Protein AF-0000000067790887 (afdb_homodimer)

Sequence (1196 aa):
MKIRVADFIVQHLRNIGVDTVFLLNGGGMMHMVDALARCEGMHYVCSHHEQASAIAADAYARLSGKLGVCYATAGPGATNILTGVVGAWQDSSPALFITGQSKSTQTIAMSGIKGLRQFGTFEVNTVPIMESVTKYSHMLTDASTIKYHLEKAIHEATSGRPGPVLLDIPLDIQGALIDPETLQGFIDEEPAALAPTENEIQQIIAAVSGAKRPVILAGVGVRVANASEAFRKLIEEWQIPVVTTQLGKDVMYYEHPLFVGHSGPKGDRAGNFAVQTADVILSLGTSLHGQTTGWENKLFAPTATKIQIDLDDAVLEREQINVNLKVRAGVAEFIESIKPFIMPHASEKWRACCHSWKTRYPVHAEPHQHEEDGANFYDFAEILSQLLPENACVVSDAGSAFYVTGQAIRLKDGQRFISSGSLGAMGYALPAANGCSLLDRNRPIVCVTGDGSLMTNVHELATMRMEQRNVKLFVINNSGYVSMRNTHRDFFQGLIVGADYASGVFIPAMESLAKSYELPYLCCKTDEEIRNTIKEALEIDGPVLVEVITMKNQRIIPTVASKRLPDGRMVSTPIHEMQPALPDDVIEKEMSAAILEDMKIRVADFIVQHLRNIGVDTVFLLNGGGMMHMVDALARCEGMHYVCSHHEQASAIAADAYARLSGKLGVCYATAGPGATNILTGVVGAWQDSSPALFITGQSKSTQTIAMSGIKGLRQFGTFEVNTVPIMESVTKYSHMLTDASTIKYHLEKAIHEATSGRPGPVLLDIPLDIQGALIDPETLQGFIDEEPAALAPTENEIQQIIAAVSGAKRPVILAGVGVRVANASEAFRKLIEEWQIPVVTTQLGKDVMYYEHPLFVGHSGPKGDRAGNFAVQTADVILSLGTSLHGQTTGWENKLFAPTATKIQIDLDDAVLEREQINVNLKVRAGVAEFIESIKPFIMPHASEKWRACCHSWKTRYPVHAEPHQHEEDGANFYDFAEILSQLLPENACVVSDAGSAFYVTGQAIRLKDGQRFISSGSLGAMGYALPAANGCSLLDRNRPIVCVTGDGSLMTNVHELATMRMEQRNVKLFVINNSGYVSMRNTHRDFFQGLIVGADYASGVFIPAMESLAKSYELPYLCCKTDEEIRNTIKEALEIDGPVLVEVITMKNQRIIPTVASKRLPDGRMVSTPIHEMQPALPDDVIEKEMSAAILED

Structure (mmCIF, N/CA/C/O backbone):
data_AF-0000000067790887-model_v1
#
loop_
_entity.id
_entity.type
_entity.pdbx_description
1 polymer 'Thiamine pyrophosphate enzyme'
#
loop_
_atom_site.group_PDB
_atom_site.id
_atom_site.type_symbol
_atom_site.label_atom_id
_atom_site.label_alt_id
_atom_site.label_comp_id
_atom_site.label_asym_id
_atom_site.label_entity_id
_atom_site.label_seq_id
_atom_site.pdbx_PDB_ins_code
_atom_site.Cartn_x
_atom_site.Cartn_y
_atom_site.Cartn_z
_atom_site.occupancy
_atom_site.B_iso_or_equiv
_atom_site.auth_seq_id
_atom_site.auth_comp_id
_atom_site.auth_asym_id
_atom_site.auth_atom_id
_atom_site.pdbx_PDB_model_num
ATOM 1 N N . MET A 1 1 ? -39.969 4.09 0.084 1 87.38 1 MET A N 1
ATOM 2 C CA . MET A 1 1 ? -39.312 4.836 1.164 1 87.38 1 MET A CA 1
ATOM 3 C C . MET A 1 1 ? -37.906 5.207 0.797 1 87.38 1 MET A C 1
ATOM 5 O O . MET A 1 1 ? -37.188 4.41 0.193 1 87.38 1 MET A O 1
ATOM 9 N N . LYS A 1 2 ? -37.562 6.422 1.053 1 94.31 2 LYS A N 1
ATOM 10 C CA . LYS A 1 2 ? -36.219 6.898 0.729 1 94.31 2 LYS A CA 1
ATOM 11 C C . LYS A 1 2 ? -35.188 6.32 1.687 1 94.31 2 LYS A C 1
ATOM 13 O O . LYS A 1 2 ? -35.438 6.184 2.885 1 94.31 2 LYS A O 1
ATOM 18 N N . ILE A 1 3 ? -34.156 5.906 1.174 1 96.31 3 ILE A N 1
ATOM 19 C CA . ILE A 1 3 ? -33.062 5.383 1.961 1 96.31 3 ILE A CA 1
ATOM 20 C C . ILE A 1 3 ? -31.766 6.051 1.526 1 96.31 3 ILE A C 1
ATOM 22 O O . ILE A 1 3 ? -31.688 6.664 0.457 1 96.31 3 ILE A O 1
ATOM 26 N N . ARG A 1 4 ? -30.75 5.938 2.355 1 96.75 4 ARG A N 1
ATOM 27 C CA . ARG A 1 4 ? -29.453 6.48 1.964 1 96.75 4 ARG A CA 1
ATOM 28 C C . ARG A 1 4 ? -28.828 5.648 0.852 1 96.75 4 ARG A C 1
ATOM 30 O O . ARG A 1 4 ? -29.078 4.449 0.746 1 96.75 4 ARG A O 1
ATOM 37 N N . VAL A 1 5 ? -27.938 6.301 0.055 1 98.25 5 VAL A N 1
ATOM 38 C CA . VAL A 1 5 ? -27.156 5.586 -0.952 1 98.25 5 VAL A CA 1
ATOM 39 C C . VAL A 1 5 ? -26.406 4.434 -0.298 1 98.25 5 VAL A C 1
ATOM 41 O O . VAL A 1 5 ? -26.359 3.324 -0.834 1 98.25 5 VAL A O 1
ATOM 44 N N . ALA A 1 6 ? -25.859 4.688 0.867 1 98.44 6 ALA A N 1
ATOM 45 C CA . ALA A 1 6 ? -25.094 3.678 1.602 1 98.44 6 ALA A CA 1
ATOM 46 C C . ALA A 1 6 ? -25.969 2.473 1.939 1 98.44 6 ALA A C 1
ATOM 48 O O . ALA A 1 6 ? -25.516 1.328 1.846 1 98.44 6 ALA A O 1
ATOM 49 N N . ASP A 1 7 ? -27.188 2.717 2.4 1 98.25 7 ASP A N 1
ATOM 50 C CA . ASP A 1 7 ? -28.125 1.644 2.717 1 98.25 7 ASP A CA 1
ATOM 51 C C . ASP A 1 7 ? -28.484 0.852 1.464 1 98.25 7 ASP A C 1
ATOM 53 O O . ASP A 1 7 ? -28.609 -0.375 1.51 1 98.25 7 ASP A O 1
ATOM 57 N N . PHE A 1 8 ? -28.734 1.54 0.363 1 98.56 8 PHE A N 1
ATOM 58 C CA . PHE A 1 8 ? -29.047 0.888 -0.903 1 98.56 8 PHE A CA 1
ATOM 59 C C . PHE A 1 8 ? -27.938 -0.074 -1.308 1 98.56 8 PHE A C 1
ATOM 61 O O . PHE A 1 8 ? -28.203 -1.203 -1.723 1 98.56 8 PHE A O 1
ATOM 68 N N . ILE A 1 9 ? -26.672 0.348 -1.211 1 98.81 9 ILE A N 1
ATOM 69 C CA . ILE A 1 9 ? -25.516 -0.435 -1.619 1 98.81 9 ILE A CA 1
ATOM 70 C C . ILE A 1 9 ? -25.469 -1.745 -0.835 1 98.81 9 ILE A C 1
ATOM 72 O O . ILE A 1 9 ? -25.391 -2.826 -1.424 1 98.81 9 ILE A O 1
ATOM 76 N N . VAL A 1 10 ? -25.531 -1.657 0.49 1 98.62 10 VAL A N 1
ATOM 77 C CA . VAL A 1 10 ? -25.359 -2.848 1.316 1 98.62 10 VAL A CA 1
ATOM 78 C C . VAL A 1 10 ? -26.531 -3.789 1.123 1 98.62 10 VAL A C 1
ATOM 80 O O . VAL A 1 10 ? -26.375 -5.012 1.129 1 98.62 10 VAL A O 1
ATOM 83 N N . GLN A 1 11 ? -27.734 -3.262 0.985 1 98.12 11 GLN A N 1
ATOM 84 C CA . GLN A 1 11 ? -28.891 -4.098 0.735 1 98.12 11 GLN A CA 1
ATOM 85 C C . GLN A 1 11 ? -28.781 -4.824 -0.603 1 98.12 11 GLN A C 1
ATOM 87 O O . GLN A 1 11 ? -29.141 -5.996 -0.711 1 98.12 11 GLN A O 1
ATOM 92 N N . HIS A 1 12 ? -28.312 -4.07 -1.601 1 98.12 12 HIS A N 1
ATOM 93 C CA . HIS A 1 12 ? -28.078 -4.691 -2.9 1 98.12 12 HIS A CA 1
ATOM 94 C C . HIS A 1 12 ? -27.078 -5.84 -2.797 1 98.12 12 HIS A C 1
ATOM 96 O O . HIS A 1 12 ? -27.312 -6.918 -3.354 1 98.12 12 HIS A O 1
ATOM 102 N N . LEU A 1 13 ? -25.984 -5.641 -2.154 1 98.31 13 LEU A N 1
ATOM 103 C CA . LEU A 1 13 ? -24.953 -6.668 -1.975 1 98.31 13 LEU A CA 1
ATOM 104 C C . LEU A 1 13 ? -25.531 -7.887 -1.262 1 98.31 13 LEU A C 1
ATOM 106 O O . LEU A 1 13 ? -25.297 -9.023 -1.678 1 98.31 13 LEU A O 1
ATOM 110 N N . ARG A 1 14 ? -26.281 -7.637 -0.204 1 97.75 14 ARG A N 1
ATOM 111 C CA . ARG A 1 14 ? -26.922 -8.727 0.527 1 97.75 14 ARG A CA 1
ATOM 112 C C . ARG A 1 14 ? -27.859 -9.516 -0.381 1 97.75 14 ARG A C 1
ATOM 114 O O . ARG A 1 14 ? -27.891 -10.75 -0.323 1 97.75 14 ARG A O 1
ATOM 121 N N . ASN A 1 15 ? -28.578 -8.82 -1.187 1 97.12 15 ASN A N 1
ATOM 122 C CA . ASN A 1 15 ? -29.562 -9.438 -2.066 1 97.12 15 ASN A CA 1
ATOM 123 C C . ASN A 1 15 ? -28.906 -10.352 -3.094 1 97.12 15 ASN A C 1
ATOM 125 O O . ASN A 1 15 ? -29.5 -11.336 -3.533 1 97.12 15 ASN A O 1
ATOM 129 N N . ILE A 1 16 ? -27.688 -10.047 -3.453 1 96.56 16 ILE A N 1
ATOM 130 C CA . ILE A 1 16 ? -27.031 -10.867 -4.465 1 96.56 16 ILE A CA 1
ATOM 131 C C . ILE A 1 16 ? -26.172 -11.938 -3.789 1 96.56 16 ILE A C 1
ATOM 133 O O . ILE A 1 16 ? -25.391 -12.625 -4.453 1 96.56 16 ILE A O 1
ATOM 137 N N . GLY A 1 17 ? -26.188 -11.969 -2.492 1 95.5 17 GLY A N 1
ATOM 138 C CA . GLY A 1 17 ? -25.594 -13.094 -1.797 1 95.5 17 GLY A CA 1
ATOM 139 C C . GLY A 1 17 ? -24.297 -12.75 -1.081 1 95.5 17 GLY A C 1
ATOM 140 O O . GLY A 1 17 ? -23.641 -13.625 -0.527 1 95.5 17 GLY A O 1
ATOM 141 N N . VAL A 1 18 ? -23.891 -11.5 -1.086 1 97.06 18 VAL A N 1
ATOM 142 C CA . VAL A 1 18 ? -22.734 -11.07 -0.321 1 97.06 18 VAL A CA 1
ATOM 143 C C . VAL A 1 18 ? -23.078 -11 1.163 1 97.06 18 VAL A C 1
ATOM 145 O O . VAL A 1 18 ? -24.109 -10.43 1.536 1 97.06 18 VAL A O 1
ATOM 148 N N . ASP A 1 19 ? -22.234 -11.57 1.998 1 96.5 19 ASP A N 1
ATOM 149 C CA . ASP A 1 19 ? -22.531 -11.555 3.426 1 96.5 19 ASP A CA 1
ATOM 150 C C . ASP A 1 19 ? -21.328 -11.07 4.234 1 96.5 19 ASP A C 1
ATOM 152 O O . ASP A 1 19 ? -21.422 -10.922 5.453 1 96.5 19 ASP A O 1
ATOM 156 N N . THR A 1 20 ? -20.234 -10.867 3.594 1 97.25 20 THR A N 1
ATOM 157 C CA . THR A 1 20 ? -19.016 -10.469 4.293 1 97.25 20 THR A CA 1
ATOM 158 C C . THR A 1 20 ? -18.328 -9.32 3.566 1 97.25 20 THR A C 1
ATOM 160 O O . THR A 1 20 ? -18.172 -9.352 2.344 1 97.25 20 THR A O 1
ATOM 163 N N . VAL A 1 21 ? -17.938 -8.305 4.273 1 98.62 21 VAL A N 1
ATOM 164 C CA . VAL A 1 21 ? -17.188 -7.168 3.752 1 98.62 21 VAL A CA 1
ATOM 165 C C . VAL A 1 21 ? -15.906 -6.98 4.57 1 98.62 21 VAL A C 1
ATOM 167 O O . VAL A 1 21 ? -15.93 -7.078 5.801 1 98.62 21 VAL A O 1
ATOM 170 N N . PHE A 1 22 ? -14.789 -6.852 3.934 1 98.81 22 PHE A N 1
ATOM 171 C CA . PHE A 1 22 ? -13.508 -6.59 4.582 1 98.81 22 PHE A CA 1
ATOM 172 C C . PHE A 1 22 ? -13.195 -5.098 4.598 1 98.81 22 PHE A C 1
ATOM 174 O O . PHE A 1 22 ? -13.445 -4.398 3.615 1 98.81 22 PHE A O 1
ATOM 181 N N . LEU A 1 23 ? -12.695 -4.559 5.723 1 98.62 23 LEU A N 1
ATOM 182 C CA . LEU A 1 23 ? -12.5 -3.111 5.754 1 98.62 23 LEU A CA 1
ATOM 183 C C . LEU A 1 23 ? -11.516 -2.721 6.852 1 98.62 23 LEU A C 1
ATOM 185 O O . LEU A 1 23 ? -11.156 -3.549 7.691 1 98.62 23 LEU A O 1
ATOM 189 N N . LEU A 1 24 ? -10.977 -1.603 6.805 1 98.06 24 LEU A N 1
ATOM 190 C CA . LEU A 1 24 ? -10.5 -0.745 7.887 1 98.06 24 LEU A CA 1
ATOM 191 C C . LEU A 1 24 ? -11.336 0.531 7.973 1 98.06 24 LEU A C 1
ATOM 193 O O . LEU A 1 24 ? -11.367 1.321 7.027 1 98.06 24 LEU A O 1
ATOM 197 N N . ASN A 1 25 ? -11.969 0.71 9.07 1 96.44 25 ASN A N 1
ATOM 198 C CA . ASN A 1 25 ? -12.906 1.813 9.234 1 96.44 25 ASN A CA 1
ATOM 199 C C . ASN A 1 25 ? -12.219 3.166 9.078 1 96.44 25 ASN A C 1
ATOM 201 O O . ASN A 1 25 ? -11.016 3.281 9.297 1 96.44 25 ASN A O 1
ATOM 205 N N . GLY A 1 26 ? -12.992 4.148 8.641 1 95 26 GLY A N 1
ATOM 206 C CA . GLY A 1 26 ? -12.484 5.5 8.477 1 95 26 GLY A CA 1
ATOM 207 C C . GLY A 1 26 ? -13.578 6.516 8.211 1 95 26 GLY A C 1
ATOM 208 O O . GLY A 1 26 ? -14.68 6.156 7.793 1 95 26 GLY A O 1
ATOM 209 N N . GLY A 1 27 ? -13.219 7.734 8.422 1 93.25 27 GLY A N 1
ATOM 210 C CA . GLY A 1 27 ? -14.188 8.82 8.359 1 93.25 27 GLY A CA 1
ATOM 211 C C . GLY A 1 27 ? -14.75 9.031 6.965 1 93.25 27 GLY A C 1
ATOM 212 O O . GLY A 1 27 ? -15.906 9.43 6.816 1 93.25 27 GLY A O 1
ATOM 213 N N . GLY A 1 28 ? -13.961 8.742 5.938 1 95 28 GLY A N 1
ATOM 214 C CA . GLY A 1 28 ? -14.383 8.992 4.57 1 95 28 GLY A CA 1
ATOM 215 C C . GLY A 1 28 ? -15.477 8.047 4.105 1 95 28 GLY A C 1
ATOM 216 O O . GLY A 1 28 ? -16.094 8.266 3.062 1 95 28 GLY A O 1
ATOM 217 N N . MET A 1 29 ? -15.727 7.039 4.922 1 97.06 29 MET A N 1
ATOM 218 C CA . MET A 1 29 ? -16.75 6.059 4.547 1 97.06 29 MET A CA 1
ATOM 219 C C . MET A 1 29 ? -17.734 5.84 5.684 1 97.06 29 MET A C 1
ATOM 221 O O . MET A 1 29 ? -18.281 4.746 5.836 1 97.06 29 MET A O 1
ATOM 225 N N . MET A 1 30 ? -17.938 6.809 6.543 1 95.81 30 MET A N 1
ATOM 226 C CA . MET A 1 30 ? -18.672 6.66 7.797 1 95.81 30 MET A CA 1
ATOM 227 C C . MET A 1 30 ? -20.109 6.203 7.535 1 95.81 30 MET A C 1
ATOM 229 O O . MET A 1 30 ? -20.641 5.359 8.266 1 95.81 30 MET A O 1
ATOM 233 N N . HIS A 1 31 ? -20.797 6.691 6.453 1 96.19 31 HIS A N 1
ATOM 234 C CA . HIS A 1 31 ? -22.172 6.281 6.16 1 96.19 31 HIS A CA 1
ATOM 235 C C . HIS A 1 31 ? -22.219 4.832 5.688 1 96.19 31 HIS A C 1
ATOM 237 O O . HIS A 1 31 ? -23.156 4.102 6.012 1 96.19 31 HIS A O 1
ATOM 243 N N . MET A 1 32 ? -21.203 4.453 4.934 1 97.69 32 MET A N 1
ATOM 244 C CA . MET A 1 32 ? -21.156 3.102 4.383 1 97.69 32 MET A CA 1
ATOM 245 C C . MET A 1 32 ? -20.969 2.07 5.492 1 97.69 32 MET A C 1
ATOM 247 O O . MET A 1 32 ? -21.625 1.024 5.488 1 97.69 32 MET A O 1
ATOM 251 N N . VAL A 1 33 ? -20.094 2.369 6.41 1 97.25 33 VAL A N 1
ATOM 252 C CA . VAL A 1 33 ? -19.812 1.427 7.492 1 97.25 33 VAL A CA 1
ATOM 253 C C . VAL A 1 33 ? -21.016 1.339 8.422 1 97.25 33 VAL A C 1
ATOM 255 O O . VAL A 1 33 ? -21.328 0.264 8.938 1 97.25 33 VAL A O 1
ATOM 258 N N . ASP A 1 34 ? -21.656 2.49 8.664 1 96.81 34 ASP A N 1
ATOM 259 C CA . ASP A 1 34 ? -22.875 2.49 9.469 1 96.81 34 ASP A CA 1
ATOM 260 C C . ASP A 1 34 ? -23.969 1.623 8.828 1 96.81 34 ASP A C 1
ATOM 262 O O . ASP A 1 34 ? -24.609 0.82 9.508 1 96.81 34 ASP A O 1
ATOM 266 N N . ALA A 1 35 ? -24.141 1.818 7.5 1 97.81 35 ALA A N 1
ATOM 267 C CA . ALA A 1 35 ? -25.125 1.032 6.77 1 97.81 35 ALA A CA 1
ATOM 268 C C . ALA A 1 35 ? -24.812 -0.459 6.852 1 97.81 35 ALA A C 1
ATOM 270 O O . ALA A 1 35 ? -25.719 -1.279 7.031 1 97.81 35 ALA A O 1
ATOM 271 N N . LEU A 1 36 ? -23.547 -0.792 6.707 1 97.69 36 LEU A N 1
ATOM 272 C CA . LEU A 1 36 ? -23.094 -2.178 6.758 1 97.69 36 LEU A CA 1
ATOM 273 C C . LEU A 1 36 ? -23.438 -2.807 8.109 1 97.69 36 LEU A C 1
ATOM 275 O O . LEU A 1 36 ? -23.953 -3.922 8.164 1 97.69 36 LEU A O 1
ATOM 279 N N . ALA A 1 37 ? -23.172 -2.1 9.172 1 96.19 37 ALA A N 1
ATOM 280 C CA . ALA A 1 37 ? -23.359 -2.613 10.523 1 96.19 37 ALA A CA 1
ATOM 281 C C . ALA A 1 37 ? -24.844 -2.791 10.844 1 96.19 37 ALA A C 1
ATOM 283 O O . ALA A 1 37 ? -25.219 -3.658 11.641 1 96.19 37 ALA A O 1
ATOM 284 N N . ARG A 1 38 ? -25.688 -2.043 10.195 1 96.62 38 ARG A N 1
ATOM 285 C CA . ARG A 1 38 ? -27.125 -2.068 10.484 1 96.62 38 ARG A CA 1
ATOM 286 C C . ARG A 1 38 ? -27.828 -3.104 9.625 1 96.62 38 ARG A C 1
ATOM 288 O O . ARG A 1 38 ? -28.984 -3.469 9.906 1 96.62 38 ARG A O 1
ATOM 295 N N . CYS A 1 39 ? -27.141 -3.547 8.664 1 97.38 39 CYS A N 1
ATOM 296 C CA . CYS A 1 39 ? -27.781 -4.48 7.742 1 97.38 39 CYS A CA 1
ATOM 297 C C . CYS A 1 39 ? -27.734 -5.902 8.289 1 97.38 39 CYS A C 1
ATOM 299 O O . CYS A 1 39 ? -26.656 -6.504 8.375 1 97.38 39 CYS A O 1
ATOM 301 N N . GLU A 1 40 ? -28.859 -6.457 8.594 1 96.19 40 GLU A N 1
ATOM 302 C CA . GLU A 1 40 ? -28.938 -7.82 9.109 1 96.19 40 GLU A CA 1
ATOM 303 C C . GLU A 1 40 ? -28.359 -8.82 8.117 1 96.19 40 GLU A C 1
ATOM 305 O O . GLU A 1 40 ? -28.625 -8.734 6.918 1 96.19 40 GLU A O 1
ATOM 310 N N . GLY A 1 41 ? -27.609 -9.656 8.625 1 95.31 41 GLY A N 1
ATOM 311 C CA . GLY A 1 41 ? -27.047 -10.703 7.785 1 95.31 41 GLY A CA 1
ATOM 312 C C . GLY A 1 41 ? -25.703 -10.352 7.195 1 95.31 41 GLY A C 1
ATOM 313 O O . GLY A 1 41 ? -25.047 -11.195 6.57 1 95.31 41 GLY A O 1
ATOM 314 N N . MET A 1 42 ? -25.297 -9.133 7.402 1 96.69 42 MET A N 1
ATOM 315 C CA . MET A 1 42 ? -23.984 -8.719 6.914 1 96.69 42 MET A CA 1
ATOM 316 C C . MET A 1 42 ? -22.953 -8.781 8.031 1 96.69 42 MET A C 1
ATOM 318 O O . MET A 1 42 ? -23.25 -8.453 9.18 1 96.69 42 MET A O 1
ATOM 322 N N . HIS A 1 43 ? -21.75 -9.273 7.664 1 95.69 43 HIS A N 1
ATOM 323 C CA . HIS A 1 43 ? -20.594 -9.336 8.547 1 95.69 43 HIS A CA 1
ATOM 324 C C . HIS A 1 43 ? -19.453 -8.484 8.008 1 95.69 43 HIS A C 1
ATOM 326 O O . HIS A 1 43 ? -19.297 -8.344 6.789 1 95.69 43 HIS A O 1
ATOM 332 N N . TYR A 1 44 ? -18.797 -7.832 8.891 1 97.62 44 TYR A N 1
ATOM 333 C CA . TYR A 1 44 ? -17.594 -7.117 8.469 1 97.62 44 TYR A CA 1
ATOM 334 C C . TYR A 1 44 ? -16.375 -7.602 9.242 1 97.62 44 TYR A C 1
ATOM 336 O O . TYR A 1 44 ? -16.484 -8.016 10.406 1 97.62 44 TYR A O 1
ATOM 344 N N . VAL A 1 45 ? -15.219 -7.664 8.609 1 98.38 45 VAL A N 1
ATOM 345 C CA . VAL A 1 45 ? -13.93 -8.023 9.188 1 98.38 45 VAL A CA 1
ATOM 346 C C . VAL A 1 45 ? -13.008 -6.809 9.195 1 98.38 45 VAL A C 1
ATOM 348 O O . VAL A 1 45 ? -12.789 -6.18 8.156 1 98.38 45 VAL A O 1
ATOM 351 N N . CYS A 1 46 ? -12.5 -6.484 10.352 1 98.38 46 CYS A N 1
ATOM 352 C CA . CYS A 1 46 ? -11.68 -5.289 10.531 1 98.38 46 CYS A CA 1
ATOM 353 C C . CYS A 1 46 ? -10.195 -5.633 10.508 1 98.38 46 CYS A C 1
ATOM 355 O O . CYS A 1 46 ? -9.695 -6.285 11.43 1 98.38 46 CYS A O 1
ATOM 357 N N . SER A 1 47 ? -9.523 -5.195 9.453 1 98.06 47 SER A N 1
ATOM 358 C CA . SER A 1 47 ? -8.07 -5.32 9.375 1 98.06 47 SER A CA 1
ATOM 359 C C . SER A 1 47 ? -7.379 -4.086 9.945 1 98.06 47 SER A C 1
ATOM 361 O O . SER A 1 47 ? -8.039 -3.109 10.305 1 98.06 47 SER A O 1
ATOM 363 N N . HIS A 1 48 ? -6.082 -4.152 10.078 1 98.31 48 HIS A N 1
ATOM 364 C CA . HIS A 1 48 ? -5.32 -3.002 10.555 1 98.31 48 HIS A CA 1
ATOM 365 C C . HIS A 1 48 ? -4.656 -2.266 9.398 1 98.31 48 HIS A C 1
ATOM 367 O O . HIS A 1 48 ? -4.055 -1.208 9.594 1 98.31 48 HIS A O 1
ATOM 373 N N . HIS A 1 49 ? -4.773 -2.746 8.25 1 98.69 49 HIS A N 1
ATOM 374 C CA . HIS A 1 49 ? -4.305 -2.125 7.016 1 98.69 49 HIS A CA 1
ATOM 375 C C . HIS A 1 49 ? -5.219 -2.461 5.844 1 98.69 49 HIS A C 1
ATOM 377 O O . HIS A 1 49 ? -5.598 -3.621 5.656 1 98.69 49 HIS A O 1
ATOM 383 N N . GLU A 1 50 ? -5.574 -1.525 5.031 1 98.75 50 GLU A N 1
ATOM 384 C CA . GLU A 1 50 ? -6.512 -1.743 3.934 1 98.75 50 GLU A CA 1
ATOM 385 C C . GLU A 1 50 ? -5.941 -2.715 2.904 1 98.75 50 GLU A C 1
ATOM 387 O O . GLU A 1 50 ? -6.691 -3.426 2.232 1 98.75 50 GLU A O 1
ATOM 392 N N . GLN A 1 51 ? -4.562 -2.814 2.738 1 98.75 51 GLN A N 1
ATOM 393 C CA . GLN A 1 51 ? -3.953 -3.828 1.883 1 98.75 51 GLN A CA 1
ATOM 394 C C . GLN A 1 51 ? -4.414 -5.23 2.273 1 98.75 51 GLN A C 1
ATOM 396 O O . GLN A 1 51 ? -4.699 -6.059 1.407 1 98.75 51 GLN A O 1
ATOM 401 N N . ALA A 1 52 ? -4.434 -5.5 3.596 1 98.81 52 ALA A N 1
ATOM 402 C CA . ALA A 1 52 ? -4.863 -6.801 4.098 1 98.81 52 ALA A CA 1
ATOM 403 C C . ALA A 1 52 ? -6.336 -7.051 3.789 1 98.81 52 ALA A C 1
ATOM 405 O O . ALA A 1 52 ? -6.723 -8.164 3.439 1 98.81 52 ALA A O 1
ATOM 406 N N . SER A 1 53 ? -7.172 -6 3.873 1 98.88 53 SER A N 1
ATOM 407 C CA . SER A 1 53 ? -8.586 -6.117 3.531 1 98.88 53 SER A CA 1
ATOM 408 C C . SER A 1 53 ? -8.773 -6.469 2.059 1 98.88 53 SER A C 1
ATOM 410 O O . SER A 1 53 ? -9.602 -7.32 1.718 1 98.88 53 SER A O 1
ATOM 412 N N . ALA A 1 54 ? -8.023 -5.801 1.232 1 98.88 54 ALA A N 1
ATOM 413 C CA . ALA A 1 54 ? -8.109 -6.047 -0.205 1 98.88 54 ALA A CA 1
ATOM 414 C C . ALA A 1 54 ? -7.676 -7.469 -0.546 1 98.88 54 ALA A C 1
ATOM 416 O O . ALA A 1 54 ? -8.328 -8.148 -1.341 1 98.88 54 ALA A O 1
ATOM 417 N N . ILE A 1 55 ? -6.566 -7.941 0.055 1 98.81 55 ILE A N 1
ATOM 418 C CA . ILE A 1 55 ? -6.055 -9.289 -0.182 1 98.81 55 ILE A CA 1
ATOM 419 C C . ILE A 1 55 ? -7.059 -10.32 0.317 1 98.81 55 ILE A C 1
ATOM 421 O O . ILE A 1 55 ? -7.305 -11.328 -0.348 1 98.81 55 ILE A O 1
ATOM 425 N N . ALA A 1 56 ? -7.648 -10.031 1.473 1 98.88 56 ALA A N 1
ATOM 426 C CA . ALA A 1 56 ? -8.656 -10.938 2.021 1 98.88 56 ALA A CA 1
ATOM 427 C C . ALA A 1 56 ? -9.852 -11.062 1.084 1 98.88 56 ALA A C 1
ATOM 429 O O . ALA A 1 56 ? -10.352 -12.164 0.851 1 98.88 56 ALA A O 1
ATOM 430 N N . ALA A 1 57 ? -10.297 -9.945 0.526 1 98.81 57 ALA A N 1
ATOM 431 C CA . ALA A 1 57 ? -11.422 -9.961 -0.412 1 98.81 57 ALA A CA 1
ATOM 432 C C . ALA A 1 57 ? -11.078 -10.766 -1.66 1 98.81 57 ALA A C 1
ATOM 434 O O . ALA A 1 57 ? -11.914 -11.523 -2.16 1 98.81 57 ALA A O 1
ATOM 435 N N . ASP A 1 58 ? -9.906 -10.633 -2.172 1 98.12 58 ASP A N 1
ATOM 436 C CA . ASP A 1 58 ? -9.414 -11.383 -3.322 1 98.12 58 ASP A CA 1
ATOM 437 C C . ASP A 1 58 ? -9.461 -12.891 -3.055 1 98.12 58 ASP A C 1
ATOM 439 O O . ASP A 1 58 ? -10.062 -13.641 -3.822 1 98.12 58 ASP A O 1
ATOM 443 N N . ALA A 1 59 ? -8.844 -13.281 -1.909 1 98.19 59 ALA A N 1
ATOM 444 C CA . ALA A 1 59 ? -8.742 -14.703 -1.59 1 98.19 59 ALA A CA 1
ATOM 445 C C . ALA A 1 59 ? -10.117 -15.297 -1.289 1 98.19 59 ALA A C 1
ATOM 447 O O . ALA A 1 59 ? -10.391 -16.438 -1.65 1 98.19 59 ALA A O 1
ATOM 448 N N . TYR A 1 60 ? -10.938 -14.5 -0.625 1 98.06 60 TYR A N 1
ATOM 449 C CA . TYR A 1 60 ? -12.312 -14.898 -0.369 1 98.06 60 TYR A CA 1
ATOM 450 C C . TYR A 1 60 ? -13.047 -15.188 -1.672 1 98.06 60 TYR A C 1
ATOM 452 O O . TYR A 1 60 ? -13.727 -16.219 -1.795 1 98.06 60 TYR A O 1
ATOM 460 N N . ALA A 1 61 ? -12.906 -14.336 -2.641 1 97.69 61 ALA A N 1
ATOM 461 C CA . ALA A 1 61 ? -13.555 -14.484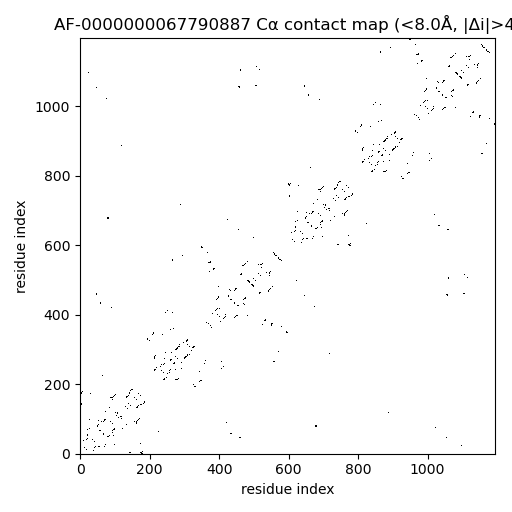 -3.939 1 97.69 61 ALA A CA 1
ATOM 462 C C . ALA A 1 61 ? -13.047 -15.727 -4.668 1 97.69 61 ALA A C 1
ATOM 464 O O . ALA A 1 61 ? -13.828 -16.484 -5.25 1 97.69 61 ALA A O 1
ATOM 465 N N . ARG A 1 62 ? -11.789 -16 -4.621 1 96.56 62 ARG A N 1
ATOM 466 C CA . ARG A 1 62 ? -11.172 -17.109 -5.344 1 96.56 62 ARG A CA 1
ATOM 467 C C . ARG A 1 62 ? -11.609 -18.453 -4.766 1 96.56 62 ARG A C 1
ATOM 469 O O . ARG A 1 62 ? -11.836 -19.406 -5.508 1 96.56 62 ARG A O 1
ATOM 476 N N . LEU A 1 63 ? -11.688 -18.469 -3.414 1 96.75 63 LEU A N 1
ATOM 477 C CA . LEU A 1 63 ? -12.047 -19.75 -2.789 1 96.75 63 LEU A CA 1
ATOM 478 C C . LEU A 1 63 ? -13.547 -20 -2.906 1 96.75 63 LEU A C 1
ATOM 480 O O . LEU A 1 63 ? -13.969 -21.141 -3.139 1 96.75 63 LEU A O 1
ATOM 484 N N . SER A 1 64 ? -14.367 -18.953 -2.838 1 95 64 SER A N 1
ATOM 485 C CA . SER A 1 64 ? -15.82 -19.109 -2.762 1 95 64 SER A CA 1
ATOM 486 C C . SER A 1 64 ? -16.453 -19.109 -4.152 1 95 64 SER A C 1
ATOM 488 O O . SER A 1 64 ? -17.531 -19.672 -4.344 1 95 64 SER A O 1
ATOM 490 N N . GLY A 1 65 ? -15.781 -18.422 -5.059 1 91.94 65 GLY A N 1
ATOM 491 C CA . GLY A 1 65 ? -16.406 -18.188 -6.352 1 91.94 65 GLY A CA 1
ATOM 492 C C . GLY A 1 65 ? -17.391 -17.031 -6.332 1 91.94 65 GLY A C 1
ATOM 493 O O . GLY A 1 65 ? -18.016 -16.719 -7.355 1 91.94 65 GLY A O 1
ATOM 494 N N . LYS A 1 66 ? -17.5 -16.406 -5.18 1 93.69 66 LYS A N 1
ATOM 495 C CA . LYS A 1 66 ? -18.422 -15.281 -5.016 1 93.69 66 LYS A CA 1
ATOM 496 C C . LYS A 1 66 ? -17.672 -13.953 -5.152 1 93.69 66 LYS A C 1
ATOM 498 O O . LYS A 1 66 ? -16.453 -13.93 -5.289 1 93.69 66 LYS A O 1
ATOM 503 N N . LEU A 1 67 ? -18.516 -12.906 -5.168 1 98.12 67 LEU A N 1
ATOM 504 C CA . LEU A 1 67 ? -17.938 -11.562 -5.219 1 98.12 67 LEU A CA 1
ATOM 505 C C . LEU A 1 67 ? -17.25 -11.219 -3.906 1 98.12 67 LEU A C 1
ATOM 507 O O . LEU A 1 67 ? -17.844 -11.344 -2.834 1 98.12 67 LEU A O 1
ATOM 511 N N . GLY A 1 68 ? -15.922 -10.945 -3.984 1 98.69 68 GLY A N 1
ATOM 512 C CA . GLY A 1 68 ? -15.266 -10.352 -2.836 1 98.69 68 GLY A CA 1
ATOM 513 C C . GLY A 1 68 ? -15.531 -8.859 -2.701 1 98.69 68 GLY A C 1
ATOM 514 O O . GLY A 1 68 ? -15.578 -8.141 -3.701 1 98.69 68 GLY A O 1
ATOM 515 N N . VAL A 1 69 ? -15.789 -8.336 -1.508 1 98.94 69 VAL A N 1
ATOM 516 C CA . VAL A 1 69 ? -16.109 -6.922 -1.313 1 98.94 69 VAL A CA 1
ATOM 517 C C . VAL A 1 69 ? -15.18 -6.324 -0.26 1 98.94 69 VAL A C 1
ATOM 519 O O . VAL A 1 69 ? -15.016 -6.887 0.825 1 98.94 69 VAL A O 1
ATOM 522 N N . CYS A 1 70 ? -14.555 -5.234 -0.589 1 98.94 70 CYS A N 1
ATOM 523 C CA . CYS A 1 70 ? -13.664 -4.5 0.301 1 98.94 70 CYS A CA 1
ATOM 524 C C . CYS A 1 70 ? -14.055 -3.029 0.373 1 98.94 70 CYS A C 1
ATOM 526 O O . CYS A 1 70 ? -14.25 -2.385 -0.658 1 98.94 70 CYS A O 1
ATOM 528 N N . TYR A 1 71 ? -14.289 -2.539 1.601 1 98.88 71 TYR A N 1
ATOM 529 C CA . TYR A 1 71 ? -14.461 -1.112 1.851 1 98.88 71 TYR A CA 1
ATOM 530 C C . TYR A 1 71 ? -13.148 -0.47 2.271 1 98.88 71 TYR A C 1
ATOM 532 O O . TYR A 1 71 ? -12.367 -1.065 3.023 1 98.88 71 TYR A O 1
ATOM 540 N N . ALA A 1 72 ? -12.867 0.657 1.774 1 98.69 72 ALA A N 1
ATOM 541 C CA . ALA A 1 72 ? -11.734 1.467 2.219 1 98.69 72 ALA A CA 1
ATOM 542 C C . ALA A 1 72 ? -12.117 2.941 2.307 1 98.69 72 ALA A C 1
ATOM 544 O O . ALA A 1 72 ? -12.883 3.441 1.479 1 98.69 72 ALA A O 1
ATOM 545 N N . THR A 1 73 ? -11.656 3.623 3.336 1 97.81 73 THR A N 1
ATOM 546 C CA . THR A 1 73 ? -11.922 5.047 3.492 1 97.81 73 THR A CA 1
ATOM 547 C C . THR A 1 73 ? -11.188 5.855 2.428 1 97.81 73 THR A C 1
ATOM 549 O O . THR A 1 73 ? -10.531 5.289 1.551 1 97.81 73 THR A O 1
ATOM 552 N N . ALA A 1 74 ? -11.375 7.191 2.434 1 96.94 74 ALA A N 1
ATOM 553 C CA . ALA A 1 74 ? -10.781 8.094 1.452 1 96.94 74 ALA A CA 1
ATOM 554 C C . ALA A 1 74 ? -9.273 8.195 1.647 1 96.94 74 ALA A C 1
ATOM 556 O O . ALA A 1 74 ? -8.734 7.727 2.652 1 96.94 74 ALA A O 1
ATOM 557 N N . GLY A 1 75 ? -8.609 8.766 0.664 1 97.12 75 GLY A N 1
ATOM 558 C CA . GLY A 1 75 ? -7.211 9.133 0.79 1 97.12 75 GLY A CA 1
ATOM 559 C C . GLY A 1 75 ? -6.293 7.941 0.96 1 97.12 75 GLY A C 1
ATOM 560 O O . GLY A 1 75 ? -6.191 7.098 0.067 1 97.12 75 GLY A O 1
ATOM 561 N N . PRO A 1 76 ? -5.684 7.82 2.178 1 97.38 76 PRO A N 1
ATOM 562 C CA . PRO A 1 76 ? -4.746 6.719 2.398 1 97.38 76 PRO A CA 1
ATOM 563 C C . PRO A 1 76 ? -5.418 5.348 2.312 1 97.38 76 PRO A C 1
ATOM 565 O O . PRO A 1 76 ? -4.785 4.375 1.898 1 97.38 76 PRO A O 1
ATOM 568 N N . GLY A 1 77 ? -6.664 5.285 2.76 1 98.06 77 GLY A N 1
ATOM 569 C CA . GLY A 1 77 ? -7.367 4.02 2.609 1 98.06 77 GLY A CA 1
ATOM 570 C C . GLY A 1 77 ? -7.441 3.547 1.17 1 98.06 77 GLY A C 1
ATOM 571 O O . GLY A 1 77 ? -7.191 2.375 0.882 1 98.06 77 GLY A O 1
ATOM 572 N N . ALA A 1 78 ? -7.781 4.477 0.286 1 98.56 78 ALA A N 1
ATOM 573 C CA . ALA A 1 78 ? -7.883 4.16 -1.136 1 98.56 78 ALA A CA 1
ATOM 574 C C . ALA A 1 78 ? -6.52 3.775 -1.711 1 98.56 78 ALA A C 1
ATOM 576 O O . ALA A 1 78 ? -6.422 2.842 -2.512 1 98.56 78 ALA A O 1
ATOM 577 N N . THR A 1 79 ? -5.48 4.469 -1.341 1 98.62 79 THR A N 1
ATOM 578 C CA . THR A 1 79 ? -4.164 4.184 -1.896 1 98.62 79 THR A CA 1
ATOM 579 C C . THR A 1 79 ? -3.613 2.873 -1.336 1 98.62 79 THR A C 1
ATOM 581 O O . THR A 1 79 ? -2.879 2.158 -2.021 1 98.62 79 THR A O 1
ATOM 584 N N . ASN A 1 80 ? -3.99 2.508 -0.137 1 98.75 80 ASN A N 1
ATOM 585 C CA . ASN A 1 80 ? -3.461 1.326 0.537 1 98.75 80 ASN A CA 1
ATOM 586 C C . ASN A 1 80 ? -4.004 0.04 -0.079 1 98.75 80 ASN A C 1
ATOM 588 O O . ASN A 1 80 ? -3.414 -1.03 0.09 1 98.75 80 ASN A O 1
ATOM 592 N N . ILE A 1 81 ? -5.137 0.103 -0.786 1 98.81 81 ILE A N 1
ATOM 593 C CA . ILE A 1 81 ? -5.711 -1.142 -1.287 1 98.81 81 ILE A CA 1
ATOM 594 C C . ILE A 1 81 ? -5.062 -1.507 -2.621 1 98.81 81 ILE A C 1
ATOM 596 O O . ILE A 1 81 ? -5.285 -2.6 -3.146 1 98.81 81 ILE A O 1
ATOM 600 N N . LEU A 1 82 ? -4.145 -0.711 -3.178 1 98.88 82 LEU A N 1
ATOM 601 C CA . LEU A 1 82 ? -3.672 -0.847 -4.551 1 98.88 82 LEU A CA 1
ATOM 602 C C . LEU A 1 82 ? -3.055 -2.223 -4.781 1 98.88 82 LEU A C 1
ATOM 604 O O . LEU A 1 82 ? -3.344 -2.877 -5.785 1 98.88 82 LEU A O 1
ATOM 608 N N . THR A 1 83 ? -2.154 -2.672 -3.902 1 98.81 83 THR A N 1
ATOM 609 C CA . THR A 1 83 ? -1.479 -3.949 -4.102 1 98.81 83 THR A CA 1
ATOM 610 C C . THR A 1 83 ? -2.488 -5.094 -4.152 1 98.81 83 THR A C 1
ATOM 612 O O . THR A 1 83 ? -2.35 -6.016 -4.961 1 98.81 83 THR A O 1
ATOM 615 N N . GLY A 1 84 ? -3.518 -5.043 -3.242 1 98.62 84 GLY A N 1
ATOM 616 C CA . GLY A 1 84 ? -4.582 -6.031 -3.299 1 98.62 84 GLY A CA 1
ATOM 617 C C . GLY A 1 84 ? -5.387 -5.965 -4.582 1 98.62 84 GLY A C 1
ATOM 618 O O . GLY A 1 84 ? -5.762 -7 -5.141 1 98.62 84 GLY A O 1
ATOM 619 N N . VAL A 1 85 ? -5.648 -4.727 -5.094 1 98.88 85 VAL A N 1
ATOM 620 C CA . VAL A 1 85 ? -6.387 -4.527 -6.336 1 98.88 85 VAL A CA 1
ATOM 621 C C . VAL A 1 85 ? -5.605 -5.125 -7.504 1 98.88 85 VAL A C 1
ATOM 623 O O . VAL A 1 85 ? -6.168 -5.84 -8.336 1 98.88 85 VAL A O 1
ATOM 626 N N . VAL A 1 86 ? -4.305 -4.898 -7.562 1 98.69 86 VAL A N 1
ATOM 627 C CA . VAL A 1 86 ? -3.463 -5.402 -8.641 1 98.69 86 VAL A CA 1
ATOM 628 C C . VAL A 1 86 ? -3.395 -6.926 -8.578 1 98.69 86 VAL A C 1
ATOM 630 O O . VAL A 1 86 ? -3.391 -7.598 -9.617 1 98.69 86 VAL A O 1
ATOM 633 N N . GLY A 1 87 ? -3.291 -7.461 -7.355 1 98.12 87 GLY A N 1
ATOM 634 C CA . GLY A 1 87 ? -3.363 -8.906 -7.223 1 98.12 87 GLY A CA 1
ATOM 635 C C . GLY A 1 87 ? -4.637 -9.492 -7.801 1 98.12 87 GLY A C 1
ATOM 636 O O . GLY A 1 87 ? -4.586 -10.461 -8.562 1 98.12 87 GLY A O 1
ATOM 637 N N . ALA A 1 88 ? -5.758 -8.875 -7.457 1 98.38 88 ALA A N 1
ATOM 638 C CA . ALA A 1 88 ? -7.051 -9.336 -7.969 1 98.38 88 ALA A CA 1
ATOM 639 C C . ALA A 1 88 ? -7.117 -9.188 -9.484 1 98.38 88 ALA A C 1
ATOM 641 O O . ALA A 1 88 ? -7.73 -10.008 -10.172 1 98.38 88 ALA A O 1
ATOM 642 N N . TRP A 1 89 ? -6.504 -8.133 -10.031 1 98.31 89 TRP A N 1
ATOM 643 C CA . TRP A 1 89 ? -6.434 -7.863 -11.469 1 98.31 89 TRP A CA 1
ATOM 644 C C . TRP A 1 89 ? -5.68 -8.969 -12.195 1 98.31 89 TRP A C 1
ATOM 646 O O . TRP A 1 89 ? -6.195 -9.547 -13.156 1 98.31 89 TRP A O 1
ATOM 656 N N . GLN A 1 90 ? -4.559 -9.352 -11.664 1 97.31 90 GLN A N 1
ATOM 657 C CA . GLN A 1 90 ? -3.688 -10.312 -12.336 1 97.31 90 GLN A CA 1
ATOM 658 C C . GLN A 1 90 ? -4.188 -11.742 -12.141 1 97.31 90 GLN A C 1
ATOM 660 O O . GLN A 1 90 ? -4.031 -12.586 -13.023 1 97.31 90 GLN A O 1
ATOM 665 N N . ASP A 1 91 ? -4.863 -12.016 -11.039 1 96.56 91 ASP A N 1
ATOM 666 C CA . ASP A 1 91 ? -5.312 -13.367 -10.734 1 96.56 91 ASP A CA 1
ATOM 667 C C . ASP A 1 91 ? -6.773 -13.562 -11.125 1 96.56 91 ASP A C 1
ATOM 669 O O . ASP A 1 91 ? -7.359 -14.617 -10.852 1 96.56 91 ASP A O 1
ATOM 673 N N . SER 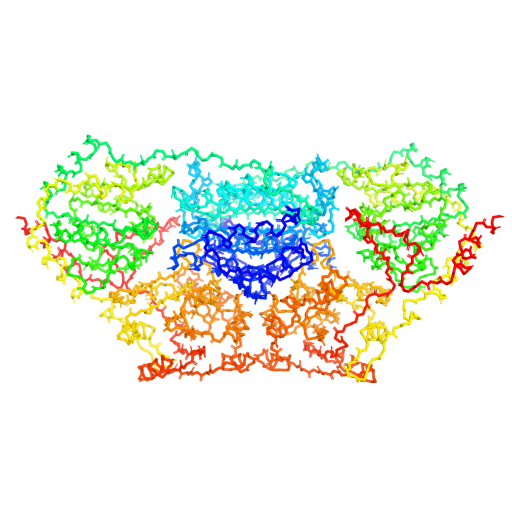A 1 92 ? -7.387 -12.57 -11.711 1 96.81 92 SER A N 1
ATOM 674 C CA . SER A 1 92 ? -8.742 -12.648 -12.258 1 96.81 92 SER A CA 1
ATOM 675 C C . SER A 1 92 ? -9.758 -12.938 -11.156 1 96.81 92 SER A C 1
ATOM 677 O O . SER A 1 92 ? -10.586 -13.844 -11.297 1 96.81 92 SER A O 1
ATOM 679 N N . SER A 1 93 ? -9.641 -12.203 -10.062 1 97.19 93 SER A N 1
ATOM 680 C CA . SER A 1 93 ? -10.594 -12.328 -8.961 1 97.19 93 SER A CA 1
ATOM 681 C C . SER A 1 93 ? -11.734 -11.328 -9.094 1 97.19 93 SER A C 1
ATOM 683 O O . SER A 1 93 ? -11.492 -10.133 -9.25 1 97.19 93 SER A O 1
ATOM 685 N N . PRO A 1 94 ? -12.977 -11.797 -9.086 1 98.31 94 PRO A N 1
ATOM 686 C CA . PRO A 1 94 ? -14.086 -10.852 -9.047 1 98.31 94 PRO A CA 1
ATOM 687 C C . PRO A 1 94 ? -14.211 -10.141 -7.699 1 98.31 94 PRO A C 1
ATOM 689 O O . PRO A 1 94 ? -14.695 -10.727 -6.73 1 98.31 94 PRO A O 1
ATOM 692 N N . ALA A 1 95 ? -13.766 -8.914 -7.641 1 98.81 95 ALA A N 1
ATOM 693 C CA . ALA A 1 95 ? -13.773 -8.164 -6.387 1 98.81 95 ALA A CA 1
ATOM 694 C C . ALA A 1 95 ? -14.281 -6.738 -6.602 1 98.81 95 ALA A C 1
ATOM 696 O O . ALA A 1 95 ? -13.961 -6.102 -7.605 1 98.81 95 ALA A O 1
ATOM 697 N N . LEU A 1 96 ? -15.164 -6.305 -5.723 1 98.94 96 LEU A N 1
ATOM 698 C CA . LEU A 1 96 ? -15.688 -4.941 -5.711 1 98.94 96 LEU A CA 1
ATOM 699 C C . LEU A 1 96 ? -15.047 -4.125 -4.59 1 98.94 96 LEU A C 1
ATOM 701 O O . LEU A 1 96 ? -15.211 -4.449 -3.41 1 98.94 96 LEU A O 1
ATOM 705 N N . PHE A 1 97 ? -14.297 -3.168 -4.984 1 98.94 97 PHE A N 1
ATOM 706 C CA . PHE A 1 97 ? -13.719 -2.219 -4.039 1 98.94 97 PHE A CA 1
ATOM 707 C C . PHE A 1 97 ? -14.547 -0.941 -3.982 1 98.94 97 PHE A C 1
ATOM 709 O O . PHE A 1 97 ? -14.797 -0.306 -5.012 1 98.94 97 PHE A O 1
ATOM 716 N N . ILE A 1 98 ? -14.992 -0.59 -2.797 1 98.94 98 ILE A N 1
ATOM 717 C CA . ILE A 1 98 ? -15.734 0.646 -2.578 1 98.94 98 ILE A CA 1
ATOM 718 C C . ILE A 1 98 ? -14.938 1.57 -1.66 1 98.94 98 ILE A C 1
ATOM 720 O O . ILE A 1 98 ? -14.695 1.241 -0.497 1 98.94 98 ILE A O 1
ATOM 724 N N . THR A 1 99 ? -14.547 2.686 -2.182 1 98.81 99 THR A N 1
ATOM 725 C CA . THR A 1 99 ? -13.781 3.648 -1.396 1 98.81 99 THR A CA 1
ATOM 726 C C . THR A 1 99 ? -14.648 4.852 -1.025 1 98.81 99 THR A C 1
ATOM 728 O O . THR A 1 99 ? -15.57 5.215 -1.762 1 98.81 99 THR A O 1
ATOM 731 N N . GLY A 1 100 ? -14.375 5.398 0.167 1 98.44 100 GLY A N 1
ATOM 732 C CA . GLY A 1 100 ? -14.914 6.711 0.505 1 98.44 100 GLY A CA 1
ATOM 733 C C . GLY A 1 100 ? -14.18 7.848 -0.186 1 98.44 100 GLY A C 1
ATOM 734 O O . GLY A 1 100 ? -13.164 7.629 -0.843 1 98.44 100 GLY A O 1
ATOM 735 N N . GLN A 1 101 ? -14.719 9.008 -0.036 1 98 101 GLN A N 1
ATOM 736 C CA . GLN A 1 101 ? -14.164 10.211 -0.643 1 98 101 GLN A CA 1
ATOM 737 C C . GLN A 1 101 ? -14.617 11.461 0.1 1 98 101 GLN A C 1
ATOM 739 O O . GLN A 1 101 ? -15.578 11.414 0.876 1 98 101 GLN A O 1
ATOM 744 N N . SER A 1 102 ? -13.867 12.531 -0.04 1 95.19 102 SER A N 1
ATOM 745 C CA . SER A 1 102 ? -14.312 13.836 0.451 1 95.19 102 SER A CA 1
ATOM 746 C C . SER A 1 102 ? -15.633 14.242 -0.193 1 95.19 102 SER A C 1
ATOM 748 O O . SER A 1 102 ? -16.078 13.625 -1.164 1 95.19 102 SER A O 1
ATOM 750 N N . LYS A 1 103 ? -16.203 15.25 0.412 1 93.62 103 LYS A N 1
ATOM 751 C CA . LYS A 1 103 ? -17.422 15.797 -0.171 1 93.62 103 LYS A CA 1
ATOM 752 C C . LYS A 1 103 ? -17.25 16.062 -1.662 1 93.62 103 LYS A C 1
ATOM 754 O O . LYS A 1 103 ? -16.203 16.578 -2.088 1 93.62 103 LYS A O 1
ATOM 759 N N . SER A 1 104 ? -18.25 15.68 -2.42 1 94.69 104 SER A N 1
ATOM 760 C CA . SER A 1 104 ? -18.172 15.734 -3.875 1 94.69 104 SER A CA 1
ATOM 761 C C . SER A 1 104 ? -17.75 17.125 -4.355 1 94.69 104 SER A C 1
ATOM 763 O O . SER A 1 104 ? -16.984 17.25 -5.312 1 94.69 104 SER A O 1
ATOM 765 N N . THR A 1 105 ? -18.141 18.203 -3.648 1 90.75 105 THR A N 1
ATOM 766 C CA . THR A 1 105 ? -17.875 19.578 -4.07 1 90.75 105 THR A CA 1
ATOM 767 C C . THR A 1 105 ? -16.453 19.984 -3.711 1 90.75 105 THR A C 1
ATOM 769 O O . THR A 1 105 ? -15.992 21.062 -4.109 1 90.75 105 THR A O 1
ATOM 772 N N . GLN A 1 106 ? -15.758 19.188 -3 1 92.44 106 GLN A N 1
ATOM 773 C CA . GLN A 1 106 ? -14.383 19.453 -2.594 1 92.44 106 GLN A CA 1
ATOM 774 C C . GLN A 1 106 ? -13.445 18.359 -3.088 1 92.44 106 GLN A C 1
ATOM 776 O O . GLN A 1 106 ? -12.609 17.859 -2.326 1 92.44 106 GLN A O 1
ATOM 781 N N . THR A 1 107 ? -13.648 17.906 -4.301 1 96.25 107 THR A N 1
ATOM 782 C CA . THR A 1 107 ? -12.781 16.922 -4.918 1 96.25 107 THR A CA 1
ATOM 783 C C . THR A 1 107 ? -12.094 17.484 -6.156 1 96.25 107 THR A C 1
ATOM 785 O O . THR A 1 107 ? -12.625 18.391 -6.805 1 96.25 107 THR A O 1
ATOM 788 N N . ILE A 1 108 ? -10.922 17 -6.438 1 96.94 108 ILE A N 1
ATOM 789 C CA . ILE A 1 108 ? -10.203 17.359 -7.648 1 96.94 108 ILE A CA 1
ATOM 790 C C . ILE A 1 108 ? -11.047 17.031 -8.875 1 96.94 108 ILE A C 1
ATOM 792 O O . ILE A 1 108 ? -11.188 17.844 -9.781 1 96.94 108 ILE A O 1
ATOM 796 N N . ALA A 1 109 ? -11.641 15.867 -8.859 1 95.56 109 ALA A N 1
ATOM 797 C CA . ALA A 1 109 ? -12.398 15.375 -10.008 1 95.56 109 ALA A CA 1
ATOM 798 C C . ALA A 1 109 ? -13.539 16.312 -10.359 1 95.56 109 ALA A C 1
ATOM 800 O O . ALA A 1 109 ? -13.75 16.641 -11.531 1 95.56 109 ALA A O 1
ATOM 801 N N . MET A 1 110 ? -14.273 16.812 -9.422 1 95.06 110 MET A N 1
ATOM 802 C CA . MET A 1 110 ? -15.438 17.656 -9.672 1 95.06 110 MET A CA 1
ATOM 803 C C . MET A 1 110 ? -15.023 19.109 -9.914 1 95.06 110 MET A C 1
ATOM 805 O O . MET A 1 110 ? -15.742 19.859 -10.57 1 95.06 110 MET A O 1
ATOM 809 N N . SER A 1 111 ? -13.867 19.547 -9.336 1 94.25 111 SER A N 1
ATOM 810 C CA . SER A 1 111 ? -13.398 20.922 -9.484 1 94.25 111 SER A CA 1
ATOM 811 C C . SER A 1 111 ? -12.992 21.219 -10.922 1 94.25 111 SER A C 1
ATOM 813 O O . SER A 1 111 ? -13.094 22.344 -11.391 1 94.25 111 SER A O 1
ATOM 815 N N . GLY A 1 112 ? -12.438 20.203 -11.609 1 92.94 112 GLY A N 1
ATOM 816 C CA . GLY A 1 112 ? -11.938 20.359 -12.961 1 92.94 112 GLY A CA 1
ATOM 817 C C . GLY A 1 112 ? -10.578 21.047 -13.023 1 92.94 112 GLY A C 1
ATOM 818 O O . GLY A 1 112 ? -10.062 21.312 -14.109 1 92.94 112 GLY A O 1
ATOM 819 N N . ILE A 1 113 ? -9.961 21.297 -11.906 1 95.31 113 ILE A N 1
ATOM 820 C CA . ILE A 1 113 ? -8.68 21.984 -11.867 1 95.31 113 ILE A CA 1
ATOM 821 C C . ILE A 1 113 ? -7.555 21 -12.172 1 95.31 113 ILE A C 1
ATOM 823 O O . ILE A 1 113 ? -7.352 20.031 -11.438 1 95.31 113 ILE A O 1
ATOM 827 N N . LYS A 1 114 ? -6.863 21.281 -13.203 1 94.19 114 LYS A N 1
ATOM 828 C CA . LYS A 1 114 ? -5.746 20.422 -13.586 1 94.19 114 LYS A CA 1
ATOM 829 C C . LYS A 1 114 ? -4.52 20.703 -12.719 1 94.19 114 LYS A C 1
ATOM 831 O O . LYS A 1 114 ? -4.211 21.859 -12.43 1 94.19 114 LYS A O 1
ATOM 836 N N . GLY A 1 115 ? -3.92 19.656 -12.266 1 94.5 115 GLY A N 1
ATOM 837 C CA . GLY A 1 115 ? -2.654 19.797 -11.562 1 94.5 115 GLY A CA 1
ATOM 838 C C . GLY A 1 115 ? -2.82 19.969 -10.062 1 94.5 115 GLY A C 1
ATOM 839 O O . GLY A 1 115 ? -1.837 19.969 -9.32 1 94.5 115 GLY A O 1
ATOM 840 N N . LEU A 1 116 ? -4.059 20.141 -9.633 1 96.69 116 LEU A N 1
ATOM 841 C CA . LEU A 1 116 ? -4.289 20.266 -8.195 1 96.69 116 LEU A CA 1
ATOM 842 C C . LEU A 1 116 ? -3.898 19 -7.461 1 96.69 116 LEU A C 1
ATOM 844 O O . LEU A 1 116 ? -4.258 17.891 -7.883 1 96.69 116 LEU A O 1
ATOM 848 N N . ARG A 1 117 ? -3.105 19.172 -6.395 1 96.81 117 ARG A N 1
ATOM 849 C CA . ARG A 1 117 ? -2.584 18 -5.707 1 96.81 117 ARG A CA 1
ATOM 850 C C . ARG A 1 117 ? -3.576 17.484 -4.664 1 96.81 117 ARG A C 1
ATOM 852 O O . ARG A 1 117 ? -3.527 16.328 -4.273 1 96.81 117 ARG A O 1
ATOM 859 N N . GLN A 1 118 ? -4.441 18.375 -4.199 1 96 118 GLN A N 1
ATOM 860 C CA . GLN A 1 118 ? -5.488 18.016 -3.248 1 96 118 GLN A CA 1
ATOM 861 C C . GLN A 1 118 ? -6.527 19.125 -3.141 1 96 118 GLN A C 1
ATOM 863 O O . GLN A 1 118 ? -6.184 20.312 -3.176 1 96 118 GLN A O 1
ATOM 868 N N . PHE A 1 119 ? -7.73 18.766 -3.016 1 95.69 119 PHE A N 1
ATOM 869 C CA . PHE A 1 119 ? -8.789 19.734 -2.77 1 95.69 119 PHE A CA 1
ATOM 870 C C . PHE A 1 119 ? -9.398 19.531 -1.387 1 95.69 119 PHE A C 1
ATOM 872 O O . PHE A 1 119 ? -9.266 20.391 -0.513 1 95.69 119 PHE A O 1
ATOM 879 N N . GLY A 1 120 ? -9.961 18.375 -1.202 1 94 120 GLY A N 1
ATOM 880 C CA . GLY A 1 120 ? -10.633 18.094 0.058 1 94 120 GLY A CA 1
ATOM 881 C C . GLY A 1 120 ? -9.711 17.5 1.104 1 94 120 GLY A C 1
ATOM 882 O O . GLY A 1 120 ? -8.578 17.109 0.799 1 94 120 GLY A O 1
ATOM 883 N N . THR A 1 121 ? -10.242 17.453 2.332 1 92.06 121 THR A N 1
ATOM 884 C CA . THR A 1 121 ? -9.484 16.906 3.453 1 92.06 121 THR A CA 1
ATOM 885 C C . THR A 1 121 ? -9.195 15.422 3.242 1 92.06 121 THR A C 1
ATOM 887 O O . THR A 1 121 ? -10.109 14.641 2.98 1 92.06 121 THR A O 1
ATOM 890 N N . PHE A 1 122 ? -7.945 15.023 3.26 1 91.56 122 PHE A N 1
ATOM 891 C CA . PHE A 1 122 ? -7.453 13.656 3.127 1 91.56 122 PHE A CA 1
ATOM 892 C C . PHE A 1 122 ? -7.832 13.078 1.771 1 91.56 122 PHE A C 1
ATOM 894 O O . PHE A 1 122 ? -7.855 11.852 1.6 1 91.56 122 PHE A O 1
ATOM 901 N N . GLU A 1 123 ? -8.133 13.961 0.807 1 96.5 123 GLU A N 1
ATOM 902 C CA . GLU A 1 123 ? -8.602 13.539 -0.51 1 96.5 123 GLU A CA 1
ATOM 903 C C . GLU A 1 123 ? -7.445 13.008 -1.358 1 96.5 123 GLU A C 1
ATOM 905 O O . GLU A 1 123 ? -6.34 13.555 -1.32 1 96.5 123 GLU A O 1
ATOM 910 N N . VAL A 1 124 ? -7.723 11.961 -2.094 1 97.94 124 VAL A N 1
ATOM 911 C CA . VAL A 1 124 ? -6.898 11.5 -3.205 1 97.94 124 VAL A CA 1
ATOM 912 C C . VAL A 1 124 ? -7.773 11.258 -4.434 1 97.94 124 VAL A C 1
ATOM 914 O O . VAL A 1 124 ? -8.883 10.727 -4.32 1 97.94 124 VAL A O 1
ATOM 917 N N . ASN A 1 125 ? -7.34 11.844 -5.562 1 98.19 125 ASN A N 1
ATOM 918 C CA . ASN A 1 125 ? -8.008 11.508 -6.809 1 98.19 125 ASN A CA 1
ATOM 919 C C . ASN A 1 125 ? -7.77 10.055 -7.203 1 98.19 125 ASN A C 1
ATOM 921 O O . ASN A 1 125 ? -6.875 9.758 -7.996 1 98.19 125 ASN A O 1
ATOM 925 N N . THR A 1 126 ? -8.68 9.211 -6.77 1 98.31 126 THR A N 1
ATOM 926 C CA . THR A 1 126 ? -8.438 7.77 -6.703 1 98.31 126 THR A CA 1
ATOM 927 C C . THR A 1 126 ? -8.539 7.141 -8.094 1 98.31 126 THR A C 1
ATOM 929 O O . THR A 1 126 ? -7.742 6.27 -8.445 1 98.31 126 THR A O 1
ATOM 932 N N . VAL A 1 127 ? -9.414 7.527 -8.961 1 98.44 127 VAL A N 1
ATOM 933 C CA . VAL A 1 127 ? -9.797 6.836 -10.188 1 98.44 127 VAL A CA 1
ATOM 934 C C . VAL A 1 127 ? -8.617 6.809 -11.156 1 98.44 127 VAL A C 1
ATOM 936 O O . VAL A 1 127 ? -8.281 5.758 -11.711 1 98.44 127 VAL A O 1
ATOM 939 N N . PRO A 1 128 ? -7.879 7.941 -11.367 1 98.12 128 PRO A N 1
ATOM 940 C CA . PRO A 1 128 ? -6.746 7.898 -12.297 1 98.12 128 PRO A CA 1
ATOM 941 C C . PRO A 1 128 ? -5.652 6.93 -11.844 1 98.12 128 PRO A C 1
ATOM 943 O O . PRO A 1 128 ? -4.918 6.395 -12.68 1 98.12 128 PRO A O 1
ATOM 946 N N . ILE A 1 129 ? -5.535 6.668 -10.609 1 98.69 129 ILE A N 1
ATOM 947 C CA . ILE A 1 129 ? -4.523 5.777 -10.055 1 98.69 129 ILE A CA 1
ATOM 948 C C . ILE A 1 129 ? -4.914 4.324 -10.312 1 98.69 129 ILE A C 1
ATOM 950 O O . ILE A 1 129 ? -4.062 3.496 -10.641 1 98.69 129 ILE A O 1
ATOM 954 N N . MET A 1 130 ? -6.234 4.043 -10.258 1 98.69 130 MET A N 1
ATOM 955 C CA . MET A 1 130 ? -6.711 2.664 -10.234 1 98.69 130 MET A CA 1
ATOM 956 C C . MET A 1 130 ? -7.168 2.217 -11.617 1 98.69 130 MET A C 1
ATOM 958 O O . MET A 1 130 ? -7.344 1.021 -11.859 1 98.69 130 MET A O 1
ATOM 962 N N . GLU A 1 131 ? -7.328 3.098 -12.516 1 98.31 131 GLU A N 1
ATOM 963 C CA . GLU A 1 131 ? -8.047 2.832 -13.758 1 98.31 131 GLU A CA 1
ATOM 964 C C . GLU A 1 131 ? -7.312 1.808 -14.617 1 98.31 131 GLU A C 1
ATOM 966 O O . GLU A 1 131 ? -7.941 0.975 -15.273 1 98.31 131 GLU A O 1
ATOM 971 N N . SER A 1 132 ? -5.988 1.766 -14.617 1 98.12 132 SER A N 1
ATOM 972 C CA . SER A 1 132 ? -5.219 0.882 -15.492 1 98.12 132 SER A CA 1
ATOM 973 C C . SER A 1 132 ? -5.195 -0.544 -14.945 1 98.12 132 SER A C 1
ATOM 975 O O . SER A 1 132 ? -4.773 -1.471 -15.641 1 98.12 132 SER A O 1
ATOM 977 N N . VAL A 1 133 ? -5.73 -0.757 -13.75 1 98.5 133 VAL A N 1
ATOM 978 C CA . VAL A 1 133 ? -5.629 -2.076 -13.141 1 98.5 133 VAL A CA 1
ATOM 979 C C . VAL A 1 133 ? -7 -2.516 -12.633 1 98.5 133 VAL A C 1
ATOM 981 O O . VAL A 1 133 ? -7.098 -3.281 -11.672 1 98.5 133 VAL A O 1
ATOM 984 N N . THR A 1 134 ? -8.086 -1.944 -13.117 1 98.69 134 THR A N 1
ATOM 985 C CA . THR A 1 134 ? -9.469 -2.336 -12.859 1 98.69 134 THR A CA 1
ATOM 986 C C . THR A 1 134 ? -10.242 -2.467 -14.172 1 98.69 134 THR A C 1
ATOM 988 O O . THR A 1 134 ? -9.859 -1.883 -15.188 1 98.69 134 THR A O 1
ATOM 991 N N . LYS A 1 135 ? -11.289 -3.273 -14.125 1 98.31 135 LYS A N 1
ATOM 992 C CA . LYS A 1 135 ? -12.156 -3.4 -15.289 1 98.31 135 LYS A CA 1
ATOM 993 C C . LYS A 1 135 ? -13.094 -2.203 -15.406 1 98.31 135 LYS A C 1
ATOM 995 O O . LYS A 1 135 ? -13.539 -1.865 -16.5 1 98.31 135 LYS A O 1
ATOM 1000 N N . TYR A 1 136 ? -13.422 -1.637 -14.258 1 98.5 136 TYR A N 1
ATOM 1001 C CA . TYR A 1 136 ? -14.281 -0.465 -14.148 1 98.5 136 TYR A CA 1
ATOM 1002 C C . TYR A 1 136 ? -13.945 0.35 -12.914 1 98.5 136 TYR A C 1
ATOM 1004 O O . TYR A 1 136 ? -13.781 -0.205 -11.82 1 98.5 136 TYR A O 1
ATOM 1012 N N . SER A 1 137 ? -13.641 1.58 -13.016 1 98.69 137 SER A N 1
ATOM 1013 C CA . SER A 1 137 ? -13.398 2.51 -11.914 1 98.69 137 SER A CA 1
ATOM 1014 C C . SER A 1 137 ? -14.141 3.826 -12.125 1 98.69 137 SER A C 1
ATOM 1016 O O . SER A 1 137 ? -14.031 4.441 -13.188 1 98.69 137 SER A O 1
ATOM 1018 N N . HIS A 1 138 ? -14.898 4.223 -11.094 1 98.69 138 HIS A N 1
ATOM 1019 C CA . HIS A 1 138 ? -15.742 5.398 -11.258 1 98.69 138 HIS A CA 1
ATOM 1020 C C . HIS A 1 138 ? -15.992 6.094 -9.922 1 98.69 138 HIS A C 1
ATOM 1022 O O . HIS A 1 138 ? -16.281 5.438 -8.922 1 98.69 138 HIS A O 1
ATOM 1028 N N . MET A 1 139 ? -15.82 7.387 -9.875 1 98.62 139 MET A N 1
ATOM 1029 C CA . MET A 1 139 ? -16.281 8.172 -8.734 1 98.62 139 MET A CA 1
ATOM 1030 C C . MET A 1 139 ? -17.719 8.641 -8.945 1 98.62 139 MET A C 1
ATOM 1032 O O . MET A 1 139 ? -18.031 9.281 -9.945 1 98.62 139 MET A O 1
ATOM 1036 N N . LEU A 1 140 ? -18.594 8.344 -8.031 1 98.25 140 LEU A N 1
ATOM 1037 C CA . LEU A 1 140 ? -19.969 8.789 -8.148 1 98.25 140 LEU A CA 1
ATOM 1038 C C . LEU A 1 140 ? -20.062 10.312 -8.016 1 98.25 140 LEU A C 1
ATOM 1040 O O . LEU A 1 140 ? -19.453 10.891 -7.117 1 98.25 140 LEU A O 1
ATOM 1044 N N . THR A 1 141 ? -20.766 10.922 -8.898 1 96.38 141 THR A N 1
ATOM 1045 C CA . THR A 1 141 ? -20.938 12.367 -8.852 1 96.38 141 THR A CA 1
ATOM 1046 C C . THR A 1 141 ? -22.391 12.742 -8.625 1 96.38 141 THR A C 1
ATOM 1048 O O . THR A 1 141 ? -22.703 13.906 -8.359 1 96.38 141 THR A O 1
ATOM 1051 N N . ASP A 1 142 ? -23.25 11.734 -8.766 1 97.06 142 ASP A N 1
ATOM 1052 C CA . ASP A 1 142 ? -24.703 11.898 -8.609 1 97.06 142 ASP A CA 1
ATOM 1053 C C . ASP A 1 142 ? -25.312 10.688 -7.914 1 97.06 142 ASP A C 1
ATOM 1055 O O . ASP A 1 142 ? -25.203 9.562 -8.398 1 97.06 142 ASP A O 1
ATOM 1059 N N . ALA A 1 143 ? -26.016 10.93 -6.773 1 97.69 143 ALA A N 1
ATOM 1060 C CA . ALA A 1 143 ? -26.609 9.867 -5.957 1 97.69 143 ALA A CA 1
ATOM 1061 C C . ALA A 1 143 ? -27.594 9.031 -6.77 1 97.69 143 ALA A C 1
ATOM 1063 O O . ALA A 1 143 ? -27.703 7.82 -6.562 1 97.69 143 ALA A O 1
ATOM 1064 N N . SER A 1 144 ? -28.234 9.609 -7.699 1 97.56 144 SER A N 1
ATOM 1065 C CA . SER A 1 144 ? -29.297 8.945 -8.445 1 97.56 144 SER A CA 1
ATOM 1066 C C . SER A 1 144 ? -28.734 7.906 -9.406 1 97.56 144 SER A C 1
ATOM 1068 O O . SER A 1 144 ? -29.484 7.078 -9.938 1 97.56 144 SER A O 1
ATOM 1070 N N . THR A 1 145 ? -27.422 7.883 -9.602 1 98.25 145 THR A N 1
ATOM 1071 C CA . THR A 1 145 ? -26.812 6.98 -10.578 1 98.25 145 THR A CA 1
ATOM 1072 C C . THR A 1 145 ? -26.234 5.75 -9.891 1 98.25 145 THR A C 1
ATOM 1074 O O . THR A 1 145 ? -25.625 4.902 -10.531 1 98.25 145 THR A O 1
ATOM 1077 N N . ILE A 1 146 ? -26.438 5.586 -8.617 1 98.69 146 ILE A N 1
ATOM 1078 C CA . ILE A 1 146 ? -25.797 4.543 -7.828 1 98.69 146 ILE A CA 1
ATOM 1079 C C . ILE A 1 146 ? -26.219 3.17 -8.336 1 98.69 146 ILE A C 1
ATOM 1081 O O . ILE A 1 146 ? -25.406 2.248 -8.422 1 98.69 146 ILE A O 1
ATOM 1085 N N . LYS A 1 147 ? -27.516 2.982 -8.602 1 98.44 147 LYS A N 1
ATOM 1086 C CA . LYS A 1 147 ? -27.984 1.68 -9.062 1 98.44 147 LYS A CA 1
ATOM 1087 C C . LYS A 1 147 ? -27.281 1.266 -10.352 1 98.44 147 LYS A C 1
ATOM 1089 O O . LYS A 1 147 ? -26.812 0.133 -10.469 1 98.44 147 LYS A O 1
ATOM 1094 N N . TYR A 1 148 ? -27.141 2.215 -11.305 1 98.38 148 TYR A N 1
ATOM 1095 C CA . TYR A 1 148 ? -26.484 1.959 -12.578 1 98.38 148 TYR A CA 1
ATOM 1096 C C . TYR A 1 148 ? -25.031 1.556 -12.359 1 98.38 148 TYR A C 1
ATOM 1098 O O . TYR A 1 148 ? -24.578 0.519 -12.859 1 98.38 148 TYR A O 1
ATOM 1106 N N . HIS A 1 149 ? -24.297 2.32 -11.625 1 98.69 149 HIS A N 1
ATOM 1107 C CA . HIS A 1 149 ? -22.859 2.109 -11.477 1 98.69 149 HIS A CA 1
ATOM 1108 C C . HIS A 1 149 ? -22.562 0.865 -10.648 1 98.69 149 HIS A C 1
ATOM 1110 O O . HIS A 1 149 ? -21.594 0.155 -10.898 1 98.69 149 HIS A O 1
ATOM 1116 N N . LEU A 1 150 ? -23.391 0.64 -9.641 1 98.75 150 LEU A N 1
ATOM 1117 C CA . LEU A 1 150 ? -23.203 -0.55 -8.82 1 98.75 150 LEU A CA 1
ATOM 1118 C C . LEU A 1 150 ? -23.453 -1.817 -9.633 1 98.75 150 LEU A C 1
ATOM 1120 O O . LEU A 1 150 ? -22.641 -2.748 -9.594 1 98.75 150 LEU A O 1
ATOM 1124 N N . GLU A 1 151 ? -24.578 -1.889 -10.336 1 98.19 151 GLU A N 1
ATOM 1125 C CA . GLU A 1 151 ? -24.891 -3.043 -11.172 1 98.19 151 GLU A CA 1
ATOM 1126 C C . GLU A 1 151 ? -23.844 -3.23 -12.266 1 98.19 151 GLU A C 1
ATOM 1128 O O . GLU A 1 151 ? -23.422 -4.355 -12.547 1 98.19 151 GLU A O 1
ATOM 1133 N N . LYS A 1 152 ? -23.406 -2.127 -12.867 1 98.12 152 LYS A N 1
ATOM 1134 C CA . LYS A 1 152 ? -22.375 -2.207 -13.898 1 98.12 152 LYS A CA 1
ATOM 1135 C C . LYS A 1 152 ? -21.062 -2.742 -13.32 1 98.12 152 LYS A C 1
ATOM 1137 O O . LYS A 1 152 ? -20.422 -3.598 -13.93 1 98.12 152 LYS A O 1
ATOM 1142 N N . ALA A 1 153 ? -20.688 -2.193 -12.172 1 98.56 153 ALA A N 1
ATOM 1143 C CA . ALA A 1 153 ? -19.453 -2.641 -11.523 1 98.56 153 ALA A CA 1
ATOM 1144 C C . ALA A 1 153 ? -19.5 -4.141 -11.242 1 98.56 153 ALA A C 1
ATOM 1146 O O . ALA A 1 153 ? -18.531 -4.859 -11.547 1 98.56 153 ALA A O 1
ATOM 1147 N N . ILE A 1 154 ? -20.594 -4.609 -10.711 1 98.06 154 ILE A N 1
ATOM 1148 C CA . ILE A 1 154 ? -20.734 -6.02 -10.367 1 98.06 154 ILE A CA 1
ATOM 1149 C C . ILE A 1 154 ? -20.719 -6.867 -11.633 1 98.06 154 ILE A C 1
ATOM 1151 O O . ILE A 1 154 ? -20.078 -7.914 -11.688 1 98.06 154 ILE A O 1
ATOM 1155 N N . HIS A 1 155 ? -21.406 -6.387 -12.648 1 96.5 155 HIS A N 1
ATOM 1156 C CA . HIS A 1 155 ? -21.406 -7.074 -13.938 1 96.5 155 HIS A CA 1
ATOM 1157 C C . HIS A 1 155 ? -19.984 -7.184 -14.492 1 96.5 155 HIS A C 1
ATOM 1159 O O . HIS A 1 155 ? -19.562 -8.266 -14.898 1 96.5 155 HIS A O 1
ATOM 1165 N N . GLU A 1 156 ? -19.25 -6.094 -14.516 1 96.69 156 GLU A N 1
ATOM 1166 C CA . GLU A 1 156 ? -17.891 -6.078 -15.039 1 96.69 156 GLU A CA 1
ATOM 1167 C C . GLU A 1 156 ? -16.969 -6.98 -14.219 1 96.69 156 GLU A C 1
ATOM 1169 O O . GLU A 1 156 ? -16.125 -7.676 -14.773 1 96.69 156 GLU A O 1
ATOM 1174 N N . ALA A 1 157 ? -17.141 -6.98 -12.945 1 97.88 157 ALA A N 1
ATOM 1175 C CA . ALA A 1 157 ? -16.297 -7.766 -12.062 1 97.88 157 ALA A CA 1
ATOM 1176 C C . ALA A 1 157 ? -16.453 -9.258 -12.336 1 97.88 157 ALA A C 1
ATOM 1178 O O . ALA A 1 157 ? -15.5 -10.031 -12.18 1 97.88 157 ALA A O 1
ATOM 1179 N N . THR A 1 158 ? -17.625 -9.688 -12.781 1 95.25 158 THR A N 1
ATOM 1180 C CA . THR A 1 158 ? -17.938 -11.117 -12.781 1 95.25 158 THR A CA 1
ATOM 1181 C C . THR A 1 158 ? -18.062 -11.641 -14.211 1 95.25 158 THR A C 1
ATOM 1183 O O . THR A 1 158 ? -18.188 -12.844 -14.422 1 95.25 158 THR A O 1
ATOM 1186 N N . SER A 1 159 ? -18.047 -10.758 -15.227 1 92.69 159 SER A N 1
ATOM 1187 C CA . SER A 1 159 ? -18.234 -11.172 -16.609 1 92.69 159 SER A CA 1
ATOM 1188 C C . SER A 1 159 ? -16.906 -11.328 -17.328 1 92.69 159 SER A C 1
ATOM 1190 O O . SER A 1 159 ? -15.914 -10.695 -16.938 1 92.69 159 SER A O 1
ATOM 1192 N N . GLY A 1 160 ? -16.938 -12.203 -18.375 1 92.38 160 GLY A N 1
ATOM 1193 C CA . GLY A 1 160 ? -15.68 -12.453 -19.078 1 92.38 160 GLY A CA 1
ATOM 1194 C C . GLY A 1 160 ? -14.57 -12.93 -18.156 1 92.38 160 GLY A C 1
ATOM 1195 O O . GLY A 1 160 ? -14.797 -13.812 -17.312 1 92.38 160 GLY A O 1
ATOM 1196 N N . ARG A 1 161 ? -13.367 -12.445 -18.438 1 95 161 ARG A N 1
ATOM 1197 C CA . ARG A 1 161 ? -12.32 -12.664 -17.453 1 95 161 ARG A CA 1
ATOM 1198 C C . ARG A 1 161 ? -12.547 -11.797 -16.219 1 95 161 ARG A C 1
ATOM 1200 O O . ARG A 1 161 ? -12.461 -10.57 -16.281 1 95 161 ARG A O 1
ATOM 1207 N N . PRO A 1 162 ? -12.945 -12.398 -15.164 1 96.88 162 PRO A N 1
ATOM 1208 C CA . PRO A 1 162 ? -13.25 -11.594 -13.977 1 96.88 162 PRO A CA 1
ATOM 1209 C C . PRO A 1 162 ? -12.086 -10.719 -13.539 1 96.88 162 PRO A C 1
ATOM 1211 O O . PRO A 1 162 ? -10.953 -10.922 -13.977 1 96.88 162 PRO A O 1
ATOM 1214 N N . GLY A 1 163 ? -12.367 -9.68 -12.758 1 97.94 163 GLY A N 1
ATOM 1215 C CA . GLY A 1 163 ? -11.352 -8.758 -12.258 1 97.94 163 GLY A CA 1
ATOM 1216 C C . GLY A 1 163 ? -11.914 -7.715 -11.312 1 97.94 163 GLY A C 1
ATOM 1217 O O . GLY A 1 163 ? -13.125 -7.656 -11.086 1 97.94 163 GLY A O 1
ATOM 1218 N N . PRO A 1 164 ? -11.055 -6.969 -10.742 1 98.81 164 PRO A N 1
ATOM 1219 C CA . PRO A 1 164 ? -11.477 -5.965 -9.766 1 98.81 164 PRO A CA 1
ATOM 1220 C C . PRO A 1 164 ? -12.156 -4.758 -10.414 1 98.81 164 PRO A C 1
ATOM 1222 O O . PRO A 1 164 ? -11.844 -4.41 -11.555 1 98.81 164 PRO A O 1
ATOM 1225 N N . VAL A 1 165 ? -13.07 -4.168 -9.68 1 98.94 165 VAL A N 1
ATOM 1226 C CA . VAL A 1 165 ? -13.727 -2.912 -10.031 1 98.94 165 VAL A CA 1
ATOM 1227 C C . VAL A 1 165 ? -13.742 -1.981 -8.828 1 98.94 165 VAL A C 1
ATOM 1229 O O . VAL A 1 165 ? -13.594 -2.432 -7.688 1 98.94 165 VAL A O 1
ATOM 1232 N N . LEU A 1 166 ? -13.836 -0.667 -9.102 1 98.94 166 LEU A N 1
ATOM 1233 C CA . LEU A 1 166 ? -13.773 0.304 -8.016 1 98.94 166 LEU A CA 1
ATOM 1234 C C . LEU A 1 166 ? -14.867 1.354 -8.156 1 98.94 166 LEU A C 1
ATOM 1236 O O . LEU A 1 166 ? -15.047 1.932 -9.227 1 98.94 166 LEU A O 1
ATOM 1240 N N . LEU A 1 167 ? -15.633 1.524 -7.098 1 98.94 167 LEU A N 1
ATOM 1241 C CA . LEU A 1 167 ? -16.547 2.66 -6.961 1 98.94 167 LEU A CA 1
ATOM 1242 C C . LEU A 1 167 ? -16.078 3.592 -5.844 1 98.94 167 LEU A C 1
ATOM 1244 O O . LEU A 1 167 ? -15.922 3.162 -4.699 1 98.94 167 LEU A O 1
ATOM 1248 N N . ASP A 1 168 ? -15.789 4.789 -6.207 1 98.88 168 ASP A N 1
ATOM 1249 C CA . ASP A 1 168 ? -15.406 5.848 -5.273 1 98.88 168 ASP A CA 1
ATOM 1250 C C . ASP A 1 168 ? -16.594 6.754 -4.961 1 98.88 168 ASP A C 1
ATOM 1252 O O . ASP A 1 168 ? -17.156 7.395 -5.855 1 98.88 168 ASP A O 1
ATOM 1256 N N . ILE A 1 169 ? -16.969 6.828 -3.635 1 98.81 169 ILE A N 1
ATOM 1257 C CA . ILE A 1 169 ? -18.25 7.453 -3.326 1 98.81 169 ILE A CA 1
ATOM 1258 C C . ILE A 1 169 ? -18.047 8.594 -2.33 1 98.81 169 ILE A C 1
ATOM 1260 O O . ILE A 1 169 ? -17.797 8.352 -1.144 1 98.81 169 ILE A O 1
ATOM 1264 N N . PRO A 1 170 ? -18.219 9.844 -2.717 1 98.12 170 PRO A N 1
ATOM 1265 C CA . PRO A 1 170 ? -18.078 11 -1.835 1 98.12 170 PRO A CA 1
ATOM 1266 C C . PRO A 1 170 ? -19.016 10.945 -0.631 1 98.12 170 PRO A C 1
ATOM 1268 O O . PRO A 1 170 ? -20.109 10.391 -0.726 1 98.12 170 PRO A O 1
ATOM 1271 N N . LEU A 1 171 ? -18.625 11.594 0.388 1 96.06 171 LEU A N 1
ATOM 1272 C CA . LEU A 1 171 ? -19.297 11.555 1.684 1 96.06 171 LEU A CA 1
ATOM 1273 C C . LEU A 1 171 ? -20.734 12.023 1.563 1 96.06 171 LEU A C 1
ATOM 1275 O O . LEU A 1 171 ? -21.641 11.398 2.115 1 96.06 171 LEU A O 1
ATOM 1279 N N . ASP A 1 172 ? -20.969 13.102 0.864 1 94.31 172 ASP A N 1
ATOM 1280 C CA . ASP A 1 172 ? -22.312 13.672 0.729 1 94.31 172 ASP A CA 1
ATOM 1281 C C . ASP A 1 172 ? -23.219 12.758 -0.098 1 94.31 172 ASP A C 1
ATOM 1283 O O . ASP A 1 172 ? -24.438 12.719 0.111 1 94.31 172 ASP A O 1
ATOM 1287 N N . ILE A 1 173 ? -22.609 12.008 -0.969 1 97.25 173 ILE A N 1
ATOM 1288 C CA . ILE A 1 173 ? -23.375 11.078 -1.799 1 97.25 173 ILE A CA 1
ATOM 1289 C C . ILE A 1 173 ? -23.703 9.82 -1 1 97.25 173 ILE A C 1
ATOM 1291 O O . ILE A 1 173 ? -24.797 9.281 -1.108 1 97.25 173 ILE A O 1
ATOM 1295 N N . GLN A 1 174 ? -22.844 9.32 -0.184 1 97.81 174 GLN A N 1
ATOM 1296 C CA . GLN A 1 174 ? -23.094 8.18 0.685 1 97.81 174 GLN A CA 1
ATOM 1297 C C . GLN A 1 174 ? -24.375 8.375 1.49 1 97.81 174 GLN A C 1
ATOM 1299 O O . GLN A 1 174 ? -25.188 7.449 1.618 1 97.81 174 GLN A O 1
ATOM 1304 N N . GLY A 1 175 ? -24.469 9.641 2.07 1 95.44 175 GLY A N 1
ATOM 1305 C CA . GLY A 1 175 ? -25.562 9.93 2.984 1 95.44 175 GLY A CA 1
ATOM 1306 C C . GLY A 1 175 ? -26.812 10.445 2.285 1 95.44 175 GLY A C 1
ATOM 1307 O O . GLY A 1 175 ? -27.844 10.633 2.916 1 95.44 175 GLY A O 1
ATOM 1308 N N . ALA A 1 176 ? -26.75 10.664 0.979 1 95.88 176 ALA A N 1
ATOM 1309 C CA . ALA A 1 176 ? -27.875 11.211 0.232 1 95.88 176 ALA A CA 1
ATOM 1310 C C . ALA A 1 176 ? -29.047 10.234 0.23 1 95.88 176 ALA A C 1
ATOM 1312 O O . ALA A 1 176 ? -28.859 9.016 0.162 1 95.88 176 ALA A O 1
ATOM 1313 N N . LEU A 1 177 ? -30.266 10.773 0.31 1 95.88 177 LEU A N 1
ATOM 1314 C CA . LEU A 1 177 ? -31.484 9.969 0.256 1 95.88 177 LEU A CA 1
ATOM 1315 C C . LEU A 1 177 ? -31.938 9.773 -1.187 1 95.88 177 LEU A C 1
ATOM 1317 O O . LEU A 1 177 ? -31.953 10.719 -1.976 1 95.88 177 LEU A O 1
ATOM 1321 N N . ILE A 1 178 ? -32.219 8.516 -1.486 1 96.94 178 ILE A N 1
ATOM 1322 C CA . ILE A 1 178 ? -32.688 8.172 -2.822 1 96.94 178 ILE A CA 1
ATOM 1323 C C . ILE A 1 178 ? -33.938 7.289 -2.717 1 96.94 178 ILE A C 1
ATOM 1325 O O . ILE A 1 178 ? -34.188 6.684 -1.671 1 96.94 178 ILE A O 1
ATOM 1329 N N . ASP A 1 179 ? -34.75 7.297 -3.764 1 97.19 179 ASP A N 1
ATOM 1330 C CA . ASP A 1 179 ? -35.844 6.363 -3.916 1 97.19 179 ASP A CA 1
ATOM 1331 C C . ASP A 1 179 ? -35.469 5.211 -4.844 1 97.19 179 ASP A C 1
ATOM 1333 O O . ASP A 1 179 ? -35.469 5.371 -6.066 1 97.19 179 ASP A O 1
ATOM 1337 N N . PRO A 1 180 ? -35.219 4.047 -4.25 1 96.75 180 PRO A N 1
ATOM 1338 C CA . PRO A 1 180 ? -34.719 2.918 -5.047 1 96.75 180 PRO A CA 1
ATOM 1339 C C . PRO A 1 180 ? -35.625 2.598 -6.23 1 96.75 180 PRO A C 1
ATOM 1341 O O . PRO A 1 180 ? -35.156 2.127 -7.27 1 96.75 180 PRO A O 1
ATOM 1344 N N . GLU A 1 181 ? -36.906 2.875 -6.164 1 95.62 181 GLU A N 1
ATOM 1345 C CA . GLU A 1 181 ? -37.875 2.514 -7.184 1 95.62 181 GLU A CA 1
ATOM 1346 C C . GLU A 1 181 ? -37.75 3.402 -8.414 1 95.62 181 GLU A C 1
ATOM 1348 O O . GLU A 1 181 ? -38.25 3.053 -9.492 1 95.62 181 GLU A O 1
ATOM 1353 N N . THR A 1 182 ? -37.094 4.508 -8.281 1 96.19 182 THR A N 1
ATOM 1354 C CA . THR A 1 182 ? -37 5.465 -9.383 1 96.19 182 THR A CA 1
ATOM 1355 C C . THR A 1 182 ? -35.656 5.375 -10.078 1 96.19 182 THR A C 1
ATOM 1357 O O . THR A 1 182 ? -35.438 6.039 -11.094 1 96.19 182 THR A O 1
ATOM 1360 N N . LEU A 1 183 ? -34.75 4.566 -9.578 1 96.94 183 LEU A N 1
ATOM 1361 C CA . LEU A 1 183 ? -33.406 4.527 -10.094 1 96.94 183 LEU A CA 1
ATOM 1362 C C . LEU A 1 183 ? -33.312 3.684 -11.359 1 96.94 183 LEU A C 1
ATOM 1364 O O . LEU A 1 183 ? -33.969 2.648 -11.469 1 96.94 183 LEU A O 1
ATOM 1368 N N . GLN A 1 184 ? -32.531 4.195 -12.281 1 96.06 184 GLN A N 1
ATOM 1369 C CA . GLN A 1 184 ? -32.25 3.43 -13.492 1 96.06 184 GLN A CA 1
ATOM 1370 C C . GLN A 1 184 ? -31.109 2.422 -13.25 1 96.06 184 GLN A C 1
ATOM 1372 O O . GLN A 1 184 ? -30.078 2.762 -12.672 1 96.06 184 GLN A O 1
ATOM 1377 N N . GLY A 1 185 ? -31.344 1.154 -13.633 1 95.81 185 GLY A N 1
ATOM 1378 C CA . GLY A 1 185 ? -30.344 0.109 -13.492 1 95.81 185 GLY A CA 1
ATOM 1379 C C . GLY A 1 185 ? -29.469 -0.05 -14.727 1 95.81 185 GLY A C 1
ATOM 1380 O O . GLY A 1 185 ? -29.656 0.663 -15.711 1 95.81 185 GLY A O 1
ATOM 1381 N N . PHE A 1 186 ? -28.422 -0.828 -14.555 1 95.38 186 PHE A N 1
ATOM 1382 C CA . PHE A 1 186 ? -27.531 -1.169 -15.648 1 95.38 186 PHE A CA 1
ATOM 1383 C C . PHE A 1 186 ? -28.125 -2.262 -16.531 1 95.38 186 PHE A C 1
ATOM 1385 O O . PHE A 1 186 ? -28.625 -3.271 -16.016 1 95.38 186 PHE A O 1
ATOM 1392 N N . ILE A 1 187 ? -28.281 -1.939 -17.766 1 87.94 187 ILE A N 1
ATOM 1393 C CA . ILE A 1 187 ? -28.781 -2.934 -18.703 1 87.94 187 ILE A CA 1
ATOM 1394 C C . ILE A 1 187 ? -27.609 -3.652 -19.375 1 87.94 187 ILE A C 1
ATOM 1396 O O . ILE A 1 187 ? -26.797 -3.025 -20.062 1 87.94 187 ILE A O 1
ATOM 1400 N N . ASP A 1 188 ? -27.5 -4.848 -18.906 1 78.19 188 ASP A N 1
ATOM 1401 C CA . ASP A 1 188 ? -26.391 -5.652 -19.406 1 78.19 188 ASP A CA 1
ATOM 1402 C C . ASP A 1 188 ? -26.688 -6.176 -20.812 1 78.19 188 ASP A C 1
ATOM 1404 O O . ASP A 1 188 ? -27.797 -6.621 -21.094 1 78.19 188 ASP A O 1
ATOM 1408 N N . GLU A 1 189 ? -25.875 -5.758 -21.75 1 69.38 189 GLU A N 1
ATOM 1409 C CA . GLU A 1 189 ? -26 -6.547 -22.969 1 69.38 189 GLU A CA 1
ATOM 1410 C C . GLU A 1 189 ? -25.281 -7.891 -22.828 1 69.38 189 GLU A C 1
ATOM 1412 O O . GLU A 1 189 ? -24.156 -7.953 -22.344 1 69.38 189 GLU A O 1
ATOM 1417 N N . GLU A 1 190 ? -26 -8.945 -22.672 1 64.75 190 GLU A N 1
ATOM 1418 C CA . GLU A 1 190 ? -25.391 -10.273 -22.547 1 64.75 190 GLU A CA 1
ATOM 1419 C C . GLU A 1 190 ? -24.25 -10.461 -23.547 1 64.75 190 GLU A C 1
ATOM 1421 O O . GLU A 1 190 ? -24.453 -10.375 -24.75 1 64.75 190 GLU A O 1
ATOM 1426 N N . PRO A 1 191 ? -23.078 -10.375 -22.906 1 64.81 191 PRO A N 1
ATOM 1427 C CA . PRO A 1 191 ? -22 -10.625 -23.859 1 64.81 191 PRO A CA 1
ATOM 1428 C C . PRO A 1 191 ? -22.156 -11.969 -24.578 1 64.81 191 PRO A C 1
ATOM 1430 O O . PRO A 1 191 ? -22.656 -12.93 -24 1 64.81 191 PRO A O 1
ATOM 1433 N N . ALA A 1 192 ? -22.031 -12.031 -25.844 1 68.38 192 ALA A N 1
ATOM 1434 C CA . ALA A 1 192 ? -22.047 -13.266 -26.609 1 68.38 192 ALA A CA 1
ATOM 1435 C C . ALA A 1 192 ? -21.047 -14.273 -26.047 1 68.38 192 ALA A C 1
ATOM 1437 O O . ALA A 1 192 ? -19.922 -13.906 -25.688 1 68.38 192 ALA A O 1
ATOM 1438 N N . ALA A 1 193 ? -21.562 -15.477 -25.766 1 78.38 193 ALA A N 1
ATOM 1439 C CA . ALA A 1 193 ? -20.656 -16.562 -25.406 1 78.38 193 ALA A CA 1
ATOM 1440 C C . ALA A 1 193 ? -19.516 -16.672 -26.406 1 78.38 193 ALA A C 1
ATOM 1442 O O . ALA A 1 193 ? -19.719 -16.562 -27.609 1 78.38 193 ALA A O 1
ATOM 1443 N N . LEU A 1 194 ? -18.328 -16.688 -25.812 1 90.81 194 LEU A N 1
ATOM 1444 C CA . LEU A 1 194 ? -17.172 -16.875 -26.688 1 90.81 194 LEU A CA 1
ATOM 1445 C C . LEU A 1 194 ? -16.844 -18.344 -26.844 1 90.81 194 LEU A C 1
ATOM 1447 O O . LEU A 1 194 ? -16.141 -18.922 -26 1 90.81 194 LEU A O 1
ATOM 1451 N N . ALA A 1 195 ? -17.375 -18.969 -27.828 1 95.38 195 ALA A N 1
ATOM 1452 C CA . ALA A 1 195 ? -17.172 -20.375 -28.156 1 95.38 195 ALA A CA 1
ATOM 1453 C C . ALA A 1 195 ? -16.328 -20.531 -29.422 1 95.38 195 ALA A C 1
ATOM 1455 O O . ALA A 1 195 ? -16.297 -19.641 -30.266 1 95.38 195 ALA A O 1
ATOM 1456 N N . PRO A 1 196 ? -15.625 -21.688 -29.484 1 97 196 PRO A N 1
ATOM 1457 C CA . PRO A 1 196 ? -14.891 -21.922 -30.719 1 97 196 PRO A CA 1
ATOM 1458 C C . PRO A 1 196 ? -15.812 -22.078 -31.922 1 97 196 PRO A C 1
ATOM 1460 O O . PRO A 1 196 ? -16.938 -22.578 -31.797 1 97 196 PRO A O 1
ATOM 1463 N N . THR A 1 197 ? -15.305 -21.734 -33.062 1 96.19 197 THR A N 1
ATOM 1464 C CA . THR A 1 197 ? -16.031 -21.984 -34.312 1 96.19 197 THR A CA 1
ATOM 1465 C C . THR A 1 197 ? -15.969 -23.469 -34.688 1 96.19 197 THR A C 1
ATOM 1467 O O . THR A 1 197 ? -15.133 -24.203 -34.156 1 96.19 197 THR A O 1
ATOM 1470 N N . GLU A 1 198 ? -16.844 -23.844 -35.594 1 95.5 198 GLU A N 1
ATOM 1471 C CA . GLU A 1 198 ? -16.844 -25.234 -36.062 1 95.5 198 GLU A CA 1
ATOM 1472 C C . GLU A 1 198 ? -15.5 -25.578 -36.719 1 95.5 198 GLU A C 1
ATOM 1474 O O . GLU A 1 198 ? -14.992 -26.688 -36.531 1 95.5 198 GLU A O 1
ATOM 1479 N N . ASN A 1 199 ? -15.047 -24.688 -37.438 1 97 199 ASN A N 1
ATOM 1480 C CA . ASN A 1 199 ? -13.75 -24.891 -38.094 1 97 199 ASN A CA 1
ATOM 1481 C C . ASN A 1 199 ? -12.633 -25.078 -37.062 1 97 199 ASN A C 1
ATOM 1483 O O . ASN A 1 199 ? -11.773 -25.953 -37.25 1 97 199 ASN A O 1
ATOM 1487 N N . GLU A 1 200 ? -12.633 -24.219 -36.062 1 97.38 200 GLU A N 1
ATOM 1488 C CA . GLU A 1 200 ? -11.641 -24.328 -35 1 97.38 200 GLU A CA 1
ATOM 1489 C C . GLU A 1 200 ? -11.75 -25.672 -34.281 1 97.38 200 GLU A C 1
ATOM 1491 O O . GLU A 1 200 ? -10.742 -26.312 -34 1 97.38 200 GLU A O 1
ATOM 1496 N N . ILE A 1 201 ? -12.961 -26.078 -34.062 1 96.56 201 ILE A N 1
ATOM 1497 C CA . ILE A 1 201 ? -13.211 -27.359 -33.406 1 96.56 201 ILE A CA 1
ATOM 1498 C C . ILE A 1 201 ? -12.648 -28.5 -34.25 1 96.56 201 ILE A C 1
ATOM 1500 O O . ILE A 1 201 ? -11.977 -29.391 -33.75 1 96.56 201 ILE A O 1
ATOM 1504 N N . GLN A 1 202 ? -12.898 -28.469 -35.5 1 95.5 202 GLN A N 1
ATOM 1505 C CA . GLN A 1 202 ? -12.422 -29.5 -36.406 1 95.5 202 GLN A CA 1
ATOM 1506 C C . GLN A 1 202 ? -10.891 -29.547 -36.438 1 95.5 202 GLN A C 1
ATOM 1508 O O . GLN A 1 202 ? -10.297 -30.625 -36.469 1 95.5 202 GLN A O 1
ATOM 1513 N N . GLN A 1 203 ? -10.344 -28.406 -36.469 1 96.81 203 GLN A N 1
ATOM 1514 C CA . GLN A 1 203 ? -8.883 -28.328 -36.438 1 96.81 203 GLN A CA 1
ATOM 1515 C C . GLN A 1 203 ? -8.312 -28.938 -35.156 1 96.81 203 GLN A C 1
ATOM 1517 O O . GLN A 1 203 ? -7.309 -29.641 -35.219 1 96.81 203 GLN A O 1
ATOM 1522 N N . ILE A 1 204 ? -8.93 -28.625 -34.094 1 96.88 204 ILE A N 1
ATOM 1523 C CA . ILE A 1 204 ? -8.484 -29.141 -32.781 1 96.88 204 ILE A CA 1
ATOM 1524 C C . ILE A 1 204 ? -8.633 -30.656 -32.75 1 96.88 204 ILE A C 1
ATOM 1526 O O . ILE A 1 204 ? -7.715 -31.375 -32.375 1 96.88 204 ILE A O 1
ATOM 1530 N N . ILE A 1 205 ? -9.781 -31.141 -33.219 1 94.88 205 ILE A N 1
ATOM 1531 C CA . ILE A 1 205 ? -10.047 -32.594 -33.25 1 94.88 205 ILE A CA 1
ATOM 1532 C C . ILE A 1 205 ? -9.031 -33.281 -34.125 1 94.88 205 ILE A C 1
ATOM 1534 O O . ILE A 1 205 ? -8.477 -34.312 -33.75 1 94.88 205 ILE A O 1
ATOM 1538 N N . ALA A 1 206 ? -8.781 -32.75 -35.25 1 95.06 206 ALA A N 1
ATOM 1539 C CA . ALA A 1 206 ? -7.828 -33.312 -36.188 1 95.06 206 ALA A CA 1
ATOM 1540 C C . ALA A 1 206 ? -6.434 -33.406 -35.562 1 95.06 206 ALA A C 1
ATOM 1542 O O . ALA A 1 206 ? -5.754 -34.406 -35.656 1 95.06 206 ALA A O 1
ATOM 1543 N N . ALA A 1 207 ? -6.043 -32.344 -34.938 1 95.75 207 ALA A N 1
ATOM 1544 C CA . ALA A 1 207 ? -4.715 -32.281 -34.344 1 95.75 207 ALA A CA 1
ATOM 1545 C C . ALA A 1 207 ? -4.574 -33.281 -33.188 1 95.75 207 ALA A C 1
ATOM 1547 O O . ALA A 1 207 ? -3.59 -34.031 -33.125 1 95.75 207 ALA A O 1
ATOM 1548 N N . VAL A 1 208 ? -5.539 -33.312 -32.344 1 94.62 208 VAL A N 1
ATOM 1549 C CA . VAL A 1 208 ? -5.473 -34.156 -31.141 1 94.62 208 VAL A CA 1
ATOM 1550 C C . VAL A 1 208 ? -5.652 -35.625 -31.5 1 94.62 208 VAL A C 1
ATOM 1552 O O . VAL A 1 208 ? -4.973 -36.5 -30.953 1 94.62 208 VAL A O 1
ATOM 1555 N N . SER A 1 209 ? -6.559 -35.906 -32.406 1 91.75 209 SER A N 1
ATOM 1556 C CA . SER A 1 209 ? -6.824 -37.281 -32.812 1 91.75 209 SER A CA 1
ATOM 1557 C C . SER A 1 209 ? -5.629 -37.875 -33.531 1 91.75 209 SER A C 1
ATOM 1559 O O . SER A 1 209 ? -5.398 -39.094 -33.469 1 91.75 209 SER A O 1
ATOM 1561 N N . GLY A 1 210 ? -4.934 -37.094 -34.25 1 90.5 210 GLY A N 1
ATOM 1562 C CA . GLY A 1 210 ? -3.773 -37.594 -34.969 1 90.5 210 GLY A CA 1
ATOM 1563 C C . GLY A 1 210 ? -2.504 -37.594 -34.156 1 90.5 210 GLY A C 1
ATOM 1564 O O . GLY A 1 210 ? -1.466 -38.094 -34.625 1 90.5 210 GLY A O 1
ATOM 1565 N N . ALA A 1 211 ? -2.613 -37.281 -32.938 1 94.31 211 ALA A N 1
ATOM 1566 C CA . ALA A 1 211 ? -1.429 -37.125 -32.094 1 94.31 211 ALA A CA 1
ATOM 1567 C C . ALA A 1 211 ? -1.001 -38.469 -31.516 1 94.31 211 ALA A C 1
ATOM 1569 O O . ALA A 1 211 ? -1.845 -39.281 -31.141 1 94.31 211 ALA A O 1
ATOM 1570 N N . LYS A 1 212 ? 0.246 -38.656 -31.375 1 94.44 212 LYS A N 1
ATOM 1571 C CA . LYS A 1 212 ? 0.809 -39.844 -30.703 1 94.44 212 LYS A CA 1
ATOM 1572 C C . LYS A 1 212 ? 1.083 -39.562 -29.234 1 94.44 212 LYS A C 1
ATOM 1574 O O . LYS A 1 212 ? 1.03 -40.469 -28.406 1 94.44 212 LYS A O 1
ATOM 1579 N N . ARG A 1 213 ? 1.393 -38.344 -28.938 1 96.56 213 ARG A N 1
ATOM 1580 C CA . ARG A 1 213 ? 1.748 -37.938 -27.578 1 96.56 213 ARG A CA 1
ATOM 1581 C C . ARG A 1 213 ? 1.05 -36.656 -27.203 1 96.56 213 ARG A C 1
ATOM 1583 O O . ARG A 1 213 ? 1.707 -35.656 -26.875 1 96.56 213 ARG A O 1
ATOM 1590 N N . PRO A 1 214 ? -0.277 -36.625 -27.172 1 96.75 214 PRO A N 1
ATOM 1591 C CA . PRO A 1 214 ? -1.002 -35.406 -26.781 1 96.75 214 PRO A CA 1
ATOM 1592 C C . PRO A 1 214 ? -0.905 -35.125 -25.281 1 96.75 214 PRO A C 1
ATOM 1594 O O . PRO A 1 214 ? -0.895 -36.062 -24.469 1 96.75 214 PRO A O 1
ATOM 1597 N N . VAL A 1 215 ? -0.807 -33.906 -24.938 1 97.94 215 VAL A N 1
ATOM 1598 C CA . VAL A 1 215 ? -0.829 -33.438 -23.562 1 97.94 215 VAL A CA 1
ATOM 1599 C C . VAL A 1 215 ? -1.799 -32.25 -23.438 1 97.94 215 VAL A C 1
ATOM 1601 O O . VAL A 1 215 ? -1.903 -31.438 -24.344 1 97.94 215 VAL A O 1
ATOM 1604 N N . ILE A 1 216 ? -2.551 -32.219 -22.391 1 98.06 216 ILE A N 1
ATOM 1605 C CA . ILE A 1 216 ? -3.328 -31.047 -22.031 1 98.06 216 ILE A CA 1
ATOM 1606 C C . ILE A 1 216 ? -2.578 -30.25 -20.969 1 98.06 216 ILE A C 1
ATOM 1608 O O . ILE A 1 216 ? -2.156 -30.781 -19.953 1 98.06 216 ILE A O 1
ATOM 1612 N N . LEU A 1 217 ? -2.295 -29 -21.25 1 98.25 217 LEU A N 1
ATOM 1613 C CA . LEU A 1 217 ? -1.736 -28.062 -20.297 1 98.25 217 LEU A CA 1
ATOM 1614 C C . LEU A 1 217 ? -2.828 -27.172 -19.703 1 98.25 217 LEU A C 1
ATOM 1616 O O . LEU A 1 217 ? -3.303 -26.25 -20.359 1 98.25 217 LEU A O 1
ATOM 1620 N N . ALA A 1 218 ? -3.201 -27.453 -18.469 1 98.25 218 ALA A N 1
ATOM 1621 C CA . ALA A 1 218 ? -4.336 -26.781 -17.828 1 98.25 218 ALA A CA 1
ATOM 1622 C C . ALA A 1 218 ? -3.867 -25.703 -16.859 1 98.25 218 ALA A C 1
ATOM 1624 O O . ALA A 1 218 ? -2.979 -25.953 -16.031 1 98.25 218 ALA A O 1
ATOM 1625 N N . GLY A 1 219 ? -4.43 -24.5 -17.016 1 97 219 GLY A N 1
ATOM 1626 C CA . GLY A 1 219 ? -4.102 -23.391 -16.125 1 97 219 GLY A CA 1
ATOM 1627 C C . GLY A 1 219 ? -5.219 -23.047 -15.156 1 97 219 GLY A C 1
ATOM 1628 O O . GLY A 1 219 ? -6.23 -23.75 -15.102 1 97 219 GLY A O 1
ATOM 1629 N N . VAL A 1 220 ? -4.984 -21.984 -14.375 1 95.81 220 VAL A N 1
ATOM 1630 C CA . VAL A 1 220 ? -5.898 -21.562 -13.328 1 95.81 220 VAL A CA 1
ATOM 1631 C C . VAL A 1 220 ? -7.215 -21.094 -13.945 1 95.81 220 VAL A C 1
ATOM 1633 O O . VAL A 1 220 ? -8.25 -21.078 -13.281 1 95.81 220 VAL A O 1
ATOM 1636 N N . GLY A 1 221 ? -7.195 -20.812 -15.258 1 96.25 221 GLY A N 1
ATOM 1637 C CA . GLY A 1 221 ? -8.398 -20.391 -15.961 1 96.25 221 GLY A CA 1
ATOM 1638 C C . GLY A 1 221 ? -9.508 -21.422 -15.922 1 96.25 221 GLY A C 1
ATOM 1639 O O . GLY A 1 221 ? -10.688 -21.062 -16.016 1 96.25 221 GLY A O 1
ATOM 1640 N N . VAL A 1 222 ? -9.148 -22.719 -15.797 1 97.56 222 VAL A N 1
ATOM 1641 C CA . VAL A 1 222 ? -10.148 -23.766 -15.68 1 97.56 222 VAL A CA 1
ATOM 1642 C C . VAL A 1 222 ? -10.969 -23.562 -14.406 1 97.56 222 VAL A C 1
ATOM 1644 O O . VAL A 1 222 ? -12.195 -23.703 -14.414 1 97.56 222 VAL A O 1
ATOM 1647 N N . ARG A 1 223 ? -10.234 -23.203 -13.359 1 95.06 223 ARG A N 1
ATOM 1648 C CA . ARG A 1 223 ? -10.875 -22.938 -12.078 1 95.06 223 ARG A CA 1
ATOM 1649 C C . ARG A 1 223 ? -11.672 -21.641 -12.125 1 95.06 223 ARG A C 1
ATOM 1651 O O . ARG A 1 223 ? -12.82 -21.594 -11.664 1 95.06 223 ARG A O 1
ATOM 1658 N N . VAL A 1 224 ? -11.102 -20.625 -12.68 1 95.19 224 VAL A N 1
ATOM 1659 C CA . VAL A 1 224 ? -11.734 -19.312 -12.742 1 95.19 224 VAL A CA 1
ATOM 1660 C C . VAL A 1 224 ? -13.031 -19.406 -13.547 1 95.19 224 VAL A C 1
ATOM 1662 O O . VAL A 1 224 ? -14.008 -18.719 -13.227 1 95.19 224 VAL A O 1
ATOM 1665 N N . ALA A 1 225 ? -13.07 -20.297 -14.484 1 95.5 225 ALA A N 1
ATOM 1666 C CA . ALA A 1 225 ? -14.234 -20.484 -15.352 1 95.5 225 ALA A CA 1
ATOM 1667 C C . ALA A 1 225 ? -15.273 -21.391 -14.68 1 95.5 225 ALA A C 1
ATOM 1669 O O . ALA A 1 225 ? -16.297 -21.719 -15.289 1 95.5 225 ALA A O 1
ATOM 1670 N N . ASN A 1 226 ? -15.008 -21.812 -13.445 1 93.94 226 ASN A N 1
ATOM 1671 C CA . ASN A 1 226 ? -15.859 -22.781 -12.75 1 93.94 226 ASN A CA 1
ATOM 1672 C C . ASN A 1 226 ? -16.094 -24.031 -13.586 1 93.94 226 ASN A C 1
ATOM 1674 O O . ASN A 1 226 ? -17.219 -24.5 -13.695 1 93.94 226 ASN A O 1
ATOM 1678 N N . ALA A 1 227 ? -15.039 -24.5 -14.203 1 96.12 227 ALA A N 1
ATOM 1679 C CA . ALA A 1 227 ? -15.156 -25.609 -15.156 1 96.12 227 ALA A CA 1
ATOM 1680 C C . ALA A 1 227 ? -14.359 -26.828 -14.688 1 96.12 227 ALA A C 1
ATOM 1682 O O . ALA A 1 227 ? -14.125 -27.75 -15.461 1 96.12 227 ALA A O 1
ATOM 1683 N N . SER A 1 228 ? -13.93 -26.875 -13.43 1 95.62 228 SER A N 1
ATOM 1684 C CA . SER A 1 228 ? -13.047 -27.938 -12.945 1 95.62 228 SER A CA 1
ATOM 1685 C C . SER A 1 228 ? -13.695 -29.297 -13.078 1 95.62 228 SER A C 1
ATOM 1687 O O . SER A 1 228 ? -13.055 -30.266 -13.508 1 95.62 228 SER A O 1
ATOM 1689 N N . GLU A 1 229 ? -14.977 -29.438 -12.734 1 95.06 229 GLU A N 1
ATOM 1690 C CA . GLU A 1 229 ? -15.68 -30.719 -12.828 1 95.06 229 GLU A CA 1
ATOM 1691 C C . GLU A 1 229 ? -15.867 -31.141 -14.281 1 95.06 229 GLU A C 1
ATOM 1693 O O . GLU A 1 229 ? -15.617 -32.281 -14.641 1 95.06 229 GLU A O 1
ATOM 1698 N N . ALA A 1 230 ? -16.344 -30.188 -15.07 1 96.12 230 ALA A N 1
ATOM 1699 C CA . ALA A 1 230 ? -16.516 -30.469 -16.5 1 96.12 230 ALA A CA 1
ATOM 1700 C C . ALA A 1 230 ? -15.195 -30.875 -17.141 1 96.12 230 ALA A C 1
ATOM 1702 O O . ALA A 1 230 ? -15.156 -31.75 -18 1 96.12 230 ALA A O 1
ATOM 1703 N N . PHE A 1 231 ? -14.156 -30.266 -16.75 1 96.94 231 PHE A N 1
ATOM 1704 C CA . PHE A 1 231 ? -12.82 -30.562 -17.25 1 96.94 231 PHE A CA 1
ATOM 1705 C C . PHE A 1 231 ? -12.406 -31.984 -16.891 1 96.94 231 PHE A C 1
ATOM 1707 O O . PHE A 1 231 ? -11.891 -32.719 -17.734 1 96.94 231 PHE A O 1
ATOM 1714 N N . ARG A 1 232 ? -12.602 -32.312 -15.617 1 95.06 232 ARG A N 1
ATOM 1715 C CA . ARG A 1 232 ? -12.234 -33.656 -15.156 1 95.06 232 ARG A CA 1
ATOM 1716 C C . ARG A 1 232 ? -12.984 -34.719 -15.938 1 95.06 232 ARG A C 1
ATOM 1718 O O . ARG A 1 232 ? -12.398 -35.75 -16.328 1 95.06 232 ARG A O 1
ATOM 1725 N N . LYS A 1 233 ? -14.234 -34.5 -16.156 1 94.25 233 LYS A N 1
ATOM 1726 C CA . LYS A 1 233 ? -15.023 -35.469 -16.938 1 94.25 233 LYS A CA 1
ATOM 1727 C C . LYS A 1 233 ? -14.5 -35.562 -18.375 1 94.25 233 LYS A C 1
ATOM 1729 O O . LYS A 1 233 ? -14.422 -36.656 -18.922 1 94.25 233 LYS A O 1
ATOM 1734 N N . LEU A 1 234 ? -14.141 -34.438 -18.891 1 94.19 234 LEU A N 1
ATOM 1735 C CA . LEU A 1 234 ? -13.625 -34.406 -20.25 1 94.19 234 LEU A CA 1
ATOM 1736 C C . LEU A 1 234 ? -12.344 -35.219 -20.375 1 94.19 234 LEU A C 1
ATOM 1738 O O . LEU A 1 234 ? -12.195 -36.031 -21.297 1 94.19 234 LEU A O 1
ATOM 1742 N N . ILE A 1 235 ? -11.414 -35.031 -19.531 1 94.19 235 ILE A N 1
ATOM 1743 C CA . ILE A 1 235 ? -10.102 -35.688 -19.656 1 94.19 235 ILE A CA 1
ATOM 1744 C C . ILE A 1 235 ? -10.227 -37.188 -19.391 1 94.19 235 ILE A C 1
ATOM 1746 O O . ILE A 1 235 ? -9.484 -37.969 -19.953 1 94.19 235 ILE A O 1
ATOM 1750 N N . GLU A 1 236 ? -11.109 -37.531 -18.5 1 93.12 236 GLU A N 1
ATOM 1751 C CA . GLU A 1 236 ? -11.344 -38.938 -18.234 1 93.12 236 GLU A CA 1
ATOM 1752 C C . GLU A 1 236 ? -11.898 -39.656 -19.469 1 93.12 236 GLU A C 1
ATOM 1754 O O . GLU A 1 236 ? -11.633 -40.844 -19.688 1 93.12 236 GLU A O 1
ATOM 1759 N N . GLU A 1 237 ? -12.664 -38.938 -20.188 1 92.38 237 GLU A N 1
ATOM 1760 C CA . GLU A 1 237 ? -13.156 -39.469 -21.438 1 92.38 237 GLU A CA 1
ATOM 1761 C C . GLU A 1 237 ? -12.047 -39.531 -22.5 1 92.38 237 GLU A C 1
ATOM 1763 O O . GLU A 1 237 ? -11.922 -40.5 -23.219 1 92.38 237 GLU A O 1
ATOM 1768 N N . TRP A 1 238 ? -11.281 -38.5 -22.547 1 93.38 238 TRP A N 1
ATOM 1769 C CA . TRP A 1 238 ? -10.25 -38.344 -23.562 1 93.38 238 TRP A CA 1
ATOM 1770 C C . TRP A 1 238 ? -9.039 -39.219 -23.25 1 93.38 238 TRP A C 1
ATOM 1772 O O . TRP A 1 238 ? -8.312 -39.656 -24.141 1 93.38 238 TRP A O 1
ATOM 1782 N N . GLN A 1 239 ? -8.836 -39.438 -21.984 1 95.5 239 GLN A N 1
ATOM 1783 C CA . GLN A 1 239 ? -7.699 -40.219 -21.5 1 95.5 239 GLN A CA 1
ATOM 1784 C C . GLN A 1 239 ? -6.383 -39.594 -21.953 1 95.5 239 GLN A C 1
ATOM 1786 O O . GLN A 1 239 ? -5.477 -40.312 -22.391 1 95.5 239 GLN A O 1
ATOM 1791 N N . ILE A 1 240 ? -6.297 -38.344 -22.031 1 96.38 240 ILE A N 1
ATOM 1792 C CA . ILE A 1 240 ? -5.09 -37.594 -22.391 1 96.38 240 ILE A CA 1
ATOM 1793 C C . ILE A 1 240 ? -4.363 -37.125 -21.125 1 96.38 240 ILE A C 1
ATOM 1795 O O . ILE A 1 240 ? -4.98 -36.594 -20.219 1 96.38 240 ILE A O 1
ATOM 1799 N N . PRO A 1 241 ? -3.012 -37.375 -20.969 1 97.81 241 PRO A N 1
ATOM 1800 C CA . PRO A 1 241 ? -2.258 -36.875 -19.812 1 97.81 241 PRO A CA 1
ATOM 1801 C C . PRO A 1 241 ? -2.402 -35.344 -19.625 1 97.81 241 PRO A C 1
ATOM 1803 O O . PRO A 1 241 ? -2.453 -34.594 -20.594 1 97.81 241 PRO A O 1
ATOM 1806 N N . VAL A 1 242 ? -2.445 -34.969 -18.328 1 98.44 242 VAL A N 1
ATOM 1807 C CA . VAL A 1 242 ? -2.662 -33.562 -17.984 1 98.44 242 VAL A CA 1
ATOM 1808 C C . VAL A 1 242 ? -1.473 -33.031 -17.188 1 98.44 242 VAL A C 1
ATOM 1810 O O . VAL A 1 242 ? -1.055 -33.656 -16.203 1 98.44 242 VAL A O 1
ATOM 1813 N N . VAL A 1 243 ? -0.887 -31.953 -17.641 1 98.62 243 VAL A N 1
ATOM 1814 C CA . VAL A 1 243 ? 0.071 -31.125 -16.922 1 98.62 243 VAL A CA 1
ATOM 1815 C C . VAL A 1 243 ? -0.588 -29.812 -16.516 1 98.62 243 VAL A C 1
ATOM 1817 O O . VAL A 1 243 ? -1.361 -29.234 -17.281 1 98.62 243 VAL A O 1
ATOM 1820 N N . THR A 1 244 ? -0.359 -29.375 -15.297 1 98.19 244 THR A N 1
ATOM 1821 C CA . THR A 1 244 ? -0.947 -28.109 -14.859 1 98.19 244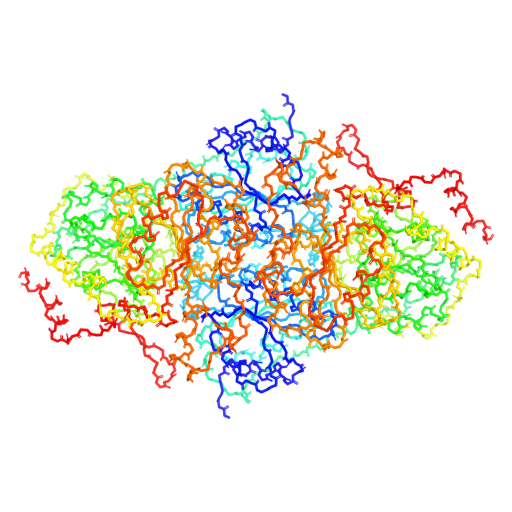 THR A CA 1
ATOM 1822 C C . THR A 1 244 ? 0.131 -27.031 -14.688 1 98.19 244 THR A C 1
ATOM 1824 O O . THR A 1 244 ? 1.309 -27.359 -14.516 1 98.19 244 THR A O 1
ATOM 1827 N N . THR A 1 245 ? -0.295 -25.797 -14.828 1 96.44 245 THR A N 1
ATOM 1828 C CA . THR A 1 245 ? 0.552 -24.703 -14.352 1 96.44 245 THR A CA 1
ATOM 1829 C C . THR A 1 245 ? 0.615 -24.703 -12.828 1 96.44 245 THR A C 1
ATOM 1831 O O . THR A 1 245 ? -0.183 -25.375 -12.164 1 96.44 245 THR A O 1
ATOM 1834 N N . GLN A 1 246 ? 1.521 -23.953 -12.281 1 93.44 246 GLN A N 1
ATOM 1835 C CA . GLN A 1 246 ? 1.654 -23.859 -10.828 1 93.44 246 GLN A CA 1
ATOM 1836 C C . GLN A 1 246 ? 0.422 -23.203 -10.211 1 93.44 246 GLN A C 1
ATOM 1838 O O . GLN A 1 246 ? -0.013 -23.594 -9.125 1 93.44 246 GLN A O 1
ATOM 1843 N N . LEU A 1 247 ? -0.152 -22.266 -10.906 1 93.25 247 LEU A N 1
ATOM 1844 C CA . LEU A 1 247 ? -1.285 -21.531 -10.344 1 93.25 247 LEU A CA 1
ATOM 1845 C C . LEU A 1 247 ? -2.578 -22.328 -10.523 1 93.25 247 LEU A C 1
ATOM 1847 O O . LEU A 1 247 ? -3.576 -22.047 -9.852 1 93.25 247 LEU A O 1
ATOM 1851 N N . GLY A 1 248 ? -2.584 -23.297 -11.422 1 95.38 248 GLY A N 1
ATOM 1852 C CA . GLY A 1 248 ? -3.734 -24.156 -11.633 1 95.38 248 GLY A CA 1
ATOM 1853 C C . GLY A 1 248 ? -3.584 -25.531 -10.992 1 95.38 248 GLY A C 1
ATOM 1854 O O . GLY A 1 248 ? -4.234 -26.484 -11.406 1 95.38 248 GLY A O 1
ATOM 1855 N N . LYS A 1 249 ? -2.754 -25.625 -9.984 1 95.38 249 LYS A N 1
ATOM 1856 C CA . LYS A 1 249 ? -2.365 -26.938 -9.484 1 95.38 249 LYS A CA 1
ATOM 1857 C C . LYS A 1 249 ? -3.547 -27.641 -8.836 1 95.38 249 LYS A C 1
ATOM 1859 O O . LYS A 1 249 ? -3.559 -28.875 -8.734 1 95.38 249 LYS A O 1
ATOM 1864 N N . ASP A 1 250 ? -4.566 -26.875 -8.344 1 95.75 250 ASP A N 1
ATOM 1865 C CA . ASP A 1 250 ? -5.664 -27.547 -7.652 1 95.75 250 ASP A CA 1
ATOM 1866 C C . ASP A 1 250 ? -6.789 -27.906 -8.625 1 95.75 250 ASP A C 1
ATOM 1868 O O . ASP A 1 250 ? -7.879 -28.297 -8.203 1 95.75 250 ASP A O 1
ATOM 1872 N N . VAL A 1 251 ? -6.508 -27.734 -9.969 1 96.56 251 VAL A N 1
ATOM 1873 C CA . VAL A 1 251 ? -7.422 -28.219 -11 1 96.56 251 VAL A CA 1
ATOM 1874 C C . VAL A 1 251 ? -7.414 -29.75 -11.023 1 96.56 251 VAL A C 1
ATOM 1876 O O . VAL A 1 251 ? -8.43 -30.375 -11.352 1 96.56 251 VAL A O 1
ATOM 1879 N N . MET A 1 252 ? -6.254 -30.312 -10.742 1 96 252 MET A N 1
ATOM 1880 C CA . MET A 1 252 ? -6.062 -31.766 -10.656 1 96 252 MET A CA 1
ATOM 1881 C C . MET A 1 252 ? -5.527 -32.156 -9.289 1 96 252 MET A C 1
ATOM 1883 O O . MET A 1 252 ? -4.656 -31.5 -8.734 1 96 252 MET A O 1
ATOM 1887 N N . TYR A 1 253 ? -6.094 -33.219 -8.719 1 96.38 253 TYR A N 1
ATOM 1888 C CA . TYR A 1 253 ? -5.449 -33.781 -7.523 1 96.38 253 TYR A CA 1
ATOM 1889 C C . TYR A 1 253 ? -4.273 -34.656 -7.895 1 96.38 253 TYR A C 1
ATOM 1891 O O . TYR A 1 253 ? -4.242 -35.219 -8.992 1 96.38 253 TYR A O 1
ATOM 1899 N N . TYR A 1 254 ? -3.387 -34.812 -7.031 1 97.12 254 TYR A N 1
ATOM 1900 C CA . TYR A 1 254 ? -2.07 -35.375 -7.332 1 97.12 254 TYR A CA 1
ATOM 1901 C C . TYR A 1 254 ? -2.174 -36.812 -7.777 1 97.12 254 TYR A C 1
ATOM 1903 O O . TYR A 1 254 ? -1.479 -37.25 -8.703 1 97.12 254 TYR A O 1
ATOM 1911 N N . GLU A 1 255 ? -3.068 -37.625 -7.199 1 96.56 255 GLU A N 1
ATOM 1912 C CA . GLU A 1 255 ? -3.113 -39.062 -7.426 1 96.56 255 GLU A CA 1
ATOM 1913 C C . GLU A 1 255 ? -3.939 -39.406 -8.664 1 96.56 255 GLU A C 1
ATOM 1915 O O . GLU A 1 255 ? -4.047 -40.562 -9.047 1 96.56 255 GLU A O 1
ATOM 1920 N N . HIS A 1 256 ? -4.578 -38.438 -9.242 1 97.38 256 HIS A N 1
ATOM 1921 C CA . HIS A 1 256 ? -5.324 -38.719 -10.461 1 97.38 256 HIS A CA 1
ATOM 1922 C C . HIS A 1 256 ? -4.445 -39.438 -11.492 1 97.38 256 HIS A C 1
ATOM 1924 O O . HIS A 1 256 ? -3.318 -39 -11.75 1 97.38 256 HIS A O 1
ATOM 1930 N N . PRO A 1 257 ? -4.914 -40.375 -12.117 1 96.56 257 PRO A N 1
ATOM 1931 C CA . PRO A 1 257 ? -4.07 -41.219 -12.992 1 96.56 257 PRO A CA 1
ATOM 1932 C C . PRO A 1 257 ? -3.58 -40.438 -14.219 1 96.56 257 PRO A C 1
ATOM 1934 O O . PRO A 1 257 ? -2.525 -40.75 -14.773 1 96.56 257 PRO A O 1
ATOM 1937 N N . LEU A 1 258 ? -4.301 -39.469 -14.617 1 97.69 258 LEU A N 1
ATOM 1938 C CA . LEU A 1 258 ? -3.939 -38.719 -15.82 1 97.69 258 LEU A CA 1
ATOM 1939 C C . LEU A 1 258 ? -3.084 -37.5 -15.484 1 97.69 258 LEU A C 1
ATOM 1941 O O . LEU A 1 258 ? -2.535 -36.844 -16.375 1 97.69 258 LEU A O 1
ATOM 1945 N N . PHE A 1 259 ? -2.99 -37.188 -14.219 1 98.19 259 PHE A N 1
ATOM 1946 C CA . PHE A 1 259 ? -2.141 -36.062 -13.812 1 98.19 259 PHE A CA 1
ATOM 1947 C C . PHE A 1 259 ? -0.67 -36.469 -13.875 1 98.19 259 PHE A C 1
ATOM 1949 O O . PHE A 1 259 ? -0.273 -37.5 -13.305 1 98.19 259 PHE A O 1
ATOM 1956 N N . VAL A 1 260 ? 0.156 -35.625 -14.5 1 98.25 260 VAL A N 1
ATOM 1957 C CA . VAL A 1 260 ? 1.561 -35.969 -14.703 1 98.25 260 VAL A CA 1
ATOM 1958 C C . VAL A 1 260 ? 2.434 -35.125 -13.781 1 98.25 260 VAL A C 1
ATOM 1960 O O . VAL A 1 260 ? 3.365 -35.625 -13.156 1 98.25 260 VAL A O 1
ATOM 1963 N N . GLY A 1 261 ? 2.176 -33.781 -13.766 1 98.19 261 GLY A N 1
ATOM 1964 C CA . GLY A 1 261 ? 2.988 -32.875 -12.992 1 98.19 261 GLY A CA 1
ATOM 1965 C C . GLY A 1 261 ? 2.768 -31.406 -13.383 1 98.19 261 GLY A C 1
ATOM 1966 O O . GLY A 1 261 ? 1.676 -31.031 -13.812 1 98.19 261 GLY A O 1
ATOM 1967 N N . HIS A 1 262 ? 3.744 -30.594 -13.086 1 97.81 262 HIS A N 1
ATOM 1968 C CA . HIS A 1 262 ? 3.691 -29.156 -13.359 1 97.81 262 HIS A CA 1
ATOM 1969 C C . HIS A 1 262 ? 4.82 -28.734 -14.289 1 97.81 262 HIS A C 1
ATOM 1971 O O . HIS A 1 262 ? 5.945 -29.219 -14.172 1 97.81 262 HIS A O 1
ATOM 1977 N N . SER A 1 263 ? 4.492 -27.828 -15.156 1 96.94 263 SER A N 1
ATOM 1978 C CA . SER A 1 263 ? 5.469 -27.375 -16.141 1 96.94 263 SER A CA 1
ATOM 1979 C C . SER A 1 263 ? 6.152 -26.094 -15.68 1 96.94 263 SER A C 1
ATOM 1981 O O . SER A 1 263 ? 5.586 -25.328 -14.898 1 96.94 263 SER A O 1
ATOM 1983 N N . GLY A 1 264 ? 7.379 -25.875 -16.141 1 96.06 264 GLY A N 1
ATOM 1984 C CA . GLY A 1 264 ? 8.031 -24.594 -15.977 1 96.06 264 GLY A CA 1
ATOM 1985 C C . GLY A 1 264 ? 9.398 -24.688 -15.328 1 96.06 264 GLY A C 1
ATOM 1986 O O . GLY A 1 264 ? 9.828 -25.781 -14.945 1 96.06 264 GLY A O 1
ATOM 1987 N N . PRO A 1 265 ? 10.07 -23.547 -15.188 1 95.31 265 PRO A N 1
ATOM 1988 C CA . PRO A 1 265 ? 11.406 -23.5 -14.594 1 95.31 265 PRO A CA 1
ATOM 1989 C C . PRO A 1 265 ? 11.414 -23.969 -13.141 1 95.31 265 PRO A C 1
ATOM 1991 O O . PRO A 1 265 ? 12.422 -24.484 -12.656 1 95.31 265 PRO A O 1
ATOM 1994 N N . LYS A 1 266 ? 10.352 -23.75 -12.461 1 94.5 266 LYS A N 1
ATOM 1995 C CA . LYS A 1 266 ? 10.188 -24.203 -11.086 1 94.5 266 LYS A CA 1
ATOM 1996 C C . LYS A 1 266 ? 9.078 -25.25 -10.984 1 94.5 266 LYS A C 1
ATOM 1998 O O . LYS A 1 266 ? 8.375 -25.312 -9.977 1 94.5 266 LYS A O 1
ATOM 2003 N N . GLY A 1 267 ? 8.836 -25.922 -12.086 1 95.75 267 GLY A N 1
ATOM 2004 C CA . GLY A 1 267 ? 7.941 -27.062 -12.078 1 95.75 267 GLY A CA 1
ATOM 2005 C C . GLY A 1 267 ? 8.602 -28.328 -11.562 1 95.75 267 GLY A C 1
ATOM 2006 O O . GLY A 1 267 ? 9.383 -28.281 -10.609 1 95.75 267 GLY A O 1
ATOM 2007 N N . ASP A 1 268 ? 8.148 -29.5 -12.039 1 97.06 268 ASP A N 1
ATOM 2008 C CA . ASP A 1 268 ? 8.789 -30.766 -11.711 1 97.06 268 ASP A CA 1
ATOM 2009 C C . ASP A 1 268 ? 9.242 -31.5 -12.977 1 97.06 268 ASP A C 1
ATOM 2011 O O . ASP A 1 268 ? 8.922 -31.078 -14.094 1 97.06 268 ASP A O 1
ATOM 2015 N N . ARG A 1 269 ? 10.055 -32.5 -12.828 1 97.75 269 ARG A N 1
ATOM 2016 C CA . ARG A 1 269 ? 10.664 -33.188 -13.961 1 97.75 269 ARG A CA 1
ATOM 2017 C C . ARG A 1 269 ? 9.602 -33.906 -14.812 1 97.75 269 ARG A C 1
ATOM 2019 O O . ARG A 1 269 ? 9.648 -33.844 -16.047 1 97.75 269 ARG A O 1
ATOM 2026 N N . ALA A 1 270 ? 8.664 -34.562 -14.18 1 97.94 270 ALA A N 1
ATOM 2027 C CA . ALA A 1 270 ? 7.641 -35.312 -14.891 1 97.94 270 ALA A CA 1
ATOM 2028 C C . ALA A 1 270 ? 6.836 -34.438 -15.82 1 97.94 270 ALA A C 1
ATOM 2030 O O . ALA A 1 270 ? 6.645 -34.75 -17 1 97.94 270 ALA A O 1
ATOM 2031 N N . GLY A 1 271 ? 6.332 -33.312 -15.266 1 98.31 271 GLY A N 1
ATOM 2032 C CA . GLY A 1 271 ? 5.594 -32.375 -16.094 1 98.31 271 GLY A CA 1
ATOM 2033 C C . GLY A 1 271 ? 6.414 -31.828 -17.234 1 98.31 271 GLY A C 1
ATOM 2034 O O . GLY A 1 271 ? 5.918 -31.703 -18.359 1 98.31 271 GLY A O 1
ATOM 2035 N N . ASN A 1 272 ? 7.633 -31.5 -16.969 1 98.12 272 ASN A N 1
ATOM 2036 C CA . ASN A 1 272 ? 8.5 -30.938 -18 1 98.12 272 ASN A CA 1
ATOM 2037 C C . ASN A 1 272 ? 8.852 -31.969 -19.062 1 98.12 272 ASN A C 1
ATOM 2039 O O . ASN A 1 272 ? 8.922 -31.625 -20.25 1 98.12 272 ASN A O 1
ATOM 2043 N N . PHE A 1 273 ? 9.078 -33.219 -18.719 1 97.81 273 PHE A N 1
ATOM 2044 C CA . PHE A 1 273 ? 9.312 -34.281 -19.688 1 97.81 273 PHE A CA 1
ATOM 2045 C C . PHE A 1 273 ? 8.102 -34.438 -20.609 1 97.81 273 PHE A C 1
ATOM 2047 O O . PHE A 1 273 ? 8.25 -34.531 -21.828 1 97.81 273 PHE A O 1
ATOM 2054 N N . ALA A 1 274 ? 6.949 -34.438 -20.031 1 98.12 274 ALA A N 1
ATOM 2055 C CA . ALA A 1 274 ? 5.715 -34.656 -20.781 1 98.12 274 ALA A CA 1
ATOM 2056 C C . ALA A 1 274 ? 5.492 -33.562 -21.797 1 98.12 274 ALA A C 1
ATOM 2058 O O . ALA A 1 274 ? 5.246 -33.812 -22.969 1 98.12 274 ALA A O 1
ATOM 2059 N N . VAL A 1 275 ? 5.633 -32.344 -21.391 1 97.75 275 VAL A N 1
ATOM 2060 C CA . VAL A 1 275 ? 5.371 -31.188 -22.25 1 97.75 275 VAL A CA 1
ATOM 2061 C C . VAL A 1 275 ? 6.418 -31.141 -23.359 1 97.75 275 VAL A C 1
ATOM 2063 O O . VAL A 1 275 ? 6.09 -30.906 -24.531 1 97.75 275 VAL A O 1
ATOM 2066 N N . GLN A 1 276 ? 7.633 -31.391 -23.031 1 97.25 276 GLN A N 1
ATOM 2067 C CA . GLN A 1 276 ? 8.734 -31.234 -23.969 1 97.25 276 GLN A CA 1
ATOM 2068 C C . GLN A 1 276 ? 8.742 -32.344 -25.016 1 97.25 276 GLN A C 1
ATOM 2070 O O . GLN A 1 276 ? 9.328 -32.188 -26.094 1 97.25 276 GLN A O 1
ATOM 2075 N N . THR A 1 277 ? 8.117 -33.469 -24.734 1 96.88 277 THR A N 1
ATOM 2076 C CA . THR A 1 277 ? 8.117 -34.594 -25.656 1 96.88 277 THR A CA 1
ATOM 2077 C C . THR A 1 277 ? 6.77 -34.719 -26.375 1 96.88 277 THR A C 1
ATOM 2079 O O . THR A 1 277 ? 6.621 -35.5 -27.297 1 96.88 277 THR A O 1
ATOM 2082 N N . ALA A 1 278 ? 5.828 -33.938 -26 1 97.19 278 ALA A N 1
ATOM 2083 C CA . ALA A 1 278 ? 4.504 -33.969 -26.625 1 97.19 278 ALA A CA 1
ATOM 2084 C C . ALA A 1 278 ? 4.586 -33.594 -28.094 1 97.19 278 ALA A C 1
ATOM 2086 O O . ALA A 1 278 ? 5.453 -32.812 -28.5 1 97.19 278 ALA A O 1
ATOM 2087 N N . ASP A 1 279 ? 3.691 -34.156 -28.906 1 97 279 ASP A N 1
ATOM 2088 C CA . ASP A 1 279 ? 3.59 -33.75 -30.297 1 97 279 ASP A CA 1
ATOM 2089 C C . ASP A 1 279 ? 2.402 -32.812 -30.516 1 97 279 ASP A C 1
ATOM 2091 O O . ASP A 1 279 ? 2.334 -32.125 -31.516 1 97 279 ASP A O 1
ATOM 2095 N N . VAL A 1 280 ? 1.463 -32.812 -29.578 1 97.31 280 VAL A N 1
ATOM 2096 C CA . VAL A 1 280 ? 0.379 -31.828 -29.547 1 97.31 280 VAL A CA 1
ATOM 2097 C C . VAL A 1 280 ? 0.147 -31.359 -28.094 1 97.31 280 VAL A C 1
ATOM 2099 O O . VAL A 1 280 ? 0.066 -32.188 -27.188 1 97.31 280 VAL A O 1
ATOM 2102 N N . ILE A 1 281 ? 0.088 -30.094 -27.875 1 98.12 281 ILE A N 1
ATOM 2103 C CA . ILE A 1 281 ? -0.237 -29.516 -26.578 1 98.12 281 ILE A CA 1
ATOM 2104 C C . ILE A 1 281 ? -1.506 -28.672 -26.688 1 98.12 281 ILE A C 1
ATOM 2106 O O . ILE A 1 281 ? -1.554 -27.703 -27.453 1 98.12 281 ILE A O 1
ATOM 2110 N N . LEU A 1 282 ? -2.518 -29.047 -26.031 1 97.81 282 LEU A N 1
ATOM 2111 C CA . LEU A 1 282 ? -3.746 -28.266 -25.891 1 97.81 282 LEU A CA 1
ATOM 2112 C C . LEU A 1 282 ? -3.758 -27.5 -24.578 1 97.81 282 LEU A C 1
ATOM 2114 O O . LEU A 1 282 ? -3.957 -28.078 -23.516 1 97.81 282 LEU A O 1
ATOM 2118 N N . SER A 1 283 ? -3.535 -26.219 -24.688 1 97.75 283 SER A N 1
ATOM 2119 C CA . SER A 1 283 ? -3.494 -25.344 -23.516 1 97.75 283 SER A CA 1
ATOM 2120 C C . SER A 1 283 ? -4.871 -24.781 -23.203 1 97.75 283 SER A C 1
ATOM 2122 O O . SER A 1 283 ? -5.484 -24.125 -24.047 1 97.75 283 SER A O 1
ATOM 2124 N N . LEU A 1 284 ? -5.336 -25.016 -21.969 1 97.44 284 LEU A N 1
ATOM 2125 C CA . LEU A 1 284 ? -6.656 -24.562 -21.547 1 97.44 284 LEU A CA 1
ATOM 2126 C C . LEU A 1 284 ? -6.551 -23.641 -20.328 1 97.44 284 LEU A C 1
ATOM 2128 O O . LEU A 1 284 ? -6.109 -24.062 -19.266 1 97.44 284 LEU A O 1
ATOM 2132 N N . GLY A 1 285 ? -6.98 -22.391 -20.516 1 95.75 285 GLY A N 1
ATOM 2133 C CA . GLY A 1 285 ? -7.07 -21.469 -19.391 1 95.75 285 GLY A CA 1
ATOM 2134 C C . GLY A 1 285 ? -5.715 -21.078 -18.828 1 95.75 285 GLY A C 1
ATOM 2135 O O . GLY A 1 285 ? -5.559 -20.922 -17.609 1 95.75 285 GLY A O 1
ATOM 2136 N N . THR A 1 286 ? -4.715 -21 -19.594 1 95.38 286 THR A N 1
ATOM 2137 C CA . THR A 1 286 ? -3.371 -20.609 -19.172 1 95.38 286 THR A CA 1
ATOM 2138 C C . THR A 1 286 ? -2.832 -19.5 -20.094 1 95.38 286 THR A C 1
ATOM 2140 O O . THR A 1 286 ? -3.07 -19.516 -21.297 1 95.38 286 THR A O 1
ATOM 2143 N N . SER A 1 287 ? -2.105 -18.609 -19.484 1 93.19 287 SER A N 1
ATOM 2144 C CA . SER A 1 287 ? -1.531 -17.5 -20.234 1 93.19 287 SER A CA 1
ATOM 2145 C C . SER A 1 287 ? -0.214 -17.891 -20.891 1 93.19 287 SER A C 1
ATOM 2147 O O . SER A 1 287 ? 0.361 -17.125 -21.656 1 93.19 287 SER A O 1
ATOM 2149 N N . LEU A 1 288 ? 0.276 -19.047 -20.609 1 95.12 288 LEU A N 1
ATOM 2150 C CA . LEU A 1 288 ? 1.551 -19.516 -21.125 1 95.12 288 LEU A CA 1
ATOM 2151 C C . LEU A 1 288 ? 2.686 -18.578 -20.734 1 95.12 288 LEU A C 1
ATOM 2153 O O . LEU A 1 288 ? 3.482 -18.188 -21.594 1 95.12 288 LEU A O 1
ATOM 2157 N N . HIS A 1 289 ? 2.66 -18.188 -19.5 1 93.38 289 HIS A N 1
ATOM 2158 C CA . HIS A 1 289 ? 3.664 -17.312 -18.906 1 93.38 289 HIS A CA 1
ATOM 2159 C C . HIS A 1 289 ? 5.031 -17.984 -18.859 1 93.38 289 HIS A C 1
ATOM 2161 O O . HIS A 1 289 ? 5.117 -19.219 -18.828 1 93.38 289 HIS A O 1
ATOM 2167 N N . GLY A 1 290 ? 6.039 -17.172 -18.781 1 92.44 290 GLY A N 1
ATOM 2168 C CA . GLY A 1 290 ? 7.395 -17.703 -18.75 1 92.44 290 GLY A CA 1
ATOM 2169 C C . GLY A 1 290 ? 7.629 -18.672 -17.609 1 92.44 290 GLY A C 1
ATOM 2170 O O . GLY A 1 290 ? 8.445 -19.594 -17.719 1 92.44 290 GLY A O 1
ATOM 2171 N N . GLN A 1 291 ? 6.898 -18.578 -16.578 1 93.44 291 GLN A N 1
ATOM 2172 C CA . GLN A 1 291 ? 6.996 -19.484 -15.445 1 93.44 291 GLN A CA 1
ATOM 2173 C C . GLN A 1 291 ? 6.457 -20.859 -15.789 1 93.44 291 GLN A C 1
ATOM 2175 O O . GLN A 1 291 ? 6.68 -21.828 -15.055 1 93.44 291 GLN A O 1
ATOM 2180 N N . THR A 1 292 ? 5.781 -20.938 -16.875 1 95.25 292 THR A N 1
ATOM 2181 C CA . THR A 1 292 ? 5.246 -22.203 -17.359 1 95.25 292 THR A CA 1
ATOM 2182 C C . THR A 1 292 ? 6.055 -22.703 -18.547 1 95.25 292 THR A C 1
ATOM 2184 O O . THR A 1 292 ? 6.312 -23.906 -18.656 1 95.25 292 THR A O 1
ATOM 2187 N N . THR A 1 293 ? 6.508 -21.781 -19.359 1 95.88 293 THR A N 1
ATOM 2188 C CA . THR A 1 293 ? 7.059 -22.172 -20.656 1 95.88 293 THR A CA 1
ATOM 2189 C C . THR A 1 293 ? 8.586 -22.109 -20.641 1 95.88 293 THR A C 1
ATOM 2191 O O . THR A 1 293 ? 9.242 -22.641 -21.531 1 95.88 293 THR A O 1
ATOM 2194 N N . GLY A 1 294 ? 9.094 -21.484 -19.609 1 93.25 294 GLY A N 1
ATOM 2195 C CA . GLY A 1 294 ? 10.539 -21.328 -19.531 1 93.25 294 GLY A CA 1
ATOM 2196 C C . GLY A 1 294 ? 11.016 -19.953 -19.984 1 93.25 294 GLY A C 1
ATOM 2197 O O . GLY A 1 294 ? 10.219 -19.125 -20.391 1 93.25 294 GLY A O 1
ATOM 2198 N N . TRP A 1 295 ? 12.297 -19.781 -19.859 1 88.75 295 TRP A N 1
ATOM 2199 C CA . TRP A 1 295 ? 12.875 -18.453 -20.109 1 88.75 295 TRP A CA 1
ATOM 2200 C C . TRP A 1 295 ? 13.289 -18.312 -21.578 1 88.75 295 TRP A C 1
ATOM 2202 O O . TRP A 1 295 ? 13.414 -17.188 -22.078 1 88.75 295 TRP A O 1
ATOM 2212 N N . GLU A 1 296 ? 13.492 -19.469 -22.203 1 89.94 296 GLU A N 1
ATOM 2213 C CA . GLU A 1 296 ? 13.812 -19.484 -23.641 1 89.94 296 GLU A CA 1
ATOM 2214 C C . GLU A 1 296 ? 12.609 -19.906 -24.469 1 89.94 296 GLU A C 1
ATOM 2216 O O . GLU A 1 296 ? 12.414 -21.094 -24.719 1 89.94 296 GLU A O 1
ATOM 2221 N N . ASN A 1 297 ? 11.984 -18.953 -25.031 1 87.75 297 ASN A N 1
ATOM 2222 C CA . ASN A 1 297 ? 10.703 -19.172 -25.688 1 87.75 297 ASN A CA 1
ATOM 2223 C C . ASN A 1 297 ? 10.797 -20.219 -26.781 1 87.75 297 ASN A C 1
ATOM 2225 O O . ASN A 1 297 ? 9.93 -21.094 -26.906 1 87.75 297 ASN A O 1
ATOM 2229 N N . LYS A 1 298 ? 11.844 -20.203 -27.516 1 90.12 298 LYS A N 1
ATOM 2230 C CA . LYS A 1 298 ? 11.977 -21.078 -28.688 1 90.12 298 LYS A CA 1
ATOM 2231 C C . LYS A 1 298 ? 12.188 -22.516 -28.266 1 90.12 298 LYS A C 1
ATOM 2233 O O . LYS A 1 298 ? 11.992 -23.438 -29.062 1 90.12 298 LYS A O 1
ATOM 2238 N N . LEU A 1 299 ? 12.477 -22.688 -27.047 1 94.12 299 LEU A N 1
ATOM 2239 C CA . LEU A 1 299 ? 12.844 -24.016 -26.594 1 94.12 299 LEU A CA 1
ATOM 2240 C C . LEU A 1 299 ? 11.656 -24.719 -25.953 1 94.12 299 LEU A C 1
ATOM 2242 O O . LEU A 1 299 ? 11.742 -25.906 -25.609 1 94.12 299 LEU A O 1
ATOM 2246 N N . PHE A 1 300 ? 10.555 -24.031 -25.891 1 96.69 300 PHE A N 1
ATOM 2247 C CA . PHE A 1 300 ? 9.375 -24.656 -25.297 1 96.69 300 PHE A CA 1
ATOM 2248 C C . PHE A 1 300 ? 8.695 -25.578 -26.312 1 96.69 300 PHE A C 1
ATOM 2250 O O . PHE A 1 300 ? 8.133 -25.109 -27.312 1 96.69 300 PHE A O 1
ATOM 2257 N N . ALA A 1 301 ? 8.742 -26.891 -26.016 1 96.38 301 ALA A N 1
ATOM 2258 C CA . ALA A 1 301 ? 8.102 -27.906 -26.844 1 96.38 301 ALA A CA 1
ATOM 2259 C C . ALA A 1 301 ? 8.281 -27.594 -28.328 1 96.38 301 ALA A C 1
ATOM 2261 O O . ALA A 1 301 ? 7.301 -27.453 -29.062 1 96.38 301 ALA A O 1
ATOM 2262 N N . PRO A 1 302 ? 9.461 -27.625 -28.797 1 94.81 302 PRO A N 1
ATOM 2263 C CA . PRO A 1 302 ? 9.758 -27.078 -30.125 1 94.81 302 PRO A CA 1
ATOM 2264 C C . PRO A 1 302 ? 9.141 -27.922 -31.25 1 94.81 302 PRO A C 1
ATOM 2266 O O . PRO A 1 302 ? 8.945 -27.406 -32.344 1 94.81 302 PRO A O 1
ATOM 2269 N N . THR A 1 303 ? 8.766 -29.141 -31.031 1 93.12 303 THR A N 1
ATOM 2270 C CA . THR A 1 303 ? 8.281 -30 -32.094 1 93.12 303 THR A CA 1
ATOM 2271 C C . THR A 1 303 ? 6.77 -30.203 -31.984 1 93.12 303 THR A C 1
ATOM 2273 O O . THR A 1 303 ? 6.168 -30.906 -32.812 1 93.12 303 THR A O 1
ATOM 2276 N N . ALA A 1 304 ? 6.195 -29.578 -31.031 1 97.06 304 ALA A N 1
ATOM 2277 C CA . ALA A 1 304 ? 4.777 -29.812 -30.781 1 97.06 304 ALA A CA 1
ATOM 2278 C C . ALA A 1 304 ? 3.91 -28.844 -31.578 1 97.06 304 ALA A C 1
ATOM 2280 O O . ALA A 1 304 ? 4.297 -27.688 -31.781 1 97.06 304 ALA A O 1
ATOM 2281 N N . THR A 1 305 ? 2.779 -29.359 -32.062 1 97.69 305 THR A N 1
ATOM 2282 C CA . THR A 1 305 ? 1.688 -28.453 -32.406 1 97.69 305 THR A CA 1
ATOM 2283 C C . THR A 1 305 ? 1.025 -27.891 -31.156 1 97.69 305 THR A C 1
ATOM 2285 O O . THR A 1 305 ? 0.508 -28.641 -30.328 1 97.69 305 THR A O 1
ATOM 2288 N N . LYS A 1 306 ? 1.05 -26.562 -31.047 1 97.88 306 LYS A N 1
ATOM 2289 C CA . LYS A 1 306 ? 0.54 -25.891 -29.859 1 97.88 306 LYS A CA 1
ATOM 2290 C C . LYS A 1 306 ? -0.796 -25.203 -30.141 1 97.88 306 LYS A C 1
ATOM 2292 O O . LYS A 1 306 ? -0.909 -24.406 -31.062 1 97.88 306 LYS A O 1
ATOM 2297 N N . ILE A 1 307 ? -1.797 -25.547 -29.312 1 97.94 307 ILE A N 1
ATOM 2298 C CA . ILE A 1 307 ? -3.141 -24.969 -29.391 1 97.94 307 ILE A CA 1
ATOM 2299 C C . ILE A 1 307 ? -3.467 -24.266 -28.078 1 97.94 307 ILE A C 1
ATOM 2301 O O . ILE A 1 307 ? -3.275 -24.812 -27 1 97.94 307 ILE A O 1
ATOM 2305 N N . GLN A 1 308 ? -3.91 -23.016 -28.156 1 97.62 308 GLN A N 1
ATOM 2306 C CA . GLN A 1 308 ? -4.234 -22.234 -26.969 1 97.62 308 GLN A CA 1
ATOM 2307 C C . GLN A 1 308 ? -5.691 -21.797 -27 1 97.62 308 GLN A C 1
ATOM 2309 O O . GLN A 1 308 ? -6.137 -21.156 -27.953 1 97.62 308 GLN A O 1
ATOM 2314 N N . ILE A 1 309 ? -6.438 -22.172 -25.969 1 97.56 309 ILE A N 1
ATOM 2315 C CA . ILE A 1 309 ? -7.801 -21.703 -25.734 1 97.56 309 ILE A CA 1
ATOM 2316 C C . ILE A 1 309 ? -7.809 -20.688 -24.594 1 97.56 309 ILE A C 1
ATOM 2318 O O . ILE A 1 309 ? -7.5 -21.031 -23.453 1 97.56 309 ILE A O 1
ATOM 2322 N N . ASP A 1 310 ? -8.117 -19.5 -24.922 1 96.44 310 ASP A N 1
ATOM 2323 C CA . ASP A 1 310 ? -8.164 -18.469 -23.906 1 96.44 310 ASP A CA 1
ATOM 2324 C C . ASP A 1 310 ? -9.227 -17.422 -24.234 1 96.44 310 ASP A C 1
ATOM 2326 O O . ASP A 1 310 ? -9.461 -17.109 -25.406 1 96.44 310 ASP A O 1
ATOM 2330 N N . LEU A 1 311 ? -9.781 -16.953 -23.172 1 94.25 311 LEU A N 1
ATOM 2331 C CA . LEU A 1 311 ? -10.844 -15.969 -23.312 1 94.25 311 LEU A CA 1
ATOM 2332 C C . LEU A 1 311 ? -10.273 -14.586 -23.578 1 94.25 311 LEU A C 1
ATOM 2334 O O . LEU A 1 311 ? -10.945 -13.734 -24.172 1 94.25 311 LEU A O 1
ATOM 2338 N N . ASP A 1 312 ? -9.109 -14.266 -23.141 1 94.94 312 ASP A N 1
ATOM 2339 C CA . ASP A 1 312 ? -8.492 -12.945 -23.125 1 94.94 312 ASP A CA 1
ATOM 2340 C C . ASP A 1 312 ? -7.707 -12.695 -24.406 1 94.94 312 ASP A C 1
ATOM 2342 O O . ASP A 1 312 ? -6.676 -13.328 -24.641 1 94.94 312 ASP A O 1
ATOM 2346 N N . ASP A 1 313 ? -8.109 -11.695 -25.156 1 94.75 313 ASP A N 1
ATOM 2347 C CA . ASP A 1 313 ? -7.48 -11.375 -26.438 1 94.75 313 ASP A CA 1
ATOM 2348 C C . ASP A 1 313 ? -6.039 -10.906 -26.25 1 94.75 313 ASP A C 1
ATOM 2350 O O . ASP A 1 313 ? -5.18 -11.172 -27.094 1 94.75 313 ASP A O 1
ATOM 2354 N N . ALA A 1 314 ? -5.809 -10.195 -25.188 1 95.62 314 ALA A N 1
ATOM 2355 C CA . ALA A 1 314 ? -4.457 -9.703 -24.922 1 95.62 314 ALA A CA 1
ATOM 2356 C C . ALA A 1 314 ? -3.498 -10.859 -24.656 1 95.62 314 ALA A C 1
ATOM 2358 O O . ALA A 1 314 ? -2.332 -10.812 -25.062 1 95.62 314 ALA A O 1
ATOM 2359 N N . VAL A 1 315 ? -3.957 -11.891 -24.016 1 95.56 315 VAL A N 1
ATOM 2360 C CA . VAL A 1 315 ? -3.156 -13.086 -23.75 1 95.56 315 VAL A CA 1
ATOM 2361 C C . VAL A 1 315 ? -2.85 -13.797 -25.062 1 95.56 315 VAL A C 1
ATOM 2363 O O . VAL A 1 315 ? -1.724 -14.25 -25.297 1 95.56 315 VAL A O 1
ATOM 2366 N N . LEU A 1 316 ? -3.838 -13.906 -25.922 1 96 316 LEU A N 1
ATOM 2367 C CA . LEU A 1 316 ? -3.652 -14.57 -27.203 1 96 316 LEU A CA 1
ATOM 2368 C C . LEU A 1 316 ? -2.686 -13.789 -28.094 1 96 316 LEU A C 1
ATOM 2370 O O . LEU A 1 316 ? -1.969 -14.383 -28.906 1 96 316 LEU A O 1
ATOM 2374 N N . GLU A 1 317 ? -2.66 -12.5 -27.875 1 94.31 317 GLU A N 1
ATOM 2375 C CA . GLU A 1 317 ? -1.77 -11.648 -28.656 1 94.31 317 GLU A CA 1
ATOM 2376 C C . GLU A 1 317 ? -0.321 -11.797 -28.203 1 94.31 317 GLU A C 1
ATOM 2378 O O . GLU A 1 317 ? 0.608 -11.57 -28.984 1 94.31 317 GLU A O 1
ATOM 2383 N N . ARG A 1 318 ? -0.16 -12.133 -27.016 1 88.25 318 ARG A N 1
ATOM 2384 C CA . ARG A 1 318 ? 1.179 -12.266 -26.438 1 88.25 318 ARG A CA 1
ATOM 2385 C C . ARG A 1 318 ? 1.941 -13.406 -27.109 1 88.25 318 ARG A C 1
ATOM 2387 O O . ARG A 1 318 ? 1.444 -14.531 -27.188 1 88.25 318 ARG A O 1
ATOM 2394 N N . GLU A 1 319 ? 2.771 -13.195 -28.078 1 66.62 319 GLU A N 1
ATOM 2395 C CA . GLU A 1 319 ? 3.488 -14.211 -28.844 1 66.62 319 GLU A CA 1
ATOM 2396 C C . GLU A 1 319 ? 4.871 -14.477 -28.25 1 66.62 319 GLU A C 1
ATOM 2398 O O . GLU A 1 319 ? 5.75 -13.617 -28.312 1 66.62 319 GLU A O 1
ATOM 2403 N N . GLN A 1 320 ? 4.98 -15.656 -27.656 1 76.56 320 GLN A N 1
ATOM 2404 C CA . GLN A 1 320 ? 6.34 -15.883 -27.172 1 76.56 320 GLN A CA 1
ATOM 2405 C C . GLN A 1 320 ? 6.789 -17.312 -27.438 1 76.56 320 GLN A C 1
ATOM 2407 O O . GLN A 1 320 ? 7.988 -17.609 -27.422 1 76.56 320 GLN A O 1
ATOM 2412 N N . ILE A 1 321 ? 5.871 -18.328 -27.797 1 87.12 321 ILE A N 1
ATOM 2413 C CA . ILE A 1 321 ? 6.301 -19.719 -27.875 1 87.12 321 ILE A CA 1
ATOM 2414 C C . ILE A 1 321 ? 5.777 -20.344 -29.172 1 87.12 321 ILE A C 1
ATOM 2416 O O . ILE A 1 321 ? 5.707 -21.578 -29.281 1 87.12 321 ILE A O 1
ATOM 2420 N N . ASN A 1 322 ? 5.328 -19.562 -30.172 1 92.19 322 ASN A N 1
ATOM 2421 C CA . ASN A 1 322 ? 4.895 -19.984 -31.5 1 92.19 322 ASN A CA 1
ATOM 2422 C C . ASN A 1 322 ? 3.666 -20.891 -31.422 1 92.19 322 ASN A C 1
ATOM 2424 O O . ASN A 1 322 ? 3.682 -22 -31.953 1 92.19 322 ASN A O 1
ATOM 2428 N N . VAL A 1 323 ? 2.629 -20.406 -30.875 1 96.31 323 VAL A N 1
ATOM 2429 C CA . VAL A 1 323 ? 1.355 -21.109 -30.828 1 96.31 323 VAL A CA 1
ATOM 2430 C C . VAL A 1 323 ? 0.791 -21.25 -32.25 1 96.31 323 VAL A C 1
ATOM 2432 O O . VAL A 1 323 ? 0.686 -20.281 -32.969 1 96.31 323 VAL A O 1
ATOM 2435 N N . ASN A 1 324 ? 0.437 -22.5 -32.594 1 96.75 324 ASN A N 1
ATOM 2436 C CA . ASN A 1 324 ? -0.014 -22.812 -33.938 1 96.75 324 ASN A CA 1
ATOM 2437 C C . ASN A 1 324 ? -1.475 -22.422 -34.156 1 96.75 324 ASN A C 1
ATOM 2439 O O . ASN A 1 324 ? -1.857 -21.984 -35.25 1 96.75 324 ASN A O 1
ATOM 2443 N N . LEU A 1 325 ? -2.266 -22.656 -33.188 1 97.31 325 LEU A N 1
ATOM 2444 C CA . LEU A 1 325 ? -3.689 -22.344 -33.25 1 97.31 325 LEU A CA 1
ATOM 2445 C C . LEU A 1 325 ? -4.148 -21.625 -31.984 1 97.31 325 LEU A C 1
ATOM 2447 O O . LEU A 1 325 ? -4.07 -22.172 -30.891 1 97.31 325 LEU A O 1
ATOM 2451 N N . LYS A 1 326 ? -4.559 -20.375 -32.125 1 96.94 326 LYS A N 1
ATOM 2452 C CA . LYS A 1 326 ? -5.125 -19.578 -31.047 1 96.94 326 LYS A CA 1
ATOM 2453 C C . LYS A 1 326 ? -6.641 -19.469 -31.188 1 96.94 326 LYS A C 1
ATOM 2455 O O . LYS A 1 326 ? -7.145 -19.047 -32.25 1 96.94 326 LYS A O 1
ATOM 2460 N N . VAL A 1 327 ? -7.332 -19.891 -30.188 1 97.44 327 VAL A N 1
ATOM 2461 C CA . VAL A 1 327 ? -8.789 -19.875 -30.203 1 97.44 327 VAL A CA 1
ATOM 2462 C C . VAL A 1 327 ? -9.32 -19.016 -29.062 1 97.44 327 VAL A C 1
ATOM 2464 O O . VAL A 1 327 ? -9.047 -19.297 -27.891 1 97.44 327 VAL A O 1
ATOM 2467 N N . ARG A 1 328 ? -10.008 -17.969 -29.422 1 96.62 328 ARG A N 1
ATOM 2468 C CA . ARG A 1 328 ? -10.625 -17.141 -28.391 1 96.62 328 ARG A CA 1
ATOM 2469 C C . ARG A 1 328 ? -11.938 -17.734 -27.906 1 96.62 328 ARG A C 1
ATOM 2471 O O . ARG A 1 328 ? -12.961 -17.625 -28.578 1 96.62 328 ARG A O 1
ATOM 2478 N N . ALA A 1 329 ? -11.945 -18.359 -26.734 1 97.38 329 ALA A N 1
ATOM 2479 C CA . ALA A 1 329 ? -13.125 -19 -26.141 1 97.38 329 ALA A CA 1
ATOM 2480 C C . ALA A 1 329 ? -12.961 -19.172 -24.641 1 97.38 329 ALA A C 1
ATOM 2482 O O . ALA A 1 329 ? -11.836 -19.25 -24.141 1 97.38 329 ALA A O 1
ATOM 2483 N N . GLY A 1 330 ? -14.078 -19.172 -23.984 1 96.56 330 GLY A N 1
ATOM 2484 C CA . GLY A 1 330 ? -14.039 -19.609 -22.594 1 96.56 330 GLY A CA 1
ATOM 2485 C C . GLY A 1 330 ? -13.805 -21.094 -22.438 1 96.56 330 GLY A C 1
ATOM 2486 O O . GLY A 1 330 ? -14.211 -21.891 -23.297 1 96.56 330 GLY A O 1
ATOM 2487 N N . VAL A 1 331 ? -13.195 -21.469 -21.344 1 97.12 331 VAL A N 1
ATOM 2488 C CA . VAL A 1 331 ? -12.875 -22.859 -21.109 1 97.12 331 VAL A CA 1
ATOM 2489 C C . VAL A 1 331 ? -14.164 -23.688 -21.016 1 97.12 331 VAL A C 1
ATOM 2491 O O . VAL A 1 331 ? -14.266 -24.766 -21.609 1 97.12 331 VAL A O 1
ATOM 2494 N N . ALA A 1 332 ? -15.141 -23.203 -20.266 1 95.88 332 ALA A N 1
ATOM 2495 C CA . ALA A 1 332 ? -16.422 -23.906 -20.141 1 95.88 332 ALA A CA 1
ATOM 2496 C C . ALA A 1 332 ? -17.094 -24.062 -21.484 1 95.88 332 ALA A C 1
ATOM 2498 O O . ALA A 1 332 ? -17.609 -25.141 -21.797 1 95.88 332 ALA A O 1
ATOM 2499 N N . GLU A 1 333 ? -17.125 -22.984 -22.25 1 96.12 333 GLU A N 1
ATOM 2500 C CA . GLU A 1 333 ? -17.734 -23.016 -23.562 1 96.12 333 GLU A CA 1
ATOM 2501 C C . GLU A 1 333 ? -17 -23.969 -24.5 1 96.12 333 GLU A C 1
ATOM 2503 O O . GLU A 1 333 ? -17.625 -24.672 -25.297 1 96.12 333 GLU A O 1
ATOM 2508 N N . PHE A 1 334 ? -15.75 -23.922 -24.438 1 97.31 334 PHE A N 1
ATOM 2509 C CA . PHE A 1 334 ? -14.945 -24.859 -25.234 1 97.31 334 PHE A CA 1
ATOM 2510 C C . PHE A 1 334 ? -15.312 -26.297 -24.906 1 97.31 334 PHE A C 1
ATOM 2512 O O . PHE A 1 334 ? -15.555 -27.094 -25.812 1 97.31 334 PHE A O 1
ATOM 2519 N N . ILE A 1 335 ? -15.32 -26.656 -23.594 1 96.25 335 ILE A N 1
ATOM 2520 C CA . ILE A 1 335 ? -15.602 -28.016 -23.156 1 96.25 335 ILE A CA 1
ATOM 2521 C C . ILE A 1 335 ? -16.969 -28.453 -23.656 1 96.25 335 ILE A C 1
ATOM 2523 O O . ILE A 1 335 ? -17.141 -29.562 -24.172 1 96.25 335 ILE A O 1
ATOM 2527 N N . GLU A 1 336 ? -17.891 -27.562 -23.594 1 95.31 336 GLU A N 1
ATOM 2528 C CA . GLU A 1 336 ? -19.25 -27.859 -24.047 1 95.31 336 GLU A CA 1
ATOM 2529 C C . GLU A 1 336 ? -19.281 -28.094 -25.562 1 95.31 336 GLU A C 1
ATOM 2531 O O . GLU A 1 336 ? -19.984 -28.969 -26.047 1 95.31 336 GLU A O 1
ATOM 2536 N N . SER A 1 337 ? -18.5 -27.312 -26.25 1 95.62 337 SER A N 1
ATOM 2537 C CA . SER A 1 337 ? -18.5 -27.375 -27.703 1 95.62 337 SER A CA 1
ATOM 2538 C C . SER A 1 337 ? -17.828 -28.641 -28.219 1 95.62 337 SER A C 1
ATOM 2540 O O . SER A 1 337 ? -18.203 -29.172 -29.266 1 95.62 337 SER A O 1
ATOM 2542 N N . ILE A 1 338 ? -16.938 -29.125 -27.516 1 94.81 338 ILE A N 1
ATOM 2543 C CA . ILE A 1 338 ? -16.141 -30.219 -28.031 1 94.81 338 ILE A CA 1
ATOM 2544 C C . ILE A 1 338 ? -16.703 -31.547 -27.547 1 94.81 338 ILE A C 1
ATOM 2546 O O . ILE A 1 338 ? -16.391 -32.594 -28.109 1 94.81 338 ILE A O 1
ATOM 2550 N N . LYS A 1 339 ? -17.516 -31.578 -26.594 1 90 339 LYS A N 1
ATOM 2551 C CA . LYS A 1 339 ? -18.047 -32.75 -25.906 1 90 339 LYS A CA 1
ATOM 2552 C C . LYS A 1 339 ? -18.688 -33.719 -26.891 1 90 339 LYS A C 1
ATOM 2554 O O . LYS A 1 339 ? -18.547 -34.938 -26.75 1 90 339 LYS A O 1
ATOM 2559 N N . PRO A 1 340 ? -19.375 -33.188 -27.891 1 88.69 340 PRO A N 1
ATOM 2560 C CA . PRO A 1 340 ? -20.078 -34.125 -28.781 1 88.69 340 PRO A CA 1
ATOM 2561 C C . PRO A 1 340 ? -19.125 -34.906 -29.688 1 88.69 340 PRO A C 1
ATOM 2563 O O . PRO A 1 340 ? -19.547 -35.875 -30.328 1 88.69 340 PRO A O 1
ATOM 2566 N N . PHE A 1 341 ? -18.031 -34.531 -29.625 1 88 341 PHE A N 1
ATOM 2567 C CA . PHE A 1 341 ? -17.094 -35.156 -30.516 1 88 341 PHE A CA 1
ATOM 2568 C C . PHE A 1 341 ? -16.266 -36.219 -29.781 1 88 341 PHE A C 1
ATOM 2570 O O . PHE A 1 341 ? -15.875 -36 -28.625 1 88 341 PHE A O 1
ATOM 2577 N N . ILE A 1 342 ? -16.281 -37.406 -30.297 1 75.5 342 ILE A N 1
ATOM 2578 C CA . ILE A 1 342 ? -15.516 -38.469 -29.688 1 75.5 342 ILE A CA 1
ATOM 2579 C C . ILE A 1 342 ? -14.055 -38.375 -30.125 1 75.5 342 ILE A C 1
ATOM 2581 O O . ILE A 1 342 ? -13.75 -38.438 -31.328 1 75.5 342 ILE A O 1
ATOM 2585 N N . MET A 1 343 ? -13.281 -38.156 -29.172 1 76.31 343 MET A N 1
ATOM 2586 C CA . MET A 1 343 ? -11.852 -38.094 -29.469 1 76.31 343 MET A CA 1
ATOM 2587 C C . MET A 1 343 ? -11.18 -39.438 -29.125 1 76.31 343 MET A C 1
ATOM 2589 O O . MET A 1 343 ? -11.562 -40.094 -28.172 1 76.31 343 MET A O 1
ATOM 2593 N N . PRO A 1 344 ? -10.273 -39.75 -30.047 1 74.31 344 PRO A N 1
ATOM 2594 C CA . PRO A 1 344 ? -9.508 -40.938 -29.672 1 74.31 344 PRO A CA 1
ATOM 2595 C C . PRO A 1 344 ? -8.695 -40.75 -28.391 1 74.31 344 PRO A C 1
ATOM 2597 O O . PRO A 1 344 ? -8.266 -39.625 -28.094 1 74.31 344 PRO A O 1
ATOM 2600 N N . HIS A 1 345 ? -8.531 -41.812 -27.812 1 85 345 HIS A N 1
ATOM 2601 C CA . HIS A 1 345 ? -7.734 -41.875 -26.578 1 85 345 HIS A CA 1
ATOM 2602 C C . HIS A 1 345 ? -6.242 -41.812 -26.891 1 85 345 HIS A C 1
ATOM 2604 O O . HIS A 1 345 ? -5.801 -42.312 -27.922 1 85 345 HIS A O 1
ATOM 2610 N N . ALA A 1 346 ? -5.578 -41.125 -26 1 90.62 346 ALA A N 1
ATOM 2611 C CA . ALA A 1 346 ? -4.129 -41.281 -26.062 1 90.62 346 ALA A CA 1
ATOM 2612 C C . ALA A 1 346 ? -3.734 -42.75 -25.922 1 90.62 346 ALA A C 1
ATOM 2614 O O . ALA A 1 346 ? -4.434 -43.531 -25.266 1 90.62 346 ALA A O 1
ATOM 2615 N N . SER A 1 347 ? -2.65 -43.125 -26.453 1 91.31 347 SER A N 1
ATOM 2616 C CA . SER A 1 347 ? -2.209 -44.531 -26.391 1 91.31 347 SER A CA 1
ATOM 2617 C C . SER A 1 347 ? -1.869 -44.938 -24.969 1 91.31 347 SER A C 1
ATOM 2619 O O . SER A 1 347 ? -1.461 -44.094 -24.156 1 91.31 347 SER A O 1
ATOM 2621 N N . GLU A 1 348 ? -2.074 -46.156 -24.688 1 93 348 GLU A N 1
ATOM 2622 C CA . GLU A 1 348 ? -1.715 -46.719 -23.391 1 93 348 GLU A CA 1
ATOM 2623 C C . GLU A 1 348 ? -0.223 -46.531 -23.109 1 93 348 GLU A C 1
ATOM 2625 O O . GLU A 1 348 ? 0.179 -46.312 -21.969 1 93 348 GLU A O 1
ATOM 2630 N N . LYS A 1 349 ? 0.507 -46.688 -24.125 1 94.06 349 LYS A N 1
ATOM 2631 C CA . LYS A 1 349 ? 1.954 -46.562 -24 1 94.06 349 LYS A CA 1
ATOM 2632 C C . LYS A 1 349 ? 2.336 -45.156 -23.562 1 94.06 349 LYS A C 1
ATOM 2634 O O . LYS A 1 349 ? 3.191 -44.969 -22.688 1 94.06 349 LYS A O 1
ATOM 2639 N N . TRP A 1 350 ? 1.729 -44.219 -24.172 1 95.88 350 TRP A N 1
ATOM 2640 C CA . TRP A 1 350 ? 2.016 -42.844 -23.844 1 95.88 350 TRP A CA 1
ATOM 2641 C C . TRP A 1 350 ? 1.585 -42.531 -22.406 1 95.88 350 TRP A C 1
ATOM 2643 O O . TRP A 1 350 ? 2.338 -41.906 -21.656 1 95.88 350 TRP A O 1
ATOM 2653 N N . ARG A 1 351 ? 0.439 -42.938 -22.016 1 96.44 351 ARG A N 1
ATOM 2654 C CA . ARG A 1 351 ? -0.054 -42.75 -20.656 1 96.44 351 ARG A CA 1
ATOM 2655 C C . ARG A 1 351 ? 0.858 -43.438 -19.625 1 96.44 351 ARG A C 1
ATOM 2657 O O . ARG A 1 351 ? 1.122 -42.875 -18.562 1 96.44 351 ARG A O 1
ATOM 2664 N N . ALA A 1 352 ? 1.258 -44.594 -19.984 1 96 352 ALA A N 1
ATOM 2665 C CA . ALA A 1 352 ? 2.15 -45.344 -19.094 1 96 352 ALA A CA 1
ATOM 2666 C C . ALA A 1 352 ? 3.49 -44.625 -18.938 1 96 352 ALA A C 1
ATOM 2668 O O . ALA A 1 352 ? 4.074 -44.625 -17.859 1 96 352 ALA A O 1
ATOM 2669 N N . CYS A 1 353 ? 3.984 -44.094 -20.031 1 96.56 353 CYS A N 1
ATOM 2670 C CA . CYS A 1 353 ? 5.23 -43.312 -19.984 1 96.56 353 CYS A CA 1
ATOM 2671 C C . CYS A 1 353 ? 5.102 -42.125 -19.047 1 96.56 353 CYS A C 1
ATOM 2673 O O . CYS A 1 353 ? 5.949 -41.906 -18.188 1 96.56 353 CYS A O 1
ATOM 2675 N N . CYS A 1 354 ? 4.043 -41.375 -19.219 1 97.62 354 CYS A N 1
ATOM 2676 C CA . CYS A 1 354 ? 3.789 -40.219 -18.375 1 97.62 354 CYS A CA 1
ATOM 2677 C C . CYS A 1 354 ? 3.658 -40.625 -16.906 1 97.62 354 CYS A C 1
ATOM 2679 O O . CYS A 1 354 ? 4.219 -39.969 -16.031 1 97.62 354 CYS A O 1
ATOM 2681 N N . HIS A 1 355 ? 2.947 -41.625 -16.672 1 97 355 HIS A N 1
ATOM 2682 C CA . HIS A 1 355 ? 2.773 -42.156 -15.32 1 97 355 HIS A CA 1
ATOM 2683 C C . HIS A 1 355 ? 4.109 -42.562 -14.719 1 97 355 HIS A C 1
ATOM 2685 O O . HIS A 1 355 ? 4.359 -42.344 -13.531 1 97 355 HIS A O 1
ATOM 2691 N N . SER A 1 356 ? 4.898 -43.219 -15.516 1 96.88 356 SER A N 1
ATOM 2692 C CA . SER A 1 356 ? 6.211 -43.688 -15.055 1 96.88 356 SER A CA 1
ATOM 2693 C C . SER A 1 356 ? 7.078 -42.5 -14.633 1 96.88 356 SER A C 1
ATOM 2695 O O . SER A 1 356 ? 7.797 -42.562 -13.633 1 96.88 356 SER A O 1
ATOM 2697 N N . TRP A 1 357 ? 7.066 -41.438 -15.406 1 97.81 357 TRP A N 1
ATOM 2698 C CA . TRP A 1 357 ? 7.82 -40.25 -15.039 1 97.81 357 TRP A CA 1
ATOM 2699 C C . TRP A 1 357 ? 7.355 -39.688 -13.695 1 97.81 357 TRP A C 1
ATOM 2701 O O . TRP A 1 357 ? 8.172 -39.344 -12.844 1 97.81 357 TRP A O 1
ATOM 2711 N N . LYS A 1 358 ? 6.066 -39.594 -13.516 1 97.75 358 LYS A N 1
ATOM 2712 C CA . LYS A 1 358 ? 5.504 -39.094 -12.266 1 97.75 358 LYS A CA 1
ATOM 2713 C C . LYS A 1 358 ? 5.984 -39.938 -11.078 1 97.75 358 LYS A C 1
ATOM 2715 O O . LYS A 1 358 ? 6.312 -39.406 -10.023 1 97.75 358 LYS A O 1
ATOM 2720 N N . THR A 1 359 ? 6.043 -41.188 -11.242 1 96.94 359 THR A N 1
ATOM 2721 C CA . THR A 1 359 ? 6.387 -42.125 -10.172 1 96.94 359 THR A CA 1
ATOM 2722 C C . THR A 1 359 ? 7.891 -42.094 -9.906 1 96.94 359 THR A C 1
ATOM 2724 O O . THR A 1 359 ? 8.32 -42.219 -8.758 1 96.94 359 THR A O 1
ATOM 2727 N N . ARG A 1 360 ? 8.641 -41.938 -10.922 1 96.75 360 ARG A N 1
ATOM 2728 C CA . ARG A 1 360 ? 10.086 -42.094 -10.797 1 96.75 360 ARG A CA 1
ATOM 2729 C C . ARG A 1 360 ? 10.758 -40.781 -10.422 1 96.75 360 ARG A C 1
ATOM 2731 O O . ARG A 1 360 ? 11.844 -40.781 -9.844 1 96.75 360 ARG A O 1
ATOM 2738 N N . TYR A 1 361 ? 10.125 -39.688 -10.766 1 97.19 361 TYR A N 1
ATOM 2739 C CA . TYR A 1 361 ? 10.773 -38.406 -10.547 1 97.19 361 TYR A CA 1
ATOM 2740 C C . TYR A 1 361 ? 9.891 -37.469 -9.703 1 97.19 361 TYR A C 1
ATOM 2742 O O . TYR A 1 361 ? 9.664 -36.312 -10.062 1 97.19 361 TYR A O 1
ATOM 2750 N N . PRO A 1 362 ? 9.414 -38 -8.594 1 96.44 362 PRO A N 1
ATOM 2751 C CA . PRO A 1 362 ? 8.68 -37.094 -7.719 1 96.44 362 PRO A CA 1
ATOM 2752 C C . PRO A 1 362 ? 9.586 -36.062 -7.039 1 96.44 362 PRO A C 1
ATOM 2754 O O . PRO A 1 362 ? 10.758 -36.344 -6.777 1 96.44 362 PRO A O 1
ATOM 2757 N N . VAL A 1 363 ? 9.055 -34.906 -6.703 1 96.94 363 VAL A N 1
ATOM 2758 C CA . VAL A 1 363 ? 9.828 -33.812 -6.121 1 96.94 363 VAL A CA 1
ATOM 2759 C C . VAL A 1 363 ? 10.461 -34.281 -4.805 1 96.94 363 VAL A C 1
ATOM 2761 O O . VAL A 1 363 ? 11.594 -33.906 -4.496 1 96.94 363 VAL A O 1
ATOM 2764 N N . HIS A 1 364 ? 9.75 -35.062 -3.98 1 94.75 364 HIS A N 1
ATOM 2765 C CA . HIS A 1 364 ? 10.242 -35.469 -2.67 1 94.75 364 HIS A CA 1
ATOM 2766 C C . HIS A 1 364 ? 11.445 -36.375 -2.797 1 94.75 364 HIS A C 1
ATOM 2768 O O . HIS A 1 364 ? 12.18 -36.594 -1.827 1 94.75 364 HIS A O 1
ATOM 2774 N N . ALA A 1 365 ? 11.672 -36.938 -3.98 1 95.19 365 ALA A N 1
ATOM 2775 C CA . ALA A 1 365 ? 12.773 -37.875 -4.191 1 95.19 365 ALA A CA 1
ATOM 2776 C C . ALA A 1 365 ? 14.023 -37.156 -4.695 1 95.19 365 ALA A C 1
ATOM 2778 O O . ALA A 1 365 ? 15.078 -37.75 -4.848 1 95.19 365 ALA A O 1
ATOM 2779 N N . GLU A 1 366 ? 13.891 -35.844 -4.977 1 96.5 366 GLU A N 1
ATOM 2780 C CA . GLU A 1 366 ? 15.07 -35.094 -5.34 1 96.5 366 GLU A CA 1
ATOM 2781 C C . GLU A 1 366 ? 16.109 -35.125 -4.23 1 96.5 366 GLU A C 1
ATOM 2783 O O . GLU A 1 366 ? 15.797 -35.406 -3.074 1 96.5 366 GLU A O 1
ATOM 2788 N N . PRO A 1 367 ? 17.422 -34.844 -4.543 1 95 367 PRO A N 1
ATOM 2789 C CA . PRO A 1 367 ? 18.469 -34.906 -3.52 1 95 367 PRO A CA 1
ATOM 2790 C C . PRO A 1 367 ? 18.484 -33.656 -2.621 1 95 367 PRO A C 1
ATOM 2792 O O . PRO A 1 367 ? 19.422 -32.875 -2.664 1 95 367 PRO A O 1
ATOM 2795 N N . HIS A 1 368 ? 17.516 -33.594 -1.771 1 94.19 368 HIS A N 1
ATOM 2796 C CA . HIS A 1 368 ? 17.406 -32.5 -0.836 1 94.19 368 HIS A CA 1
ATOM 2797 C C . HIS A 1 368 ? 18.484 -32.562 0.241 1 94.19 368 HIS A C 1
ATOM 2799 O O . HIS A 1 368 ? 18.828 -33.656 0.7 1 94.19 368 HIS A O 1
ATOM 2805 N N . GLN A 1 369 ? 18.984 -31.375 0.555 1 90.81 369 GLN A N 1
ATOM 2806 C CA . GLN A 1 369 ? 20 -31.281 1.603 1 90.81 369 GLN A CA 1
ATOM 2807 C C . GLN A 1 369 ? 19.359 -31.312 2.988 1 90.81 369 GLN A C 1
ATOM 2809 O O . GLN A 1 369 ? 18.281 -30.766 3.188 1 90.81 369 GLN A O 1
ATOM 2814 N N . HIS A 1 370 ? 20.031 -31.938 3.924 1 92.69 370 HIS A N 1
ATOM 2815 C CA . HIS A 1 370 ? 19.609 -31.953 5.32 1 92.69 370 HIS A CA 1
ATOM 2816 C C . HIS A 1 370 ? 20.703 -31.422 6.238 1 92.69 370 HIS A C 1
ATOM 2818 O O . HIS A 1 370 ? 21.891 -31.656 5.996 1 92.69 370 HIS A O 1
ATOM 2824 N N . GLU A 1 371 ? 20.266 -30.594 7.082 1 88.69 371 GLU A N 1
ATOM 2825 C CA . GLU A 1 371 ? 21.156 -30.047 8.086 1 88.69 371 GLU A CA 1
ATOM 2826 C C . GLU A 1 371 ? 20.688 -30.375 9.5 1 88.69 371 GLU A C 1
ATOM 2828 O O . GLU A 1 371 ? 19.547 -30.781 9.688 1 88.69 371 GLU A O 1
ATOM 2833 N N . GLU A 1 372 ? 21.75 -30.266 10.438 1 83.44 372 GLU A N 1
ATOM 2834 C CA . GLU A 1 372 ? 21.422 -30.578 11.828 1 83.44 372 GLU A CA 1
ATOM 2835 C C . GLU A 1 372 ? 20.594 -29.469 12.469 1 83.44 372 GLU A C 1
ATOM 2837 O O . GLU A 1 372 ? 19.719 -29.734 13.297 1 83.44 372 GLU A O 1
ATOM 2842 N N . ASP A 1 373 ? 20.953 -28.25 12.031 1 84.19 373 ASP A N 1
ATOM 2843 C CA . ASP A 1 373 ? 20.328 -27.109 12.68 1 84.19 373 ASP A CA 1
ATOM 2844 C C . ASP A 1 373 ? 19.172 -26.562 11.836 1 84.19 373 ASP A C 1
ATOM 2846 O O . ASP A 1 373 ? 19.266 -25.453 11.289 1 84.19 373 ASP A O 1
ATOM 2850 N N . GLY A 1 374 ? 18.094 -27.375 11.617 1 91.75 374 GLY A N 1
ATOM 2851 C CA . GLY A 1 374 ? 16.938 -26.875 10.891 1 91.75 374 GLY A CA 1
ATOM 2852 C C . GLY A 1 374 ? 16.234 -27.938 10.07 1 91.75 374 GLY A C 1
ATOM 2853 O O . GLY A 1 374 ? 16.891 -28.781 9.453 1 91.75 374 GLY A O 1
ATOM 2854 N N . ALA A 1 375 ? 14.977 -27.922 10.031 1 95.19 375 ALA A N 1
ATOM 2855 C CA . ALA A 1 375 ? 14.172 -28.875 9.258 1 95.19 375 ALA A CA 1
ATOM 2856 C C . ALA A 1 375 ? 14.281 -28.578 7.766 1 95.19 375 ALA A C 1
ATOM 2858 O O . ALA A 1 375 ? 14.539 -27.438 7.363 1 95.19 375 ALA A O 1
ATOM 2859 N N . ASN A 1 376 ? 14.25 -29.656 6.965 1 96.38 376 ASN A N 1
ATOM 2860 C CA . ASN A 1 376 ? 14.156 -29.484 5.516 1 96.38 376 ASN A CA 1
ATOM 2861 C C . ASN A 1 376 ? 12.75 -29.062 5.09 1 96.38 376 ASN A C 1
ATOM 2863 O O . ASN A 1 376 ? 11.773 -29.734 5.43 1 96.38 376 ASN A O 1
ATOM 2867 N N . PHE A 1 377 ? 12.672 -27.984 4.422 1 96.44 377 PHE A N 1
ATOM 2868 C CA . PHE A 1 377 ? 11.383 -27.406 4.055 1 96.44 377 PHE A CA 1
ATOM 2869 C C . PHE A 1 377 ? 10.617 -28.359 3.137 1 96.44 377 PHE A C 1
ATOM 2871 O O . PHE A 1 377 ? 9.391 -28.438 3.205 1 96.44 377 PHE A O 1
ATOM 2878 N N . TYR A 1 378 ? 11.297 -29.109 2.219 1 97.06 378 TYR A N 1
ATOM 2879 C CA . TYR A 1 378 ? 10.641 -30.078 1.351 1 97.06 378 TYR A CA 1
ATOM 2880 C C . TYR A 1 378 ? 10.07 -31.234 2.16 1 97.06 378 TYR A C 1
ATOM 2882 O O . TYR A 1 378 ? 8.984 -31.75 1.85 1 97.06 378 TYR A O 1
ATOM 2890 N N . ASP A 1 379 ? 10.797 -31.656 3.209 1 96.5 379 ASP A N 1
ATOM 2891 C CA . ASP A 1 379 ? 10.266 -32.688 4.094 1 96.5 379 ASP A CA 1
ATOM 2892 C C . ASP A 1 379 ? 8.984 -32.219 4.789 1 96.5 379 ASP A C 1
ATOM 2894 O O . ASP A 1 379 ? 8.023 -32.969 4.922 1 96.5 379 ASP A O 1
ATOM 2898 N N . PHE A 1 380 ? 9.039 -31.031 5.273 1 97.19 380 PHE A N 1
ATOM 2899 C CA . PHE A 1 380 ? 7.848 -30.438 5.863 1 97.19 380 PHE A CA 1
ATOM 2900 C C . PHE A 1 380 ? 6.672 -30.484 4.895 1 97.19 380 PHE A C 1
ATOM 2902 O O . PHE A 1 380 ? 5.574 -30.906 5.266 1 97.19 380 PHE A O 1
ATOM 2909 N N . ALA A 1 381 ? 6.863 -30.016 3.598 1 97.62 381 ALA A N 1
ATOM 2910 C CA . ALA A 1 381 ? 5.805 -29.984 2.592 1 97.62 381 ALA A CA 1
ATOM 2911 C C . ALA A 1 381 ? 5.262 -31.375 2.312 1 97.62 381 ALA A C 1
ATOM 2913 O O . ALA A 1 381 ? 4.055 -31.547 2.119 1 97.62 381 ALA A O 1
ATOM 2914 N N . GLU A 1 382 ? 6.133 -32.344 2.244 1 96.56 382 GLU A N 1
ATOM 2915 C CA . GLU A 1 382 ? 5.734 -33.719 1.998 1 96.56 382 GLU A CA 1
ATOM 2916 C C . GLU A 1 382 ? 4.852 -34.25 3.125 1 96.56 382 GLU A C 1
ATOM 2918 O O . GLU A 1 382 ? 3.795 -34.844 2.869 1 96.56 382 GLU A O 1
ATOM 2923 N N . ILE A 1 383 ? 5.312 -34.031 4.332 1 97.69 383 ILE A N 1
ATOM 2924 C CA . ILE A 1 383 ? 4.57 -34.531 5.492 1 97.69 383 ILE A CA 1
ATOM 2925 C C . ILE A 1 383 ? 3.246 -33.781 5.605 1 97.69 383 ILE A C 1
ATOM 2927 O O . ILE A 1 383 ? 2.213 -34.375 5.918 1 97.69 383 ILE A O 1
ATOM 2931 N N . LEU A 1 384 ? 3.281 -32.469 5.371 1 98.19 384 LEU A N 1
ATOM 2932 C CA . LEU A 1 384 ? 2.053 -31.688 5.352 1 98.19 384 LEU A CA 1
ATOM 2933 C C . LEU A 1 384 ? 1.053 -32.25 4.359 1 98.19 384 LEU A C 1
ATOM 2935 O O . LEU A 1 384 ? -0.13 -32.406 4.672 1 98.19 384 LEU A O 1
ATOM 2939 N N . SER A 1 385 ? 1.497 -32.625 3.139 1 97.56 385 SER A N 1
ATOM 2940 C CA . SER A 1 385 ? 0.65 -33.188 2.102 1 97.56 385 SER A CA 1
ATOM 2941 C C . SER A 1 385 ? -0.05 -34.438 2.6 1 97.56 385 SER A C 1
ATOM 2943 O O . SER A 1 385 ? -1.229 -34.656 2.314 1 97.56 385 SER A O 1
ATOM 2945 N N . GLN A 1 386 ? 0.683 -35.219 3.299 1 97.19 386 GLN A N 1
ATOM 2946 C CA . GLN A 1 386 ? 0.167 -36.5 3.791 1 97.19 386 GLN A CA 1
ATOM 2947 C C . GLN A 1 386 ? -0.913 -36.281 4.848 1 97.19 386 GLN A C 1
ATOM 2949 O O . GLN A 1 386 ? -1.9 -37 4.891 1 97.19 386 GLN A O 1
ATOM 2954 N N . LEU A 1 387 ? -0.757 -35.25 5.602 1 98 387 LEU A N 1
ATOM 2955 C CA . LEU A 1 387 ? -1.566 -35.125 6.805 1 98 387 LEU A CA 1
ATOM 2956 C C . LEU A 1 387 ? -2.76 -34.219 6.562 1 98 387 LEU A C 1
ATOM 2958 O O . LEU A 1 387 ? -3.695 -34.188 7.363 1 98 387 LEU A O 1
ATOM 2962 N N . LEU A 1 388 ? -2.783 -33.469 5.492 1 97.19 388 LEU A N 1
ATOM 2963 C CA . LEU A 1 388 ? -3.838 -32.5 5.219 1 97.19 388 LEU A CA 1
ATOM 2964 C C . LEU A 1 388 ? -5.195 -33.188 5.129 1 97.19 388 LEU A C 1
ATOM 2966 O O . LEU A 1 388 ? -5.344 -34.188 4.426 1 97.19 388 LEU A O 1
ATOM 2970 N N . PRO A 1 389 ? -6.168 -32.625 5.773 1 94.56 389 PRO A N 1
ATOM 2971 C CA . PRO A 1 389 ? -7.527 -33.156 5.617 1 94.56 389 PRO A CA 1
ATOM 2972 C C . PRO A 1 389 ? -8.086 -32.906 4.219 1 94.56 389 PRO A C 1
ATOM 2974 O O . PRO A 1 389 ? -7.602 -32.062 3.486 1 94.56 389 PRO A O 1
ATOM 2977 N N . GLU A 1 390 ? -9.172 -33.625 3.867 1 91.81 390 GLU A N 1
ATOM 2978 C CA . GLU A 1 390 ? -9.727 -33.656 2.52 1 91.81 390 GLU A CA 1
ATOM 2979 C C . GLU A 1 390 ? -10.281 -32.281 2.115 1 91.81 390 GLU A C 1
ATOM 2981 O O . GLU A 1 390 ? -10.25 -31.938 0.937 1 91.81 390 GLU A O 1
ATOM 2986 N N . ASN A 1 391 ? -10.688 -31.484 2.965 1 93 391 ASN A N 1
ATOM 2987 C CA . ASN A 1 391 ? -11.312 -30.219 2.58 1 93 391 ASN A CA 1
ATOM 2988 C C . ASN A 1 391 ? -10.391 -29.047 2.861 1 93 391 ASN A C 1
ATOM 2990 O O . ASN A 1 391 ? -10.828 -27.891 2.83 1 93 391 ASN A O 1
ATOM 2994 N N . ALA A 1 392 ? -9.141 -29.281 3.059 1 97.56 392 ALA A N 1
ATOM 2995 C CA . ALA A 1 392 ? -8.203 -28.234 3.453 1 97.56 392 ALA A CA 1
ATOM 2996 C C . ALA A 1 392 ? -7.918 -27.297 2.289 1 97.56 392 ALA A C 1
ATOM 2998 O O . ALA A 1 392 ? -8.016 -27.688 1.124 1 97.56 392 ALA A O 1
ATOM 2999 N N . CYS A 1 393 ? -7.676 -26.062 2.576 1 98.12 393 CYS A N 1
ATOM 3000 C CA . CYS A 1 393 ? -7.168 -25.078 1.632 1 98.12 393 CYS A CA 1
ATOM 3001 C C . CYS A 1 393 ? -5.781 -24.594 2.039 1 98.12 393 CYS A C 1
ATOM 3003 O O . CYS A 1 393 ? -5.586 -24.125 3.16 1 98.12 393 CYS A O 1
ATOM 3005 N N . VAL A 1 394 ? -4.832 -24.766 1.186 1 98.44 394 VAL A N 1
ATOM 3006 C CA . VAL A 1 394 ? -3.475 -24.297 1.425 1 98.44 394 VAL A CA 1
ATOM 3007 C C . VAL A 1 394 ? -3.287 -22.922 0.796 1 98.44 394 VAL A C 1
ATOM 3009 O O . VAL A 1 394 ? -3.592 -22.719 -0.382 1 98.44 394 VAL A O 1
ATOM 3012 N N . VAL A 1 395 ? -2.885 -21.953 1.606 1 98.25 395 VAL A N 1
ATOM 3013 C CA . VAL A 1 395 ? -2.553 -20.609 1.156 1 98.25 395 VAL A CA 1
ATOM 3014 C C . VAL A 1 395 ? -1.051 -20.375 1.294 1 98.25 395 VAL A C 1
ATOM 3016 O O . VAL A 1 395 ? -0.491 -20.516 2.383 1 98.25 395 VAL A O 1
ATOM 3019 N N . SER A 1 396 ? -0.412 -20.062 0.254 1 97.12 396 SER A N 1
ATOM 3020 C CA . SER A 1 396 ? 1.039 -19.922 0.288 1 97.12 396 SER A CA 1
ATOM 3021 C C . SER A 1 396 ? 1.46 -18.484 -0.029 1 97.12 396 SER A C 1
ATOM 3023 O O . SER A 1 396 ? 0.709 -17.734 -0.66 1 97.12 396 SER A O 1
ATOM 3025 N N . ASP A 1 397 ? 2.691 -18.109 0.35 1 95.94 397 ASP A N 1
ATOM 3026 C CA . ASP A 1 397 ? 3.213 -16.75 0.281 1 95.94 397 ASP A CA 1
ATOM 3027 C C . ASP A 1 397 ? 4.324 -16.641 -0.757 1 95.94 397 ASP A C 1
ATOM 3029 O O . ASP A 1 397 ? 4.402 -17.453 -1.681 1 95.94 397 ASP A O 1
ATOM 3033 N N . ALA A 1 398 ? 5.102 -15.562 -0.756 1 93.56 398 ALA A N 1
ATOM 3034 C CA . ALA A 1 398 ? 6.199 -15.281 -1.675 1 93.56 398 ALA A CA 1
ATOM 3035 C C . ALA A 1 398 ? 7.484 -15.969 -1.224 1 93.56 398 ALA A C 1
ATOM 3037 O O . ALA A 1 398 ? 7.523 -16.578 -0.155 1 93.56 398 ALA A O 1
ATOM 3038 N N . GLY A 1 399 ? 8.461 -15.945 -2.061 1 91.69 399 GLY A N 1
ATOM 3039 C CA . GLY A 1 399 ? 9.766 -16.5 -1.734 1 91.69 399 GLY A CA 1
ATOM 3040 C C . GLY A 1 399 ? 9.789 -18.016 -1.741 1 91.69 399 GLY A C 1
ATOM 3041 O O . GLY A 1 399 ? 9.203 -18.641 -2.621 1 91.69 399 GLY A O 1
ATOM 3042 N N . SER A 1 400 ? 10.516 -18.547 -0.761 1 92.56 400 SER A N 1
ATOM 3043 C CA . SER A 1 400 ? 10.633 -20 -0.683 1 92.56 400 SER A CA 1
ATOM 3044 C C . SER A 1 400 ? 9.289 -20.656 -0.394 1 92.56 400 SER A C 1
ATOM 3046 O O . SER A 1 400 ? 9.016 -21.766 -0.854 1 92.56 400 SER A O 1
ATOM 3048 N N . ALA A 1 401 ? 8.453 -19.953 0.36 1 94.88 401 ALA A N 1
ATOM 3049 C CA . ALA A 1 401 ? 7.117 -20.484 0.624 1 94.88 401 ALA A CA 1
ATOM 3050 C C . ALA A 1 401 ? 6.34 -20.672 -0.674 1 94.88 401 ALA A C 1
ATOM 3052 O O . ALA A 1 401 ? 5.586 -21.641 -0.816 1 94.88 401 ALA A O 1
ATOM 3053 N N . PHE A 1 402 ? 6.543 -19.781 -1.563 1 93.94 402 PHE A N 1
ATOM 3054 C CA . PHE A 1 402 ? 5.883 -19.844 -2.863 1 93.94 402 PHE A CA 1
ATOM 3055 C C . PHE A 1 402 ? 6.414 -21.031 -3.674 1 93.94 402 PHE A C 1
ATOM 3057 O O . PHE A 1 402 ? 5.641 -21.875 -4.121 1 93.94 402 PHE A O 1
ATOM 3064 N N . TYR A 1 403 ? 7.695 -21.156 -3.807 1 93.81 403 TYR A N 1
ATOM 3065 C CA . TYR A 1 403 ? 8.297 -22.094 -4.75 1 93.81 403 TYR A CA 1
ATOM 3066 C C . TYR A 1 403 ? 8.312 -23.516 -4.176 1 93.81 403 TYR A C 1
ATOM 3068 O O . TYR A 1 403 ? 7.949 -24.469 -4.863 1 93.81 403 TYR A O 1
ATOM 3076 N N . VAL A 1 404 ? 8.703 -23.672 -2.916 1 95.56 404 VAL A N 1
ATOM 3077 C CA . VAL A 1 404 ? 8.828 -25 -2.326 1 95.56 404 VAL A CA 1
ATOM 3078 C C . VAL A 1 404 ? 7.445 -25.609 -2.117 1 95.56 404 VAL A C 1
ATOM 3080 O O . VAL A 1 404 ? 7.211 -26.766 -2.479 1 95.56 404 VAL A O 1
ATOM 3083 N N . THR A 1 405 ? 6.539 -24.781 -1.514 1 96 405 THR A N 1
ATOM 3084 C CA . THR A 1 405 ? 5.184 -25.297 -1.354 1 96 405 THR A CA 1
ATOM 3085 C C . THR A 1 405 ? 4.543 -25.562 -2.713 1 96 405 THR A C 1
ATOM 3087 O O . THR A 1 405 ? 3.871 -26.578 -2.9 1 96 405 THR A O 1
ATOM 3090 N N . GLY A 1 406 ? 4.762 -24.688 -3.672 1 94.19 406 GLY A N 1
ATOM 3091 C CA . GLY A 1 406 ? 4.23 -24.859 -5.016 1 94.19 406 GLY A CA 1
ATOM 3092 C C . GLY A 1 406 ? 4.715 -26.125 -5.691 1 94.19 406 GLY A C 1
ATOM 3093 O O . GLY A 1 406 ? 3.943 -26.812 -6.371 1 94.19 406 GLY A O 1
ATOM 3094 N N . GLN A 1 407 ? 5.91 -26.5 -5.461 1 95.38 407 GLN A N 1
ATOM 3095 C CA . GLN A 1 407 ? 6.492 -27.656 -6.109 1 95.38 407 GLN A CA 1
ATOM 3096 C C . GLN A 1 407 ? 6.113 -28.938 -5.371 1 95.38 407 GLN A C 1
ATOM 3098 O O . GLN A 1 407 ? 5.855 -29.969 -6 1 95.38 407 GLN A O 1
ATOM 3103 N N . ALA A 1 408 ? 6.086 -28.812 -4.102 1 96.5 408 ALA A N 1
ATOM 3104 C CA . ALA A 1 408 ? 6.195 -30.047 -3.314 1 96.5 408 ALA A CA 1
ATOM 3105 C C . ALA A 1 408 ? 4.824 -30.484 -2.809 1 96.5 408 ALA A C 1
ATOM 3107 O O . ALA A 1 408 ? 4.629 -31.672 -2.484 1 96.5 408 ALA A O 1
ATOM 3108 N N . ILE A 1 409 ? 3.92 -29.562 -2.664 1 97.25 409 ILE A N 1
ATOM 3109 C CA . ILE A 1 409 ? 2.641 -29.922 -2.064 1 97.25 409 ILE A CA 1
ATOM 3110 C C . ILE A 1 409 ? 1.883 -30.859 -2.996 1 97.25 409 ILE A C 1
ATOM 3112 O O . ILE A 1 409 ? 1.885 -30.672 -4.215 1 97.25 409 ILE A O 1
ATOM 3116 N N . ARG A 1 410 ? 1.341 -31.938 -2.506 1 97.12 410 ARG A N 1
ATOM 3117 C CA . ARG A 1 410 ? 0.49 -32.875 -3.221 1 97.12 410 ARG A CA 1
ATOM 3118 C C . ARG A 1 410 ? -0.95 -32.812 -2.727 1 97.12 410 ARG A C 1
ATOM 3120 O O . ARG A 1 410 ? -1.27 -33.312 -1.647 1 97.12 410 ARG A O 1
ATOM 3127 N N . LEU A 1 411 ? -1.741 -32.25 -3.561 1 97.56 411 LEU A N 1
ATOM 3128 C CA . LEU A 1 411 ? -3.121 -32 -3.158 1 97.56 411 LEU A CA 1
ATOM 3129 C C . LEU A 1 411 ? -3.984 -33.219 -3.375 1 97.56 411 LEU A C 1
ATOM 3131 O O . LEU A 1 411 ? -3.801 -33.969 -4.355 1 97.56 411 LEU A O 1
ATOM 3135 N N . LYS A 1 412 ? -4.879 -33.438 -2.5 1 97.25 412 LYS A N 1
ATOM 3136 C CA . LYS A 1 412 ? -5.914 -34.469 -2.635 1 97.25 412 LYS A CA 1
ATOM 3137 C C . LYS A 1 412 ? -7.176 -33.906 -3.273 1 97.25 412 LYS A C 1
ATOM 3139 O O . LYS A 1 412 ? -7.281 -32.688 -3.473 1 97.25 412 LYS A O 1
ATOM 3144 N N . ASP A 1 413 ? -8.016 -34.844 -3.676 1 95.19 413 ASP A N 1
ATOM 3145 C CA . ASP A 1 413 ? -9.289 -34.406 -4.27 1 95.19 413 ASP A CA 1
ATOM 3146 C C . ASP A 1 413 ? -10.078 -33.531 -3.309 1 95.19 413 ASP A C 1
ATOM 3148 O O . ASP A 1 413 ? -10.203 -33.844 -2.125 1 95.19 413 ASP A O 1
ATOM 3152 N N . GLY A 1 414 ? -10.5 -32.438 -3.795 1 93.38 414 GLY A N 1
ATOM 3153 C CA . GLY A 1 414 ? -11.312 -31.531 -2.988 1 93.38 414 GLY A CA 1
ATOM 3154 C C . GLY A 1 414 ? -10.508 -30.453 -2.311 1 93.38 414 GLY A C 1
ATOM 3155 O O . GLY A 1 414 ? -11.07 -29.438 -1.874 1 93.38 414 GLY A O 1
ATOM 3156 N N . GLN A 1 415 ? -9.203 -30.625 -2.131 1 97.12 415 GLN A N 1
ATOM 3157 C CA . GLN A 1 415 ? -8.344 -29.609 -1.527 1 97.12 415 GLN A CA 1
ATOM 3158 C C . GLN A 1 415 ? -8.102 -28.453 -2.494 1 97.12 415 GLN A C 1
ATOM 3160 O O . GLN A 1 415 ? -8.258 -28.609 -3.707 1 97.12 415 GLN A O 1
ATOM 3165 N N . ARG A 1 416 ? -7.855 -27.266 -1.936 1 97.19 416 ARG A N 1
ATOM 3166 C CA . ARG A 1 416 ? -7.641 -26.047 -2.713 1 97.19 416 ARG A CA 1
ATOM 3167 C C . ARG A 1 416 ? -6.254 -25.469 -2.447 1 97.19 416 ARG A C 1
ATOM 3169 O O . ARG A 1 416 ? -5.645 -25.766 -1.414 1 97.19 416 ARG A O 1
ATOM 3176 N N . PHE A 1 417 ? -5.742 -24.734 -3.387 1 97.19 417 PHE A N 1
ATOM 3177 C CA . PHE A 1 417 ? -4.457 -24.062 -3.289 1 97.19 417 PHE A CA 1
ATOM 3178 C C . PHE A 1 417 ? -4.574 -22.609 -3.775 1 97.19 417 PHE A C 1
ATOM 3180 O O . PHE A 1 417 ? -4.984 -22.375 -4.914 1 97.19 417 PHE A O 1
ATOM 3187 N N . ILE A 1 418 ? -4.27 -21.656 -2.898 1 97 418 ILE A N 1
ATOM 3188 C CA . ILE A 1 418 ? -4.34 -20.234 -3.215 1 97 418 ILE A CA 1
ATOM 3189 C C . ILE A 1 418 ? -2.998 -19.578 -2.916 1 97 418 ILE A C 1
ATOM 3191 O O . ILE A 1 418 ? -2.43 -19.766 -1.838 1 97 418 ILE A O 1
ATOM 3195 N N . SER A 1 419 ? -2.457 -18.875 -3.818 1 95.12 419 SER A N 1
ATOM 3196 C CA . SER A 1 419 ? -1.225 -18.109 -3.652 1 95.12 419 SER A CA 1
ATOM 3197 C C . SER A 1 419 ? -1.296 -16.766 -4.395 1 95.12 419 SER A C 1
ATOM 3199 O O . SER A 1 419 ? -2.217 -16.547 -5.18 1 95.12 419 SER A O 1
ATOM 3201 N N . SER A 1 420 ? -0.37 -15.781 -3.941 1 88.5 420 SER A N 1
ATOM 3202 C CA . SER A 1 420 ? -0.211 -14.594 -4.77 1 88.5 420 SER A CA 1
ATOM 3203 C C . SER A 1 420 ? 0.528 -14.914 -6.062 1 88.5 420 SER A C 1
ATOM 3205 O O . SER A 1 420 ? 1.732 -14.672 -6.172 1 88.5 420 SER A O 1
ATOM 3207 N N . GLY A 1 421 ? -0.051 -15.586 -6.875 1 76.38 421 GLY A N 1
ATOM 3208 C CA . GLY A 1 421 ? 0.591 -16.281 -7.973 1 76.38 421 GLY A CA 1
ATOM 3209 C C . GLY A 1 421 ? 1.259 -15.359 -8.969 1 76.38 421 GLY A C 1
ATOM 3210 O O . GLY A 1 421 ? 2.484 -15.359 -9.102 1 76.38 421 GLY A O 1
ATOM 3211 N N . SER A 1 422 ? 0.462 -14.406 -9.523 1 88.19 422 SER A N 1
ATOM 3212 C CA . SER A 1 422 ? 1.019 -13.578 -10.586 1 88.19 422 SER A CA 1
ATOM 3213 C C . SER A 1 422 ? 1.843 -12.43 -10.023 1 88.19 422 SER A C 1
ATOM 3215 O O . SER A 1 422 ? 2.965 -12.18 -10.469 1 88.19 422 SER A O 1
ATOM 3217 N N . LEU A 1 423 ? 1.381 -11.883 -8.938 1 95 423 LEU A N 1
ATOM 3218 C CA . LEU A 1 423 ? 2.02 -10.688 -8.398 1 95 423 LEU A CA 1
ATOM 3219 C C . LEU A 1 423 ? 3.182 -11.062 -7.484 1 95 423 LEU A C 1
ATOM 3221 O O . LEU A 1 423 ? 4.168 -10.328 -7.391 1 95 423 LEU A O 1
ATOM 3225 N N . GLY A 1 424 ? 3.049 -12.234 -6.766 1 94.94 424 GLY A N 1
ATOM 3226 C CA . GLY A 1 424 ? 4.102 -12.656 -5.855 1 94.94 424 GLY A CA 1
ATOM 3227 C C . GLY A 1 424 ? 4.316 -11.695 -4.703 1 94.94 424 GLY A C 1
ATOM 3228 O O . GLY A 1 424 ? 5.457 -11.414 -4.328 1 94.94 424 GLY A O 1
ATOM 3229 N N . ALA A 1 425 ? 3.309 -11.188 -4.125 1 96.19 425 ALA A N 1
ATOM 3230 C CA . ALA A 1 425 ? 3.404 -10.172 -3.076 1 96.19 425 ALA A CA 1
ATOM 3231 C C . ALA A 1 425 ? 3.793 -10.797 -1.74 1 96.19 425 ALA A C 1
ATOM 3233 O O . ALA A 1 425 ? 3.168 -11.766 -1.295 1 96.19 425 ALA A O 1
ATOM 3234 N N . MET A 1 426 ? 4.84 -10.289 -1.113 1 96.56 426 MET A N 1
ATOM 3235 C CA . MET A 1 426 ? 5.109 -10.648 0.276 1 96.56 426 MET A CA 1
ATOM 3236 C C . MET A 1 426 ? 3.973 -10.195 1.186 1 96.56 426 MET A C 1
ATOM 3238 O O . MET A 1 426 ? 3.383 -9.133 0.972 1 96.56 426 MET A O 1
ATOM 3242 N N . GLY A 1 427 ? 3.723 -10.961 2.178 1 97.69 427 GLY A N 1
ATOM 3243 C CA . GLY A 1 427 ? 2.699 -10.594 3.141 1 97.69 427 GLY A CA 1
ATOM 3244 C C . GLY A 1 427 ? 1.294 -10.93 2.676 1 97.69 427 GLY A C 1
ATOM 3245 O O . GLY A 1 427 ? 0.313 -10.5 3.289 1 97.69 427 GLY A O 1
ATOM 3246 N N . TYR A 1 428 ? 1.155 -11.625 1.589 1 98.38 428 TYR A N 1
ATOM 3247 C CA . TYR A 1 428 ? -0.131 -12 1.008 1 98.38 428 TYR A CA 1
ATOM 3248 C C . TYR A 1 428 ? -0.827 -13.055 1.854 1 98.38 428 TYR A C 1
ATOM 3250 O O . TYR A 1 428 ? -2.033 -12.977 2.096 1 98.38 428 TYR A O 1
ATOM 3258 N N . ALA A 1 429 ? -0.157 -14.047 2.336 1 98.56 429 ALA A N 1
ATOM 3259 C CA . ALA A 1 429 ? -0.718 -15.328 2.77 1 98.56 429 ALA A CA 1
ATOM 3260 C C . ALA A 1 429 ? -1.609 -15.148 3.994 1 98.56 429 ALA A C 1
ATOM 3262 O O . ALA A 1 429 ? -2.715 -15.695 4.051 1 98.56 429 ALA A O 1
ATOM 3263 N N . LEU A 1 430 ? -1.169 -14.383 4.941 1 98.81 430 LEU A N 1
ATOM 3264 C CA . LEU A 1 430 ? -1.929 -14.305 6.184 1 98.81 430 LEU A CA 1
ATOM 3265 C C . LEU A 1 430 ? -3.26 -13.594 5.965 1 98.81 430 LEU A C 1
ATOM 3267 O O . LEU A 1 430 ? -4.312 -14.109 6.344 1 98.81 430 LEU A O 1
ATOM 3271 N N . PRO A 1 431 ? -3.295 -12.383 5.316 1 98.81 431 PRO A N 1
ATOM 3272 C CA . PRO A 1 431 ? -4.594 -11.773 5.027 1 98.81 431 PRO A CA 1
ATOM 3273 C C . PRO A 1 431 ? -5.484 -12.664 4.16 1 98.81 431 PRO A C 1
ATOM 3275 O O . PRO A 1 431 ? -6.695 -12.727 4.383 1 98.81 431 PRO A O 1
ATOM 3278 N N . ALA A 1 432 ? -4.875 -13.32 3.199 1 98.75 432 ALA A N 1
ATOM 3279 C CA . ALA A 1 432 ? -5.621 -14.234 2.338 1 98.75 432 ALA A CA 1
ATOM 3280 C C . ALA A 1 432 ? -6.238 -15.375 3.146 1 98.75 432 ALA A C 1
ATOM 3282 O O . ALA A 1 432 ? -7.406 -15.711 2.961 1 98.75 432 ALA A O 1
ATOM 3283 N N . ALA A 1 433 ? -5.426 -15.961 4.035 1 98.81 433 ALA A N 1
ATOM 3284 C CA . ALA A 1 433 ? -5.902 -17.047 4.887 1 98.81 433 ALA A CA 1
ATOM 3285 C C . ALA A 1 433 ? -7.055 -16.578 5.773 1 98.81 433 ALA A C 1
ATOM 3287 O O . ALA A 1 433 ? -8.047 -17.297 5.938 1 98.81 433 ALA A O 1
ATOM 3288 N N . ASN A 1 434 ? -6.922 -15.383 6.34 1 98.69 434 ASN A N 1
ATOM 3289 C CA . ASN A 1 434 ? -8.008 -14.812 7.137 1 98.69 434 ASN A CA 1
ATOM 3290 C C . ASN A 1 434 ? -9.289 -14.688 6.324 1 98.69 434 ASN A C 1
ATOM 3292 O O . ASN A 1 434 ? -10.375 -15.031 6.812 1 98.69 434 ASN A O 1
ATOM 3296 N N . GLY A 1 435 ? -9.164 -14.195 5.078 1 98.5 435 GLY A N 1
ATOM 3297 C CA . GLY A 1 435 ? -10.32 -14.07 4.215 1 98.5 435 GLY A CA 1
ATOM 3298 C C . GLY A 1 435 ? -10.969 -15.398 3.885 1 98.5 435 GLY A C 1
ATOM 3299 O O . GLY A 1 435 ? -12.188 -15.539 3.98 1 98.5 435 GLY A O 1
ATOM 3300 N N . CYS A 1 436 ? -10.133 -16.406 3.568 1 98.12 436 CYS A N 1
ATOM 3301 C CA . CYS A 1 436 ? -10.609 -17.734 3.193 1 98.12 436 CYS A CA 1
ATOM 3302 C C . CYS A 1 436 ? -11.312 -18.406 4.363 1 98.12 436 CYS A C 1
ATOM 3304 O O . CYS A 1 436 ? -12.289 -19.141 4.172 1 98.12 436 CYS A O 1
ATOM 3306 N N . SER A 1 437 ? -10.844 -18.156 5.547 1 97.81 437 SER A N 1
ATOM 3307 C CA . SER A 1 437 ? -11.312 -18.875 6.727 1 97.81 437 SER A CA 1
ATOM 3308 C C . SER A 1 437 ? -12.758 -18.5 7.062 1 97.81 437 SER A C 1
ATOM 3310 O O . SER A 1 437 ? -13.43 -19.219 7.801 1 97.81 437 SER A O 1
ATOM 3312 N N . LEU A 1 438 ? -13.266 -17.391 6.539 1 96.25 438 LEU A N 1
ATOM 3313 C CA . LEU A 1 438 ? -14.586 -16.875 6.887 1 96.25 438 LEU A CA 1
ATOM 3314 C C . LEU A 1 438 ? -15.68 -17.703 6.223 1 96.25 438 LEU A C 1
ATOM 3316 O O . LEU A 1 438 ? -16.844 -17.625 6.621 1 96.25 438 LEU A O 1
ATOM 3320 N N . LEU A 1 439 ? -15.352 -18.5 5.188 1 95.25 439 LEU A N 1
ATOM 3321 C CA . LEU A 1 439 ? -16.312 -19.234 4.379 1 95.25 439 LEU A CA 1
ATOM 3322 C C . LEU A 1 439 ? -16.875 -20.422 5.145 1 95.25 439 LEU A C 1
ATOM 3324 O O . LEU A 1 439 ? -18.047 -20.781 4.984 1 95.25 439 LEU A O 1
ATOM 3328 N N . ASP A 1 440 ? -15.984 -21.109 5.887 1 92.69 440 ASP A N 1
ATOM 3329 C CA . ASP A 1 440 ? -16.344 -22.297 6.637 1 92.69 440 ASP A CA 1
ATOM 3330 C C . ASP A 1 440 ? -15.484 -22.453 7.887 1 92.69 440 ASP A C 1
ATOM 3332 O O . ASP A 1 440 ? -14.266 -22.641 7.785 1 92.69 440 ASP A O 1
ATOM 3336 N N . ARG A 1 441 ? -16.094 -22.484 9.016 1 91.12 441 ARG A N 1
ATOM 3337 C CA . ARG A 1 441 ? -15.383 -22.516 10.289 1 91.12 441 ARG A CA 1
ATOM 3338 C C . ARG A 1 441 ? -14.664 -23.859 10.477 1 91.12 441 ARG A C 1
ATOM 3340 O O . ARG A 1 441 ? -13.68 -23.938 11.211 1 91.12 441 ARG A O 1
ATOM 3347 N N . ASN A 1 442 ? -15.18 -24.828 9.773 1 91.69 442 ASN A N 1
ATOM 3348 C CA . ASN A 1 442 ? -14.648 -26.172 9.992 1 91.69 442 ASN A CA 1
ATOM 3349 C C . ASN A 1 442 ? -13.586 -26.531 8.953 1 91.69 442 ASN A C 1
ATOM 3351 O O . ASN A 1 442 ? -12.914 -27.547 9.078 1 91.69 442 ASN A O 1
ATOM 3355 N N . ARG A 1 443 ? -13.453 -25.766 7.914 1 94.75 443 ARG A N 1
ATOM 3356 C CA . ARG A 1 443 ? -12.422 -26 6.91 1 94.75 443 ARG A CA 1
ATOM 3357 C C . ARG A 1 443 ? -11.07 -25.5 7.391 1 94.75 443 ARG A C 1
ATOM 3359 O O . ARG A 1 443 ? -10.898 -24.297 7.648 1 94.75 443 ARG A O 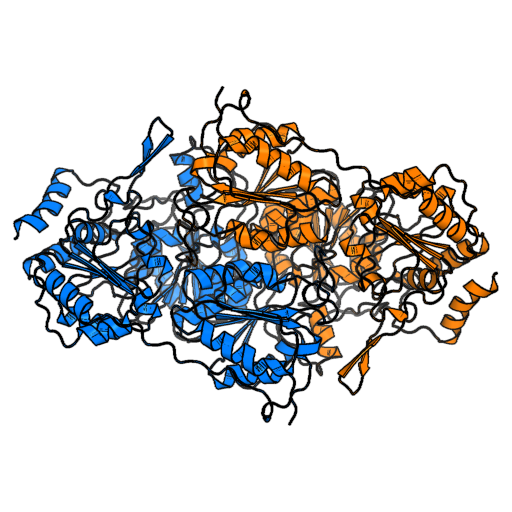1
ATOM 3366 N N . PRO A 1 444 ? -10.094 -26.375 7.52 1 96.75 444 PRO A N 1
ATOM 3367 C CA . PRO A 1 444 ? -8.766 -25.875 7.879 1 96.75 444 PRO A CA 1
ATOM 3368 C C . PRO A 1 444 ? -8.117 -25.047 6.766 1 96.75 444 PRO A C 1
ATOM 3370 O O . PRO A 1 444 ? -8.039 -25.516 5.621 1 96.75 444 PRO A O 1
ATOM 3373 N N . ILE A 1 445 ? -7.824 -23.859 7.059 1 98.56 445 ILE A N 1
ATOM 3374 C CA . ILE A 1 445 ? -7.008 -23.031 6.184 1 98.56 445 ILE A CA 1
ATOM 3375 C C . ILE A 1 445 ? -5.551 -23.078 6.629 1 98.56 445 ILE A C 1
ATOM 3377 O O . ILE A 1 445 ? -5.203 -22.594 7.707 1 98.56 445 ILE A O 1
ATOM 3381 N N . VAL A 1 446 ? -4.723 -23.703 5.863 1 98.62 446 VAL A N 1
ATOM 3382 C CA . VAL A 1 446 ? -3.301 -23.859 6.16 1 98.62 446 VAL A CA 1
ATOM 3383 C C . VAL A 1 446 ? -2.498 -22.781 5.445 1 98.62 446 VAL A C 1
ATOM 3385 O O . VAL A 1 446 ? -2.365 -22.797 4.219 1 98.62 446 VAL A O 1
ATOM 3388 N N . CYS A 1 447 ? -2.043 -21.891 6.223 1 98.75 447 CYS A N 1
ATOM 3389 C CA . CYS A 1 447 ? -1.261 -20.766 5.719 1 98.75 447 CYS A CA 1
ATOM 3390 C C . CYS A 1 447 ? 0.233 -21.031 5.855 1 98.75 447 CYS A C 1
ATOM 3392 O O . CYS A 1 447 ? 0.73 -21.234 6.965 1 98.75 447 CYS A O 1
ATOM 3394 N N . VAL A 1 448 ? 0.969 -21.078 4.75 1 98.62 448 VAL A N 1
ATOM 3395 C CA . VAL A 1 448 ? 2.412 -21.281 4.75 1 98.62 448 VAL A CA 1
ATOM 3396 C C . VAL A 1 448 ? 3.121 -20.016 4.289 1 98.62 448 VAL A C 1
ATOM 3398 O O . VAL A 1 448 ? 3.01 -19.609 3.129 1 98.62 448 VAL A O 1
ATOM 3401 N N . THR A 1 449 ? 3.838 -19.391 5.18 1 98.25 449 THR A N 1
ATOM 3402 C CA . THR A 1 449 ? 4.531 -18.141 4.879 1 98.25 449 THR A CA 1
ATOM 3403 C C . THR A 1 449 ? 5.949 -18.156 5.441 1 98.25 449 THR A C 1
ATOM 3405 O O . THR A 1 449 ? 6.312 -19.062 6.188 1 98.25 449 THR A O 1
ATOM 3408 N N . GLY A 1 450 ? 6.824 -17.266 4.965 1 97.62 450 GLY A N 1
ATOM 3409 C CA . GLY A 1 450 ? 8.148 -17.078 5.527 1 97.62 450 GLY A CA 1
ATOM 3410 C C . GLY A 1 450 ? 8.188 -16.094 6.684 1 97.62 450 GLY A C 1
ATOM 3411 O O . GLY A 1 450 ? 7.32 -15.227 6.789 1 97.62 450 GLY A O 1
ATOM 3412 N N . ASP A 1 451 ? 9.273 -16.203 7.504 1 97.69 451 ASP A N 1
ATOM 3413 C CA . ASP A 1 451 ? 9.43 -15.289 8.617 1 97.69 451 ASP A CA 1
ATOM 3414 C C . ASP A 1 451 ? 9.531 -13.844 8.133 1 97.69 451 ASP A C 1
ATOM 3416 O O . ASP A 1 451 ? 8.898 -12.945 8.688 1 97.69 451 ASP A O 1
ATOM 3420 N N . GLY A 1 452 ? 10.281 -13.617 7.047 1 97.06 452 GLY A N 1
ATOM 3421 C CA . GLY A 1 452 ? 10.391 -12.289 6.477 1 97.06 452 GLY A CA 1
ATOM 3422 C C . GLY A 1 452 ? 9.109 -11.805 5.836 1 97.06 452 GLY A C 1
ATOM 3423 O O . GLY A 1 452 ? 8.711 -10.648 6.016 1 97.06 452 GLY A O 1
ATOM 3424 N N . SER A 1 453 ? 8.445 -12.672 5.078 1 97.56 453 SER A N 1
ATOM 3425 C CA . SER A 1 453 ? 7.219 -12.305 4.379 1 97.56 453 SER A CA 1
ATOM 3426 C C . SER A 1 453 ? 6.105 -11.961 5.363 1 97.56 453 SER A C 1
ATOM 3428 O O . SER A 1 453 ? 5.316 -11.047 5.121 1 97.56 453 SER A O 1
ATOM 3430 N N . LEU A 1 454 ? 6.035 -12.664 6.438 1 98.44 454 LEU A N 1
ATOM 3431 C CA . LEU A 1 454 ? 5.004 -12.422 7.441 1 98.44 454 LEU A CA 1
ATOM 3432 C C . LEU A 1 454 ? 5.074 -10.992 7.957 1 98.44 454 LEU A C 1
ATOM 3434 O O . LEU A 1 454 ? 4.047 -10.383 8.266 1 98.44 454 LEU A O 1
ATOM 3438 N N . MET A 1 455 ? 6.27 -10.438 8.016 1 98.25 455 MET A N 1
ATOM 3439 C CA . MET A 1 455 ? 6.477 -9.125 8.617 1 98.25 455 MET A CA 1
ATOM 3440 C C . MET A 1 455 ? 5.766 -8.039 7.809 1 98.25 455 MET A C 1
ATOM 3442 O O . MET A 1 455 ? 5.375 -7.012 8.352 1 98.25 455 MET A O 1
ATOM 3446 N N . THR A 1 456 ? 5.539 -8.25 6.551 1 98.06 456 THR A N 1
ATOM 3447 C CA . THR A 1 456 ? 4.879 -7.258 5.707 1 98.06 456 THR A CA 1
ATOM 3448 C C . THR A 1 456 ? 3.455 -6.996 6.188 1 98.06 456 THR A C 1
ATOM 3450 O O . THR A 1 456 ? 2.951 -5.879 6.078 1 98.06 456 THR A O 1
ATOM 3453 N N . ASN A 1 457 ? 2.783 -7.98 6.66 1 98.56 457 ASN A N 1
ATOM 3454 C CA . ASN A 1 457 ? 1.431 -7.852 7.191 1 98.56 457 ASN A CA 1
ATOM 3455 C C . ASN A 1 457 ? 1.292 -8.547 8.547 1 98.56 457 ASN A C 1
ATOM 3457 O O . ASN A 1 457 ? 0.258 -9.148 8.836 1 98.56 457 ASN A O 1
ATOM 3461 N N . VAL A 1 458 ? 2.297 -8.414 9.383 1 98.69 458 VAL A N 1
ATOM 3462 C CA . VAL A 1 458 ? 2.334 -9.094 10.68 1 98.69 458 VAL A CA 1
ATOM 3463 C C . VAL A 1 458 ? 1.183 -8.594 11.555 1 98.69 458 VAL A C 1
ATOM 3465 O O . VAL A 1 458 ? 0.664 -9.344 12.391 1 98.69 458 VAL A O 1
ATOM 3468 N N . HIS A 1 459 ? 0.718 -7.375 11.336 1 98.19 459 HIS A N 1
ATOM 3469 C CA . HIS A 1 459 ? -0.368 -6.789 12.109 1 98.19 459 HIS A CA 1
ATOM 3470 C C . HIS A 1 459 ? -1.651 -7.602 11.961 1 98.19 459 HIS A C 1
ATOM 3472 O O . HIS A 1 459 ? -2.535 -7.535 12.82 1 98.19 459 HIS A O 1
ATOM 3478 N N . GLU A 1 460 ? -1.771 -8.453 10.953 1 98.56 460 GLU A N 1
ATOM 3479 C CA . GLU A 1 460 ? -2.996 -9.203 10.711 1 98.56 460 GLU A CA 1
ATOM 3480 C C . GLU A 1 460 ? -3.064 -10.453 11.594 1 98.56 460 GLU A C 1
ATOM 3482 O O . GLU A 1 460 ? -4.078 -11.148 11.609 1 98.56 460 GLU A O 1
ATOM 3487 N N . LEU A 1 461 ? -1.97 -10.742 12.336 1 98.81 461 LEU A N 1
ATOM 3488 C CA . LEU A 1 461 ? -2.125 -11.68 13.445 1 98.81 461 LEU A CA 1
ATOM 3489 C C . LEU A 1 461 ? -3.258 -11.234 14.367 1 98.81 461 LEU A C 1
ATOM 3491 O O . LEU A 1 461 ? -3.949 -12.078 14.953 1 98.81 461 LEU A O 1
ATOM 3495 N N . ALA A 1 462 ? -3.465 -9.898 14.422 1 98.75 462 ALA A N 1
ATOM 3496 C CA . ALA A 1 462 ? -4.551 -9.344 15.227 1 98.75 462 ALA A CA 1
ATOM 3497 C C . ALA A 1 462 ? -5.91 -9.781 14.68 1 98.75 462 ALA A C 1
ATOM 3499 O O . ALA A 1 462 ? -6.812 -10.117 15.453 1 98.75 462 ALA A O 1
ATOM 3500 N N . THR A 1 463 ? -6.074 -9.734 13.336 1 98.5 463 THR A N 1
ATOM 3501 C CA . THR A 1 463 ? -7.32 -10.172 12.711 1 98.5 463 THR A CA 1
ATOM 3502 C C . THR A 1 463 ? -7.535 -11.664 12.93 1 98.5 463 THR A C 1
ATOM 3504 O O . THR A 1 463 ? -8.648 -12.102 13.219 1 98.5 463 THR A O 1
ATOM 3507 N N . MET A 1 464 ? -6.434 -12.43 12.766 1 98.62 464 MET A N 1
ATOM 3508 C CA . MET A 1 464 ? -6.473 -13.867 13.023 1 98.62 464 MET A CA 1
ATOM 3509 C C . MET A 1 464 ? -6.969 -14.156 14.438 1 98.62 464 MET A C 1
ATOM 3511 O O . MET A 1 464 ? -7.852 -14.992 14.625 1 98.62 464 MET A O 1
ATOM 3515 N N . ARG A 1 465 ? -6.395 -13.438 15.383 1 98.56 465 ARG A N 1
ATOM 3516 C CA . ARG A 1 465 ? -6.758 -13.578 16.797 1 98.56 465 ARG A CA 1
ATOM 3517 C C . ARG A 1 465 ? -8.203 -13.156 17.031 1 98.56 465 ARG A C 1
ATOM 3519 O O . ARG A 1 465 ? -8.906 -13.758 17.844 1 98.56 465 ARG A O 1
ATOM 3526 N N . MET A 1 466 ? -8.633 -12.055 16.453 1 98.06 466 MET A N 1
ATOM 3527 C CA . MET A 1 466 ? -9.961 -11.484 16.656 1 98.06 466 MET A CA 1
ATOM 3528 C C . MET A 1 466 ? -11.047 -12.422 16.156 1 98.06 466 MET A C 1
ATOM 3530 O O . MET A 1 466 ? -12.062 -12.625 16.812 1 98.06 466 MET A O 1
ATOM 3534 N N . GLU A 1 467 ? -10.859 -13.008 14.977 1 96.75 467 GLU A N 1
ATOM 3535 C CA . GLU A 1 467 ? -11.891 -13.797 14.305 1 96.75 467 GLU A CA 1
ATOM 3536 C C . GLU A 1 467 ? -11.961 -15.211 14.867 1 96.75 467 GLU A C 1
ATOM 3538 O O . GLU A 1 467 ? -13.008 -15.859 14.828 1 96.75 467 GLU A O 1
ATOM 3543 N N . GLN A 1 468 ? -10.836 -15.781 15.359 1 96.94 468 GLN A N 1
ATOM 3544 C CA . GLN A 1 468 ? -10.75 -17.094 15.984 1 96.94 468 GLN A CA 1
ATOM 3545 C C . GLN A 1 468 ? -11.227 -18.188 15.039 1 96.94 468 GLN A C 1
ATOM 3547 O O . GLN A 1 468 ? -12.016 -19.062 15.43 1 96.94 468 GLN A O 1
ATOM 3552 N N . ARG A 1 469 ? -10.836 -18.016 13.781 1 96.88 469 ARG A N 1
ATOM 3553 C CA . ARG A 1 469 ? -11.188 -19 12.766 1 96.88 469 ARG A CA 1
ATOM 3554 C C . ARG A 1 469 ? -10.109 -20.078 12.648 1 96.88 469 ARG A C 1
ATOM 3556 O O . ARG A 1 469 ? -9.062 -19.984 13.281 1 96.88 469 ARG A O 1
ATOM 3563 N N . ASN A 1 470 ? -10.383 -21.141 11.891 1 97.81 470 ASN A N 1
ATOM 3564 C CA . ASN A 1 470 ? -9.523 -22.312 11.781 1 97.81 470 ASN A CA 1
ATOM 3565 C C . ASN A 1 470 ? -8.352 -22.078 10.836 1 97.81 470 ASN A C 1
ATOM 3567 O O . ASN A 1 470 ? -8.211 -22.766 9.828 1 97.81 470 ASN A O 1
ATOM 3571 N N . VAL A 1 471 ? -7.484 -21.156 11.156 1 98.69 471 VAL A N 1
ATOM 3572 C CA . VAL A 1 471 ? -6.281 -20.828 10.391 1 98.69 471 VAL A CA 1
ATOM 3573 C C . VAL A 1 471 ? -5.059 -21.438 11.078 1 98.69 471 VAL A C 1
ATOM 3575 O O . VAL A 1 471 ? -4.785 -21.141 12.242 1 98.69 471 VAL A O 1
ATOM 3578 N N . LYS A 1 472 ? -4.41 -22.344 10.406 1 98.81 472 LYS A N 1
ATOM 3579 C CA . LYS A 1 472 ? -3.125 -22.875 10.844 1 98.81 472 LYS A CA 1
ATOM 3580 C C . LYS A 1 472 ? -1.969 -22.172 10.141 1 98.81 472 LYS A C 1
ATOM 3582 O O . LYS A 1 472 ? -1.665 -22.469 8.984 1 98.81 472 LYS A O 1
ATOM 3587 N N . LEU A 1 473 ? -1.358 -21.234 10.859 1 98.88 473 LEU A N 1
ATOM 3588 C CA . LEU A 1 473 ? -0.301 -20.422 10.281 1 98.88 473 LEU A CA 1
ATOM 3589 C C . LEU A 1 473 ? 1.064 -21.062 10.484 1 98.88 473 LEU A C 1
ATOM 3591 O O . LEU A 1 473 ? 1.609 -21.031 11.594 1 98.88 473 LEU A O 1
ATOM 3595 N N . PHE A 1 474 ? 1.616 -21.641 9.477 1 98.81 474 PHE A N 1
ATOM 3596 C CA . PHE A 1 474 ? 2.973 -22.172 9.484 1 98.81 474 PHE A CA 1
ATOM 3597 C C . PHE A 1 474 ? 3.969 -21.141 8.992 1 98.81 474 PHE A C 1
ATOM 3599 O O . PHE A 1 474 ? 3.926 -20.734 7.824 1 98.81 474 PHE A O 1
ATOM 3606 N N . VAL A 1 475 ? 4.875 -20.734 9.859 1 98.75 475 VAL A N 1
ATOM 3607 C CA . VAL A 1 475 ? 5.91 -19.766 9.516 1 98.75 475 VAL A CA 1
ATOM 3608 C C . VAL A 1 475 ? 7.238 -20.484 9.305 1 98.75 475 VAL A C 1
ATOM 3610 O O . VAL A 1 475 ? 7.867 -20.938 10.266 1 98.75 475 VAL A O 1
ATOM 3613 N N . ILE A 1 476 ? 7.625 -20.562 8.055 1 98.06 476 ILE A N 1
ATOM 3614 C CA . ILE A 1 476 ? 8.93 -21.094 7.699 1 98.06 476 ILE A CA 1
ATOM 3615 C C . ILE A 1 476 ? 10.023 -20.109 8.078 1 98.06 476 ILE A C 1
ATOM 3617 O O . ILE A 1 476 ? 10.234 -19.109 7.391 1 98.06 476 ILE A O 1
ATOM 3621 N N . ASN A 1 477 ? 10.75 -20.391 9.148 1 97.81 477 ASN A N 1
ATOM 3622 C CA . ASN A 1 477 ? 11.734 -19.469 9.688 1 97.81 477 ASN A CA 1
ATOM 3623 C C . ASN A 1 477 ? 13.148 -19.859 9.281 1 97.81 477 ASN A C 1
ATOM 3625 O O . ASN A 1 477 ? 13.742 -20.766 9.859 1 97.81 477 ASN A O 1
ATOM 3629 N N . ASN A 1 478 ? 13.664 -19.188 8.312 1 95.56 478 ASN A N 1
ATOM 3630 C CA . ASN A 1 478 ? 15.055 -19.359 7.898 1 95.56 478 ASN A CA 1
ATOM 3631 C C . ASN A 1 478 ? 15.906 -18.156 8.297 1 95.56 478 ASN A C 1
ATOM 3633 O O . ASN A 1 478 ? 16.969 -17.922 7.723 1 95.56 478 ASN A O 1
ATOM 3637 N N . SER A 1 479 ? 15.406 -17.312 9.125 1 94.69 479 SER A N 1
ATOM 3638 C CA . SER A 1 479 ? 16.078 -16.172 9.711 1 94.69 479 SER A CA 1
ATOM 3639 C C . SER A 1 479 ? 16.359 -15.086 8.672 1 94.69 479 SER A C 1
ATOM 3641 O O . SER A 1 479 ? 17.484 -14.609 8.547 1 94.69 479 SER A O 1
ATOM 3643 N N . GLY A 1 480 ? 15.43 -14.75 7.961 1 95.06 480 GLY A N 1
ATOM 3644 C CA . GLY A 1 480 ? 15.555 -13.68 6.992 1 95.06 480 GLY A CA 1
ATOM 3645 C C . GLY A 1 480 ? 14.945 -14.016 5.645 1 95.06 480 GLY A C 1
ATOM 3646 O O . GLY A 1 480 ? 13.898 -14.664 5.574 1 95.06 480 GLY A O 1
ATOM 3647 N N . TYR A 1 481 ? 15.5 -13.406 4.574 1 94.62 481 TYR A N 1
ATOM 3648 C CA . TYR A 1 481 ? 15.047 -13.594 3.199 1 94.62 481 TYR A CA 1
ATOM 3649 C C . TYR A 1 481 ? 15.969 -14.539 2.443 1 94.62 481 TYR A C 1
ATOM 3651 O O . TYR A 1 481 ? 16.906 -14.102 1.783 1 94.62 481 TYR A O 1
ATOM 3659 N N . VAL A 1 482 ? 15.594 -15.812 2.402 1 92.69 482 VAL A N 1
ATOM 3660 C CA . VAL A 1 482 ? 16.484 -16.844 1.862 1 92.69 482 VAL A CA 1
ATOM 3661 C C . VAL A 1 482 ? 16.625 -16.656 0.352 1 92.69 482 VAL A C 1
ATOM 3663 O O . VAL A 1 482 ? 17.703 -16.859 -0.207 1 92.69 482 VAL A O 1
ATOM 3666 N N . SER A 1 483 ? 15.562 -16.297 -0.263 1 89.75 483 SER A N 1
ATOM 3667 C CA . SER A 1 483 ? 15.625 -16.094 -1.708 1 89.75 483 SER A CA 1
ATOM 3668 C C . SER A 1 483 ? 16.609 -15 -2.078 1 89.75 483 SER A C 1
ATOM 3670 O O . SER A 1 483 ? 17.359 -15.133 -3.059 1 89.75 483 SER A O 1
ATOM 3672 N N . MET A 1 484 ? 16.641 -13.953 -1.302 1 91.12 484 MET A N 1
ATOM 3673 C CA . MET A 1 484 ? 17.562 -12.859 -1.561 1 91.12 484 MET A CA 1
ATOM 3674 C C . MET A 1 484 ? 19 -13.258 -1.204 1 91.12 484 MET A C 1
ATOM 3676 O O . MET A 1 484 ? 19.938 -12.883 -1.896 1 91.12 484 MET A O 1
ATOM 3680 N N . ARG A 1 485 ? 19.172 -14 -0.147 1 92.25 485 ARG A N 1
ATOM 3681 C CA . ARG A 1 485 ? 20.5 -14.5 0.204 1 92.25 485 ARG A CA 1
ATOM 3682 C C . ARG A 1 485 ? 21.062 -15.359 -0.913 1 92.25 485 ARG A C 1
ATOM 3684 O O . ARG A 1 485 ? 22.234 -15.219 -1.282 1 92.25 485 ARG A O 1
ATOM 3691 N N . ASN A 1 486 ? 20.188 -16.25 -1.396 1 88.06 486 ASN A N 1
ATOM 3692 C CA . ASN A 1 486 ? 20.625 -17.094 -2.496 1 88.06 486 ASN A CA 1
ATOM 3693 C C . ASN A 1 486 ? 21 -16.281 -3.727 1 88.06 486 ASN A C 1
ATOM 3695 O O . ASN A 1 486 ? 22.016 -16.562 -4.379 1 88.06 486 ASN A O 1
ATOM 3699 N N . THR A 1 487 ? 20.234 -15.305 -4.047 1 87.25 487 THR A N 1
ATOM 3700 C CA . THR A 1 487 ? 20.5 -14.438 -5.191 1 87.25 487 THR A CA 1
ATOM 3701 C C . THR A 1 487 ? 21.844 -13.727 -5.031 1 87.25 487 THR A C 1
ATOM 3703 O O . THR A 1 487 ? 22.641 -13.68 -5.969 1 87.25 487 THR A O 1
ATOM 3706 N N . HIS A 1 488 ? 22.125 -13.195 -3.873 1 90.31 488 HIS A N 1
ATOM 3707 C CA . HIS A 1 488 ? 23.359 -12.477 -3.604 1 90.31 488 HIS A CA 1
ATOM 3708 C C . HIS A 1 488 ? 24.562 -13.422 -3.678 1 90.31 488 HIS A C 1
ATOM 3710 O O . HIS A 1 488 ? 25.609 -13.047 -4.203 1 90.31 488 HIS A O 1
ATOM 3716 N N . ARG A 1 489 ? 24.391 -14.547 -3.176 1 87.25 489 ARG A N 1
ATOM 3717 C CA . ARG A 1 489 ? 25.469 -15.531 -3.211 1 87.25 489 ARG A CA 1
ATOM 3718 C C . ARG A 1 489 ? 25.766 -15.961 -4.641 1 87.25 489 ARG A C 1
ATOM 3720 O O . ARG A 1 489 ? 26.938 -16.062 -5.027 1 87.25 489 ARG A O 1
ATOM 3727 N N . ASP A 1 490 ? 24.703 -16.125 -5.379 1 84.19 490 ASP A N 1
ATOM 3728 C CA . ASP A 1 490 ? 24.844 -16.719 -6.711 1 84.19 490 ASP A CA 1
ATOM 3729 C C . ASP A 1 490 ? 25.328 -15.672 -7.719 1 84.19 490 ASP A C 1
ATOM 3731 O O . ASP A 1 490 ? 26.031 -16 -8.664 1 84.19 490 ASP A O 1
ATOM 3735 N N . PHE A 1 491 ? 24.938 -14.391 -7.473 1 84.75 491 PHE A N 1
ATOM 3736 C CA . PHE A 1 491 ? 25.125 -13.461 -8.578 1 84.75 491 PHE A CA 1
ATOM 3737 C C . PHE A 1 491 ? 26 -12.289 -8.156 1 84.75 491 PHE A C 1
ATOM 3739 O O . PHE A 1 491 ? 26.484 -11.531 -9 1 84.75 491 PHE A O 1
ATOM 3746 N N . PHE A 1 492 ? 26.312 -12.07 -6.871 1 89.81 492 PHE A N 1
ATOM 3747 C CA . PHE A 1 492 ? 26.984 -10.852 -6.453 1 89.81 492 PHE A CA 1
ATOM 3748 C C . PHE A 1 492 ? 28.109 -11.164 -5.48 1 89.81 492 PHE A C 1
ATOM 3750 O O . PHE A 1 492 ? 28.312 -10.445 -4.5 1 89.81 492 PHE A O 1
ATOM 3757 N N . GLN A 1 493 ? 28.797 -12.188 -5.68 1 85.88 493 GLN A N 1
ATOM 3758 C CA . GLN A 1 493 ? 30.016 -12.586 -4.965 1 85.88 493 GLN A CA 1
ATOM 3759 C C . GLN A 1 493 ? 29.766 -12.688 -3.463 1 85.88 493 GLN A C 1
ATOM 3761 O O . GLN A 1 493 ? 30.609 -12.32 -2.656 1 85.88 493 GLN A O 1
ATOM 3766 N N . GLY A 1 494 ? 28.531 -12.859 -3.035 1 85.25 494 GLY A N 1
ATOM 3767 C CA . GLY A 1 494 ? 28.203 -13.211 -1.663 1 85.25 494 GLY A CA 1
ATOM 3768 C C . GLY A 1 494 ? 27.969 -12 -0.775 1 85.25 494 GLY A C 1
ATOM 3769 O O . GLY A 1 494 ? 27.75 -12.148 0.428 1 85.25 494 GLY A O 1
ATOM 3770 N N . LEU A 1 495 ? 28.062 -10.828 -1.28 1 91.56 495 LEU A N 1
ATOM 3771 C CA . LEU A 1 495 ? 27.703 -9.664 -0.477 1 91.56 495 LEU A CA 1
ATOM 3772 C C . LEU A 1 495 ? 26.203 -9.641 -0.194 1 91.56 495 LEU A C 1
ATOM 3774 O O . LEU A 1 495 ? 25.406 -9.328 -1.08 1 91.56 495 LEU A O 1
ATOM 3778 N N . ILE A 1 496 ? 25.812 -9.969 1.062 1 93.75 496 ILE A N 1
ATOM 3779 C CA . ILE A 1 496 ? 24.422 -10.039 1.454 1 93.75 496 ILE A CA 1
ATOM 3780 C C . ILE A 1 496 ? 23.906 -8.648 1.836 1 93.75 496 ILE A C 1
ATOM 3782 O O . ILE A 1 496 ? 24.516 -7.973 2.674 1 93.75 496 ILE A O 1
ATOM 3786 N N . VAL A 1 497 ? 22.844 -8.242 1.231 1 95.44 497 VAL A N 1
ATOM 3787 C CA . VAL A 1 497 ? 22.297 -6.91 1.452 1 95.44 497 VAL A CA 1
ATOM 3788 C C . VAL A 1 497 ? 20.844 -7.02 1.884 1 95.44 497 VAL A C 1
ATOM 3790 O O . VAL A 1 497 ? 20.016 -7.609 1.178 1 95.44 497 VAL A O 1
ATOM 3793 N N . GLY A 1 498 ? 20.484 -6.469 3.033 1 96.88 498 GLY A N 1
ATOM 3794 C CA . GLY A 1 498 ? 19.109 -6.367 3.482 1 96.88 498 GLY A CA 1
ATOM 3795 C C . GLY A 1 498 ? 18.375 -7.699 3.492 1 96.88 498 GLY A C 1
ATOM 3796 O O . GLY A 1 498 ? 17.219 -7.785 3.074 1 96.88 498 GLY A O 1
ATOM 3797 N N . ALA A 1 499 ? 19.016 -8.828 3.939 1 96.31 499 ALA A N 1
ATOM 3798 C CA . ALA A 1 499 ? 18.391 -10.148 3.818 1 96.31 499 ALA A CA 1
ATOM 3799 C C . ALA A 1 499 ? 18.406 -10.883 5.152 1 96.31 499 ALA A C 1
ATOM 3801 O O . ALA A 1 499 ? 17.719 -11.898 5.316 1 96.31 499 ALA A O 1
ATOM 3802 N N . ASP A 1 500 ? 19.141 -10.414 6.113 1 96.25 500 ASP A N 1
ATOM 3803 C CA . ASP A 1 500 ? 19.234 -11 7.445 1 96.25 500 ASP A CA 1
ATOM 3804 C C . ASP A 1 500 ? 19.719 -9.977 8.469 1 96.25 500 ASP A C 1
ATOM 3806 O O . ASP A 1 500 ? 19.875 -8.797 8.148 1 96.25 500 ASP A O 1
ATOM 3810 N N . TYR A 1 501 ? 19.906 -10.422 9.711 1 96.75 501 TYR A N 1
ATOM 3811 C CA . TYR A 1 501 ? 20.266 -9.5 10.781 1 96.75 501 TYR A CA 1
ATOM 3812 C C . TYR A 1 501 ? 21.578 -8.789 10.469 1 96.75 501 TYR A C 1
ATOM 3814 O O . TYR A 1 501 ? 21.688 -7.574 10.633 1 96.75 501 TYR A O 1
ATOM 3822 N N . ALA A 1 502 ? 22.547 -9.5 9.945 1 96.19 502 ALA A N 1
ATOM 3823 C CA . ALA A 1 502 ? 23.859 -8.945 9.664 1 96.19 502 ALA A CA 1
ATOM 3824 C C . ALA A 1 502 ? 23.797 -7.895 8.562 1 96.19 502 ALA A C 1
ATOM 3826 O O . ALA A 1 502 ? 24.656 -7.008 8.484 1 96.19 502 ALA A O 1
ATOM 3827 N N . SER A 1 503 ? 22.812 -8 7.738 1 96.94 503 SER A N 1
ATOM 3828 C CA . SER A 1 503 ? 22.672 -7.078 6.617 1 96.94 503 SER A CA 1
ATOM 3829 C C . SER A 1 503 ? 21.547 -6.074 6.855 1 96.94 503 SER A C 1
ATOM 3831 O O . SER A 1 503 ? 21.047 -5.461 5.91 1 96.94 503 SER A O 1
ATOM 3833 N N . GLY A 1 504 ? 21.047 -5.965 8.094 1 97.06 504 GLY A N 1
ATOM 3834 C CA . GLY A 1 504 ? 20.219 -4.82 8.453 1 97.06 504 GLY A CA 1
ATOM 3835 C C . GLY A 1 504 ? 18.75 -5.184 8.648 1 97.06 504 GLY A C 1
ATOM 3836 O O . GLY A 1 504 ? 17.906 -4.301 8.789 1 97.06 504 GLY A O 1
ATOM 3837 N N . VAL A 1 505 ? 18.406 -6.473 8.766 1 97.81 505 VAL A N 1
ATOM 3838 C CA . VAL A 1 505 ? 17.016 -6.887 8.891 1 97.81 505 VAL A CA 1
ATOM 3839 C C . VAL A 1 505 ? 16.781 -7.555 10.242 1 97.81 505 VAL A C 1
ATOM 3841 O O . VAL A 1 505 ? 17.391 -8.586 10.547 1 97.81 505 VAL A O 1
ATOM 3844 N N . PHE A 1 506 ? 15.906 -6.945 11.07 1 98.25 506 PHE A N 1
ATOM 3845 C CA . PHE A 1 506 ? 15.539 -7.539 12.344 1 98.25 506 PHE A CA 1
ATOM 3846 C C . PHE A 1 506 ? 14.148 -8.172 12.266 1 98.25 506 PHE A C 1
ATOM 3848 O O . PHE A 1 506 ? 13.203 -7.535 11.797 1 98.25 506 PHE A O 1
ATOM 3855 N N . ILE A 1 507 ? 14.008 -9.383 12.609 1 98.19 507 ILE A N 1
ATOM 3856 C CA . ILE A 1 507 ? 12.734 -10.094 12.719 1 98.19 507 ILE A CA 1
ATOM 3857 C C . ILE A 1 507 ? 12.539 -10.586 14.148 1 98.19 507 ILE A C 1
ATOM 3859 O O . ILE A 1 507 ? 13.383 -11.312 14.688 1 98.19 507 ILE A O 1
ATOM 3863 N N . PRO A 1 508 ? 11.445 -10.195 14.766 1 98.06 508 PRO A N 1
ATOM 3864 C CA . PRO A 1 508 ? 11.195 -10.625 16.141 1 98.06 508 PRO A CA 1
ATOM 3865 C C . PRO A 1 508 ? 11.023 -12.141 16.266 1 98.06 508 PRO A C 1
ATOM 3867 O O . PRO A 1 508 ? 10.641 -12.797 15.297 1 98.06 508 PRO A O 1
ATOM 3870 N N . ALA A 1 509 ? 11.312 -12.617 17.5 1 98.19 509 ALA A N 1
ATOM 3871 C CA . ALA A 1 509 ? 11.062 -14.031 17.766 1 98.19 509 ALA A CA 1
ATOM 3872 C C . ALA A 1 509 ? 9.578 -14.367 17.609 1 98.19 509 ALA A C 1
ATOM 3874 O O . ALA A 1 509 ? 8.719 -13.672 18.156 1 98.19 509 ALA A O 1
ATOM 3875 N N . MET A 1 510 ? 9.336 -15.445 16.875 1 98.25 510 MET A N 1
ATOM 3876 C CA . MET A 1 510 ? 7.957 -15.812 16.547 1 98.25 510 MET A CA 1
ATOM 3877 C C . MET A 1 510 ? 7.172 -16.141 17.812 1 98.25 510 MET A C 1
ATOM 3879 O O . MET A 1 510 ? 5.98 -15.836 17.906 1 98.25 510 MET A O 1
ATOM 3883 N N . GLU A 1 511 ? 7.812 -16.766 18.75 1 98.44 511 GLU A N 1
ATOM 3884 C CA . GLU A 1 511 ? 7.152 -17.109 20 1 98.44 511 GLU A CA 1
ATOM 3885 C C . GLU A 1 511 ? 6.648 -15.859 20.719 1 98.44 511 GLU A C 1
ATOM 3887 O O . GLU A 1 511 ? 5.516 -15.828 21.203 1 98.44 511 GLU A O 1
ATOM 3892 N N . SER A 1 512 ? 7.543 -14.867 20.828 1 98.25 512 SER A N 1
ATOM 3893 C CA . SER A 1 512 ? 7.188 -13.617 21.484 1 98.25 512 SER A CA 1
ATOM 3894 C C . SER A 1 512 ? 6.07 -12.898 20.734 1 98.25 512 SER A C 1
ATOM 3896 O O . SER A 1 512 ? 5.191 -12.289 21.359 1 98.25 512 SER A O 1
ATOM 3898 N N . LEU A 1 513 ? 6.105 -12.938 19.422 1 98.06 513 LEU A N 1
ATOM 3899 C CA . LEU A 1 513 ? 5.043 -12.352 18.625 1 98.06 513 LEU A CA 1
ATOM 3900 C C . LEU A 1 513 ? 3.713 -13.055 18.875 1 98.06 513 LEU A C 1
ATOM 3902 O O . LEU A 1 513 ? 2.688 -12.398 19.078 1 98.06 513 LEU A O 1
ATOM 3906 N N . ALA A 1 514 ? 3.756 -14.398 18.781 1 98.62 514 ALA A N 1
ATOM 3907 C CA . ALA A 1 514 ? 2.537 -15.156 19.031 1 98.62 514 ALA A CA 1
ATOM 3908 C C . ALA A 1 514 ? 1.93 -14.789 20.391 1 98.62 514 ALA A C 1
ATOM 3910 O O . ALA A 1 514 ? 0.715 -14.609 20.5 1 98.62 514 ALA A O 1
ATOM 3911 N N . LYS A 1 515 ? 2.777 -14.664 21.375 1 98.38 515 LYS A N 1
ATOM 3912 C CA . LYS A 1 515 ? 2.326 -14.297 22.719 1 98.38 515 LYS A CA 1
ATOM 3913 C C . LYS A 1 515 ? 1.688 -12.914 22.719 1 98.38 515 LYS A C 1
ATOM 3915 O O . LYS A 1 515 ? 0.637 -12.711 23.328 1 98.38 515 LYS A O 1
ATOM 3920 N N . SER A 1 516 ? 2.32 -11.969 22.047 1 98.19 516 SER A N 1
ATOM 3921 C CA . SER A 1 516 ? 1.812 -10.602 22.016 1 98.19 516 SER A CA 1
ATOM 3922 C C . SER A 1 516 ? 0.43 -10.539 21.375 1 98.19 516 SER A C 1
ATOM 3924 O O . SER A 1 516 ? -0.401 -9.719 21.75 1 98.19 516 SER A O 1
ATOM 3926 N N . TYR A 1 517 ? 0.174 -11.406 20.484 1 98.62 517 TYR A N 1
ATOM 3927 C CA . TYR A 1 517 ? -1.111 -11.414 19.797 1 98.62 517 TYR A CA 1
ATOM 3928 C C . TYR A 1 517 ? -2.055 -12.438 20.406 1 98.62 517 TYR A C 1
ATOM 3930 O O . TYR A 1 517 ? -3.131 -12.703 19.875 1 98.62 517 TYR A O 1
ATOM 3938 N N . GLU A 1 518 ? -1.63 -13.094 21.5 1 98.5 518 GLU A N 1
ATOM 3939 C CA . GLU A 1 518 ? -2.453 -14.039 22.25 1 98.5 518 GLU A CA 1
ATOM 3940 C C . GLU A 1 518 ? -2.859 -15.227 21.375 1 98.5 518 GLU A C 1
ATOM 3942 O O . GLU A 1 518 ? -4.027 -15.625 21.359 1 98.5 518 GLU A O 1
ATOM 3947 N N . LEU A 1 519 ? -1.952 -15.734 20.641 1 98.75 519 LEU A N 1
ATOM 3948 C CA . LEU A 1 519 ? -2.172 -16.906 19.781 1 98.75 519 LEU A CA 1
ATOM 3949 C C . LEU A 1 519 ? -1.431 -18.109 20.328 1 98.75 519 LEU A C 1
ATOM 3951 O O . LEU A 1 519 ? -0.307 -18 20.828 1 98.75 519 LEU A O 1
ATOM 3955 N N . PRO A 1 520 ? -2.084 -19.328 20.25 1 98.69 520 PRO A N 1
ATOM 3956 C CA . PRO A 1 520 ? -1.295 -20.531 20.531 1 98.69 520 PRO A CA 1
ATOM 3957 C C . PRO A 1 520 ? -0.059 -20.641 19.641 1 98.69 520 PRO A C 1
ATOM 3959 O O . PRO A 1 520 ? -0.075 -20.188 18.5 1 98.69 520 PRO A O 1
ATOM 3962 N N . TYR A 1 521 ? 0.992 -21.266 20.25 1 98.69 521 TYR A N 1
ATOM 3963 C CA . TYR A 1 521 ? 2.281 -21.328 19.562 1 98.69 521 TYR A CA 1
ATOM 3964 C C . TYR A 1 521 ? 2.855 -22.734 19.625 1 98.69 521 TYR A C 1
ATOM 3966 O O . TYR A 1 521 ? 2.811 -23.391 20.672 1 98.69 521 TYR A O 1
ATOM 3974 N N . LEU A 1 522 ? 3.238 -23.281 18.516 1 98.75 522 LEU A N 1
ATOM 3975 C CA . LEU A 1 522 ? 3.992 -24.531 18.391 1 98.75 522 LEU A CA 1
ATOM 3976 C C . LEU A 1 522 ? 5.297 -24.297 17.641 1 98.75 522 LEU A C 1
ATOM 3978 O O . LEU A 1 522 ? 5.422 -23.328 16.875 1 98.75 522 LEU A O 1
ATOM 3982 N N . CYS A 1 523 ? 6.273 -25.156 17.828 1 98.19 523 CYS A N 1
ATOM 3983 C CA . CYS A 1 523 ? 7.562 -25 17.156 1 98.19 523 CYS A CA 1
ATOM 3984 C C . CYS A 1 523 ? 8.172 -26.359 16.828 1 98.19 523 CYS A C 1
ATOM 3986 O O . CYS A 1 523 ? 8.086 -27.281 17.625 1 98.19 523 CYS A O 1
ATOM 3988 N N . CYS A 1 524 ? 8.641 -26.453 15.672 1 96.12 524 CYS A N 1
ATOM 3989 C CA . CYS A 1 524 ? 9.445 -27.594 15.25 1 96.12 524 CYS A CA 1
ATOM 3990 C C . CYS A 1 524 ? 10.805 -27.141 14.734 1 96.12 524 CYS A C 1
ATOM 3992 O O . CYS A 1 524 ? 10.891 -26.172 13.961 1 96.12 524 CYS A O 1
ATOM 3994 N N . LYS A 1 525 ? 11.875 -27.875 15.078 1 93.81 525 LYS A N 1
ATOM 3995 C CA . LYS A 1 525 ? 13.234 -27.438 14.766 1 93.81 525 LYS A CA 1
ATOM 3996 C C . LYS A 1 525 ? 13.984 -28.484 13.953 1 93.81 525 LYS A C 1
ATOM 3998 O O . LYS A 1 525 ? 15.023 -28.188 13.359 1 93.81 525 LYS A O 1
ATOM 4003 N N . THR A 1 526 ? 13.477 -29.75 14.016 1 93.69 526 THR A N 1
ATOM 4004 C CA . THR A 1 526 ? 14.156 -30.828 13.305 1 93.69 526 THR A CA 1
ATOM 4005 C C . THR A 1 526 ? 13.172 -31.594 12.43 1 93.69 526 THR A C 1
ATOM 4007 O O . THR A 1 526 ? 11.961 -31.5 12.609 1 93.69 526 THR A O 1
ATOM 4010 N N . ASP A 1 527 ? 13.734 -32.344 11.57 1 93.62 527 ASP A N 1
ATOM 4011 C CA . ASP A 1 527 ? 12.922 -33.156 10.68 1 93.62 527 ASP A CA 1
ATOM 4012 C C . ASP A 1 527 ? 12.047 -34.125 11.469 1 93.62 527 ASP A C 1
ATOM 4014 O O . ASP A 1 527 ? 10.898 -34.375 11.102 1 93.62 527 ASP A O 1
ATOM 4018 N N . GLU A 1 528 ? 12.539 -34.625 12.516 1 93.69 528 GLU A N 1
ATOM 4019 C CA . GLU A 1 528 ? 11.852 -35.625 13.32 1 93.69 528 GLU A CA 1
ATOM 4020 C C . GLU A 1 528 ? 10.609 -35.031 13.992 1 93.69 528 GLU A C 1
ATOM 4022 O O . GLU A 1 528 ? 9.648 -35.75 14.258 1 93.69 528 GLU A O 1
ATOM 4027 N N . GLU A 1 529 ? 10.625 -33.781 14.18 1 96.25 529 GLU A N 1
ATOM 4028 C CA . GLU A 1 529 ? 9.555 -33.094 14.922 1 96.25 529 GLU A CA 1
ATOM 4029 C C . GLU A 1 529 ? 8.422 -32.688 13.992 1 96.25 529 GLU A C 1
ATOM 4031 O O . GLU A 1 529 ? 7.316 -32.375 14.445 1 96.25 529 GLU A O 1
ATOM 4036 N N . ILE A 1 530 ? 8.633 -32.688 12.727 1 97.5 530 ILE A N 1
ATOM 4037 C CA . ILE A 1 530 ? 7.719 -32.094 11.742 1 97.5 530 ILE A CA 1
ATOM 4038 C C . ILE A 1 530 ? 6.352 -32.781 11.852 1 97.5 530 ILE A C 1
ATOM 4040 O O . ILE A 1 530 ? 5.332 -32.094 12.008 1 97.5 530 ILE A O 1
ATOM 4044 N N . ARG A 1 531 ? 6.332 -34.094 11.734 1 97.81 531 ARG A N 1
ATOM 4045 C CA . ARG A 1 531 ? 5.078 -34.844 11.648 1 97.81 531 ARG A CA 1
ATOM 4046 C C . ARG A 1 531 ? 4.203 -34.594 12.875 1 97.81 531 ARG A C 1
ATOM 4048 O O . ARG A 1 531 ? 3.023 -34.25 12.734 1 97.81 531 ARG A O 1
ATOM 4055 N N . ASN A 1 532 ? 4.785 -34.719 14.047 1 98.19 532 ASN A N 1
ATOM 4056 C CA . ASN A 1 532 ? 4.023 -34.531 15.281 1 98.19 532 ASN A CA 1
ATOM 4057 C C . ASN A 1 532 ? 3.521 -33.094 15.414 1 98.19 532 ASN A C 1
ATOM 4059 O O . ASN A 1 532 ? 2.402 -32.844 15.875 1 98.19 532 ASN A O 1
ATOM 4063 N N . THR A 1 533 ? 4.328 -32.156 15.094 1 98.44 533 THR A N 1
ATOM 4064 C CA . THR A 1 533 ? 3.959 -30.734 15.203 1 98.44 533 THR A CA 1
ATOM 4065 C C . THR A 1 533 ? 2.795 -30.406 14.273 1 98.44 533 THR A C 1
ATOM 4067 O O . THR A 1 533 ? 1.865 -29.703 14.656 1 98.44 533 THR A O 1
ATOM 4070 N N . ILE A 1 534 ? 2.85 -30.906 13.055 1 98.62 534 ILE A N 1
ATOM 4071 C CA . ILE A 1 534 ? 1.77 -30.672 12.109 1 98.62 534 ILE A CA 1
ATOM 4072 C C . ILE A 1 534 ? 0.48 -31.297 12.617 1 98.62 534 ILE A C 1
ATOM 4074 O O . ILE A 1 534 ? -0.584 -30.688 12.578 1 98.62 534 ILE A O 1
ATOM 4078 N N . LYS A 1 535 ? 0.562 -32.531 13.062 1 98.38 535 LYS A N 1
ATOM 4079 C CA . LYS A 1 535 ? -0.612 -33.219 13.602 1 98.38 535 LYS A CA 1
ATOM 4080 C C . LYS A 1 535 ? -1.237 -32.438 14.742 1 98.38 535 LYS A C 1
ATOM 4082 O O . LYS A 1 535 ? -2.455 -32.25 14.781 1 98.38 535 LYS A O 1
ATOM 4087 N N . GLU A 1 536 ? -0.369 -32.031 15.625 1 98.5 536 GLU A N 1
ATOM 4088 C CA . GLU A 1 536 ? -0.842 -31.25 16.766 1 98.5 536 GLU A CA 1
ATOM 4089 C C . GLU A 1 536 ? -1.521 -29.953 16.312 1 98.5 536 GLU A C 1
ATOM 4091 O O . GLU A 1 536 ? -2.576 -29.594 16.828 1 98.5 536 GLU A O 1
ATOM 4096 N N . ALA A 1 537 ? -0.935 -29.25 15.375 1 98.56 537 ALA A N 1
ATOM 4097 C CA . ALA A 1 537 ? -1.487 -28 14.867 1 98.56 537 ALA A CA 1
ATOM 4098 C C . ALA A 1 537 ? -2.873 -28.219 14.266 1 98.56 537 ALA A C 1
ATOM 4100 O O . ALA A 1 537 ? -3.789 -27.438 14.492 1 98.56 537 ALA A O 1
ATOM 4101 N N . LEU A 1 538 ? -3.018 -29.266 13.492 1 97.81 538 LEU A N 1
ATOM 4102 C CA . LEU A 1 538 ? -4.266 -29.547 12.789 1 97.81 538 LEU A CA 1
ATOM 4103 C C . LEU A 1 538 ? -5.367 -29.938 13.766 1 97.81 538 LEU A C 1
ATOM 4105 O O . LEU A 1 538 ? -6.551 -29.812 13.453 1 97.81 538 LEU A O 1
ATOM 4109 N N . GLU A 1 539 ? -4.984 -30.375 14.945 1 96.94 539 GLU A N 1
ATOM 4110 C CA . GLU A 1 539 ? -5.949 -30.828 15.953 1 96.94 539 GLU A CA 1
ATOM 4111 C C . GLU A 1 539 ? -6.434 -29.656 16.812 1 96.94 539 GLU A C 1
ATOM 4113 O O . GLU A 1 539 ? -7.453 -29.766 17.484 1 96.94 539 GLU A O 1
ATOM 4118 N N . ILE A 1 540 ? -5.75 -28.562 16.75 1 97 540 ILE A N 1
ATOM 4119 C CA . ILE A 1 540 ? -6.125 -27.391 17.547 1 97 540 ILE A CA 1
ATOM 4120 C C . ILE A 1 540 ? -7.363 -26.734 16.938 1 97 540 ILE A C 1
ATOM 4122 O O . ILE A 1 540 ? -7.402 -26.469 15.734 1 97 540 ILE A O 1
ATOM 4126 N N . ASP A 1 541 ? -8.359 -26.516 17.781 1 94.69 541 ASP A N 1
ATOM 4127 C CA . ASP A 1 541 ? -9.516 -25.75 17.328 1 94.69 541 ASP A CA 1
ATOM 4128 C C . ASP A 1 541 ? -9.188 -24.266 17.25 1 94.69 541 ASP A C 1
ATOM 4130 O O . ASP A 1 541 ? -8.672 -23.688 18.219 1 94.69 541 ASP A O 1
ATOM 4134 N N . GLY A 1 542 ? -9.422 -23.672 16.109 1 96.56 542 GLY A N 1
ATOM 4135 C CA . GLY A 1 542 ? -9.141 -22.266 15.969 1 96.56 542 GLY A CA 1
ATOM 4136 C C . GLY A 1 542 ? -7.75 -21.969 15.438 1 96.56 542 GLY A C 1
ATOM 4137 O O . GLY A 1 542 ? -7.105 -22.859 14.875 1 96.56 542 GLY A O 1
ATOM 4138 N N . PRO A 1 543 ? -7.309 -20.719 15.617 1 98.31 543 PRO A N 1
ATOM 4139 C CA . PRO A 1 543 ? -6.031 -20.312 15.023 1 98.31 543 PRO A CA 1
ATOM 4140 C C . PRO A 1 543 ? -4.828 -20.797 15.836 1 98.31 543 PRO A C 1
ATOM 4142 O O . PRO A 1 543 ? -4.91 -20.922 17.062 1 98.31 543 PRO A O 1
ATOM 4145 N N . VAL A 1 544 ? -3.703 -20.984 15.188 1 98.75 544 VAL A N 1
ATOM 4146 C CA . VAL A 1 544 ? -2.438 -21.344 15.82 1 98.75 544 VAL A CA 1
ATOM 4147 C C . VAL A 1 544 ? -1.273 -20.875 14.953 1 98.75 544 VAL A C 1
ATOM 4149 O O . VAL A 1 544 ? -1.356 -20.906 13.719 1 98.75 544 VAL A O 1
ATOM 4152 N N . LEU A 1 545 ? -0.27 -20.328 15.586 1 98.88 545 LEU A N 1
ATOM 4153 C CA . LEU A 1 545 ? 0.99 -20.016 14.914 1 98.88 545 LEU A CA 1
ATOM 4154 C C . LEU A 1 545 ? 2.006 -21.125 15.125 1 98.88 545 LEU A C 1
ATOM 4156 O O . LEU A 1 545 ? 2.312 -21.5 16.266 1 98.88 545 LEU A O 1
ATOM 4160 N N . VAL A 1 546 ? 2.467 -21.719 14.07 1 98.88 546 VAL A N 1
ATOM 4161 C CA . VAL A 1 546 ? 3.445 -22.797 14.102 1 98.88 546 VAL A CA 1
ATOM 4162 C C . VAL A 1 546 ? 4.754 -22.344 13.469 1 98.88 546 VAL A C 1
ATOM 4164 O O . VAL A 1 546 ? 4.801 -22.062 12.266 1 98.88 546 VAL A O 1
ATOM 4167 N N . GLU A 1 547 ? 5.77 -22.25 14.273 1 98.75 547 GLU A N 1
ATOM 4168 C CA . GLU A 1 547 ? 7.094 -21.906 13.766 1 98.75 547 GLU A CA 1
ATOM 4169 C C . GLU A 1 547 ? 7.859 -23.141 13.328 1 98.75 547 GLU A C 1
ATOM 4171 O O . GLU A 1 547 ? 8.062 -24.078 14.125 1 98.75 547 GLU A O 1
ATOM 4176 N N . VAL A 1 548 ? 8.219 -23.172 12.086 1 98.31 548 VAL A N 1
ATOM 4177 C CA . VAL A 1 548 ? 9.062 -24.234 11.555 1 98.31 548 VAL A CA 1
ATOM 4178 C C . VAL A 1 548 ? 10.461 -23.703 11.273 1 98.31 548 VAL A C 1
ATOM 4180 O O . VAL A 1 548 ? 10.688 -23.047 10.242 1 98.31 548 VAL A O 1
ATOM 4183 N N . ILE A 1 549 ? 11.383 -23.969 12.172 1 97.56 549 ILE A N 1
ATOM 4184 C CA . ILE A 1 549 ? 12.766 -23.531 11.961 1 97.56 549 ILE A CA 1
ATOM 4185 C C . ILE A 1 549 ? 13.406 -24.391 10.867 1 97.56 549 ILE A C 1
ATOM 4187 O O . ILE A 1 549 ? 13.5 -25.609 11 1 97.56 549 ILE A O 1
ATOM 4191 N N . THR A 1 550 ? 13.781 -23.734 9.789 1 96.06 550 THR A N 1
ATOM 4192 C CA . THR A 1 550 ? 14.336 -24.469 8.648 1 96.06 550 THR A CA 1
ATOM 4193 C C . THR A 1 550 ? 15.789 -24.062 8.414 1 96.06 550 THR A C 1
ATOM 4195 O O . THR A 1 550 ? 16.312 -23.172 9.078 1 96.06 550 THR A O 1
ATOM 4198 N N . MET A 1 551 ? 16.391 -24.812 7.441 1 92.56 551 MET A N 1
ATOM 4199 C CA . MET A 1 551 ? 17.734 -24.453 7.008 1 92.56 551 MET A CA 1
ATOM 4200 C C . MET A 1 551 ? 17.781 -23.031 6.473 1 92.56 551 MET A C 1
ATOM 4202 O O . MET A 1 551 ? 16.844 -22.578 5.805 1 92.56 551 MET A O 1
ATOM 4206 N N . LYS A 1 552 ? 18.922 -22.391 6.672 1 89.5 552 LYS A N 1
ATOM 4207 C CA . LYS A 1 552 ? 19.062 -20.984 6.328 1 89.5 552 LYS A CA 1
ATOM 4208 C C . LYS A 1 552 ? 19.156 -20.797 4.816 1 89.5 552 LYS A C 1
ATOM 4210 O O . LYS A 1 552 ? 18.844 -19.734 4.297 1 89.5 552 LYS A O 1
ATOM 4215 N N . ASN A 1 553 ? 19.562 -21.828 4.148 1 88.62 553 ASN A N 1
ATOM 4216 C CA . ASN A 1 553 ? 19.828 -21.672 2.721 1 88.62 553 ASN A CA 1
ATOM 4217 C C . ASN A 1 553 ? 19.188 -22.812 1.917 1 88.62 553 ASN A C 1
ATOM 4219 O O . ASN A 1 553 ? 19.859 -23.469 1.115 1 88.62 553 ASN A O 1
ATOM 4223 N N . GLN A 1 554 ? 17.891 -23.016 2.184 1 89.75 554 GLN A N 1
ATOM 4224 C CA . GLN A 1 554 ? 17.172 -24.031 1.408 1 89.75 554 GLN A CA 1
ATOM 4225 C C . GLN A 1 554 ? 17.234 -23.703 -0.084 1 89.75 554 GLN A C 1
ATOM 4227 O O . GLN A 1 554 ? 16.828 -22.625 -0.509 1 89.75 554 GLN A O 1
ATOM 4232 N N . ARG A 1 555 ? 17.734 -24.609 -0.89 1 89.56 555 ARG A N 1
ATOM 4233 C CA . ARG A 1 555 ? 17.734 -24.438 -2.34 1 89.56 555 ARG A CA 1
ATOM 4234 C C . ARG A 1 555 ? 16.391 -24.859 -2.932 1 89.56 555 ARG A C 1
ATOM 4236 O O . ARG A 1 555 ? 15.75 -25.797 -2.432 1 89.56 555 ARG A O 1
ATOM 4243 N N . ILE A 1 556 ? 16.031 -24.203 -3.961 1 92.94 556 ILE A N 1
ATOM 4244 C CA . ILE A 1 556 ? 14.836 -24.594 -4.699 1 92.94 556 ILE A CA 1
ATOM 4245 C C . ILE A 1 556 ? 15.203 -25.562 -5.816 1 92.94 556 ILE A C 1
ATOM 4247 O O . ILE A 1 556 ? 15.875 -25.188 -6.781 1 92.94 556 ILE A O 1
ATOM 4251 N N . ILE A 1 557 ? 14.828 -26.75 -5.688 1 94.75 557 ILE A N 1
ATOM 4252 C CA . ILE A 1 557 ? 15.125 -27.766 -6.691 1 94.75 557 ILE A CA 1
ATOM 4253 C C . ILE A 1 557 ? 13.906 -28.656 -6.895 1 94.75 557 ILE A C 1
ATOM 4255 O O . ILE A 1 557 ? 13.125 -28.891 -5.965 1 94.75 557 ILE A O 1
ATOM 4259 N N . PRO A 1 558 ? 13.648 -29.266 -8.039 1 96.31 558 PRO A N 1
ATOM 4260 C CA . PRO A 1 558 ? 14.461 -29.016 -9.234 1 96.31 558 PRO A CA 1
ATOM 4261 C C . PRO A 1 558 ? 14.195 -27.641 -9.859 1 96.31 558 PRO A C 1
ATOM 4263 O O . PRO A 1 558 ? 13.164 -27.031 -9.57 1 96.31 558 PRO A O 1
ATOM 4266 N N . THR A 1 559 ? 15.094 -27.125 -10.523 1 95.38 559 THR A N 1
ATOM 4267 C CA . THR A 1 559 ? 14.938 -25.812 -11.133 1 95.38 559 THR A CA 1
ATOM 4268 C C . THR A 1 559 ? 15.75 -25.703 -12.422 1 95.38 559 THR A C 1
ATOM 4270 O O . THR A 1 559 ? 16.75 -26.406 -12.586 1 95.38 559 THR A O 1
ATOM 4273 N N . VAL A 1 560 ? 15.188 -24.969 -13.367 1 93.56 560 VAL A N 1
ATOM 4274 C CA . VAL A 1 560 ? 15.953 -24.656 -14.57 1 93.56 560 VAL A CA 1
ATOM 4275 C C . VAL A 1 560 ? 17.047 -23.625 -14.234 1 93.56 560 VAL A C 1
ATOM 4277 O O . VAL A 1 560 ? 16.781 -22.625 -13.562 1 93.56 560 VAL A O 1
ATOM 4280 N N . ALA A 1 561 ? 18.188 -23.953 -14.555 1 83 561 ALA A N 1
ATOM 4281 C CA . ALA A 1 561 ? 19.297 -23.047 -14.266 1 83 561 ALA A CA 1
ATOM 4282 C C . ALA A 1 561 ? 19.562 -22.094 -15.43 1 83 561 ALA A C 1
ATOM 4284 O O . ALA A 1 561 ? 19.266 -22.422 -16.578 1 83 561 ALA A O 1
ATOM 4285 N N . SER A 1 562 ? 19.922 -20.969 -15.055 1 82.5 562 SER A N 1
ATOM 4286 C CA . SER A 1 562 ? 20.359 -19.984 -16.031 1 82.5 562 SER A CA 1
ATOM 4287 C C . SER A 1 562 ? 21.828 -19.641 -15.875 1 82.5 562 SER A C 1
ATOM 4289 O O . SER A 1 562 ? 22.391 -19.766 -14.781 1 82.5 562 SER A O 1
ATOM 4291 N N . LYS A 1 563 ? 22.453 -19.453 -16.922 1 79.25 563 LYS A N 1
ATOM 4292 C CA . LYS A 1 563 ? 23.859 -19.062 -16.906 1 79.25 563 LYS A CA 1
ATOM 4293 C C . LYS A 1 563 ? 24.062 -17.688 -17.531 1 79.25 563 LYS A C 1
ATOM 4295 O O . LYS A 1 563 ? 23.406 -17.359 -18.531 1 79.25 563 LYS A O 1
ATOM 4300 N N . ARG A 1 564 ? 24.875 -16.938 -16.859 1 75.5 564 ARG A N 1
ATOM 4301 C CA . ARG A 1 564 ? 25.25 -15.648 -17.422 1 75.5 564 ARG A CA 1
ATOM 4302 C C . ARG A 1 564 ? 26.375 -15.789 -18.422 1 75.5 564 ARG A C 1
ATOM 4304 O O . ARG A 1 564 ? 27.422 -16.375 -18.125 1 75.5 564 ARG A O 1
ATOM 4311 N N . LEU A 1 565 ? 26.125 -15.281 -19.578 1 76.62 565 LEU A N 1
ATOM 4312 C CA . LEU A 1 565 ? 27.172 -15.266 -20.594 1 76.62 565 LEU A CA 1
ATOM 4313 C C . LEU A 1 565 ? 28.141 -14.117 -20.359 1 76.62 565 LEU A C 1
ATOM 4315 O O . LEU A 1 565 ? 27.859 -13.195 -19.609 1 76.62 565 LEU A O 1
ATOM 4319 N N . PRO A 1 566 ? 29.312 -14.219 -21 1 70.5 566 PRO A N 1
ATOM 4320 C CA . PRO A 1 566 ? 30.312 -13.172 -20.797 1 70.5 566 PRO A CA 1
ATOM 4321 C C . PRO A 1 566 ? 29.797 -11.789 -21.188 1 70.5 566 PRO A C 1
ATOM 4323 O O . PRO A 1 566 ? 30.25 -10.781 -20.641 1 70.5 566 PRO A O 1
ATOM 4326 N N . ASP A 1 567 ? 28.906 -11.82 -22.109 1 67.94 567 ASP A N 1
ATOM 4327 C CA . ASP A 1 567 ? 28.406 -10.539 -22.578 1 67.94 567 ASP A CA 1
ATOM 4328 C C . ASP A 1 567 ? 27.281 -10.023 -21.688 1 67.94 567 ASP A C 1
ATOM 4330 O O . ASP A 1 567 ? 26.688 -8.977 -21.969 1 67.94 567 ASP A O 1
ATOM 4334 N N . GLY A 1 568 ? 27.016 -10.672 -20.672 1 66.44 568 GLY A N 1
ATOM 4335 C CA . GLY A 1 568 ? 26.031 -10.211 -19.688 1 66.44 568 GLY A CA 1
ATOM 4336 C C . GLY A 1 568 ? 24.656 -10.805 -19.906 1 66.44 568 GLY A C 1
ATOM 4337 O O . GLY A 1 568 ? 23.797 -10.719 -19.016 1 66.44 568 GLY A O 1
ATOM 4338 N N . ARG A 1 569 ? 24.578 -11.289 -21.141 1 72.31 569 ARG A N 1
ATOM 4339 C CA . ARG A 1 569 ? 23.281 -11.891 -21.422 1 72.31 569 ARG A CA 1
ATOM 4340 C C . ARG A 1 569 ? 23.094 -13.18 -20.625 1 72.31 569 ARG A C 1
ATOM 4342 O O . ARG A 1 569 ? 24.062 -13.875 -20.328 1 72.31 569 ARG A O 1
ATOM 4349 N N . MET A 1 570 ? 21.719 -13.5 -20.125 1 77.94 570 MET A N 1
ATOM 4350 C CA . MET A 1 570 ? 21.375 -14.734 -19.422 1 77.94 570 MET A CA 1
ATOM 4351 C C . MET A 1 570 ? 20.781 -15.758 -20.391 1 77.94 570 MET A C 1
ATOM 4353 O O . MET A 1 570 ? 19.969 -15.414 -21.234 1 77.94 570 MET A O 1
ATOM 4357 N N . VAL A 1 571 ? 21.344 -17 -20.359 1 84.88 571 VAL A N 1
ATOM 4358 C CA . VAL A 1 571 ? 20.797 -18.094 -21.156 1 84.88 571 VAL A CA 1
ATOM 4359 C C . VAL A 1 571 ? 20.359 -19.234 -20.234 1 84.88 571 VAL A C 1
ATOM 4361 O O . VAL A 1 571 ? 21.062 -19.547 -19.266 1 84.88 571 VAL A O 1
ATOM 4364 N N . SER A 1 572 ? 19.188 -19.766 -20.594 1 90.81 572 SER A N 1
ATOM 4365 C CA . SER A 1 572 ? 18.672 -20.875 -19.797 1 90.81 572 SER A CA 1
ATOM 4366 C C . SER A 1 572 ? 18.531 -22.141 -20.625 1 90.81 572 SER A C 1
ATOM 4368 O O . SER A 1 572 ? 18.5 -22.094 -21.844 1 90.81 572 SER A O 1
ATOM 4370 N N . THR A 1 573 ? 18.547 -23.219 -19.969 1 91.44 573 THR A N 1
ATOM 4371 C CA . THR A 1 573 ? 18.312 -24.516 -20.594 1 91.44 573 THR A CA 1
ATOM 4372 C C . THR A 1 573 ? 16.812 -24.75 -20.812 1 91.44 573 THR A C 1
ATOM 4374 O O . THR A 1 573 ? 15.984 -24.047 -20.234 1 91.44 573 THR A O 1
ATOM 4377 N N . PRO A 1 574 ? 16.5 -25.656 -21.797 1 94.25 574 PRO A N 1
ATOM 4378 C CA . PRO A 1 574 ? 15.086 -26.016 -21.875 1 94.25 574 PRO A CA 1
ATOM 4379 C C . PRO A 1 574 ? 14.523 -26.531 -20.562 1 94.25 574 PRO A C 1
ATOM 4381 O O . PRO A 1 574 ? 15.281 -26.969 -19.688 1 94.25 574 PRO A O 1
ATOM 4384 N N . ILE A 1 575 ? 13.234 -26.594 -20.422 1 96.62 575 ILE A N 1
ATOM 4385 C CA . ILE A 1 575 ? 12.617 -26.781 -19.125 1 96.62 575 ILE A CA 1
ATOM 4386 C C . ILE A 1 575 ? 12.812 -28.219 -18.656 1 96.62 575 ILE A C 1
ATOM 4388 O O . ILE A 1 575 ? 12.711 -28.516 -17.469 1 96.62 575 ILE A O 1
ATOM 4392 N N . HIS A 1 576 ? 13.109 -29.203 -19.594 1 95.69 576 HIS A N 1
ATOM 4393 C CA . HIS A 1 576 ? 13.297 -30.578 -19.172 1 95.69 576 HIS A CA 1
ATOM 4394 C C . HIS A 1 576 ? 14.695 -30.797 -18.609 1 95.69 576 HIS A C 1
ATOM 4396 O O . HIS A 1 576 ? 14.969 -31.828 -18 1 95.69 576 HIS A O 1
ATOM 4402 N N . GLU A 1 577 ? 15.594 -29.859 -18.797 1 95.94 577 GLU A N 1
ATOM 4403 C CA . GLU A 1 577 ? 16.922 -29.891 -18.219 1 95.94 577 GLU A CA 1
ATOM 4404 C C . GLU A 1 577 ? 16.984 -29.078 -16.922 1 95.94 577 GLU A C 1
ATOM 4406 O O . GLU A 1 577 ? 17.359 -27.906 -16.938 1 95.94 577 GLU A O 1
ATOM 4411 N N . MET A 1 578 ? 16.766 -29.734 -15.852 1 96.25 578 MET A N 1
ATOM 4412 C CA . MET A 1 578 ? 16.688 -29.062 -14.555 1 96.25 578 MET A CA 1
ATOM 4413 C C . MET A 1 578 ? 17.875 -29.422 -13.68 1 96.25 578 MET A C 1
ATOM 4415 O O . MET A 1 578 ? 18.531 -30.438 -13.906 1 96.25 578 MET A O 1
ATOM 4419 N N . GLN A 1 579 ? 18.141 -28.516 -12.789 1 94.31 579 GLN A N 1
ATOM 4420 C CA . GLN A 1 579 ? 19.109 -28.797 -11.734 1 94.31 579 GLN A CA 1
ATOM 4421 C C . GLN A 1 579 ? 18.438 -29.344 -10.492 1 94.31 579 GLN A C 1
ATOM 4423 O O . GLN A 1 579 ? 17.344 -28.922 -10.133 1 94.31 579 GLN A O 1
ATOM 4428 N N . PRO A 1 580 ? 19.094 -30.234 -9.711 1 95 580 PRO A N 1
ATOM 4429 C CA . PRO A 1 580 ? 20.359 -30.891 -10.078 1 95 580 PRO A CA 1
ATOM 4430 C C . PRO A 1 580 ? 20.234 -31.719 -11.359 1 95 580 PRO A C 1
ATOM 4432 O O . PRO A 1 580 ? 19.219 -32.375 -11.578 1 95 580 PRO A O 1
ATOM 4435 N N . ALA A 1 581 ? 21.281 -31.75 -12.109 1 94.88 581 ALA A N 1
ATOM 4436 C CA . ALA A 1 581 ? 21.219 -32.375 -13.43 1 94.88 581 ALA A CA 1
ATOM 4437 C C . ALA A 1 581 ? 21.141 -33.875 -13.328 1 94.88 581 ALA A C 1
ATOM 4439 O O . ALA A 1 581 ? 21.859 -34.5 -12.523 1 94.88 581 ALA A O 1
ATOM 4440 N N . LEU A 1 582 ? 20.234 -34.469 -14.102 1 94.94 582 LEU A N 1
ATOM 4441 C CA . LEU A 1 582 ? 20.297 -35.906 -14.359 1 94.94 582 LEU A CA 1
ATOM 4442 C C . LEU A 1 582 ? 21.406 -36.219 -15.359 1 94.94 582 LEU A C 1
ATOM 4444 O O . LEU A 1 582 ? 21.781 -35.375 -16.172 1 94.94 582 LEU A O 1
ATOM 4448 N N . PRO A 1 583 ? 21.906 -37.469 -15.273 1 94.75 583 PRO A N 1
ATOM 4449 C CA . PRO A 1 583 ? 22.859 -37.844 -16.297 1 94.75 583 PRO A CA 1
ATOM 4450 C C . PRO A 1 583 ? 22.312 -37.719 -17.719 1 94.75 583 PRO A C 1
ATOM 4452 O O . PRO A 1 583 ? 21.141 -38 -17.953 1 94.75 583 PRO A O 1
ATOM 4455 N N . ASP A 1 584 ? 23.141 -37.312 -18.594 1 93.94 584 ASP A N 1
ATOM 4456 C CA . ASP A 1 584 ? 22.719 -37.062 -19.969 1 93.94 584 ASP A CA 1
ATOM 4457 C C . ASP A 1 584 ? 22.078 -38.312 -20.578 1 93.94 584 ASP A C 1
ATOM 4459 O O . ASP A 1 584 ? 21.109 -38.188 -21.328 1 93.94 584 ASP A O 1
ATOM 4463 N N . ASP A 1 585 ? 22.703 -39.344 -20.312 1 94.75 585 ASP A N 1
ATOM 4464 C CA . ASP A 1 585 ? 22.172 -40.594 -20.875 1 94.75 585 ASP A CA 1
ATOM 4465 C C . ASP A 1 585 ? 20.766 -40.875 -20.344 1 94.75 585 ASP A C 1
ATOM 4467 O O . ASP A 1 585 ? 19.938 -41.438 -21.062 1 94.75 585 ASP A O 1
ATOM 4471 N N . VAL A 1 586 ? 20.5 -40.531 -19.141 1 94.88 586 VAL A N 1
ATOM 4472 C CA . VAL A 1 586 ? 19.188 -40.688 -18.547 1 94.88 586 VAL A CA 1
ATOM 4473 C C . VAL A 1 586 ? 18.188 -39.75 -19.219 1 94.88 586 VAL A C 1
ATOM 4475 O O . VAL A 1 586 ? 17.078 -40.156 -19.578 1 94.88 586 VAL A O 1
ATOM 4478 N N . ILE A 1 587 ? 18.547 -38.562 -19.406 1 94.56 587 ILE A N 1
ATOM 4479 C CA . ILE A 1 587 ? 17.672 -37.562 -20.062 1 94.56 587 ILE A CA 1
ATOM 4480 C C . ILE A 1 587 ? 17.344 -38.031 -21.469 1 94.56 587 ILE A C 1
ATOM 4482 O O . ILE A 1 587 ? 16.188 -38 -21.891 1 94.56 587 ILE A O 1
ATOM 4486 N N . GLU A 1 588 ? 18.375 -38.438 -22.141 1 93.38 588 GLU A N 1
ATOM 4487 C CA . GLU A 1 588 ? 18.188 -38.906 -23.516 1 93.38 588 GLU A CA 1
ATOM 4488 C C . GLU A 1 588 ? 17.266 -40.125 -23.547 1 93.38 588 GLU A C 1
ATOM 4490 O O . GLU A 1 588 ? 16.406 -40.219 -24.438 1 93.38 588 GLU A O 1
ATOM 4495 N N . LYS A 1 589 ? 17.531 -40.938 -22.656 1 93.44 589 LYS A N 1
ATOM 4496 C CA . LYS A 1 589 ? 16.688 -42.125 -22.562 1 93.44 589 LYS A CA 1
ATOM 4497 C C . LYS A 1 589 ? 15.234 -41.75 -22.312 1 93.44 589 LYS A C 1
ATOM 4499 O O . LYS A 1 589 ? 14.336 -42.312 -22.969 1 93.44 589 LYS A O 1
ATOM 4504 N N . GLU A 1 590 ? 14.992 -40.938 -21.406 1 92.31 590 GLU A N 1
ATOM 4505 C CA . GLU A 1 590 ? 13.633 -40.531 -21.062 1 92.31 590 GLU A CA 1
ATOM 4506 C C . GLU A 1 590 ? 12.961 -39.812 -22.234 1 92.31 590 GLU A C 1
ATOM 4508 O O . GLU A 1 590 ? 11.789 -40.062 -22.531 1 92.31 590 GLU A O 1
ATOM 4513 N N . MET A 1 591 ? 13.68 -38.969 -22.859 1 91.62 591 MET A N 1
ATOM 4514 C CA . MET A 1 591 ? 13.148 -38.219 -24 1 91.62 591 MET A CA 1
ATOM 4515 C C . MET A 1 591 ? 12.883 -39.156 -25.188 1 91.62 591 MET A C 1
ATOM 4517 O O . MET A 1 591 ? 11.891 -39 -25.891 1 91.62 591 MET A O 1
ATOM 4521 N N . SER A 1 592 ? 13.734 -40.125 -25.359 1 90.56 592 SER A N 1
ATOM 4522 C CA . SER A 1 592 ? 13.609 -41.062 -26.469 1 90.56 592 SER A CA 1
ATOM 4523 C C . SER A 1 592 ? 12.5 -42.094 -26.203 1 90.56 592 SER A C 1
ATOM 4525 O O . SER A 1 592 ? 11.82 -42.531 -27.125 1 90.56 592 SER A O 1
ATOM 4527 N N . ALA A 1 593 ? 12.445 -42.469 -25 1 84.5 593 ALA A N 1
ATOM 4528 C CA . ALA A 1 593 ? 11.43 -43.438 -24.625 1 84.5 593 ALA A CA 1
ATOM 4529 C C . ALA A 1 593 ? 10.031 -42.969 -25.031 1 84.5 593 ALA A C 1
ATOM 4531 O O . ALA A 1 593 ? 9.188 -43.781 -25.422 1 84.5 593 ALA A O 1
ATOM 4532 N N . ALA A 1 594 ? 9.836 -41.812 -25 1 82.06 594 ALA A N 1
ATOM 4533 C CA . ALA A 1 594 ? 8.539 -41.25 -25.359 1 82.06 594 ALA A CA 1
ATOM 4534 C C . ALA A 1 594 ? 8.328 -41.281 -26.875 1 82.06 594 ALA A C 1
ATOM 4536 O O . ALA A 1 594 ? 7.211 -41.5 -27.344 1 82.06 594 ALA A O 1
ATOM 4537 N N . ILE A 1 595 ? 9.391 -41.094 -27.562 1 75.94 595 ILE A N 1
ATOM 4538 C CA . ILE A 1 595 ? 9.312 -40.938 -29.016 1 75.94 595 ILE A CA 1
ATOM 4539 C C . ILE A 1 595 ? 9.297 -42.312 -29.672 1 75.94 595 ILE A C 1
ATOM 4541 O O . ILE A 1 595 ? 8.57 -42.531 -30.656 1 75.94 595 ILE A O 1
ATOM 4545 N N . LEU A 1 596 ? 10.164 -43.25 -29.281 1 63.75 596 LEU A N 1
ATOM 4546 C CA . LEU A 1 596 ? 10.328 -44.594 -29.891 1 63.75 596 LEU A CA 1
ATOM 4547 C C . LEU A 1 596 ? 9.078 -45.438 -29.672 1 63.75 596 LEU A C 1
ATOM 4549 O O . LEU A 1 596 ? 8.836 -46.375 -30.438 1 63.75 596 LEU A O 1
ATOM 4553 N N . GLU A 1 597 ? 8.453 -45.25 -28.562 1 53.69 597 GLU A N 1
ATOM 4554 C CA . GLU A 1 597 ? 7.297 -46.125 -28.375 1 53.69 597 GLU A CA 1
ATOM 4555 C C . GLU A 1 597 ? 6.191 -45.781 -29.375 1 53.69 597 GLU A C 1
ATOM 4557 O O . GLU A 1 597 ? 5.09 -46.344 -29.297 1 53.69 597 GLU A O 1
ATOM 4562 N N . ASP A 1 598 ? 6.488 -44.969 -30.359 1 47.16 598 ASP A N 1
ATOM 4563 C CA . ASP A 1 598 ? 5.602 -44.906 -31.516 1 47.16 598 ASP A CA 1
ATOM 4564 C C . ASP A 1 598 ? 5.766 -46.125 -32.406 1 47.16 598 ASP A C 1
ATOM 4566 O O . ASP A 1 598 ? 6.891 -46.562 -32.656 1 47.16 598 ASP A O 1
ATOM 4570 N N . MET B 1 1 ? 35.906 4.004 -18.141 1 87.56 1 MET B N 1
ATOM 4571 C CA . MET B 1 1 ? 35.625 2.617 -17.781 1 87.56 1 MET B CA 1
ATOM 4572 C C . MET B 1 1 ? 34.094 2.385 -17.734 1 87.56 1 MET B C 1
ATOM 4574 O O . MET B 1 1 ? 33.344 3.24 -17.25 1 87.56 1 MET B O 1
ATOM 4578 N N . LYS B 1 2 ? 33.719 1.317 -18.297 1 94.38 2 LYS B N 1
ATOM 4579 C CA . LYS B 1 2 ? 32.281 0.998 -18.328 1 94.38 2 LYS B CA 1
ATOM 4580 C C . LYS B 1 2 ? 31.797 0.532 -16.953 1 94.38 2 LYS B C 1
ATOM 4582 O O . LYS B 1 2 ? 32.531 -0.187 -16.25 1 94.38 2 LYS B O 1
ATOM 4587 N N . ILE B 1 3 ? 30.75 0.999 -16.562 1 96.31 3 ILE B N 1
ATOM 4588 C CA . ILE B 1 3 ? 30.125 0.603 -15.312 1 96.31 3 ILE B CA 1
ATOM 4589 C C . ILE B 1 3 ? 28.656 0.237 -15.555 1 96.31 3 ILE B C 1
ATOM 4591 O O . ILE B 1 3 ? 28.094 0.577 -16.594 1 96.31 3 ILE B O 1
ATOM 4595 N N . ARG B 1 4 ? 28.078 -0.446 -14.602 1 96.81 4 ARG B N 1
ATOM 4596 C CA . ARG B 1 4 ? 26.656 -0.758 -14.734 1 96.81 4 ARG B CA 1
ATOM 4597 C C . ARG B 1 4 ? 25.797 0.492 -14.555 1 96.81 4 ARG B C 1
ATOM 4599 O O . ARG B 1 4 ? 26.203 1.427 -13.852 1 96.81 4 ARG B O 1
ATOM 4606 N N . VAL B 1 5 ? 24.578 0.464 -15.148 1 98.31 5 VAL B N 1
ATOM 4607 C CA . VAL B 1 5 ? 23.609 1.533 -14.938 1 98.31 5 VAL B CA 1
ATOM 4608 C C . VAL B 1 5 ? 23.375 1.721 -13.445 1 98.31 5 VAL B C 1
ATOM 4610 O O . VAL B 1 5 ? 23.328 2.852 -12.953 1 98.31 5 VAL B O 1
ATOM 4613 N N . ALA B 1 6 ? 23.281 0.621 -12.719 1 98.44 6 ALA B N 1
ATOM 4614 C CA . ALA B 1 6 ? 23.031 0.655 -11.281 1 98.44 6 ALA B CA 1
ATOM 4615 C C . ALA B 1 6 ? 24.172 1.38 -10.555 1 98.44 6 ALA B C 1
ATOM 4617 O O . ALA B 1 6 ? 23.922 2.148 -9.617 1 98.44 6 ALA B O 1
ATOM 4618 N N . ASP B 1 7 ? 25.406 1.095 -10.922 1 98.25 7 ASP B N 1
ATOM 4619 C CA . ASP B 1 7 ? 26.562 1.759 -10.328 1 98.25 7 ASP B CA 1
ATOM 4620 C C . ASP B 1 7 ? 26.562 3.254 -10.641 1 98.25 7 ASP B C 1
ATOM 4622 O O . ASP B 1 7 ? 26.891 4.074 -9.781 1 98.25 7 ASP B O 1
ATOM 4626 N N . PHE B 1 8 ? 26.234 3.615 -11.875 1 98.56 8 PHE B N 1
ATOM 4627 C CA . PHE B 1 8 ? 26.156 5.016 -12.273 1 98.56 8 PHE B CA 1
ATOM 4628 C C . PHE B 1 8 ? 25.156 5.766 -11.398 1 98.56 8 PHE B C 1
ATOM 4630 O O . PHE B 1 8 ? 25.438 6.875 -10.938 1 98.56 8 PHE B O 1
ATOM 4637 N N . ILE B 1 9 ? 23.969 5.195 -11.164 1 98.81 9 ILE B N 1
ATOM 4638 C CA . ILE B 1 9 ? 22.891 5.82 -10.406 1 98.81 9 ILE B CA 1
ATOM 4639 C C . ILE B 1 9 ? 23.375 6.141 -8.992 1 98.81 9 ILE B C 1
ATOM 4641 O O . ILE B 1 9 ? 23.266 7.281 -8.539 1 98.81 9 ILE B O 1
ATOM 4645 N N . VAL B 1 10 ? 23.922 5.148 -8.305 1 98.56 10 VAL B N 1
ATOM 4646 C CA . VAL B 1 10 ? 24.281 5.336 -6.898 1 98.56 10 VAL B CA 1
ATOM 4647 C C . VAL B 1 10 ? 25.453 6.316 -6.789 1 98.56 10 VAL B C 1
ATOM 4649 O O . VAL B 1 10 ? 25.516 7.113 -5.852 1 98.56 10 VAL B O 1
ATOM 4652 N N . GLN B 1 11 ? 26.391 6.266 -7.695 1 98.12 11 GLN B N 1
ATOM 4653 C CA . GLN B 1 11 ? 27.5 7.215 -7.691 1 98.12 11 GLN B CA 1
ATOM 4654 C C . GLN B 1 11 ? 27 8.641 -7.914 1 98.12 11 GLN B C 1
ATOM 4656 O O . GLN B 1 11 ? 27.484 9.578 -7.277 1 98.12 11 GLN B O 1
ATOM 4661 N N . HIS B 1 12 ? 26.062 8.75 -8.859 1 98.12 12 HIS B N 1
ATOM 4662 C CA . HIS B 1 12 ? 25.469 10.062 -9.094 1 98.12 12 HIS B CA 1
ATOM 4663 C C . HIS B 1 12 ? 24.797 10.594 -7.836 1 98.12 12 HIS B C 1
ATOM 4665 O O . HIS B 1 12 ? 24.969 11.766 -7.48 1 98.12 12 HIS B O 1
ATOM 4671 N N . LEU B 1 13 ? 24 9.812 -7.188 1 98.25 13 LEU B N 1
ATOM 4672 C CA . LEU B 1 13 ? 23.312 10.211 -5.961 1 98.25 13 LEU B CA 1
ATOM 4673 C C . LEU B 1 13 ? 24.312 10.625 -4.887 1 98.25 13 LEU B C 1
ATOM 4675 O O . LEU B 1 13 ? 24.125 11.656 -4.23 1 98.25 13 LEU B O 1
ATOM 4679 N N . ARG B 1 14 ? 25.359 9.836 -4.723 1 97.75 14 ARG B N 1
ATOM 4680 C CA . ARG B 1 14 ? 26.406 10.164 -3.76 1 97.75 14 ARG B CA 1
ATOM 4681 C C . ARG B 1 14 ? 27.047 11.516 -4.082 1 97.75 14 ARG B C 1
ATOM 4683 O O . ARG B 1 14 ? 27.297 12.312 -3.186 1 97.75 14 ARG B O 1
ATOM 4690 N N . ASN B 1 15 ? 27.281 11.734 -5.332 1 97.12 15 ASN B N 1
ATOM 4691 C CA . ASN B 1 15 ? 27.938 12.953 -5.781 1 97.12 15 ASN B CA 1
ATOM 4692 C C . ASN B 1 15 ? 27.109 14.195 -5.484 1 97.12 15 ASN B C 1
ATOM 4694 O O . ASN B 1 15 ? 27.656 15.281 -5.27 1 97.12 15 ASN B O 1
ATOM 4698 N N . ILE B 1 16 ? 25.812 14.031 -5.449 1 96.5 16 ILE B N 1
ATOM 4699 C CA . ILE B 1 16 ? 24.969 15.203 -5.211 1 96.5 16 ILE B CA 1
ATOM 4700 C C . ILE B 1 16 ? 24.625 15.297 -3.729 1 96.5 16 ILE B C 1
ATOM 4702 O O . ILE B 1 16 ? 23.781 16.094 -3.334 1 96.5 16 ILE B O 1
ATOM 4706 N N . GLY B 1 17 ? 25.141 14.391 -2.947 1 95.44 17 GLY B N 1
ATOM 4707 C CA . GLY B 1 17 ? 25.062 14.562 -1.506 1 95.44 17 GLY B CA 1
ATOM 4708 C C . GLY B 1 17 ? 24.094 13.586 -0.845 1 95.44 17 GLY B C 1
ATOM 4709 O O . GLY B 1 17 ? 23.859 13.672 0.361 1 95.44 17 GLY B O 1
ATOM 4710 N N . VAL B 1 18 ? 23.5 12.672 -1.576 1 97.06 18 VAL B N 1
ATOM 4711 C CA . VAL B 1 18 ? 22.672 11.633 -0.991 1 97.06 18 VAL B CA 1
ATOM 4712 C C . VAL B 1 18 ? 23.547 10.594 -0.302 1 97.06 18 VAL B C 1
ATOM 4714 O O . VAL B 1 18 ? 24.531 10.125 -0.875 1 97.06 18 VAL B O 1
ATOM 4717 N N . ASP B 1 19 ? 23.188 10.242 0.92 1 96.44 19 ASP B N 1
ATOM 4718 C CA . ASP B 1 19 ? 24 9.266 1.635 1 96.44 19 ASP B CA 1
ATOM 4719 C C . ASP B 1 19 ? 23.141 8.156 2.221 1 96.44 19 ASP B C 1
ATOM 4721 O O . ASP B 1 19 ? 23.656 7.199 2.807 1 96.44 19 ASP B O 1
ATOM 4725 N N . THR B 1 20 ? 21.859 8.273 2.109 1 97.19 20 THR B N 1
ATOM 4726 C CA . THR B 1 20 ? 20.953 7.297 2.697 1 97.19 20 THR B CA 1
ATOM 4727 C C . THR B 1 20 ? 19.859 6.914 1.708 1 97.19 20 THR B C 1
ATOM 4729 O O . THR B 1 20 ? 19.25 7.781 1.068 1 97.19 20 THR B O 1
ATOM 4732 N N . VAL B 1 21 ? 19.609 5.652 1.549 1 98.62 21 VAL B N 1
ATOM 4733 C CA . VAL B 1 21 ? 18.531 5.125 0.723 1 98.62 21 VAL B CA 1
ATOM 4734 C C . VAL B 1 21 ? 17.641 4.191 1.555 1 98.62 21 VAL B C 1
ATOM 4736 O O . VAL B 1 21 ? 18.156 3.385 2.336 1 98.62 21 VAL B O 1
ATOM 4739 N N . PHE B 1 22 ? 16.359 4.367 1.511 1 98.81 22 PHE B N 1
ATOM 4740 C CA . PHE B 1 22 ? 15.406 3.508 2.193 1 98.81 22 PHE B CA 1
ATOM 4741 C C . PHE B 1 22 ? 14.875 2.43 1.254 1 98.81 22 PHE B C 1
ATOM 4743 O O . PHE B 1 22 ? 14.609 2.699 0.082 1 98.81 22 PHE B O 1
ATOM 4750 N N . LEU B 1 23 ? 14.758 1.174 1.726 1 98.62 23 LEU B N 1
ATOM 4751 C CA . LEU B 1 23 ? 14.352 0.134 0.786 1 98.62 23 LEU B CA 1
ATOM 4752 C C . LEU B 1 23 ? 13.812 -1.085 1.525 1 98.62 23 LEU B C 1
ATOM 4754 O O . LEU B 1 23 ? 13.938 -1.183 2.748 1 98.62 23 LEU B O 1
ATOM 4758 N N . LEU B 1 24 ? 13.102 -1.907 0.894 1 98 24 LEU B N 1
ATOM 4759 C CA . LEU B 1 24 ? 12.93 -3.342 1.101 1 98 24 LEU B CA 1
ATOM 4760 C C . LEU B 1 24 ? 13.5 -4.129 -0.074 1 98 24 LEU B C 1
ATOM 4762 O O . LEU B 1 24 ? 13.031 -3.994 -1.205 1 98 24 LEU B O 1
ATOM 4766 N N . ASN B 1 25 ? 14.477 -4.926 0.215 1 96.44 25 ASN B N 1
ATOM 4767 C CA . ASN B 1 25 ? 15.211 -5.629 -0.833 1 96.44 25 ASN B CA 1
ATOM 4768 C C . ASN B 1 25 ? 14.297 -6.559 -1.626 1 96.44 25 ASN B C 1
ATOM 4770 O O . ASN B 1 25 ? 13.266 -7.004 -1.12 1 96.44 25 ASN B O 1
ATOM 4774 N N . GLY B 1 26 ? 14.641 -6.773 -2.879 1 94.94 26 GLY B N 1
ATOM 4775 C CA . GLY B 1 26 ? 13.891 -7.664 -3.752 1 94.94 26 GLY B CA 1
ATOM 4776 C C . GLY B 1 26 ? 14.617 -7.977 -5.051 1 94.94 26 GLY B C 1
ATOM 4777 O O . GLY B 1 26 ? 15.516 -7.242 -5.457 1 94.94 26 GLY B O 1
ATOM 4778 N N . GLY B 1 27 ? 14.164 -9.016 -5.652 1 93.06 27 GLY B N 1
ATOM 4779 C CA . GLY B 1 27 ? 14.836 -9.539 -6.832 1 93.06 27 GLY B CA 1
ATOM 4780 C C . GLY B 1 27 ? 14.781 -8.594 -8.016 1 93.06 27 GLY B C 1
ATOM 4781 O O . GLY B 1 27 ? 15.711 -8.555 -8.828 1 93.06 27 GLY B O 1
ATOM 4782 N N . GLY B 1 28 ? 13.719 -7.801 -8.117 1 94.81 28 GLY B N 1
ATOM 4783 C CA . GLY B 1 28 ? 13.539 -6.922 -9.258 1 94.81 28 GLY B CA 1
ATOM 4784 C C . GLY B 1 28 ? 14.516 -5.758 -9.273 1 94.81 28 GLY B C 1
ATOM 4785 O O . GLY B 1 28 ? 14.641 -5.055 -10.281 1 94.81 28 GLY B O 1
ATOM 4786 N N . MET B 1 29 ? 15.227 -5.621 -8.172 1 96.94 29 MET B N 1
ATOM 4787 C CA . MET B 1 29 ? 16.172 -4.512 -8.086 1 96.94 29 MET B CA 1
ATOM 4788 C C . MET B 1 29 ? 17.547 -5 -7.629 1 96.94 29 MET B C 1
ATOM 4790 O O . MET B 1 29 ? 18.281 -4.266 -6.969 1 96.94 29 MET B O 1
ATOM 4794 N N . MET B 1 30 ? 17.891 -6.23 -7.895 1 95.75 30 MET B N 1
ATOM 4795 C CA . MET B 1 30 ? 19.062 -6.891 -7.328 1 95.75 30 MET B CA 1
ATOM 4796 C C . MET B 1 30 ? 20.344 -6.145 -7.699 1 95.75 30 MET B C 1
ATOM 4798 O O . MET B 1 30 ? 21.25 -6 -6.871 1 95.75 30 MET B O 1
ATOM 4802 N N . HIS B 1 31 ? 20.469 -5.59 -8.945 1 96.12 31 HIS B N 1
ATOM 4803 C CA . HIS B 1 31 ? 21.672 -4.863 -9.344 1 96.12 31 HIS B CA 1
ATOM 4804 C C . HIS B 1 31 ? 21.781 -3.533 -8.609 1 96.12 31 HIS B C 1
ATOM 4806 O O . HIS B 1 31 ? 22.891 -3.102 -8.258 1 96.12 31 HIS B O 1
ATOM 4812 N N . MET B 1 32 ? 20.641 -2.918 -8.398 1 97.62 32 MET B N 1
ATOM 4813 C CA . MET B 1 32 ? 20.625 -1.617 -7.734 1 97.62 32 MET B CA 1
ATOM 4814 C C . MET B 1 32 ? 21.047 -1.743 -6.277 1 97.62 32 MET B C 1
ATOM 4816 O O . MET B 1 32 ? 21.812 -0.92 -5.777 1 97.62 32 MET B O 1
ATOM 4820 N N . VAL B 1 33 ? 20.547 -2.754 -5.625 1 97.19 33 VAL B N 1
ATOM 4821 C CA . VAL B 1 33 ? 20.875 -2.939 -4.215 1 97.19 33 VAL B CA 1
ATOM 4822 C C . VAL B 1 33 ? 22.344 -3.332 -4.062 1 97.19 33 VAL B C 1
ATOM 4824 O O . VAL B 1 33 ? 23 -2.91 -3.117 1 97.19 33 VAL B O 1
ATOM 4827 N N . ASP B 1 34 ? 22.828 -4.172 -4.988 1 96.75 34 ASP B N 1
ATOM 4828 C CA . ASP B 1 34 ? 24.234 -4.535 -4.984 1 96.75 34 ASP B CA 1
ATOM 4829 C C . ASP B 1 34 ? 25.125 -3.301 -5.152 1 96.75 34 ASP B C 1
ATOM 4831 O O . ASP B 1 34 ? 26.094 -3.129 -4.426 1 96.75 34 ASP B O 1
ATOM 4835 N N . ALA B 1 35 ? 24.734 -2.453 -6.137 1 97.81 35 ALA B N 1
ATOM 4836 C CA . ALA B 1 35 ? 25.484 -1.227 -6.383 1 97.81 35 ALA B CA 1
ATOM 4837 C C . ALA B 1 35 ? 25.484 -0.329 -5.148 1 97.81 35 ALA B C 1
ATOM 4839 O O . ALA B 1 35 ? 26.516 0.255 -4.801 1 97.81 35 ALA B O 1
ATOM 4840 N N . LEU B 1 36 ? 24.344 -0.224 -4.512 1 97.69 36 LEU B N 1
ATOM 4841 C CA . LEU B 1 36 ? 24.188 0.601 -3.318 1 97.69 36 LEU B CA 1
ATOM 4842 C C . LEU B 1 36 ? 25.109 0.119 -2.203 1 97.69 36 LEU B C 1
ATOM 4844 O O . LEU B 1 36 ? 25.797 0.924 -1.57 1 97.69 36 LEU B O 1
ATOM 4848 N N . ALA B 1 37 ? 25.172 -1.161 -1.99 1 96.12 37 ALA B N 1
ATOM 4849 C CA . ALA B 1 37 ? 25.938 -1.749 -0.9 1 96.12 37 ALA B CA 1
ATOM 4850 C C . ALA B 1 37 ? 27.438 -1.6 -1.149 1 96.12 37 ALA B C 1
ATOM 4852 O O . ALA B 1 37 ? 28.219 -1.516 -0.205 1 96.12 37 ALA B O 1
ATOM 4853 N N . ARG B 1 38 ? 27.828 -1.492 -2.383 1 96.56 38 ARG B N 1
ATOM 4854 C CA . ARG B 1 38 ? 29.25 -1.434 -2.738 1 96.56 38 ARG B CA 1
ATOM 4855 C C . ARG B 1 38 ? 29.75 0.007 -2.773 1 96.56 38 ARG B C 1
ATOM 4857 O O . ARG B 1 38 ? 30.953 0.253 -2.783 1 96.56 38 ARG B O 1
ATOM 4864 N N . CYS B 1 39 ? 28.828 0.874 -2.764 1 97.38 39 CYS B N 1
ATOM 4865 C CA . CYS B 1 39 ? 29.203 2.275 -2.879 1 97.38 39 CYS B CA 1
ATOM 4866 C C . CYS B 1 39 ? 29.609 2.844 -1.525 1 97.38 39 CYS B C 1
ATOM 4868 O O . CYS B 1 39 ? 28.781 3.01 -0.639 1 97.38 39 CYS B O 1
ATOM 4870 N N . GLU B 1 40 ? 30.859 3.203 -1.391 1 96.12 40 GLU B N 1
ATOM 4871 C CA . GLU B 1 40 ? 31.359 3.771 -0.142 1 96.12 40 GLU B CA 1
ATOM 4872 C C . GLU B 1 40 ? 30.625 5.062 0.208 1 96.12 40 GLU B C 1
ATOM 4874 O O . GLU B 1 40 ? 30.391 5.902 -0.662 1 96.12 40 GLU B O 1
ATOM 4879 N N . GLY B 1 41 ? 30.266 5.141 1.391 1 95.19 41 GLY B N 1
ATOM 4880 C CA . GLY B 1 41 ? 29.625 6.359 1.858 1 95.19 41 GLY B CA 1
ATOM 4881 C C . GLY B 1 41 ? 28.109 6.309 1.772 1 95.19 41 GLY B C 1
ATOM 4882 O O . GLY B 1 41 ? 27.438 7.215 2.244 1 95.19 41 GLY B O 1
ATOM 4883 N N . MET B 1 42 ? 27.625 5.262 1.186 1 96.62 42 MET B N 1
ATOM 4884 C CA . MET B 1 42 ? 26.172 5.102 1.098 1 96.62 42 MET B CA 1
ATOM 4885 C C . MET B 1 42 ? 25.656 4.168 2.189 1 96.62 42 MET B C 1
ATOM 4887 O O . MET B 1 42 ? 26.312 3.176 2.52 1 96.62 42 MET B O 1
ATOM 4891 N N . HIS B 1 43 ? 24.516 4.562 2.783 1 95.62 43 HIS B N 1
ATOM 4892 C CA . HIS B 1 43 ? 23.812 3.77 3.783 1 95.62 43 HIS B CA 1
ATOM 4893 C C . HIS B 1 43 ? 22.422 3.377 3.291 1 95.62 43 HIS B C 1
ATOM 4895 O O . HIS B 1 43 ? 21.797 4.117 2.531 1 95.62 43 HIS B O 1
ATOM 4901 N N . TYR B 1 44 ? 22.062 2.188 3.609 1 97.62 44 TYR B N 1
ATOM 4902 C CA . TYR B 1 44 ? 20.688 1.794 3.311 1 97.62 44 TYR B CA 1
ATOM 4903 C C . TYR B 1 44 ? 19.953 1.366 4.578 1 97.62 44 TYR B C 1
ATOM 4905 O O . TYR B 1 44 ? 20.562 0.846 5.512 1 97.62 44 TYR B O 1
ATOM 4913 N N . VAL B 1 45 ? 18.672 1.659 4.68 1 98.31 45 VAL B N 1
ATOM 4914 C CA . VAL B 1 45 ? 17.781 1.271 5.77 1 98.31 45 VAL B CA 1
ATOM 4915 C C . VAL B 1 45 ? 16.734 0.283 5.258 1 98.31 45 VAL B C 1
ATOM 4917 O O . VAL B 1 45 ? 16.031 0.562 4.285 1 98.31 45 VAL B O 1
ATOM 4920 N N . CYS B 1 46 ? 16.672 -0.859 5.902 1 98.38 46 CYS B N 1
ATOM 4921 C CA . CYS B 1 46 ? 15.789 -1.937 5.465 1 98.38 46 CYS B CA 1
ATOM 4922 C C . CYS B 1 46 ? 14.484 -1.933 6.262 1 98.38 46 CYS B C 1
ATOM 4924 O O . CYS B 1 46 ? 14.492 -2.199 7.465 1 98.38 46 CYS B O 1
ATOM 4926 N N . SER B 1 47 ? 13.398 -1.607 5.578 1 98.06 47 SER B N 1
ATOM 4927 C CA . SER B 1 47 ? 12.07 -1.71 6.172 1 98.06 47 SER B CA 1
ATOM 4928 C C . SER B 1 47 ? 11.438 -3.07 5.891 1 98.06 47 SER B C 1
ATOM 4930 O O . SER B 1 47 ? 12.008 -3.883 5.156 1 98.06 47 SER B O 1
ATOM 4932 N N . HIS B 1 48 ? 10.328 -3.348 6.52 1 98.31 48 HIS B N 1
ATOM 4933 C CA . HIS B 1 48 ? 9.617 -4.598 6.27 1 98.31 48 HIS B CA 1
ATOM 4934 C C . HIS B 1 48 ? 8.445 -4.387 5.316 1 98.31 48 HIS B C 1
ATOM 4936 O O . HIS B 1 48 ? 7.793 -5.348 4.906 1 98.31 48 HIS B O 1
ATOM 4942 N N . HIS B 1 49 ? 8.203 -3.213 4.93 1 98.62 49 HIS B N 1
ATOM 4943 C CA . HIS B 1 49 ? 7.199 -2.84 3.938 1 98.62 49 HIS B CA 1
ATOM 4944 C C . HIS B 1 49 ? 7.645 -1.619 3.141 1 98.62 49 HIS B C 1
ATOM 4946 O O . HIS B 1 49 ? 8.117 -0.635 3.713 1 98.62 49 HIS B O 1
ATOM 4952 N N . GLU B 1 50 ? 7.5 -1.61 1.857 1 98.75 50 GLU B N 1
ATOM 4953 C CA . GLU B 1 50 ? 7.973 -0.52 1.01 1 98.75 50 GLU B CA 1
ATOM 4954 C C . GLU B 1 50 ? 7.23 0.778 1.317 1 98.75 50 GLU B C 1
ATOM 4956 O O . GLU B 1 50 ? 7.777 1.869 1.144 1 98.75 50 GLU B O 1
ATOM 4961 N N . GLN B 1 51 ? 5.93 0.729 1.821 1 98.75 51 GLN B N 1
ATOM 4962 C CA . GLN B 1 51 ? 5.223 1.923 2.273 1 98.75 51 GLN B CA 1
ATOM 4963 C C . GLN B 1 51 ? 6.027 2.676 3.326 1 98.75 51 GLN B C 1
ATOM 4965 O O . GLN B 1 51 ? 6.102 3.906 3.299 1 98.75 51 GLN B O 1
ATOM 4970 N N . ALA B 1 52 ? 6.598 1.922 4.281 1 98.81 52 ALA B N 1
ATOM 4971 C CA . ALA B 1 52 ? 7.398 2.52 5.344 1 98.81 52 ALA B CA 1
ATOM 4972 C C . ALA B 1 52 ? 8.664 3.164 4.781 1 98.81 52 ALA B C 1
ATOM 4974 O O . ALA B 1 52 ? 9.07 4.238 5.23 1 98.81 52 ALA B O 1
ATOM 4975 N N . SER B 1 53 ? 9.273 2.541 3.76 1 98.88 53 SER B N 1
ATOM 4976 C CA . SER B 1 53 ? 10.453 3.109 3.105 1 98.88 53 SER B CA 1
ATOM 4977 C C . SER B 1 53 ? 10.117 4.43 2.422 1 98.88 53 SER B C 1
ATOM 4979 O O . SER B 1 53 ? 10.883 5.395 2.514 1 98.88 53 SER B O 1
ATOM 4981 N N . ALA B 1 54 ? 9.008 4.43 1.749 1 98.88 54 ALA B N 1
ATOM 4982 C CA . ALA B 1 54 ? 8.578 5.637 1.047 1 98.88 54 ALA B CA 1
ATOM 4983 C C . ALA B 1 54 ? 8.297 6.773 2.027 1 98.88 54 ALA B C 1
ATOM 4985 O O . ALA B 1 54 ? 8.703 7.914 1.8 1 98.88 54 ALA B O 1
ATOM 4986 N N . ILE B 1 55 ? 7.602 6.477 3.137 1 98.81 55 ILE B N 1
ATOM 4987 C CA . ILE B 1 55 ? 7.273 7.469 4.156 1 98.81 55 ILE B CA 1
ATOM 4988 C C . ILE B 1 55 ? 8.555 7.984 4.805 1 98.81 55 ILE B C 1
ATOM 4990 O O . ILE B 1 55 ? 8.695 9.188 5.043 1 98.81 55 ILE B O 1
ATOM 4994 N N . ALA B 1 56 ? 9.477 7.074 5.051 1 98.88 56 ALA B N 1
ATOM 4995 C CA . ALA B 1 56 ? 10.758 7.469 5.641 1 98.88 56 ALA B CA 1
ATOM 4996 C C . ALA B 1 56 ? 11.508 8.43 4.723 1 98.88 56 ALA B C 1
ATOM 4998 O O . ALA B 1 56 ? 12.062 9.43 5.184 1 98.88 56 ALA B O 1
ATOM 4999 N N . ALA B 1 57 ? 11.516 8.148 3.43 1 98.81 57 ALA B N 1
ATOM 5000 C CA . ALA B 1 57 ? 12.18 9.016 2.459 1 98.81 57 ALA B CA 1
ATOM 5001 C C . ALA B 1 57 ? 11.539 10.398 2.434 1 98.81 57 ALA B C 1
ATOM 5003 O O . ALA B 1 57 ? 12.234 11.414 2.359 1 98.81 57 ALA B O 1
ATOM 5004 N N . ASP B 1 58 ? 10.242 10.461 2.492 1 98.12 58 ASP B N 1
ATOM 5005 C CA . ASP B 1 58 ? 9.492 11.711 2.541 1 98.12 58 ASP B CA 1
ATOM 5006 C C . ASP B 1 58 ? 9.891 12.555 3.75 1 98.12 58 ASP B C 1
ATOM 5008 O O . ASP B 1 58 ? 10.273 13.711 3.604 1 98.12 58 ASP B O 1
ATOM 5012 N N . ALA B 1 59 ? 9.836 11.898 4.934 1 98.12 59 ALA B N 1
ATOM 5013 C CA . ALA B 1 59 ? 10.109 12.617 6.176 1 98.12 59 ALA B CA 1
ATOM 5014 C C . ALA B 1 59 ? 11.57 13.047 6.254 1 98.12 59 ALA B C 1
ATOM 5016 O O . ALA B 1 59 ? 11.883 14.125 6.75 1 98.12 59 ALA B O 1
ATOM 5017 N N . TYR B 1 60 ? 12.438 12.172 5.766 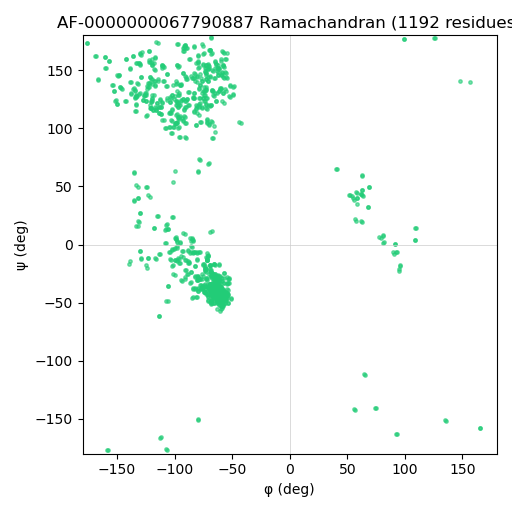1 98 60 TYR B N 1
ATOM 5018 C CA . TYR B 1 60 ? 13.852 12.492 5.676 1 98 60 TYR B CA 1
ATOM 5019 C C . TYR B 1 60 ? 14.078 13.75 4.836 1 98 60 TYR B C 1
ATOM 5021 O O . TYR B 1 60 ? 14.82 14.641 5.234 1 98 60 TYR B O 1
ATOM 5029 N N . ALA B 1 61 ? 13.43 13.828 3.715 1 97.69 61 ALA B N 1
ATOM 5030 C CA . ALA B 1 61 ? 13.555 14.969 2.809 1 97.69 61 ALA B CA 1
ATOM 5031 C C . ALA B 1 61 ? 13.023 16.25 3.459 1 97.69 61 ALA B C 1
ATOM 5033 O O . ALA B 1 61 ? 13.648 17.312 3.355 1 97.69 61 ALA B O 1
ATOM 5034 N N . ARG B 1 62 ? 11.953 16.188 4.16 1 96.5 62 ARG B N 1
ATOM 5035 C CA . ARG B 1 62 ? 11.305 17.359 4.758 1 96.5 62 ARG B CA 1
ATOM 5036 C C . ARG B 1 62 ? 12.148 17.922 5.891 1 96.5 62 ARG B C 1
ATOM 5038 O O . ARG B 1 62 ? 12.242 19.141 6.051 1 96.5 62 ARG B O 1
ATOM 5045 N N . LEU B 1 63 ? 12.734 16.984 6.672 1 96.69 63 LEU B N 1
ATOM 5046 C CA . LEU B 1 63 ? 13.516 17.469 7.809 1 96.69 63 LEU B CA 1
ATOM 5047 C C . LEU B 1 63 ? 14.875 17.984 7.348 1 96.69 63 LEU B C 1
ATOM 5049 O O . LEU B 1 63 ? 15.367 18.984 7.863 1 96.69 63 LEU B O 1
ATOM 5053 N N . SER B 1 64 ? 15.469 17.359 6.32 1 95 64 SER B N 1
ATOM 5054 C CA . SER B 1 64 ? 16.844 17.656 5.926 1 95 64 SER B CA 1
ATOM 5055 C C . SER B 1 64 ? 16.891 18.766 4.875 1 95 64 SER B C 1
ATOM 5057 O O . SER B 1 64 ? 17.891 19.453 4.742 1 95 64 SER B O 1
ATOM 5059 N N . GLY B 1 65 ? 15.82 18.812 4.098 1 91.94 65 GLY B N 1
ATOM 5060 C CA . GLY B 1 65 ? 15.852 19.688 2.93 1 91.94 65 GLY B CA 1
ATOM 5061 C C . GLY B 1 65 ? 16.562 19.062 1.743 1 91.94 65 GLY B C 1
ATOM 5062 O O . GLY B 1 65 ? 16.672 19.672 0.683 1 91.94 65 GLY B O 1
ATOM 5063 N N . LYS B 1 66 ? 17 17.828 1.939 1 93.69 66 LYS B N 1
ATOM 5064 C CA . LYS B 1 66 ? 17.688 17.094 0.881 1 93.69 66 LYS B CA 1
ATOM 5065 C C . LYS B 1 66 ? 16.734 16.172 0.136 1 93.69 66 LYS B C 1
ATOM 5067 O O . LYS B 1 66 ? 15.562 16.047 0.506 1 93.69 66 LYS B O 1
ATOM 5072 N N . LEU B 1 67 ? 17.297 15.617 -0.934 1 98.12 67 LEU B N 1
ATOM 5073 C CA . LEU B 1 67 ? 16.531 14.641 -1.706 1 98.12 67 LEU B CA 1
ATOM 5074 C C . LEU B 1 67 ? 16.344 13.352 -0.92 1 98.12 67 LEU B C 1
ATOM 5076 O O . LEU B 1 67 ? 17.312 12.773 -0.427 1 98.12 67 LEU B O 1
ATOM 5080 N N . GLY B 1 68 ? 15.07 12.992 -0.657 1 98.69 68 GLY B N 1
ATOM 5081 C CA . GLY B 1 68 ? 14.805 11.656 -0.156 1 98.69 68 GLY B CA 1
ATOM 5082 C C . GLY B 1 68 ? 14.844 10.594 -1.239 1 98.69 68 GLY B C 1
ATOM 5083 O O . GLY B 1 68 ? 14.383 10.828 -2.359 1 98.69 68 GLY B O 1
ATOM 5084 N N . VAL B 1 69 ? 15.453 9.43 -1.013 1 98.94 69 VAL B N 1
ATOM 5085 C CA . VAL B 1 69 ? 15.578 8.391 -2.025 1 98.94 69 VAL B CA 1
ATOM 5086 C C . VAL B 1 69 ? 15.031 7.07 -1.48 1 98.94 69 VAL B C 1
ATOM 5088 O O . VAL B 1 69 ? 15.391 6.652 -0.378 1 98.94 69 VAL B O 1
ATOM 5091 N N . CYS B 1 70 ? 14.148 6.461 -2.215 1 98.94 70 CYS B N 1
ATOM 5092 C CA . CYS B 1 70 ? 13.555 5.176 -1.877 1 98.94 70 CYS B CA 1
ATOM 5093 C C . CYS B 1 70 ? 13.688 4.191 -3.033 1 98.94 70 CYS B C 1
ATOM 5095 O O . CYS B 1 70 ? 13.367 4.52 -4.176 1 98.94 70 CYS B O 1
ATOM 5097 N N . TYR B 1 71 ? 14.297 3.018 -2.742 1 98.81 71 TYR B N 1
ATOM 5098 C CA . TYR B 1 71 ? 14.305 1.897 -3.676 1 98.81 71 TYR B CA 1
ATOM 5099 C C . TYR B 1 71 ? 13.164 0.934 -3.387 1 98.81 71 TYR B C 1
ATOM 5101 O O . TYR B 1 71 ? 12.844 0.668 -2.225 1 98.81 71 TYR B O 1
ATOM 5109 N N . ALA B 1 72 ? 12.516 0.485 -4.383 1 98.69 72 ALA B N 1
ATOM 5110 C CA . ALA B 1 72 ? 11.516 -0.573 -4.27 1 98.69 72 ALA B CA 1
ATOM 5111 C C . ALA B 1 72 ? 11.648 -1.572 -5.418 1 98.69 72 ALA B C 1
ATOM 5113 O O . ALA B 1 72 ? 11.938 -1.19 -6.551 1 98.69 72 ALA B O 1
ATOM 5114 N N . THR B 1 73 ? 11.5 -2.846 -5.113 1 97.75 73 THR B N 1
ATOM 5115 C CA . THR B 1 73 ? 11.555 -3.883 -6.137 1 97.75 73 THR B CA 1
ATOM 5116 C C . THR B 1 73 ? 10.344 -3.799 -7.062 1 97.75 73 THR B C 1
ATOM 5118 O O . THR B 1 73 ? 9.508 -2.904 -6.918 1 97.75 73 THR B O 1
ATOM 5121 N N . ALA B 1 74 ? 10.297 -4.68 -8.086 1 96.81 74 ALA B N 1
ATOM 5122 C CA . ALA B 1 74 ? 9.227 -4.691 -9.078 1 96.81 74 ALA B CA 1
ATOM 5123 C C . ALA B 1 74 ? 7.91 -5.16 -8.461 1 96.81 74 ALA B C 1
ATOM 5125 O O . ALA B 1 74 ? 7.883 -5.648 -7.332 1 96.81 74 ALA B O 1
ATOM 5126 N N . GLY B 1 75 ? 6.832 -4.961 -9.203 1 97.06 75 GLY B N 1
ATOM 5127 C CA . GLY B 1 75 ? 5.543 -5.535 -8.859 1 97.06 75 GLY B CA 1
ATOM 5128 C C . GLY B 1 75 ? 4.977 -5.004 -7.555 1 97.06 75 GLY B C 1
ATOM 5129 O O . GLY B 1 75 ? 4.684 -3.811 -7.441 1 97.06 75 GLY B O 1
ATOM 5130 N N . PRO B 1 76 ? 4.918 -5.895 -6.516 1 97.38 76 PRO B N 1
ATOM 5131 C CA . PRO B 1 76 ? 4.344 -5.461 -5.238 1 97.38 76 PRO B CA 1
ATOM 5132 C C . PRO B 1 76 ? 5.152 -4.352 -4.574 1 97.38 76 PRO B C 1
ATOM 5134 O O . PRO B 1 76 ? 4.586 -3.504 -3.879 1 97.38 76 PRO B O 1
ATOM 5137 N N . GLY B 1 77 ? 6.465 -4.414 -4.75 1 98 77 GLY B N 1
ATOM 5138 C CA . GLY B 1 77 ? 7.266 -3.328 -4.207 1 98 77 GLY B CA 1
ATOM 5139 C C . GLY B 1 77 ? 6.863 -1.967 -4.746 1 98 77 GLY B C 1
ATOM 5140 O O . GLY B 1 77 ? 6.734 -1.006 -3.984 1 98 77 GLY B O 1
ATOM 5141 N N . ALA B 1 78 ? 6.668 -1.914 -6.055 1 98.5 78 ALA B N 1
ATOM 5142 C CA . ALA B 1 78 ? 6.273 -0.667 -6.703 1 98.5 78 ALA B CA 1
ATOM 5143 C C . ALA B 1 78 ? 4.887 -0.228 -6.246 1 98.5 78 ALA B C 1
ATOM 5145 O O . ALA B 1 78 ? 4.648 0.96 -6.02 1 98.5 78 ALA B O 1
ATOM 5146 N N . THR B 1 79 ? 3.961 -1.14 -6.129 1 98.62 79 THR B N 1
ATOM 5147 C CA . THR B 1 79 ? 2.6 -0.776 -5.75 1 98.62 79 THR B CA 1
ATOM 5148 C C . THR B 1 79 ? 2.535 -0.384 -4.277 1 98.62 79 THR B C 1
ATOM 5150 O O . THR B 1 79 ? 1.726 0.461 -3.889 1 98.62 79 THR B O 1
ATOM 5153 N N . ASN B 1 80 ? 3.406 -0.924 -3.451 1 98.75 80 ASN B N 1
ATOM 5154 C CA . ASN B 1 80 ? 3.381 -0.696 -2.012 1 98.75 80 ASN B CA 1
ATOM 5155 C C . ASN B 1 80 ? 3.857 0.71 -1.658 1 98.75 80 ASN B C 1
ATOM 5157 O O . ASN B 1 80 ? 3.568 1.213 -0.571 1 98.75 80 ASN B O 1
ATOM 5161 N N . ILE B 1 81 ? 4.605 1.373 -2.549 1 98.81 81 ILE B N 1
ATOM 5162 C CA . ILE B 1 81 ? 5.148 2.674 -2.172 1 98.81 81 ILE B CA 1
ATOM 5163 C C . ILE B 1 81 ? 4.113 3.764 -2.447 1 98.81 81 ILE B C 1
ATOM 5165 O O . ILE B 1 81 ? 4.305 4.922 -2.064 1 98.81 81 ILE B O 1
ATOM 5169 N N . LEU B 1 82 ? 2.928 3.457 -2.99 1 98.88 82 LEU B N 1
ATOM 5170 C CA . LEU B 1 82 ? 1.997 4.445 -3.521 1 98.88 82 LEU B CA 1
ATOM 5171 C C . LEU B 1 82 ? 1.584 5.441 -2.441 1 98.88 82 LEU B C 1
ATOM 5173 O O . LEU B 1 82 ? 1.574 6.652 -2.678 1 98.88 82 LEU B O 1
ATOM 5177 N N . THR B 1 83 ? 1.179 4.965 -1.265 1 98.81 83 THR B N 1
ATOM 5178 C CA . THR B 1 83 ? 0.708 5.859 -0.213 1 98.81 83 THR B CA 1
ATOM 5179 C C . THR B 1 83 ? 1.802 6.848 0.188 1 98.81 83 THR B C 1
ATOM 5181 O O . THR B 1 83 ? 1.526 8.023 0.426 1 98.81 83 THR B O 1
ATOM 5184 N N . GLY B 1 84 ? 3.078 6.336 0.291 1 98.62 84 GLY B N 1
ATOM 5185 C CA . GLY B 1 84 ? 4.195 7.23 0.557 1 98.62 84 GLY B CA 1
ATOM 5186 C C . GLY B 1 84 ? 4.43 8.242 -0.552 1 98.62 84 GLY B C 1
ATOM 5187 O O . GLY B 1 84 ? 4.734 9.406 -0.285 1 98.62 84 GLY B O 1
ATOM 5188 N N . VAL B 1 85 ? 4.254 7.812 -1.837 1 98.88 85 VAL B N 1
ATOM 5189 C CA . VAL B 1 85 ? 4.418 8.688 -2.992 1 98.88 85 VAL B CA 1
ATOM 5190 C C . VAL B 1 85 ? 3.365 9.797 -2.955 1 98.88 85 VAL B C 1
ATOM 5192 O O . VAL B 1 85 ? 3.684 10.969 -3.15 1 98.88 85 VAL B O 1
ATOM 5195 N N . VAL B 1 86 ? 2.121 9.461 -2.652 1 98.75 86 VAL B N 1
ATOM 5196 C CA . VAL B 1 86 ? 1.031 10.43 -2.613 1 98.75 86 VAL B CA 1
ATOM 5197 C C . VAL B 1 86 ? 1.253 11.406 -1.462 1 98.75 86 VAL B C 1
ATOM 5199 O O . VAL B 1 86 ? 0.969 12.602 -1.59 1 98.75 86 VAL B O 1
ATOM 5202 N N . GLY B 1 87 ? 1.72 10.875 -0.319 1 98.19 87 GLY B N 1
ATOM 5203 C CA . GLY B 1 87 ? 2.084 11.773 0.764 1 98.19 87 GLY B CA 1
ATOM 5204 C C . GLY B 1 87 ? 3.121 12.805 0.36 1 98.19 87 GLY B C 1
ATOM 5205 O O . GLY B 1 87 ? 2.953 14 0.621 1 98.19 87 GLY B O 1
ATOM 5206 N N . ALA B 1 88 ? 4.164 12.336 -0.308 1 98.38 88 ALA B N 1
ATOM 5207 C CA . ALA B 1 88 ? 5.223 13.234 -0.778 1 98.38 88 ALA B CA 1
ATOM 5208 C C . ALA B 1 88 ? 4.68 14.227 -1.802 1 98.38 88 ALA B C 1
ATOM 5210 O O . ALA B 1 88 ? 5.125 15.375 -1.853 1 98.38 88 ALA B O 1
ATOM 5211 N N . TRP B 1 89 ? 3.734 13.797 -2.633 1 98.31 89 TRP B N 1
ATOM 5212 C CA . TRP B 1 89 ? 3.08 14.617 -3.645 1 98.31 89 TRP B CA 1
ATOM 5213 C C . TRP B 1 89 ? 2.309 15.766 -2.998 1 98.31 89 TRP B C 1
ATOM 5215 O O . TRP B 1 89 ? 2.508 16.938 -3.348 1 98.31 89 TRP B O 1
ATOM 5225 N N . GLN B 1 90 ? 1.559 15.453 -1.987 1 97.38 90 GLN B N 1
ATOM 5226 C CA . GLN B 1 90 ? 0.676 16.438 -1.367 1 97.38 90 GLN B CA 1
ATOM 5227 C C . GLN B 1 90 ? 1.45 17.359 -0.422 1 97.38 90 GLN B C 1
ATOM 5229 O O . GLN B 1 90 ? 1.119 18.531 -0.283 1 97.38 90 GLN B O 1
ATOM 5234 N N . ASP B 1 91 ? 2.523 16.875 0.166 1 96.56 91 ASP B N 1
ATOM 5235 C CA . ASP B 1 91 ? 3.279 17.641 1.144 1 96.56 91 ASP B CA 1
ATOM 5236 C C . ASP B 1 91 ? 4.492 18.312 0.497 1 96.56 91 ASP B C 1
ATOM 5238 O O . ASP B 1 91 ? 5.305 18.938 1.184 1 96.56 91 ASP B O 1
ATOM 5242 N N . SER B 1 92 ? 4.656 18.156 -0.792 1 96.88 92 SER B N 1
ATOM 5243 C CA . SER B 1 92 ? 5.695 18.828 -1.565 1 96.88 92 SER B CA 1
ATOM 5244 C C . SER B 1 92 ? 7.086 18.422 -1.101 1 96.88 92 SER B C 1
ATOM 5246 O O . SER B 1 92 ? 7.945 19.266 -0.856 1 96.88 92 SER B O 1
ATOM 5248 N N . SER B 1 93 ? 7.273 17.109 -0.931 1 97.25 93 SER B N 1
ATOM 5249 C CA . SER B 1 93 ? 8.578 16.578 -0.554 1 97.25 93 SER B CA 1
ATOM 5250 C C . SER B 1 93 ? 9.391 16.188 -1.783 1 97.25 93 SER B C 1
ATOM 5252 O O . SER B 1 93 ? 8.914 15.445 -2.643 1 97.25 93 SER B O 1
ATOM 5254 N N . PRO B 1 94 ? 10.609 16.719 -1.927 1 98.31 94 PRO B N 1
ATOM 5255 C CA . PRO B 1 94 ? 11.469 16.234 -3.004 1 98.31 94 PRO B CA 1
ATOM 5256 C C . PRO B 1 94 ? 11.969 14.812 -2.766 1 98.31 94 PRO B C 1
ATOM 5258 O O . PRO B 1 94 ? 12.859 14.594 -1.942 1 98.31 94 PRO B O 1
ATOM 5261 N N . ALA B 1 95 ? 11.391 13.859 -3.449 1 98.81 95 ALA B N 1
ATOM 5262 C CA . ALA B 1 95 ? 11.734 12.453 -3.248 1 98.81 95 ALA B CA 1
ATOM 5263 C C . ALA B 1 95 ? 11.875 11.727 -4.582 1 98.81 95 ALA B C 1
ATOM 5265 O O . ALA B 1 95 ? 11.086 11.961 -5.508 1 98.81 95 ALA B O 1
ATOM 5266 N N . LEU B 1 96 ? 12.938 10.953 -4.703 1 98.94 96 LEU B N 1
ATOM 5267 C CA . LEU B 1 96 ? 13.188 10.102 -5.863 1 98.94 96 LEU B CA 1
ATOM 5268 C C . LEU B 1 96 ? 12.891 8.641 -5.539 1 98.94 96 LEU B C 1
ATOM 5270 O O . LEU B 1 96 ? 13.539 8.047 -4.676 1 98.94 96 LEU B O 1
ATOM 5274 N N . PHE B 1 97 ? 11.898 8.148 -6.18 1 98.94 97 PHE B N 1
ATOM 5275 C CA . PHE B 1 97 ? 11.57 6.73 -6.082 1 98.94 97 PHE B CA 1
ATOM 5276 C C . PHE B 1 97 ? 12.125 5.965 -7.273 1 98.94 97 PHE B C 1
ATOM 5278 O O . PHE B 1 97 ? 11.844 6.305 -8.422 1 98.94 97 PHE B O 1
ATOM 5285 N N . ILE B 1 98 ? 12.922 4.957 -6.992 1 98.94 98 ILE B N 1
ATOM 5286 C CA . ILE B 1 98 ? 13.469 4.086 -8.031 1 98.94 98 ILE B CA 1
ATOM 5287 C C . ILE B 1 98 ? 12.938 2.668 -7.844 1 98.94 98 ILE B C 1
ATOM 5289 O O . ILE B 1 98 ? 13.211 2.021 -6.832 1 98.94 98 ILE B O 1
ATOM 5293 N N . THR B 1 99 ? 12.188 2.217 -8.805 1 98.81 99 THR B N 1
ATOM 5294 C CA . THR B 1 99 ? 11.625 0.873 -8.734 1 98.81 99 THR B CA 1
ATOM 5295 C C . THR B 1 99 ? 12.344 -0.065 -9.703 1 98.81 99 THR B C 1
ATOM 5297 O O . THR B 1 99 ? 12.844 0.372 -10.742 1 98.81 99 THR B O 1
ATOM 5300 N N . GLY B 1 100 ? 12.453 -1.33 -9.289 1 98.38 100 GLY B N 1
ATOM 5301 C CA . GLY B 1 100 ? 12.836 -2.371 -10.227 1 98.38 100 GLY B CA 1
ATOM 5302 C C . GLY B 1 100 ? 11.719 -2.775 -11.172 1 98.38 100 GLY B C 1
ATOM 5303 O O . GLY B 1 100 ? 10.57 -2.348 -11 1 98.38 100 GLY B O 1
ATOM 5304 N N . GLN B 1 101 ? 12.07 -3.562 -12.125 1 97.94 101 GLN B N 1
ATOM 5305 C CA . GLN B 1 101 ? 11.125 -4.047 -13.125 1 97.94 101 GLN B CA 1
ATOM 5306 C C . GLN B 1 101 ? 11.609 -5.348 -13.758 1 97.94 101 GLN B C 1
ATOM 5308 O O . GLN B 1 101 ? 12.789 -5.703 -13.633 1 97.94 101 GLN B O 1
ATOM 5313 N N . SER B 1 102 ? 10.695 -6.109 -14.312 1 95.06 102 SER B N 1
ATOM 5314 C CA . SER B 1 102 ? 11.062 -7.266 -15.117 1 95.06 102 SER B CA 1
ATOM 5315 C C . SER B 1 102 ? 11.945 -6.867 -16.297 1 95.06 102 SER B C 1
ATOM 5317 O O . SER B 1 102 ? 12.086 -5.68 -16.594 1 95.06 102 SER B O 1
ATOM 5319 N N . LYS B 1 103 ? 12.523 -7.887 -16.859 1 93.5 103 LYS B N 1
ATOM 5320 C CA . LYS B 1 103 ? 13.32 -7.633 -18.062 1 93.5 103 LYS B CA 1
ATOM 5321 C C . LYS B 1 103 ? 12.555 -6.785 -19.062 1 93.5 103 LYS B C 1
ATOM 5323 O O . LYS B 1 103 ? 11.367 -7.008 -19.297 1 93.5 103 LYS B O 1
ATOM 5328 N N . SER B 1 104 ? 13.25 -5.816 -19.625 1 94.56 104 SER B N 1
ATOM 5329 C CA . SER B 1 104 ? 12.609 -4.824 -20.484 1 94.56 104 SER B CA 1
ATOM 5330 C C . SER B 1 104 ? 11.82 -5.492 -21.594 1 94.56 104 SER B C 1
ATOM 5332 O O . SER B 1 104 ? 10.742 -5.027 -21.969 1 94.56 104 SER B O 1
ATOM 5334 N N . THR B 1 105 ? 12.266 -6.652 -22.109 1 90.5 105 THR B N 1
ATOM 5335 C CA . THR B 1 105 ? 11.633 -7.32 -23.234 1 90.5 105 THR B CA 1
ATOM 5336 C C . THR B 1 105 ? 10.406 -8.109 -22.797 1 90.5 105 THR B C 1
ATOM 5338 O O . THR B 1 105 ? 9.656 -8.625 -23.625 1 90.5 105 THR B O 1
ATOM 5341 N N . GLN B 1 106 ? 10.18 -8.18 -21.531 1 92.19 106 GLN B N 1
ATOM 5342 C CA . GLN B 1 106 ? 9.039 -8.898 -20.969 1 92.19 106 GLN B CA 1
ATOM 5343 C C . GLN B 1 106 ? 8.188 -7.973 -20.109 1 92.19 106 GLN B C 1
ATOM 5345 O O . GLN B 1 106 ? 7.816 -8.328 -18.984 1 92.19 106 GLN B O 1
ATOM 5350 N N . THR B 1 107 ? 7.973 -6.77 -20.594 1 96.06 107 THR B N 1
ATOM 5351 C CA . THR B 1 107 ? 7.113 -5.816 -19.906 1 96.06 107 THR B CA 1
ATOM 5352 C C . THR B 1 107 ? 5.914 -5.441 -20.781 1 96.06 107 THR B C 1
ATOM 5354 O O . THR B 1 107 ? 5.992 -5.496 -22.016 1 96.06 107 THR B O 1
ATOM 5357 N N . ILE B 1 108 ? 4.828 -5.113 -20.141 1 96.81 108 ILE B N 1
ATOM 5358 C CA . ILE B 1 108 ? 3.641 -4.621 -20.844 1 96.81 108 ILE B CA 1
ATOM 5359 C C . ILE B 1 108 ? 3.996 -3.377 -21.656 1 96.81 108 ILE B C 1
ATOM 5361 O O . ILE B 1 108 ? 3.633 -3.27 -22.828 1 96.81 108 ILE B O 1
ATOM 5365 N N . ALA B 1 109 ? 4.754 -2.494 -21.047 1 95.44 109 ALA B N 1
ATOM 5366 C CA . ALA B 1 109 ? 5.086 -1.211 -21.656 1 95.44 109 ALA B CA 1
ATOM 5367 C C . ALA B 1 109 ? 5.828 -1.408 -22.984 1 95.44 109 ALA B C 1
ATOM 5369 O O . ALA B 1 109 ? 5.516 -0.758 -23.969 1 95.44 109 ALA B O 1
ATOM 5370 N N . MET B 1 110 ? 6.773 -2.295 -23.062 1 95 110 MET B N 1
ATOM 5371 C CA . MET B 1 110 ? 7.59 -2.488 -24.25 1 95 110 MET B CA 1
ATOM 5372 C C . MET B 1 110 ? 6.871 -3.377 -25.266 1 95 110 MET B C 1
ATOM 5374 O O . MET B 1 110 ? 7.148 -3.311 -26.469 1 95 110 MET B O 1
ATOM 5378 N N . SER B 1 111 ? 5.957 -4.281 -24.797 1 94.12 111 SER B N 1
ATOM 5379 C CA . SER B 1 111 ? 5.238 -5.195 -25.688 1 94.12 111 SER B CA 1
ATOM 5380 C C . SER B 1 111 ? 4.277 -4.438 -26.594 1 94.12 111 SER B C 1
ATOM 5382 O O . SER B 1 111 ? 3.998 -4.875 -27.719 1 94.12 111 SER B O 1
ATOM 5384 N N . GLY B 1 112 ? 3.686 -3.361 -26.078 1 92.88 112 GLY B N 1
ATOM 5385 C CA . GLY B 1 112 ? 2.693 -2.592 -26.812 1 92.88 112 GLY B CA 1
ATOM 5386 C C . GLY B 1 112 ? 1.318 -3.234 -26.797 1 92.88 112 GLY B C 1
ATOM 5387 O O . GLY B 1 112 ? 0.39 -2.73 -27.438 1 92.88 112 GLY B O 1
ATOM 5388 N N . ILE B 1 113 ? 1.136 -4.297 -26.078 1 95.19 113 ILE B N 1
ATOM 5389 C CA . ILE B 1 113 ? -0.137 -5.008 -26.062 1 95.19 113 ILE B CA 1
ATOM 5390 C C . ILE B 1 113 ? -1.104 -4.312 -25.109 1 95.19 113 ILE B C 1
ATOM 5392 O O . ILE B 1 113 ? -0.829 -4.191 -23.906 1 95.19 113 ILE B O 1
ATOM 5396 N N . LYS B 1 114 ? -2.178 -3.889 -25.641 1 94.12 114 LYS B N 1
ATOM 5397 C CA . LYS B 1 114 ? -3.189 -3.221 -24.828 1 94.12 114 LYS B CA 1
ATOM 5398 C C . LYS B 1 114 ? -4.023 -4.23 -24.047 1 94.12 114 LYS B C 1
ATOM 5400 O O . LYS B 1 114 ? -4.395 -5.281 -24.578 1 94.12 114 LYS B O 1
ATOM 5405 N N . GLY B 1 115 ? -4.215 -3.953 -22.812 1 94.44 115 GLY B N 1
ATOM 5406 C CA . GLY B 1 115 ? -5.117 -4.758 -22 1 94.44 115 GLY B CA 1
ATOM 5407 C C . GLY B 1 115 ? -4.43 -5.922 -21.312 1 94.44 115 GLY B C 1
ATOM 5408 O O . GLY B 1 115 ? -5.035 -6.613 -20.5 1 94.44 115 GLY B O 1
ATOM 5409 N N . LEU B 1 116 ? -3.168 -6.125 -21.641 1 96.56 116 LEU B N 1
ATOM 5410 C CA . LEU B 1 116 ? -2.434 -7.203 -20.984 1 96.56 116 LEU B CA 1
ATOM 5411 C C . LEU B 1 116 ? -2.287 -6.93 -19.5 1 96.56 116 LEU B C 1
ATOM 5413 O O . LEU B 1 116 ? -1.925 -5.82 -19.094 1 96.56 116 LEU B O 1
ATOM 5417 N N . ARG B 1 117 ? -2.637 -7.949 -18.688 1 96.62 117 ARG B N 1
ATOM 5418 C CA . ARG B 1 117 ? -2.645 -7.73 -17.25 1 96.62 117 ARG B CA 1
ATOM 5419 C C . ARG B 1 117 ? -1.259 -7.961 -16.656 1 96.62 117 ARG B C 1
ATOM 5421 O O . ARG B 1 117 ? -0.95 -7.449 -15.578 1 96.62 117 ARG B O 1
ATOM 5428 N N . GLN B 1 118 ? -0.452 -8.75 -17.344 1 95.88 118 GLN B N 1
ATOM 5429 C CA . GLN B 1 118 ? 0.923 -9.008 -16.922 1 95.88 118 GLN B CA 1
ATOM 5430 C C . GLN B 1 118 ? 1.719 -9.664 -18.062 1 95.88 118 GLN B C 1
ATOM 5432 O O . GLN B 1 118 ? 1.188 -10.492 -18.797 1 95.88 118 GLN B O 1
ATOM 5437 N N . PHE B 1 119 ? 2.92 -9.297 -18.188 1 95.56 119 PHE B N 1
ATOM 5438 C CA . PHE B 1 119 ? 3.814 -9.938 -19.141 1 95.56 119 PHE B CA 1
ATOM 5439 C C . PHE B 1 119 ? 4.93 -10.688 -18.406 1 95.56 119 PHE B C 1
ATOM 5441 O O . PHE B 1 119 ? 4.992 -11.914 -18.453 1 95.56 119 PHE B O 1
ATOM 5448 N N . GLY B 1 120 ? 5.707 -9.93 -17.672 1 93.81 120 GLY B N 1
ATOM 5449 C CA . GLY B 1 120 ? 6.84 -10.523 -16.984 1 93.81 120 GLY B CA 1
ATOM 5450 C C . GLY B 1 120 ? 6.5 -11.023 -15.594 1 93.81 120 GLY B C 1
ATOM 5451 O O . GLY B 1 120 ? 5.422 -10.742 -15.078 1 93.81 120 GLY B O 1
ATOM 5452 N N . THR B 1 121 ? 7.461 -11.781 -15.039 1 91.94 121 THR B N 1
ATOM 5453 C CA . THR B 1 121 ? 7.285 -12.344 -13.703 1 91.94 121 THR B CA 1
ATOM 5454 C C . THR B 1 121 ? 7.195 -11.234 -12.664 1 91.94 121 THR B C 1
ATOM 5456 O O . THR B 1 121 ? 8.062 -10.359 -12.602 1 91.94 121 THR B O 1
ATOM 5459 N N . PHE B 1 122 ? 6.133 -11.195 -11.898 1 91.31 122 PHE B N 1
ATOM 5460 C CA . PHE B 1 122 ? 5.867 -10.258 -10.812 1 91.31 122 PHE B CA 1
ATOM 5461 C C . PHE B 1 122 ? 5.781 -8.828 -11.336 1 91.31 122 PHE B C 1
ATOM 5463 O O . PHE B 1 122 ? 5.926 -7.871 -10.57 1 91.31 122 PHE B O 1
ATOM 5470 N N . GLU B 1 123 ? 5.551 -8.688 -12.641 1 96.31 123 GLU B N 1
ATOM 5471 C CA . GLU B 1 123 ? 5.547 -7.375 -13.289 1 96.31 123 GLU B CA 1
ATOM 5472 C C . GLU B 1 123 ? 4.262 -6.609 -12.984 1 96.31 123 GLU B C 1
ATOM 5474 O O . GLU B 1 123 ? 3.18 -7.195 -12.93 1 96.31 123 GLU B O 1
ATOM 5479 N N . VAL B 1 124 ? 4.414 -5.332 -12.766 1 97.94 124 VAL B N 1
ATOM 5480 C CA . VAL B 1 124 ? 3.324 -4.359 -12.773 1 97.94 124 VAL B CA 1
ATOM 5481 C C . VAL B 1 124 ? 3.697 -3.174 -13.664 1 97.94 124 VAL B C 1
ATOM 5483 O O . VAL B 1 124 ? 4.84 -2.713 -13.641 1 97.94 124 VAL B O 1
ATOM 5486 N N . ASN B 1 125 ? 2.768 -2.828 -14.57 1 98.12 125 ASN B N 1
ATOM 5487 C CA . ASN B 1 125 ? 2.965 -1.593 -15.32 1 98.12 125 ASN B CA 1
ATOM 5488 C C . ASN B 1 125 ? 2.85 -0.366 -14.414 1 98.12 125 ASN B C 1
ATOM 5490 O O . ASN B 1 125 ? 1.785 0.251 -14.336 1 98.12 125 ASN B O 1
ATOM 5494 N N . THR B 1 126 ? 3.979 0.051 -13.898 1 98.31 126 THR B N 1
ATOM 5495 C CA . THR B 1 126 ? 4.035 0.943 -12.75 1 98.31 126 THR B CA 1
ATOM 5496 C C . THR B 1 126 ? 3.711 2.377 -13.156 1 98.31 126 THR B C 1
ATOM 5498 O O . THR B 1 126 ? 3.002 3.088 -12.445 1 98.31 126 THR B O 1
ATOM 5501 N N . VAL B 1 127 ? 4.109 2.887 -14.281 1 98.44 127 VAL B N 1
ATOM 5502 C CA . VAL B 1 127 ? 4.109 4.297 -14.664 1 98.44 127 VAL B CA 1
ATOM 5503 C C . VAL B 1 127 ? 2.676 4.805 -14.766 1 98.44 127 VAL B C 1
ATOM 5505 O O . VAL B 1 127 ? 2.34 5.855 -14.211 1 98.44 127 VAL B O 1
ATOM 5508 N N . PRO B 1 128 ? 1.727 4.066 -15.414 1 98.12 128 PRO B N 1
ATOM 5509 C CA . PRO B 1 128 ? 0.352 4.562 -15.492 1 98.12 128 PRO B CA 1
ATOM 5510 C C . PRO B 1 128 ? -0.303 4.715 -14.125 1 98.12 128 PRO B C 1
ATOM 5512 O O . PRO B 1 128 ? -1.195 5.551 -13.953 1 98.12 128 PRO B O 1
ATOM 5515 N N . ILE B 1 129 ? 0.103 3.98 -13.172 1 98.69 129 ILE B N 1
ATOM 5516 C CA . ILE B 1 129 ? -0.45 4.012 -11.82 1 98.69 129 ILE B CA 1
ATOM 5517 C C . ILE B 1 129 ? 0.051 5.254 -11.086 1 98.69 129 ILE B C 1
ATOM 5519 O O . ILE B 1 129 ? -0.708 5.902 -10.367 1 98.69 129 ILE B O 1
ATOM 5523 N N . MET B 1 130 ? 1.321 5.629 -11.344 1 98.69 130 MET B N 1
ATOM 5524 C CA . MET B 1 130 ? 2 6.625 -10.523 1 98.69 130 MET B CA 1
ATOM 5525 C C . MET B 1 130 ? 1.969 7.996 -11.195 1 98.69 130 MET B C 1
ATOM 5527 O O . MET B 1 130 ? 2.242 9.008 -10.555 1 98.69 130 MET B O 1
ATOM 5531 N N . GLU B 1 131 ? 1.624 8.07 -12.422 1 98.38 131 GLU B N 1
ATOM 5532 C CA . GLU B 1 131 ? 1.853 9.258 -13.234 1 98.38 131 GLU B CA 1
ATOM 5533 C C . GLU B 1 131 ? 1.031 10.445 -12.734 1 98.38 131 GLU B C 1
ATOM 5535 O O . GLU B 1 131 ? 1.495 11.586 -12.758 1 98.38 131 GLU B O 1
ATOM 5540 N N . SER B 1 132 ? -0.167 10.25 -12.211 1 98.12 132 SER B N 1
ATOM 5541 C CA . SER B 1 132 ? -1.048 11.336 -11.797 1 98.12 132 SER B CA 1
ATOM 5542 C C . SER B 1 132 ? -0.616 11.914 -10.453 1 98.12 132 SER B C 1
ATOM 5544 O O . SER B 1 132 ? -1.104 12.969 -10.039 1 98.12 132 SER B O 1
ATOM 5546 N N . VAL B 1 133 ? 0.362 11.297 -9.805 1 98.56 133 VAL B N 1
ATOM 5547 C CA . VAL B 1 133 ? 0.73 11.734 -8.461 1 98.56 133 VAL B CA 1
ATOM 5548 C C . VAL B 1 133 ? 2.246 11.906 -8.375 1 98.56 133 VAL B C 1
ATOM 5550 O O . VAL B 1 133 ? 2.83 11.75 -7.297 1 98.56 133 VAL B O 1
ATOM 5553 N N . THR B 1 134 ? 2.947 12.047 -9.469 1 98.69 134 THR B N 1
ATOM 5554 C CA . THR B 1 134 ? 4.367 12.367 -9.57 1 98.69 134 THR B CA 1
ATOM 5555 C C . THR B 1 134 ? 4.598 13.516 -10.539 1 98.69 134 THR B C 1
ATOM 5557 O O . THR B 1 134 ? 3.762 13.781 -11.406 1 98.69 134 THR B O 1
ATOM 5560 N N . LYS B 1 135 ? 5.703 14.211 -10.328 1 98.31 135 LYS B N 1
ATOM 5561 C CA . LYS B 1 135 ? 6.062 15.281 -11.258 1 98.31 135 LYS B CA 1
ATOM 5562 C C . LYS B 1 135 ? 6.668 14.719 -12.539 1 98.31 135 LYS B C 1
ATOM 5564 O O . LYS B 1 135 ? 6.594 15.352 -13.594 1 98.31 135 LYS B O 1
ATOM 5569 N N . TYR B 1 136 ? 7.309 13.578 -12.398 1 98.5 136 TYR B N 1
ATOM 5570 C CA . TYR B 1 136 ? 7.93 12.852 -13.5 1 98.5 136 TYR B CA 1
ATOM 5571 C C . TYR B 1 136 ? 7.953 11.352 -13.219 1 98.5 136 TYR B C 1
ATOM 5573 O O . TYR B 1 136 ? 8.312 10.922 -12.125 1 98.5 136 TYR B O 1
ATOM 5581 N N . SER B 1 137 ? 7.438 10.539 -14.039 1 98.69 137 SER B N 1
ATOM 5582 C CA . SER B 1 137 ? 7.465 9.078 -13.969 1 98.69 137 SER B CA 1
ATOM 5583 C C . SER B 1 137 ? 7.836 8.461 -15.312 1 98.69 137 SER B C 1
ATOM 5585 O O . SER B 1 137 ? 7.227 8.781 -16.328 1 98.69 137 SER B O 1
ATOM 5587 N N . HIS B 1 138 ? 8.852 7.59 -15.273 1 98.69 138 HIS B N 1
ATOM 5588 C CA . HIS B 1 138 ? 9.359 7.055 -16.531 1 98.69 138 HIS B CA 1
ATOM 5589 C C . HIS B 1 138 ? 9.969 5.672 -16.328 1 98.69 138 HIS B C 1
ATOM 5591 O O . HIS B 1 138 ? 10.734 5.453 -15.391 1 98.69 138 HIS B O 1
ATOM 5597 N N . MET B 1 139 ? 9.609 4.723 -17.172 1 98.62 139 MET B N 1
ATOM 5598 C CA . MET B 1 139 ? 10.328 3.455 -17.234 1 98.62 139 MET B CA 1
ATOM 5599 C C . MET B 1 139 ? 11.477 3.533 -18.234 1 98.62 139 MET B C 1
ATOM 5601 O O . MET B 1 139 ? 11.258 3.865 -19.406 1 98.62 139 MET B O 1
ATOM 5605 N N . LEU B 1 140 ? 12.672 3.23 -17.812 1 98.25 140 LEU B N 1
ATOM 5606 C CA . LEU B 1 140 ? 13.805 3.242 -18.734 1 98.25 140 LEU B CA 1
ATOM 5607 C C . LEU B 1 140 ? 13.672 2.131 -19.781 1 98.25 140 LEU B C 1
ATOM 5609 O O . LEU B 1 140 ? 13.352 0.993 -19.438 1 98.25 140 LEU B O 1
ATOM 5613 N N . THR B 1 141 ? 13.883 2.459 -21 1 96.38 141 THR B N 1
ATOM 5614 C CA . THR B 1 141 ? 13.805 1.471 -22.078 1 96.38 141 THR B CA 1
ATOM 5615 C C . THR B 1 141 ? 15.156 1.307 -22.766 1 96.38 141 THR B C 1
ATOM 5617 O O . THR B 1 141 ? 15.352 0.381 -23.547 1 96.38 141 THR B O 1
ATOM 5620 N N . ASP B 1 142 ? 16.062 2.236 -22.438 1 97.06 142 ASP B N 1
ATOM 5621 C CA . ASP B 1 142 ? 17.406 2.264 -23.016 1 97.06 142 ASP B CA 1
ATOM 5622 C C . ASP B 1 142 ? 18.438 2.695 -21.969 1 97.06 142 ASP B C 1
ATOM 5624 O O . ASP B 1 142 ? 18.344 3.789 -21.406 1 97.06 142 ASP B O 1
ATOM 5628 N N . ALA B 1 143 ? 19.469 1.848 -21.75 1 97.75 143 ALA B N 1
ATOM 5629 C CA . ALA B 1 143 ? 20.484 2.09 -20.734 1 97.75 143 ALA B CA 1
ATOM 5630 C C . ALA B 1 143 ? 21.219 3.404 -20.984 1 97.75 143 ALA B C 1
ATOM 5632 O O . ALA B 1 143 ? 21.609 4.102 -20.047 1 97.75 143 ALA B O 1
ATOM 5633 N N . SER B 1 144 ? 21.359 3.787 -22.188 1 97.62 144 SER B N 1
ATOM 5634 C CA . SER B 1 144 ? 22.156 4.957 -22.562 1 97.62 144 SER B CA 1
ATOM 5635 C C . SER B 1 144 ? 21.453 6.25 -22.156 1 97.62 144 SER B C 1
ATOM 5637 O O . SER B 1 144 ? 22.062 7.32 -22.172 1 97.62 144 SER B O 1
ATOM 5639 N N . THR B 1 145 ? 20.172 6.18 -21.766 1 98.25 145 THR B N 1
ATOM 5640 C CA . THR B 1 145 ? 19.406 7.383 -21.469 1 98.25 145 THR B CA 1
ATOM 5641 C C . THR B 1 145 ? 19.359 7.629 -19.953 1 98.25 145 THR B C 1
ATOM 5643 O O . THR B 1 145 ? 18.688 8.562 -19.5 1 98.25 145 THR B O 1
ATOM 5646 N N . ILE B 1 146 ? 20.062 6.867 -19.172 1 98.69 146 ILE B N 1
ATOM 5647 C CA . ILE B 1 146 ? 19.938 6.906 -17.719 1 98.69 146 ILE B CA 1
ATOM 5648 C C . ILE B 1 146 ? 20.375 8.273 -17.203 1 98.69 146 ILE B C 1
ATOM 5650 O O . ILE B 1 146 ? 19.766 8.82 -16.297 1 98.69 146 ILE B O 1
ATOM 5654 N N . LYS B 1 147 ? 21.484 8.812 -17.719 1 98.44 147 LYS B N 1
ATOM 5655 C CA . LYS B 1 147 ? 21.953 10.109 -17.25 1 98.44 147 LYS B CA 1
ATOM 5656 C C . LYS B 1 147 ? 20.891 11.188 -17.438 1 98.44 147 LYS B C 1
ATOM 5658 O O . LYS B 1 147 ? 20.609 11.961 -16.516 1 98.44 147 LYS B O 1
ATOM 5663 N N . TYR B 1 148 ? 20.25 11.195 -18.625 1 98.38 148 TYR B N 1
ATOM 5664 C CA . TYR B 1 148 ? 19.203 12.164 -18.938 1 98.38 148 TYR B CA 1
ATOM 5665 C C . TYR B 1 148 ? 18.031 12.031 -17.969 1 98.38 148 TYR B C 1
ATOM 5667 O O . TYR B 1 148 ? 17.609 13.016 -17.344 1 98.38 148 TYR B O 1
ATOM 5675 N N . HIS B 1 149 ? 17.516 10.867 -17.797 1 98.69 149 HIS B N 1
ATOM 5676 C CA . HIS B 1 149 ? 16.297 10.656 -17.016 1 98.69 149 HIS B CA 1
ATOM 5677 C C . HIS B 1 149 ? 16.562 10.859 -15.531 1 98.69 149 HIS B C 1
ATOM 5679 O O . HIS B 1 149 ? 15.703 11.352 -14.805 1 98.69 149 HIS B O 1
ATOM 5685 N N . LEU B 1 150 ? 17.734 10.438 -15.094 1 98.75 150 LEU B N 1
ATOM 5686 C CA . LEU B 1 150 ? 18.078 10.625 -13.688 1 98.75 150 LEU B CA 1
ATOM 5687 C C . LEU B 1 150 ? 18.203 12.109 -13.359 1 98.75 150 LEU B C 1
ATOM 5689 O O . LEU B 1 150 ? 17.641 12.578 -12.367 1 98.75 150 LEU B O 1
ATOM 5693 N N . GLU B 1 151 ? 18.969 12.844 -14.141 1 98.12 151 GLU B N 1
ATOM 5694 C CA . GLU B 1 151 ? 19.141 14.281 -13.93 1 98.12 151 GLU B CA 1
ATOM 5695 C C . GLU B 1 151 ? 17.812 15.016 -14.047 1 98.12 151 GLU B C 1
ATOM 5697 O O . GLU B 1 151 ? 17.516 15.906 -13.25 1 98.12 151 GLU B O 1
ATOM 5702 N N . LYS B 1 152 ? 16.984 14.617 -15.023 1 98.12 152 LYS B N 1
ATOM 5703 C CA . LYS B 1 152 ? 15.672 15.234 -15.172 1 98.12 152 LYS B CA 1
ATOM 5704 C C . LYS B 1 152 ? 14.797 14.961 -13.953 1 98.12 152 LYS B C 1
ATOM 5706 O O . LYS B 1 152 ? 14.117 15.859 -13.453 1 98.12 152 LYS B O 1
ATOM 5711 N N . ALA B 1 153 ? 14.797 13.695 -13.531 1 98.56 153 ALA B N 1
ATOM 5712 C CA . ALA B 1 153 ? 14 13.328 -12.367 1 98.56 153 ALA B CA 1
ATOM 5713 C C . ALA B 1 153 ? 14.391 14.156 -11.148 1 98.56 153 ALA B C 1
ATOM 5715 O O . ALA B 1 153 ? 13.531 14.695 -10.445 1 98.56 153 ALA B O 1
ATOM 5716 N N . ILE B 1 154 ? 15.672 14.281 -10.906 1 98.06 154 ILE B N 1
ATOM 5717 C CA . ILE B 1 154 ? 16.172 15.016 -9.75 1 98.06 154 ILE B CA 1
ATOM 5718 C C . ILE B 1 154 ? 15.82 16.5 -9.891 1 98.06 154 ILE B C 1
ATOM 5720 O O . ILE B 1 154 ? 15.391 17.125 -8.922 1 98.06 154 ILE B O 1
ATOM 5724 N N . HIS B 1 155 ? 15.984 17.016 -11.094 1 96.5 155 HIS B N 1
ATOM 5725 C CA . HIS B 1 155 ? 15.602 18.406 -11.359 1 96.5 155 HIS B CA 1
ATOM 5726 C C . HIS B 1 155 ? 14.125 18.641 -11.07 1 96.5 155 HIS B C 1
ATOM 5728 O O . HIS B 1 155 ? 13.766 19.578 -10.367 1 96.5 155 HIS B O 1
ATOM 5734 N N . GLU B 1 156 ? 13.266 17.781 -11.586 1 96.69 156 GLU B N 1
ATOM 5735 C CA . GLU B 1 156 ? 11.82 17.906 -11.383 1 96.69 156 GLU B CA 1
ATOM 5736 C C . GLU B 1 156 ? 11.453 17.781 -9.914 1 96.69 156 GLU B C 1
ATOM 5738 O O . GLU B 1 156 ? 10.594 18.516 -9.414 1 96.69 156 GLU B O 1
ATOM 5743 N N . ALA B 1 157 ? 12.094 16.891 -9.227 1 97.81 157 ALA B N 1
ATOM 5744 C CA . ALA B 1 157 ? 11.789 16.656 -7.82 1 97.81 157 ALA B CA 1
ATOM 5745 C C . ALA B 1 157 ? 12.086 17.891 -6.977 1 97.81 157 ALA B C 1
ATOM 5747 O O . ALA B 1 157 ? 11.414 18.141 -5.973 1 97.81 157 ALA B O 1
ATOM 5748 N N . THR B 1 158 ? 13.062 18.703 -7.367 1 95.19 158 THR B N 1
ATOM 5749 C CA . THR B 1 158 ? 13.586 19.734 -6.473 1 95.19 158 THR B CA 1
ATOM 5750 C C . THR B 1 158 ? 13.25 21.125 -6.988 1 95.19 158 THR B C 1
ATOM 5752 O O . THR B 1 158 ? 13.484 22.125 -6.297 1 95.19 158 THR B O 1
ATOM 5755 N N . SER B 1 159 ? 12.695 21.25 -8.211 1 92.69 159 SER B N 1
ATOM 5756 C CA . SER B 1 159 ? 12.406 22.547 -8.797 1 92.69 159 SER B CA 1
ATOM 5757 C C . SER B 1 159 ? 10.945 22.938 -8.602 1 92.69 159 SER B C 1
ATOM 5759 O O . SER B 1 159 ? 10.086 22.062 -8.445 1 92.69 159 SER B O 1
ATOM 5761 N N . GLY B 1 160 ? 10.727 24.297 -8.609 1 92.31 160 GLY B N 1
ATOM 5762 C CA . GLY B 1 160 ? 9.359 24.734 -8.367 1 92.31 160 GLY B CA 1
ATOM 5763 C C . GLY B 1 160 ? 8.789 24.219 -7.059 1 92.31 160 GLY B C 1
ATOM 5764 O O . GLY B 1 160 ? 9.461 24.266 -6.027 1 92.31 160 GLY B O 1
ATOM 5765 N N . ARG B 1 161 ? 7.504 23.891 -7.125 1 95.06 161 ARG B N 1
ATOM 5766 C CA . ARG B 1 161 ? 6.969 23.156 -5.988 1 95.06 161 ARG B CA 1
ATOM 5767 C C . ARG B 1 161 ? 7.496 21.719 -5.969 1 95.06 161 ARG B C 1
ATOM 5769 O O . ARG B 1 161 ? 7.184 20.938 -6.855 1 95.06 161 ARG B O 1
ATOM 5776 N N . PRO B 1 162 ? 8.359 21.438 -5.066 1 96.88 162 PRO B N 1
ATOM 5777 C CA . PRO B 1 162 ? 8.953 20.109 -5.055 1 96.88 162 PRO B CA 1
ATOM 5778 C C . PRO B 1 162 ? 7.91 18.984 -4.98 1 96.88 162 PRO B C 1
ATOM 5780 O O . PRO B 1 162 ? 6.75 19.25 -4.656 1 96.88 162 PRO B O 1
ATOM 5783 N N . GLY B 1 163 ? 8.281 17.781 -5.363 1 98 163 GLY B N 1
ATOM 5784 C CA . GLY B 1 163 ? 7.398 16.625 -5.34 1 98 163 GLY B CA 1
ATOM 5785 C C . GLY B 1 163 ? 8.086 15.336 -5.746 1 98 163 GLY B C 1
ATOM 5786 O O . GLY B 1 163 ? 9.266 15.344 -6.117 1 98 163 GLY B O 1
ATOM 5787 N N . PRO B 1 164 ? 7.402 14.281 -5.613 1 98.81 164 PRO B N 1
ATOM 5788 C CA . PRO B 1 164 ? 7.988 12.969 -5.918 1 98.81 164 PRO B CA 1
ATOM 5789 C C . PRO B 1 164 ? 8.148 12.727 -7.418 1 98.81 164 PRO B C 1
ATOM 5791 O O . PRO B 1 164 ? 7.367 13.25 -8.219 1 98.81 164 PRO B O 1
ATOM 5794 N N . VAL B 1 165 ? 9.164 11.969 -7.758 1 98.94 165 VAL B N 1
ATOM 5795 C CA . VAL B 1 165 ? 9.406 11.477 -9.109 1 98.94 165 VAL B CA 1
ATOM 5796 C C . VAL B 1 165 ? 9.719 9.984 -9.07 1 98.94 165 VAL B C 1
ATOM 5798 O O . VAL B 1 165 ? 10.094 9.453 -8.023 1 98.94 165 VAL B O 1
ATOM 5801 N N . LEU B 1 166 ? 9.477 9.305 -10.211 1 98.94 166 LEU B N 1
ATOM 5802 C CA . LEU B 1 166 ? 9.664 7.855 -10.242 1 98.94 166 LEU B CA 1
ATOM 5803 C C . LEU B 1 166 ? 10.43 7.434 -11.492 1 98.94 166 LEU B C 1
ATOM 5805 O O . LEU B 1 166 ? 10.086 7.84 -12.602 1 98.94 166 LEU B O 1
ATOM 5809 N N . LEU B 1 167 ? 11.508 6.699 -11.281 1 98.94 167 LEU B N 1
ATOM 5810 C CA . LEU B 1 167 ? 12.188 5.984 -12.352 1 98.94 167 LEU B CA 1
ATOM 5811 C C . LEU B 1 167 ? 12.031 4.477 -12.188 1 98.94 167 LEU B C 1
ATOM 5813 O O . LEU B 1 167 ? 12.406 3.922 -11.148 1 98.94 167 LEU B O 1
ATOM 5817 N N . ASP B 1 168 ? 11.414 3.873 -13.148 1 98.88 168 ASP B N 1
ATOM 5818 C CA . ASP B 1 168 ? 11.242 2.426 -13.211 1 98.88 168 ASP B CA 1
ATOM 5819 C C . ASP B 1 168 ? 12.289 1.786 -14.117 1 98.88 168 ASP B C 1
ATOM 5821 O O . ASP B 1 168 ? 12.336 2.082 -15.32 1 98.88 168 ASP B O 1
ATOM 5825 N N . ILE B 1 169 ? 13.125 0.862 -13.531 1 98.81 169 ILE B N 1
ATOM 5826 C CA . ILE B 1 169 ? 14.297 0.43 -14.281 1 98.81 169 ILE B CA 1
ATOM 5827 C C . ILE B 1 169 ? 14.289 -1.09 -14.422 1 98.81 169 ILE B C 1
ATOM 5829 O O . ILE B 1 169 ? 14.555 -1.811 -13.461 1 98.81 169 ILE B O 1
ATOM 5833 N N . PRO B 1 170 ? 14.086 -1.636 -15.609 1 98.12 170 PRO B N 1
ATOM 5834 C CA . PRO B 1 170 ? 14.102 -3.078 -15.867 1 98.12 170 PRO B CA 1
ATOM 5835 C C . PRO B 1 170 ? 15.422 -3.738 -15.469 1 98.12 170 PRO B C 1
ATOM 5837 O O . PRO B 1 170 ? 16.469 -3.105 -15.547 1 98.12 170 PRO B O 1
ATOM 5840 N N . LEU B 1 171 ? 15.336 -4.973 -15.188 1 96 171 LEU B N 1
ATOM 5841 C CA . LEU B 1 171 ? 16.438 -5.754 -14.641 1 96 171 LEU B CA 1
ATOM 5842 C C . LEU B 1 171 ? 17.625 -5.746 -15.594 1 96 171 LEU B C 1
ATOM 5844 O O . LEU B 1 171 ? 18.766 -5.559 -15.164 1 96 171 LEU B O 1
ATOM 5848 N N . ASP B 1 172 ? 17.406 -5.938 -16.859 1 94.31 172 ASP B N 1
ATOM 5849 C CA . ASP B 1 172 ? 18.469 -6 -17.859 1 94.31 172 ASP B CA 1
ATOM 5850 C C . ASP B 1 172 ? 19.141 -4.637 -18.031 1 94.31 172 ASP B C 1
ATOM 5852 O O . ASP B 1 172 ? 20.328 -4.555 -18.344 1 94.31 172 ASP B O 1
ATOM 5856 N N . ILE B 1 173 ? 18.375 -3.607 -17.781 1 97.31 173 ILE B N 1
ATOM 5857 C CA . ILE B 1 173 ? 18.922 -2.258 -17.906 1 97.31 173 ILE B CA 1
ATOM 5858 C C . ILE B 1 173 ? 19.734 -1.912 -16.672 1 97.31 173 ILE B C 1
ATOM 5860 O O . ILE B 1 173 ? 20.781 -1.278 -16.766 1 97.31 173 ILE B O 1
ATOM 5864 N N . GLN B 1 174 ? 19.344 -2.301 -15.5 1 97.81 174 GLN B N 1
ATOM 5865 C CA . GLN B 1 174 ? 20.094 -2.096 -14.273 1 97.81 174 GLN B CA 1
ATOM 5866 C C . GLN B 1 174 ? 21.531 -2.584 -14.422 1 97.81 174 GLN B C 1
ATOM 5868 O O . GLN B 1 174 ? 22.484 -1.91 -13.992 1 97.81 174 GLN B O 1
ATOM 5873 N N . GLY B 1 175 ? 21.641 -3.836 -15.016 1 95.5 175 GLY B N 1
ATOM 5874 C CA . GLY B 1 175 ? 22.922 -4.5 -15.102 1 95.5 175 GLY B CA 1
ATOM 5875 C C . GLY B 1 175 ? 23.703 -4.141 -16.344 1 95.5 175 GLY B C 1
ATOM 5876 O O . GLY B 1 175 ? 24.859 -4.535 -16.5 1 95.5 175 GLY B O 1
ATOM 5877 N N . ALA B 1 176 ? 23.109 -3.367 -17.266 1 95.88 176 ALA B N 1
ATOM 5878 C CA . ALA B 1 176 ? 23.766 -3.016 -18.516 1 95.88 176 ALA B CA 1
ATOM 5879 C C . ALA B 1 176 ? 25 -2.148 -18.281 1 95.88 176 ALA B C 1
ATOM 5881 O O . ALA B 1 176 ? 25 -1.306 -17.375 1 95.88 176 ALA B O 1
ATOM 5882 N N . LEU B 1 177 ? 26.047 -2.365 -19.078 1 95.94 177 LEU B N 1
ATOM 5883 C CA . LEU B 1 177 ? 27.266 -1.571 -19 1 95.94 177 LEU B CA 1
ATOM 5884 C C . LEU B 1 177 ? 27.172 -0.329 -19.875 1 95.94 177 LEU B C 1
ATOM 5886 O O . LEU B 1 177 ? 26.719 -0.407 -21.031 1 95.94 177 LEU B O 1
ATOM 5890 N N . ILE B 1 178 ? 27.516 0.783 -19.281 1 96.94 178 ILE B N 1
ATOM 5891 C CA . ILE B 1 178 ? 27.5 2.053 -20 1 96.94 178 ILE B CA 1
ATOM 5892 C C . ILE B 1 178 ? 28.828 2.791 -19.766 1 96.94 178 ILE B C 1
ATOM 5894 O O . ILE B 1 178 ? 29.547 2.5 -18.812 1 96.94 178 ILE B O 1
ATOM 5898 N N . ASP B 1 179 ? 29.156 3.67 -20.703 1 97.19 179 ASP B N 1
ATOM 5899 C CA . ASP B 1 179 ? 30.266 4.605 -20.547 1 97.19 179 ASP B CA 1
ATOM 5900 C C . ASP B 1 179 ? 29.766 5.988 -20.125 1 97.19 179 ASP B C 1
ATOM 5902 O O . ASP B 1 179 ? 29.266 6.75 -20.953 1 97.19 179 ASP B O 1
ATOM 5906 N N . PRO B 1 180 ? 29.938 6.305 -18.844 1 96.69 180 PRO B N 1
ATOM 5907 C CA . PRO B 1 180 ? 29.391 7.555 -18.328 1 96.69 180 PRO B CA 1
ATOM 5908 C C . PRO B 1 180 ? 29.812 8.773 -19.141 1 96.69 180 PRO B C 1
ATOM 5910 O O . PRO B 1 180 ? 29.078 9.75 -19.234 1 96.69 180 PRO B O 1
ATOM 5913 N N . GLU B 1 181 ? 30.938 8.758 -19.766 1 95.62 181 GLU B N 1
ATOM 5914 C CA . GLU B 1 181 ? 31.516 9.898 -20.484 1 95.62 181 GLU B CA 1
ATOM 5915 C C . GLU B 1 181 ? 30.766 10.148 -21.797 1 95.62 181 GLU B C 1
ATOM 5917 O O . GLU B 1 181 ? 30.859 11.234 -22.359 1 95.62 181 GLU B O 1
ATOM 5922 N N . THR B 1 182 ? 30.047 9.188 -22.25 1 96.25 182 THR B N 1
ATOM 5923 C CA . THR B 1 182 ? 29.406 9.305 -23.562 1 96.25 182 THR B CA 1
ATOM 5924 C C . THR B 1 182 ? 27.922 9.625 -23.391 1 96.25 182 THR B C 1
ATOM 5926 O O . THR B 1 182 ? 27.219 9.859 -24.375 1 96.25 182 THR B O 1
ATOM 5929 N N . LEU B 1 183 ? 27.422 9.68 -22.188 1 96.94 183 LEU B N 1
ATOM 5930 C CA . LEU B 1 183 ? 25.984 9.836 -21.953 1 96.94 183 LEU B CA 1
ATOM 5931 C C . LEU B 1 183 ? 25.578 11.297 -22.062 1 96.94 183 LEU B C 1
ATOM 5933 O O . LEU B 1 183 ? 26.312 12.188 -21.625 1 96.94 183 LEU B O 1
ATOM 5937 N N . GLN B 1 184 ? 24.422 11.469 -22.656 1 96.06 184 GLN B N 1
ATOM 5938 C CA . GLN B 1 184 ? 23.828 12.805 -22.719 1 96.06 184 GLN B CA 1
ATOM 5939 C C . GLN B 1 184 ? 23.078 13.125 -21.422 1 96.06 184 GLN B C 1
ATOM 5941 O O . GLN B 1 184 ? 22.297 12.297 -20.938 1 96.06 184 GLN B O 1
ATOM 5946 N N . GLY B 1 185 ? 23.344 14.289 -20.844 1 95.81 185 GLY B N 1
ATOM 5947 C CA . GLY B 1 185 ? 22.672 14.727 -19.625 1 95.81 185 GLY B CA 1
ATOM 5948 C C . GLY B 1 185 ? 21.438 15.57 -19.906 1 95.81 185 GLY B C 1
ATOM 5949 O O . GLY B 1 185 ? 21.109 15.82 -21.062 1 95.81 185 GLY B O 1
ATOM 5950 N N . PHE B 1 186 ? 20.688 15.789 -18.844 1 95.25 186 PHE B N 1
ATOM 5951 C CA . PHE B 1 186 ? 19.516 16.656 -18.906 1 95.25 186 PHE B CA 1
ATOM 5952 C C . PHE B 1 186 ? 19.922 18.125 -18.875 1 95.25 186 PHE B C 1
ATOM 5954 O O . PHE B 1 186 ? 20.75 18.531 -18.047 1 95.25 186 PHE B O 1
ATOM 5961 N N . ILE B 1 187 ? 19.531 18.812 -19.875 1 87.94 187 ILE B N 1
ATOM 5962 C CA . ILE B 1 187 ? 19.797 20.25 -19.922 1 87.94 187 ILE B CA 1
ATOM 5963 C C . ILE B 1 187 ? 18.609 21.016 -19.344 1 87.94 187 ILE B C 1
ATOM 5965 O O . ILE B 1 187 ? 17.5 20.938 -19.891 1 87.94 187 ILE B O 1
ATOM 5969 N N . ASP B 1 188 ? 18.891 21.469 -18.188 1 78.06 188 ASP B N 1
ATOM 5970 C CA . ASP B 1 188 ? 17.828 22.188 -17.484 1 78.06 188 ASP B CA 1
ATOM 5971 C C . ASP B 1 188 ? 17.641 23.594 -18.047 1 78.06 188 ASP B C 1
ATOM 5973 O O . ASP B 1 188 ? 18.625 24.297 -18.328 1 78.06 188 ASP B O 1
ATOM 5977 N N . GLU B 1 189 ? 16.469 23.828 -18.562 1 69.69 189 GLU B N 1
ATOM 5978 C CA . GLU B 1 189 ? 16.234 25.25 -18.766 1 69.69 189 GLU B CA 1
ATOM 5979 C C . GLU B 1 189 ? 15.867 25.938 -17.453 1 69.69 189 GLU B C 1
ATOM 5981 O O . GLU B 1 189 ? 15.023 25.453 -16.703 1 69.69 189 GLU B O 1
ATOM 5986 N N . GLU B 1 190 ? 16.75 26.672 -16.875 1 64.94 190 GLU B N 1
ATOM 5987 C CA . GLU B 1 190 ? 16.469 27.359 -15.625 1 64.94 190 GLU B CA 1
ATOM 5988 C C . GLU B 1 190 ? 15.102 28.016 -15.656 1 64.94 190 GLU B C 1
ATOM 5990 O O . GLU B 1 190 ? 14.836 28.875 -16.5 1 64.94 190 GLU B O 1
ATOM 5995 N N . PRO B 1 191 ? 14.242 27.312 -14.914 1 65 191 PRO B N 1
ATOM 5996 C CA . PRO B 1 191 ? 12.945 28 -14.914 1 65 191 PRO B CA 1
ATOM 5997 C C . PRO B 1 191 ? 13.047 29.438 -14.422 1 65 191 PRO B C 1
ATOM 5999 O O . PRO B 1 191 ? 13.875 29.75 -13.562 1 65 191 PRO B O 1
ATOM 6002 N N . ALA B 1 192 ? 12.469 30.359 -15.07 1 68.69 192 ALA B N 1
ATOM 6003 C CA . ALA B 1 192 ? 12.414 31.75 -14.633 1 68.69 192 ALA B CA 1
ATOM 6004 C C . ALA B 1 192 ? 11.875 31.859 -13.211 1 68.69 192 ALA B C 1
ATOM 6006 O O . ALA B 1 192 ? 10.922 31.156 -12.844 1 68.69 192 ALA B O 1
ATOM 6007 N N . ALA B 1 193 ? 12.656 32.562 -12.383 1 78.5 193 ALA B N 1
ATOM 6008 C CA . ALA B 1 193 ? 12.156 32.875 -11.047 1 78.5 193 ALA B CA 1
ATOM 6009 C C . ALA B 1 193 ? 10.75 33.469 -11.117 1 78.5 193 ALA B C 1
ATOM 6011 O O . ALA B 1 193 ? 10.469 34.312 -11.984 1 78.5 193 ALA B O 1
ATOM 6012 N N . LEU B 1 194 ? 9.914 32.875 -10.32 1 90.81 194 LEU B N 1
ATOM 6013 C CA . LEU B 1 194 ? 8.562 33.406 -10.273 1 90.81 194 LEU B CA 1
ATOM 6014 C C . LEU B 1 194 ? 8.453 34.469 -9.18 1 90.81 194 LEU B C 1
ATOM 6016 O O . LEU B 1 194 ? 8.25 34.156 -8.008 1 90.81 194 LEU B O 1
ATOM 6020 N N . ALA B 1 195 ? 8.648 35.688 -9.531 1 95.44 195 ALA B N 1
ATOM 6021 C CA . ALA B 1 195 ? 8.578 36.844 -8.641 1 95.44 195 ALA B CA 1
ATOM 6022 C C . ALA B 1 195 ? 7.359 37.719 -8.961 1 95.44 195 ALA B C 1
ATOM 6024 O O . ALA B 1 195 ? 6.852 37.688 -10.086 1 95.44 195 ALA B O 1
ATOM 6025 N N . PRO B 1 196 ? 6.891 38.406 -7.906 1 97 196 PRO B N 1
ATOM 6026 C CA . PRO B 1 196 ? 5.789 39.344 -8.188 1 97 196 PRO B CA 1
ATOM 6027 C C . PRO B 1 196 ? 6.191 40.469 -9.133 1 97 196 PRO B C 1
ATOM 6029 O O . PRO B 1 196 ? 7.352 40.875 -9.141 1 97 196 PRO B O 1
ATOM 6032 N N . THR B 1 197 ? 5.234 40.969 -9.867 1 96.19 197 THR B N 1
ATOM 6033 C CA . THR B 1 197 ? 5.461 42.156 -10.688 1 96.19 197 THR B CA 1
ATOM 6034 C C . THR B 1 197 ? 5.523 43.406 -9.82 1 96.19 197 THR B C 1
ATOM 6036 O O . THR B 1 197 ? 5.086 43.375 -8.664 1 96.19 197 THR B O 1
ATOM 6039 N N . GLU B 1 198 ? 6.031 44.438 -10.43 1 95.5 198 GLU B N 1
ATOM 6040 C CA . GLU B 1 198 ? 6.078 45.719 -9.719 1 95.5 198 GLU B CA 1
ATOM 6041 C C . GLU B 1 198 ? 4.68 46.188 -9.336 1 95.5 198 GLU B C 1
ATOM 6043 O O . GLU B 1 198 ? 4.473 46.719 -8.242 1 95.5 198 GLU B O 1
ATOM 6048 N N . ASN B 1 199 ? 3.82 46.031 -10.234 1 97 199 ASN B N 1
ATOM 6049 C CA . ASN B 1 199 ? 2.439 46.438 -9.969 1 97 199 ASN B CA 1
ATOM 6050 C C . ASN B 1 199 ? 1.848 45.625 -8.805 1 97 199 ASN B C 1
ATOM 6052 O O . ASN B 1 199 ? 1.156 46.188 -7.953 1 97 199 ASN B O 1
ATOM 6056 N N . GLU B 1 200 ? 2.08 44.344 -8.836 1 97.38 200 GLU B N 1
ATOM 6057 C CA . GLU B 1 200 ? 1.606 43.469 -7.746 1 97.38 200 GLU B CA 1
ATOM 6058 C C . GLU B 1 200 ? 2.215 43.906 -6.41 1 97.38 200 GLU B C 1
ATOM 6060 O O . GLU B 1 200 ? 1.522 43.938 -5.391 1 97.38 200 GLU B O 1
ATOM 6065 N N . ILE B 1 201 ? 3.469 44.219 -6.441 1 96.69 201 ILE B N 1
ATOM 6066 C CA . ILE B 1 201 ? 4.168 44.656 -5.242 1 96.69 201 ILE B CA 1
ATOM 6067 C C . ILE B 1 201 ? 3.531 45.938 -4.723 1 96.69 201 ILE B C 1
ATOM 6069 O O . ILE B 1 201 ? 3.271 46.062 -3.523 1 96.69 201 ILE B O 1
ATOM 6073 N N . GLN B 1 202 ? 3.275 46.844 -5.574 1 95.62 202 GLN B N 1
ATOM 6074 C CA . GLN B 1 202 ? 2.672 48.125 -5.176 1 95.62 202 GLN B CA 1
ATOM 6075 C C . GLN B 1 202 ? 1.282 47.906 -4.582 1 95.62 202 GLN B C 1
ATOM 6077 O O . GLN B 1 202 ? 0.914 48.562 -3.602 1 95.62 202 GLN B O 1
ATOM 6082 N N . GLN B 1 203 ? 0.582 47.062 -5.203 1 96.94 203 GLN B N 1
ATOM 6083 C CA . GLN B 1 203 ? -0.75 46.75 -4.691 1 96.94 203 GLN B CA 1
ATOM 6084 C C . GLN B 1 203 ? -0.676 46.156 -3.287 1 96.94 203 GLN B C 1
ATOM 6086 O O . GLN B 1 203 ? -1.479 46.5 -2.418 1 96.94 203 GLN B O 1
ATOM 6091 N N . ILE B 1 204 ? 0.242 45.281 -3.113 1 97.06 204 ILE B N 1
ATOM 6092 C CA . ILE B 1 204 ? 0.419 44.625 -1.816 1 97.06 204 ILE B CA 1
ATOM 6093 C C . ILE B 1 204 ? 0.833 45.656 -0.777 1 97.06 204 ILE B C 1
ATOM 6095 O O . ILE B 1 204 ? 0.277 45.719 0.323 1 97.06 204 ILE B O 1
ATOM 6099 N N . ILE B 1 205 ? 1.78 46.531 -1.129 1 95.19 205 ILE B N 1
ATOM 6100 C CA . ILE B 1 205 ? 2.262 47.562 -0.224 1 95.19 205 ILE B CA 1
ATOM 6101 C C . ILE B 1 205 ? 1.114 48.5 0.142 1 95.19 205 ILE B C 1
ATOM 6103 O O . ILE B 1 205 ? 0.935 48.844 1.312 1 95.19 205 ILE B O 1
ATOM 6107 N N . ALA B 1 206 ? 0.366 48.875 -0.803 1 95.31 206 ALA B N 1
ATOM 6108 C CA . ALA B 1 206 ? -0.761 49.781 -0.568 1 95.31 206 ALA B CA 1
ATOM 6109 C C . ALA B 1 206 ? -1.777 49.156 0.379 1 95.31 206 ALA B C 1
ATOM 6111 O O . ALA B 1 206 ? -2.256 49.812 1.311 1 95.31 206 ALA B O 1
ATOM 6112 N N . ALA B 1 207 ? -2.061 47.938 0.154 1 96 207 ALA B N 1
ATOM 6113 C CA . ALA B 1 207 ? -3.051 47.219 0.965 1 96 207 ALA B CA 1
ATOM 6114 C C . ALA B 1 207 ? -2.566 47.062 2.404 1 96 207 ALA B C 1
ATOM 6116 O O . ALA B 1 207 ? -3.307 47.344 3.348 1 96 207 ALA B O 1
ATOM 6117 N N . VAL B 1 208 ? -1.354 46.656 2.555 1 95 208 VAL B N 1
ATOM 6118 C CA . VAL B 1 208 ? -0.814 46.344 3.873 1 95 208 VAL B CA 1
ATOM 6119 C C . VAL B 1 208 ? -0.541 47.625 4.637 1 95 208 VAL B C 1
ATOM 6121 O O . VAL B 1 208 ? -0.801 47.719 5.836 1 95 208 VAL B O 1
ATOM 6124 N N . SER B 1 209 ? -0.014 48.625 3.975 1 92.12 209 SER B N 1
ATOM 6125 C CA . SER B 1 209 ? 0.31 49.875 4.613 1 92.12 209 SER B CA 1
ATOM 6126 C C . SER B 1 209 ? -0.951 50.594 5.074 1 92.12 209 SER B C 1
ATOM 6128 O O . SER B 1 209 ? -0.923 51.344 6.059 1 92.12 209 SER B O 1
ATOM 6130 N N . GLY B 1 210 ? -1.99 50.469 4.379 1 90.88 210 GLY B N 1
ATOM 6131 C CA . GLY B 1 210 ? -3.244 51.125 4.719 1 90.88 210 GLY B CA 1
ATOM 6132 C C . GLY B 1 210 ? -4.078 50.312 5.707 1 90.88 210 GLY B C 1
ATOM 6133 O O . GLY B 1 210 ? -5.113 50.812 6.176 1 90.88 210 GLY B O 1
ATOM 6134 N N . ALA B 1 211 ? -3.58 49.25 6.133 1 94.56 211 ALA B N 1
ATOM 6135 C CA . ALA B 1 211 ? -4.359 48.344 6.973 1 94.56 211 ALA B CA 1
ATOM 6136 C C . ALA B 1 211 ? -4.301 48.75 8.438 1 94.56 211 ALA B C 1
ATOM 6138 O O . ALA B 1 211 ? -3.254 49.188 8.922 1 94.56 211 ALA B O 1
ATOM 6139 N N . LYS B 1 212 ? -5.348 48.594 9.141 1 94.62 212 LYS B N 1
ATOM 6140 C CA . LYS B 1 212 ? -5.41 48.844 10.578 1 94.62 212 LYS B CA 1
ATOM 6141 C C . LYS B 1 212 ? -5.152 47.531 11.352 1 94.62 212 LYS B C 1
ATOM 6143 O O . LYS B 1 212 ? -4.637 47.562 12.469 1 94.62 212 LYS B O 1
ATOM 6148 N N . ARG B 1 213 ? -5.527 46.438 10.797 1 96.75 213 ARG B N 1
ATOM 6149 C CA . ARG B 1 213 ? -5.402 45.156 11.445 1 96.75 213 ARG B CA 1
ATOM 6150 C C . ARG B 1 213 ? -4.84 44.125 10.477 1 96.75 213 ARG B C 1
ATOM 6152 O O . ARG B 1 213 ? -5.484 43.094 10.211 1 96.75 213 ARG B O 1
ATOM 6159 N N . PRO B 1 214 ? -3.631 44.312 9.977 1 96.94 214 PRO B N 1
ATOM 6160 C CA . PRO B 1 214 ? -3.025 43.344 9.07 1 96.94 214 PRO B CA 1
ATOM 6161 C C . PRO B 1 214 ? -2.594 42.062 9.789 1 96.94 214 PRO B C 1
ATOM 6163 O O . PRO B 1 214 ? -2.139 42.094 10.93 1 96.94 214 PRO B O 1
ATOM 6166 N N . VAL B 1 215 ? -2.76 40.969 9.148 1 98.06 215 VAL B N 1
ATOM 6167 C CA . VAL B 1 215 ? -2.297 39.656 9.609 1 98.06 215 VAL B CA 1
ATOM 6168 C C . VAL B 1 215 ? -1.564 38.938 8.477 1 98.06 215 VAL B C 1
ATOM 6170 O O . VAL B 1 215 ? -1.954 39.062 7.309 1 98.06 215 VAL B O 1
ATOM 6173 N N . ILE B 1 216 ? -0.48 38.312 8.789 1 98.19 216 ILE B N 1
ATOM 6174 C CA . ILE B 1 216 ? 0.169 37.375 7.867 1 98.19 216 ILE B CA 1
ATOM 6175 C C . ILE B 1 216 ? -0.242 35.938 8.195 1 98.19 216 ILE B C 1
ATOM 6177 O O . ILE B 1 216 ? -0.139 35.531 9.352 1 98.19 216 ILE B O 1
ATOM 6181 N N . LEU B 1 217 ? -0.815 35.25 7.258 1 98.38 217 LEU B N 1
ATOM 6182 C CA . LEU B 1 217 ? -1.116 33.844 7.355 1 98.38 217 LEU B CA 1
ATOM 6183 C C . LEU B 1 217 ? -0.049 33 6.652 1 98.38 217 LEU B C 1
ATOM 6185 O O . LEU B 1 217 ? -0.026 32.938 5.422 1 98.38 217 LEU B O 1
ATOM 6189 N N . ALA B 1 218 ? 0.811 32.375 7.441 1 98.31 218 ALA B N 1
ATOM 6190 C CA . ALA B 1 218 ? 1.973 31.672 6.91 1 98.31 218 ALA B CA 1
ATOM 6191 C C . ALA B 1 218 ? 1.735 30.156 6.891 1 98.31 218 ALA B C 1
ATOM 6193 O O . ALA B 1 218 ? 1.28 29.578 7.879 1 98.31 218 ALA B O 1
ATOM 6194 N N . GLY B 1 219 ? 1.974 29.547 5.719 1 97.06 219 GLY B N 1
ATOM 6195 C CA . GLY B 1 219 ? 1.826 28.109 5.57 1 97.06 219 GLY B CA 1
ATOM 6196 C C . GLY B 1 219 ? 3.152 27.375 5.477 1 97.06 219 GLY B C 1
ATOM 6197 O O . GLY B 1 219 ? 4.215 28 5.621 1 97.06 219 GLY B O 1
ATOM 6198 N N . VAL B 1 220 ? 3.057 26.062 5.27 1 95.88 220 VAL B N 1
ATOM 6199 C CA . VAL B 1 220 ? 4.219 25.172 5.234 1 95.88 220 VAL B CA 1
ATOM 6200 C C . VAL B 1 220 ? 5.098 25.531 4.035 1 95.88 220 VAL B C 1
ATOM 6202 O O . VAL B 1 220 ? 6.293 25.219 4.023 1 95.88 220 VAL B O 1
ATOM 6205 N N . GLY B 1 221 ? 4.539 26.266 3.076 1 96.31 221 GLY B N 1
ATOM 6206 C CA . GLY B 1 221 ? 5.289 26.688 1.9 1 96.31 221 GLY B CA 1
ATOM 6207 C C . GLY B 1 221 ? 6.488 27.547 2.234 1 96.31 221 GLY B C 1
ATOM 6208 O O . GLY B 1 221 ? 7.465 27.578 1.482 1 96.31 221 GLY B O 1
ATOM 6209 N N . VAL B 1 222 ? 6.426 28.281 3.369 1 97.56 222 VAL B N 1
ATOM 6210 C CA . VAL B 1 222 ? 7.559 29.078 3.814 1 97.56 222 VAL B CA 1
ATOM 6211 C C . VAL B 1 222 ? 8.75 28.172 4.109 1 97.56 222 VAL B C 1
ATOM 6213 O O . VAL B 1 222 ? 9.883 28.484 3.73 1 97.56 222 VAL B O 1
ATOM 6216 N N . ARG B 1 223 ? 8.414 27.062 4.754 1 95.06 223 ARG B N 1
ATOM 6217 C CA . ARG B 1 223 ? 9.445 26.078 5.078 1 95.06 223 ARG B CA 1
ATOM 6218 C C . ARG B 1 223 ? 9.938 25.359 3.82 1 95.06 223 ARG B C 1
ATOM 6220 O O . ARG B 1 223 ? 11.141 25.203 3.625 1 95.06 223 ARG B O 1
ATOM 6227 N N . VAL B 1 224 ? 9.039 24.969 2.977 1 95.19 224 VAL B N 1
ATOM 6228 C CA . VAL B 1 224 ? 9.359 24.234 1.763 1 95.19 224 VAL B CA 1
ATOM 6229 C C . VAL B 1 224 ? 10.25 25.078 0.86 1 95.19 224 VAL B C 1
ATOM 6231 O O . VAL B 1 224 ? 11.141 24.562 0.183 1 95.19 224 VAL B O 1
ATOM 6234 N N . ALA B 1 225 ? 10.07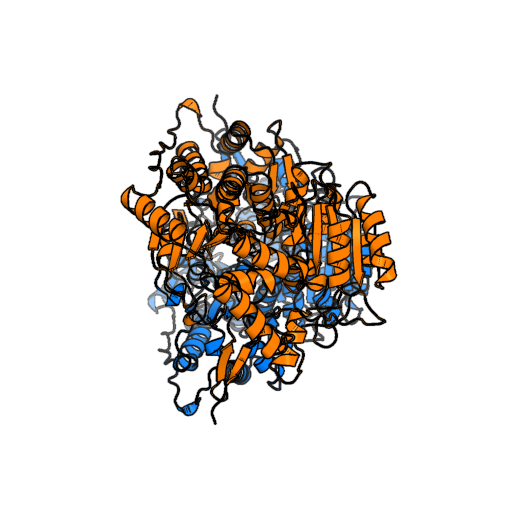8 26.375 0.925 1 95.5 225 ALA B N 1
ATOM 6235 C CA . ALA B 1 225 ? 10.836 27.312 0.107 1 95.5 225 ALA B CA 1
ATOM 6236 C C . ALA B 1 225 ? 12.18 27.641 0.748 1 95.5 225 ALA B C 1
ATOM 6238 O O . ALA B 1 225 ? 12.938 28.469 0.237 1 95.5 225 ALA B O 1
ATOM 6239 N N . ASN B 1 226 ? 12.492 26.984 1.889 1 93.94 226 ASN B N 1
ATOM 6240 C CA . ASN B 1 226 ? 13.688 27.297 2.658 1 93.94 226 ASN B CA 1
ATOM 6241 C C . ASN B 1 226 ? 13.797 28.781 2.967 1 93.94 226 ASN B C 1
ATOM 6243 O O . ASN B 1 226 ? 14.859 29.391 2.818 1 93.94 226 ASN B O 1
ATOM 6247 N N . ALA B 1 227 ? 12.68 29.375 3.342 1 96.12 227 ALA B N 1
ATOM 6248 C CA . ALA B 1 227 ? 12.617 30.828 3.523 1 96.12 227 ALA B CA 1
ATOM 6249 C C . ALA B 1 227 ? 12.281 31.188 4.969 1 96.12 227 ALA B C 1
ATOM 6251 O O . ALA B 1 227 ? 11.922 32.312 5.266 1 96.12 227 ALA B O 1
ATOM 6252 N N . SER B 1 228 ? 12.375 30.25 5.91 1 95.62 228 SER B N 1
ATOM 6253 C CA . SER B 1 228 ? 11.93 30.469 7.285 1 95.62 228 SER B CA 1
ATOM 6254 C C . SER B 1 228 ? 12.711 31.594 7.941 1 95.62 228 SER B C 1
ATOM 6256 O O . SER B 1 228 ? 12.125 32.438 8.609 1 95.62 228 SER B O 1
ATOM 6258 N N . GLU B 1 229 ? 14.023 31.672 7.758 1 95 229 GLU B N 1
ATOM 6259 C CA . GLU B 1 229 ? 14.844 32.719 8.344 1 95 229 GLU B CA 1
ATOM 6260 C C . GLU B 1 229 ? 14.531 34.062 7.711 1 95 229 GLU B C 1
ATOM 6262 O O . GLU B 1 229 ? 14.367 35.062 8.422 1 95 229 GLU B O 1
ATOM 6267 N N . ALA B 1 230 ? 14.5 34.094 6.375 1 96.19 230 ALA B N 1
ATOM 6268 C CA . ALA B 1 230 ? 14.156 35.312 5.676 1 96.19 230 ALA B CA 1
ATOM 6269 C C . ALA B 1 230 ? 12.781 35.812 6.094 1 96.19 230 ALA B C 1
ATOM 6271 O O . ALA B 1 230 ? 12.57 37.031 6.23 1 96.19 230 ALA B O 1
ATOM 6272 N N . PHE B 1 231 ? 11.883 34.938 6.281 1 96.94 231 PHE B N 1
ATOM 6273 C CA . PHE B 1 231 ? 10.523 35.281 6.707 1 96.94 231 PHE B CA 1
ATOM 6274 C C . PHE B 1 231 ? 10.531 35.906 8.094 1 96.94 231 PHE B C 1
ATOM 6276 O O . PHE B 1 231 ? 9.867 36.938 8.32 1 96.94 231 PHE B O 1
ATOM 6283 N N . ARG B 1 232 ? 11.258 35.281 9 1 95 232 ARG B N 1
ATOM 6284 C CA . ARG B 1 232 ? 11.328 35.781 10.359 1 95 232 ARG B CA 1
ATOM 6285 C C . ARG B 1 232 ? 11.891 37.219 10.383 1 95 232 ARG B C 1
ATOM 6287 O O . ARG B 1 232 ? 11.383 38.062 11.102 1 95 232 ARG B O 1
ATOM 6294 N N . LYS B 1 233 ? 12.898 37.469 9.617 1 94.31 233 LYS B N 1
ATOM 6295 C CA . LYS B 1 233 ? 13.484 38.781 9.531 1 94.31 233 LYS B CA 1
ATOM 6296 C C . LYS B 1 233 ? 12.477 39.781 8.969 1 94.31 233 LYS B C 1
ATOM 6298 O O . LYS B 1 233 ? 12.375 40.906 9.461 1 94.31 233 LYS B O 1
ATOM 6303 N N . LEU B 1 234 ? 11.75 39.312 7.992 1 94.5 234 LEU B N 1
ATOM 6304 C CA . LEU B 1 234 ? 10.75 40.188 7.359 1 94.5 234 LEU B CA 1
ATOM 6305 C C . LEU B 1 234 ? 9.68 40.594 8.359 1 94.5 234 LEU B C 1
ATOM 6307 O O . LEU B 1 234 ? 9.328 41.781 8.453 1 94.5 234 LEU B O 1
ATOM 6311 N N . ILE B 1 235 ? 9.133 39.719 9.094 1 94.38 235 ILE B N 1
ATOM 6312 C CA . ILE B 1 235 ? 8.008 40 9.977 1 94.38 235 ILE B CA 1
ATOM 6313 C C . ILE B 1 235 ? 8.484 40.844 11.148 1 94.38 235 ILE B C 1
ATOM 6315 O O . ILE B 1 235 ? 7.727 41.688 11.68 1 94.38 235 ILE B O 1
ATOM 6319 N N . GLU B 1 236 ? 9.695 40.625 11.594 1 93.25 236 GLU B N 1
ATOM 6320 C CA . GLU B 1 236 ? 10.25 41.438 12.672 1 93.25 236 GLU B CA 1
ATOM 6321 C C . GLU B 1 236 ? 10.398 42.906 12.242 1 93.25 236 GLU B C 1
ATOM 6323 O O . GLU B 1 236 ? 10.273 43.812 13.062 1 93.25 236 GLU B O 1
ATOM 6328 N N . GLU B 1 237 ? 10.688 43.031 11 1 92.44 237 GLU B N 1
ATOM 6329 C CA . GLU B 1 237 ? 10.734 44.406 10.461 1 92.44 237 GLU B CA 1
ATOM 6330 C C . GLU B 1 237 ? 9.336 44.969 10.305 1 92.44 237 GLU B C 1
ATOM 6332 O O . GLU B 1 237 ? 9.102 46.156 10.641 1 92.44 237 GLU B O 1
ATOM 6337 N N . TRP B 1 238 ? 8.43 44.188 9.859 1 93.5 238 TRP B N 1
ATOM 6338 C CA . TRP B 1 238 ? 7.082 44.656 9.547 1 93.5 238 TRP B CA 1
ATOM 6339 C C . TRP B 1 238 ? 6.25 44.781 10.82 1 93.5 238 TRP B C 1
ATOM 6341 O O . TRP B 1 238 ? 5.312 45.594 10.875 1 93.5 238 TRP B O 1
ATOM 6351 N N . GLN B 1 239 ? 6.598 44 11.797 1 95.62 239 GLN B N 1
ATOM 6352 C CA . GLN B 1 239 ? 5.887 43.969 13.07 1 95.62 239 GLN B CA 1
ATOM 6353 C C . GLN B 1 239 ? 4.406 43.688 12.859 1 95.62 239 GLN B C 1
ATOM 6355 O O . GLN B 1 239 ? 3.545 44.312 13.477 1 95.62 239 GLN B O 1
ATOM 6360 N N . ILE B 1 240 ? 4.09 42.844 11.938 1 96.62 240 ILE B N 1
ATOM 6361 C CA . ILE B 1 240 ? 2.73 42.406 11.664 1 96.62 240 ILE B CA 1
ATOM 6362 C C . ILE B 1 240 ? 2.477 41.062 12.352 1 96.62 240 ILE B C 1
ATOM 6364 O O . ILE B 1 240 ? 3.291 40.125 12.25 1 96.62 240 ILE B O 1
ATOM 6368 N N . PRO B 1 241 ? 1.335 40.875 13.102 1 97.94 241 PRO B N 1
ATOM 6369 C CA . PRO B 1 241 ? 1.008 39.562 13.719 1 97.94 241 PRO B CA 1
ATOM 6370 C C . PRO B 1 241 ? 0.963 38.438 12.695 1 97.94 241 PRO B C 1
ATOM 6372 O O . PRO B 1 241 ? 0.506 38.625 11.57 1 97.94 241 PRO B O 1
ATOM 6375 N N . VAL B 1 242 ? 1.438 37.25 13.164 1 98.5 242 VAL B N 1
ATOM 6376 C CA . VAL B 1 242 ? 1.529 36.094 12.281 1 98.5 242 VAL B CA 1
ATOM 6377 C C . VAL B 1 242 ? 0.661 34.969 12.82 1 98.5 242 VAL B C 1
ATOM 6379 O O . VAL B 1 242 ? 0.76 34.594 14 1 98.5 242 VAL B O 1
ATOM 6382 N N . VAL B 1 243 ? -0.218 34.469 12.016 1 98.62 243 VAL B N 1
ATOM 6383 C CA . VAL B 1 243 ? -0.952 33.219 12.211 1 98.62 243 VAL B CA 1
ATOM 6384 C C . VAL B 1 243 ? -0.418 32.156 11.266 1 98.62 243 VAL B C 1
ATOM 6386 O O . VAL B 1 243 ? -0.107 32.438 10.109 1 98.62 243 VAL B O 1
ATOM 6389 N N . THR B 1 244 ? -0.231 30.938 11.758 1 98.19 244 THR B N 1
ATOM 6390 C CA . THR B 1 244 ? 0.251 29.875 10.891 1 98.19 244 THR B CA 1
ATOM 6391 C C . THR B 1 244 ? -0.844 28.828 10.641 1 98.19 244 THR B C 1
ATOM 6393 O O . THR B 1 244 ? -1.795 28.734 11.422 1 98.19 244 THR B O 1
ATOM 6396 N N . THR B 1 245 ? -0.723 28.172 9.516 1 96.56 245 THR B N 1
ATOM 6397 C CA . THR B 1 245 ? -1.496 26.938 9.344 1 96.56 245 THR B CA 1
ATOM 6398 C C . THR B 1 245 ? -0.973 25.844 10.266 1 96.56 245 THR B C 1
ATOM 6400 O O . THR B 1 245 ? 0.122 25.953 10.82 1 96.56 245 THR B O 1
ATOM 6403 N N . GLN B 1 246 ? -1.723 24.797 10.391 1 93.62 246 GLN B N 1
ATOM 6404 C CA . GLN B 1 246 ? -1.31 23.672 11.227 1 93.62 246 GLN B CA 1
ATOM 6405 C C . GLN B 1 246 ? -0.065 22.984 10.664 1 93.62 246 GLN B C 1
ATOM 6407 O O . GLN B 1 246 ? 0.81 22.562 11.414 1 93.62 246 GLN B O 1
ATOM 6412 N N . LEU B 1 247 ? 0.032 22.938 9.367 1 93.38 247 LEU B N 1
ATOM 6413 C CA . LEU B 1 247 ? 1.146 22.234 8.742 1 93.38 247 LEU B CA 1
ATOM 6414 C C . LEU B 1 247 ? 2.391 23.109 8.703 1 93.38 247 LEU B C 1
ATOM 6416 O O . LEU B 1 247 ? 3.504 22.625 8.516 1 93.38 247 LEU B O 1
ATOM 6420 N N . GLY B 1 248 ? 2.219 24.422 8.859 1 95.38 248 GLY B N 1
ATOM 6421 C CA . GLY B 1 248 ? 3.33 25.359 8.906 1 95.38 248 GLY B CA 1
ATOM 6422 C C . GLY B 1 248 ? 3.678 25.812 10.312 1 95.38 248 GLY B C 1
ATOM 6423 O O . GLY B 1 248 ? 4.281 26.859 10.508 1 95.38 248 GLY B O 1
ATOM 6424 N N . LYS B 1 249 ? 3.322 25 11.297 1 95.38 249 LYS B N 1
ATOM 6425 C CA . LYS B 1 249 ? 3.387 25.484 12.68 1 95.38 249 LYS B CA 1
ATOM 6426 C C . LYS B 1 249 ? 4.832 25.703 13.117 1 95.38 249 LYS B C 1
ATOM 6428 O O . LYS B 1 249 ? 5.09 26.469 14.047 1 95.38 249 LYS B O 1
ATOM 6433 N N . ASP B 1 250 ? 5.82 25.016 12.469 1 95.69 250 ASP B N 1
ATOM 6434 C CA . ASP B 1 250 ? 7.195 25.172 12.938 1 95.69 250 ASP B CA 1
ATOM 6435 C C . ASP B 1 250 ? 7.906 26.281 12.188 1 95.69 250 ASP B C 1
ATOM 6437 O O . ASP B 1 250 ? 9.125 26.438 12.297 1 95.69 250 ASP B O 1
ATOM 6441 N N . VAL B 1 251 ? 7.102 27.078 11.375 1 96.5 251 VAL B N 1
ATOM 6442 C CA . VAL B 1 251 ? 7.625 28.297 10.766 1 96.5 251 VAL B CA 1
ATOM 6443 C C . VAL B 1 251 ? 7.871 29.344 11.844 1 96.5 251 VAL B C 1
ATOM 6445 O O . VAL B 1 251 ? 8.781 30.172 11.719 1 96.5 251 VAL B O 1
ATOM 6448 N N . MET B 1 252 ? 7.016 29.328 12.859 1 95.81 252 MET B N 1
ATOM 6449 C CA . MET B 1 252 ? 7.121 30.234 14.008 1 95.81 252 MET B CA 1
ATOM 6450 C C . MET B 1 252 ? 7.219 29.438 15.305 1 95.81 252 MET B C 1
ATOM 6452 O O . MET B 1 252 ? 6.516 28.438 15.484 1 95.81 252 MET B O 1
ATOM 6456 N N . TYR B 1 253 ? 8.133 29.844 16.188 1 96.25 253 TYR B N 1
ATOM 6457 C CA . TYR B 1 253 ? 8.094 29.25 17.516 1 96.25 253 TYR B CA 1
ATOM 6458 C C . TYR B 1 253 ? 7.035 29.922 18.391 1 96.25 253 TYR B C 1
ATOM 6460 O O . TYR B 1 253 ? 6.688 31.078 18.156 1 96.25 253 TYR B O 1
ATOM 6468 N N . TYR B 1 254 ? 6.586 29.266 19.344 1 97.12 254 TYR B N 1
ATOM 6469 C CA . TYR B 1 254 ? 5.371 29.625 20.062 1 97.12 254 TYR B CA 1
ATOM 6470 C C . TYR B 1 254 ? 5.543 30.953 20.797 1 97.12 254 TYR B C 1
ATOM 6472 O O . TYR B 1 254 ? 4.629 31.781 20.812 1 97.12 254 TYR B O 1
ATOM 6480 N N . GLU B 1 255 ? 6.707 31.234 21.359 1 96.5 255 GLU B N 1
ATOM 6481 C CA . GLU B 1 255 ? 6.906 32.375 22.25 1 96.5 255 GLU B CA 1
ATOM 6482 C C . GLU B 1 255 ? 7.242 33.625 21.438 1 96.5 255 GLU B C 1
ATOM 6484 O O . GLU B 1 255 ? 7.391 34.719 22.016 1 96.5 255 GLU B O 1
ATOM 6489 N N . HIS B 1 256 ? 7.438 33.5 20.172 1 97.25 256 HIS B N 1
ATOM 6490 C CA . HIS B 1 256 ? 7.699 34.688 19.375 1 97.25 256 HIS B CA 1
ATOM 6491 C C . HIS B 1 256 ? 6.625 35.75 19.609 1 97.25 256 HIS B C 1
ATOM 6493 O O . HIS B 1 256 ? 5.434 35.438 19.578 1 97.25 256 HIS B O 1
ATOM 6499 N N . PRO B 1 257 ? 6.973 36.938 19.75 1 96.56 257 PRO B N 1
ATOM 6500 C CA . PRO B 1 257 ? 6.008 37.969 20.141 1 96.56 257 PRO B CA 1
ATOM 6501 C C . PRO B 1 257 ? 4.965 38.25 19.047 1 96.56 257 PRO B C 1
ATOM 6503 O O . PRO B 1 257 ? 3.85 38.656 19.359 1 96.56 257 PRO B O 1
ATOM 6506 N N . LEU B 1 258 ? 5.301 37.969 17.844 1 97.81 258 LEU B N 1
ATOM 6507 C CA . LEU B 1 258 ? 4.387 38.281 16.75 1 97.81 258 LEU B CA 1
ATOM 6508 C C . LEU B 1 258 ? 3.533 37.062 16.406 1 97.81 258 LEU B C 1
ATOM 6510 O O . LEU B 1 258 ? 2.582 37.156 15.625 1 97.81 258 LEU B O 1
ATOM 6514 N N . PHE B 1 259 ? 3.881 35.938 16.969 1 98.19 259 PHE B N 1
ATOM 6515 C CA . PHE B 1 259 ? 3.072 34.75 16.734 1 98.19 259 PHE B CA 1
ATOM 6516 C C . PHE B 1 259 ? 1.78 34.781 17.547 1 98.19 259 PHE B C 1
ATOM 6518 O O . PHE B 1 259 ? 1.809 35 18.75 1 98.19 259 PHE B O 1
ATOM 6525 N N . VAL B 1 260 ? 0.651 34.531 16.875 1 98.31 260 VAL B N 1
ATOM 6526 C CA . VAL B 1 260 ? -0.646 34.656 17.531 1 98.31 260 VAL B CA 1
ATOM 6527 C C . VAL B 1 260 ? -1.23 33.281 17.812 1 98.31 260 VAL B C 1
ATOM 6529 O O . VAL B 1 260 ? -1.75 33 18.891 1 98.31 260 VAL B O 1
ATOM 6532 N N . GLY B 1 261 ? -1.218 32.406 16.766 1 98.19 261 GLY B N 1
ATOM 6533 C CA . GLY B 1 261 ? -1.817 31.094 16.875 1 98.19 261 GLY B CA 1
ATOM 6534 C C . GLY B 1 261 ? -2.006 30.422 15.531 1 98.19 261 GLY B C 1
ATOM 6535 O O . GLY B 1 261 ? -1.239 30.656 14.594 1 98.19 261 GLY B O 1
ATOM 6536 N N . HIS B 1 262 ? -2.92 29.469 15.492 1 97.81 262 HIS B N 1
ATOM 6537 C CA . HIS B 1 262 ? -3.217 28.703 14.289 1 97.81 262 HIS B CA 1
ATOM 6538 C C . HIS B 1 262 ? -4.672 28.891 13.867 1 97.81 262 HIS B C 1
ATOM 6540 O O . HIS B 1 262 ? -5.566 28.938 14.711 1 97.81 262 HIS B O 1
ATOM 6546 N N . SER B 1 263 ? -4.859 28.953 12.594 1 96.94 263 SER B N 1
ATOM 6547 C CA . SER B 1 263 ? -6.203 29.156 12.062 1 96.94 263 SER B CA 1
ATOM 6548 C C . SER B 1 263 ? -6.867 27.844 11.68 1 96.94 263 SER B C 1
ATOM 6550 O O . SER B 1 263 ? -6.184 26.859 11.367 1 96.94 263 SER B O 1
ATOM 6552 N N . GLY B 1 264 ? -8.195 27.828 11.711 1 96.06 264 GLY B N 1
ATOM 6553 C CA . GLY B 1 264 ? -8.945 26.719 11.133 1 96.06 264 GLY B CA 1
ATOM 6554 C C . GLY B 1 264 ? -9.922 26.078 12.109 1 96.06 264 GLY B C 1
ATOM 6555 O O . GLY B 1 264 ? -9.984 26.469 13.273 1 96.06 264 GLY B O 1
ATOM 6556 N N . PRO B 1 265 ? -10.664 25.094 11.625 1 95.31 265 PRO B N 1
ATOM 6557 C CA . PRO B 1 265 ? -11.656 24.406 12.461 1 95.31 265 PRO B CA 1
ATOM 6558 C C . PRO B 1 265 ? -11.023 23.688 13.648 1 95.31 265 PRO B C 1
ATOM 6560 O O . PRO B 1 265 ? -11.672 23.516 14.688 1 95.31 265 PRO B O 1
ATOM 6563 N N . LYS B 1 266 ? -9.844 23.25 13.477 1 94.44 266 LYS B N 1
ATOM 6564 C CA . LYS B 1 266 ? -9.086 22.594 14.547 1 94.44 266 LYS B CA 1
ATOM 6565 C C . LYS B 1 266 ? -7.859 23.422 14.93 1 94.44 266 LYS B C 1
ATOM 6567 O O . LYS B 1 266 ? -6.828 22.875 15.312 1 94.44 266 LYS B O 1
ATOM 6572 N N . GLY B 1 267 ? -7.949 24.703 14.672 1 95.75 267 GLY B N 1
ATOM 6573 C CA . GLY B 1 267 ? -6.941 25.641 15.156 1 95.75 267 GLY B CA 1
ATOM 6574 C C . GLY B 1 267 ? -7.129 26.016 16.609 1 95.75 267 GLY B C 1
ATOM 6575 O O . GLY B 1 267 ? -7.48 25.172 17.438 1 95.75 267 GLY B O 1
ATOM 6576 N N . ASP B 1 268 ? -6.715 27.234 17 1 97.12 268 ASP B N 1
ATOM 6577 C CA . ASP B 1 268 ? -6.957 27.766 18.328 1 97.12 268 ASP B CA 1
ATOM 6578 C C . ASP B 1 268 ? -7.73 29.078 18.281 1 97.12 268 ASP B C 1
ATOM 6580 O O . ASP B 1 268 ? -7.93 29.641 17.203 1 97.12 268 ASP B O 1
ATOM 6584 N N . ARG B 1 269 ? -8.242 29.516 19.391 1 97.75 269 ARG B N 1
ATOM 6585 C CA . ARG B 1 269 ? -9.109 30.688 19.453 1 97.75 269 ARG B CA 1
ATOM 6586 C C . ARG B 1 269 ? -8.352 31.953 19.047 1 97.75 269 ARG B C 1
ATOM 6588 O O . ARG B 1 269 ? -8.875 32.781 18.297 1 97.75 269 ARG B O 1
ATOM 6595 N N . ALA B 1 270 ? -7.148 32.125 19.531 1 98 270 ALA B N 1
ATOM 6596 C CA . ALA B 1 270 ? -6.359 33.312 19.266 1 98 270 ALA B CA 1
ATOM 6597 C C . ALA B 1 270 ? -6.137 33.5 17.766 1 98 270 ALA B C 1
ATOM 6599 O O . ALA B 1 270 ? -6.352 34.594 17.234 1 98 270 ALA B O 1
ATOM 6600 N N . GLY B 1 271 ? -5.652 32.438 17.125 1 98.38 271 GLY B N 1
ATOM 6601 C CA . GLY B 1 271 ? -5.457 32.5 15.688 1 98.38 271 GLY B CA 1
ATOM 6602 C C . GLY B 1 271 ? -6.734 32.812 14.922 1 98.38 271 GLY B C 1
ATOM 6603 O O . GLY B 1 271 ? -6.73 33.625 13.984 1 98.38 271 GLY B O 1
ATOM 6604 N N . ASN B 1 272 ? -7.793 32.188 15.328 1 98.12 272 ASN B N 1
ATOM 6605 C CA . ASN B 1 272 ? -9.07 32.375 14.641 1 98.12 272 ASN B CA 1
ATOM 6606 C C . ASN B 1 272 ? -9.625 33.781 14.883 1 98.12 272 ASN B C 1
ATOM 6608 O O . ASN B 1 272 ? -10.195 34.406 13.969 1 98.12 272 ASN B O 1
ATOM 6612 N N . PHE B 1 273 ? -9.484 34.344 16.062 1 97.88 273 PHE B N 1
ATOM 6613 C CA . PHE B 1 273 ? -9.883 35.719 16.328 1 97.88 273 PHE B CA 1
ATOM 6614 C C . PHE B 1 273 ? -9.109 36.688 15.453 1 97.88 273 PHE B C 1
ATOM 6616 O O . PHE B 1 273 ? -9.688 37.625 14.867 1 97.88 273 PHE B O 1
ATOM 6623 N N . ALA B 1 274 ? -7.832 36.5 15.367 1 98.12 274 ALA B N 1
ATOM 6624 C CA . ALA B 1 274 ? -6.961 37.375 14.609 1 98.12 274 ALA B CA 1
ATOM 6625 C C . ALA B 1 274 ? -7.336 37.406 13.133 1 98.12 274 ALA B C 1
ATOM 6627 O O . ALA B 1 274 ? -7.508 38.469 12.539 1 98.12 274 ALA B O 1
ATOM 6628 N N . VAL B 1 275 ? -7.512 36.25 12.555 1 97.75 275 VAL B N 1
ATOM 6629 C CA . VAL B 1 275 ? -7.797 36.156 11.133 1 97.75 275 VAL B CA 1
ATOM 6630 C C . VAL B 1 275 ? -9.18 36.719 10.836 1 97.75 275 VAL B C 1
ATOM 6632 O O . VAL B 1 275 ? -9.359 37.438 9.859 1 97.75 275 VAL B O 1
ATOM 6635 N N . GLN B 1 276 ? -10.125 36.438 11.672 1 97.25 276 GLN B N 1
ATOM 6636 C CA . GLN B 1 276 ? -11.516 36.812 11.422 1 97.25 276 GLN B CA 1
ATOM 6637 C C . GLN B 1 276 ? -11.727 38.312 11.609 1 97.25 276 GLN B C 1
ATOM 6639 O O . GLN B 1 276 ? -12.688 38.875 11.094 1 97.25 276 GLN B O 1
ATOM 6644 N N . THR B 1 277 ? -10.852 39 12.336 1 96.94 277 THR B N 1
ATOM 6645 C CA . THR B 1 277 ? -11.016 40.406 12.594 1 96.94 277 THR B CA 1
ATOM 6646 C C . THR B 1 277 ? -10.047 41.219 11.75 1 96.94 277 THR B C 1
ATOM 6648 O O . THR B 1 277 ? -10.125 42.469 11.711 1 96.94 277 THR B O 1
ATOM 6651 N N . ALA B 1 278 ? -9.172 40.594 11.055 1 97.31 278 ALA B N 1
ATOM 6652 C CA . ALA B 1 278 ? -8.203 41.281 10.211 1 97.31 278 ALA B CA 1
ATOM 6653 C C . ALA B 1 278 ? -8.906 42.062 9.102 1 97.31 278 ALA B C 1
ATOM 6655 O O . ALA B 1 278 ? -9.977 41.656 8.641 1 97.31 278 ALA B O 1
ATOM 6656 N N . ASP B 1 279 ? -8.297 43.188 8.695 1 97.06 279 ASP B N 1
ATOM 6657 C CA . ASP B 1 279 ? -8.812 43.906 7.543 1 97.06 279 ASP B CA 1
ATOM 6658 C C . ASP B 1 279 ? -7.969 43.625 6.301 1 97.06 279 ASP B C 1
ATOM 6660 O O . ASP B 1 279 ? -8.414 43.875 5.176 1 97.06 279 ASP B O 1
ATOM 6664 N N . VAL B 1 280 ? -6.766 43.125 6.473 1 97.5 280 VAL B N 1
ATOM 6665 C CA . VAL B 1 280 ? -5.93 42.625 5.391 1 97.5 280 VAL B CA 1
ATOM 6666 C C . VAL B 1 280 ? -5.25 41.312 5.82 1 97.5 280 VAL B C 1
ATOM 6668 O O . VAL B 1 280 ? -4.688 41.25 6.918 1 97.5 280 VAL B O 1
ATOM 6671 N N . ILE B 1 281 ? -5.328 40.281 5.031 1 98.25 281 ILE B N 1
ATOM 6672 C CA . ILE B 1 281 ? -4.633 39.031 5.266 1 98.25 281 ILE B CA 1
ATOM 6673 C C . ILE B 1 281 ? -3.666 38.75 4.117 1 98.25 281 ILE B C 1
ATOM 6675 O O . ILE B 1 281 ? -4.078 38.656 2.959 1 98.25 281 ILE B O 1
ATOM 6679 N N . LEU B 1 282 ? -2.432 38.719 4.383 1 98.06 282 LEU B N 1
ATOM 6680 C CA . LEU B 1 282 ? -1.394 38.312 3.443 1 98.06 282 LEU B CA 1
ATOM 6681 C C . LEU B 1 282 ? -1.011 36.875 3.662 1 98.06 282 LEU B C 1
ATOM 6683 O O . LEU B 1 282 ? -0.322 36.531 4.633 1 98.06 282 LEU B O 1
ATOM 6687 N N . SER B 1 283 ? -1.468 36.031 2.775 1 97.88 283 SER B N 1
ATOM 6688 C CA . SER B 1 283 ? -1.202 34.594 2.867 1 97.88 283 SER B CA 1
ATOM 6689 C C . SER B 1 283 ? 0.068 34.219 2.111 1 97.88 283 SER B C 1
ATOM 6691 O O . SER B 1 283 ? 0.185 34.469 0.913 1 97.88 283 SER B O 1
ATOM 6693 N N . LEU B 1 284 ? 0.999 33.594 2.824 1 97.62 284 LEU B N 1
ATOM 6694 C CA . LEU B 1 284 ? 2.281 33.188 2.246 1 97.62 284 LEU B CA 1
ATOM 6695 C C . LEU B 1 284 ? 2.486 31.688 2.336 1 97.62 284 LEU B C 1
ATOM 6697 O O . LEU B 1 284 ? 2.57 31.141 3.434 1 97.62 284 LEU B O 1
ATOM 6701 N N . GLY B 1 285 ? 2.586 31.047 1.176 1 95.94 285 GLY B N 1
ATOM 6702 C CA . GLY B 1 285 ? 2.939 29.625 1.136 1 95.94 285 GLY B CA 1
ATOM 6703 C C . GLY B 1 285 ? 1.86 28.734 1.704 1 95.94 285 GLY B C 1
ATOM 6704 O O . GLY B 1 285 ? 2.16 27.734 2.363 1 95.94 285 GLY B O 1
ATOM 6705 N N . THR B 1 286 ? 0.647 29.047 1.588 1 95.5 286 THR B N 1
ATOM 6706 C CA . THR B 1 286 ? -0.478 28.25 2.057 1 95.5 286 THR B CA 1
ATOM 6707 C C . THR B 1 286 ? -1.508 28.062 0.946 1 95.5 286 THR B C 1
ATOM 6709 O O . THR B 1 286 ? -1.754 28.969 0.16 1 95.5 286 THR B O 1
ATOM 6712 N N . SER B 1 287 ? -2.092 26.891 0.945 1 93.38 287 SER B N 1
ATOM 6713 C CA . SER B 1 287 ? -3.092 26.562 -0.066 1 93.38 287 SER B CA 1
ATOM 6714 C C . SER B 1 287 ? -4.469 27.078 0.338 1 93.38 287 SER B C 1
ATOM 6716 O O . SER B 1 287 ? -5.422 27.016 -0.444 1 93.38 287 SER B O 1
ATOM 6718 N N . LEU B 1 288 ? -4.609 27.578 1.505 1 95.25 288 LEU B N 1
ATOM 6719 C CA . LEU B 1 288 ? -5.883 28.047 2.035 1 95.25 288 LEU B CA 1
ATOM 6720 C C . LEU B 1 288 ? -6.93 26.938 2.02 1 95.25 288 LEU B C 1
ATOM 6722 O O . LEU B 1 288 ? -8.047 27.141 1.543 1 95.25 288 LEU B O 1
ATOM 6726 N N . HIS B 1 289 ? -6.5 25.781 2.461 1 93.5 289 HIS B N 1
ATOM 6727 C CA . HIS B 1 289 ? -7.332 24.594 2.562 1 93.5 289 HIS B CA 1
ATOM 6728 C C . HIS B 1 289 ? -8.445 24.781 3.592 1 93.5 289 HIS B C 1
ATOM 6730 O O . HIS B 1 289 ? -8.305 25.578 4.52 1 93.5 289 HIS B O 1
ATOM 6736 N N . GLY B 1 290 ? -9.469 24.016 3.443 1 92.69 290 GLY B N 1
ATOM 6737 C CA . GLY B 1 290 ? -10.594 24.125 4.355 1 92.69 290 GLY B CA 1
ATOM 6738 C C . GLY B 1 290 ? -10.203 23.922 5.809 1 92.69 290 GLY B C 1
ATOM 6739 O O . GLY B 1 290 ? -10.828 24.484 6.707 1 92.69 290 GLY B O 1
ATOM 6740 N N . GLN B 1 291 ? -9.164 23.25 6.059 1 93.62 291 GLN B N 1
ATOM 6741 C CA . GLN B 1 291 ? -8.664 23.031 7.41 1 93.62 291 GLN B CA 1
ATOM 6742 C C . GLN B 1 291 ? -8.07 24.312 7.992 1 93.62 291 GLN B C 1
ATOM 6744 O O . GLN B 1 291 ? -7.832 24.406 9.195 1 93.62 291 GLN B O 1
ATOM 6749 N N . THR B 1 292 ? -7.859 25.25 7.148 1 95.31 292 THR B N 1
ATOM 6750 C CA . THR B 1 292 ? -7.348 26.547 7.559 1 95.31 292 THR B CA 1
ATOM 6751 C C . THR B 1 292 ? -8.453 27.594 7.531 1 95.31 292 THR B C 1
ATOM 6753 O O . THR B 1 292 ? -8.539 28.453 8.414 1 95.31 292 THR B O 1
ATOM 6756 N N . THR B 1 293 ? -9.344 27.469 6.562 1 95.94 293 THR B N 1
ATOM 6757 C CA . THR B 1 293 ? -10.273 28.562 6.289 1 95.94 293 THR B CA 1
ATOM 6758 C C . THR B 1 293 ? -11.656 28.25 6.84 1 95.94 293 THR B C 1
ATOM 6760 O O . THR B 1 293 ? -12.508 29.125 6.945 1 95.94 293 THR B O 1
ATOM 6763 N N . GLY B 1 294 ? -11.828 26.984 7.199 1 93.38 294 GLY B N 1
ATOM 6764 C CA . GLY B 1 294 ? -13.133 26.578 7.688 1 93.38 294 GLY B CA 1
ATOM 6765 C C . GLY B 1 294 ? -13.977 25.891 6.633 1 93.38 294 GLY B C 1
ATOM 6766 O O . GLY B 1 294 ? -13.547 25.734 5.484 1 93.38 294 GLY B O 1
ATOM 6767 N N . TRP B 1 295 ? -15.125 25.453 7.059 1 88.88 295 TRP B N 1
ATOM 6768 C CA . TRP B 1 295 ? -15.969 24.625 6.203 1 88.88 295 TRP B CA 1
ATOM 6769 C C . TRP B 1 295 ? -16.922 25.5 5.387 1 88.88 295 TRP B C 1
ATOM 6771 O O . TRP B 1 295 ? -17.422 25.062 4.34 1 88.88 295 TRP B O 1
ATOM 6781 N N . GLU B 1 296 ? -17.141 26.719 5.902 1 90 296 GLU B N 1
ATOM 6782 C CA . GLU B 1 296 ? -17.984 27.688 5.195 1 90 296 GLU B CA 1
ATOM 6783 C C . GLU B 1 296 ? -17.141 28.781 4.535 1 90 296 GLU B C 1
ATOM 6785 O O . GLU B 1 296 ? -16.844 29.797 5.156 1 90 296 GLU B O 1
ATOM 6790 N N . ASN B 1 297 ? -16.969 28.625 3.277 1 87.44 297 ASN B N 1
ATOM 6791 C CA . ASN B 1 297 ? -16.016 29.469 2.543 1 87.44 297 ASN B CA 1
ATOM 6792 C C . ASN B 1 297 ? -16.344 30.953 2.695 1 87.44 297 ASN B C 1
ATOM 6794 O O . ASN B 1 297 ? -15.445 31.766 2.916 1 87.44 297 ASN B O 1
ATOM 6798 N N . LYS B 1 298 ? -17.562 31.281 2.662 1 89.94 298 LYS B N 1
ATOM 6799 C CA . LYS B 1 298 ? -17.984 32.688 2.654 1 89.94 298 LYS B CA 1
ATOM 6800 C C . LYS B 1 298 ? -17.766 33.344 4.02 1 89.94 298 LYS B C 1
ATOM 6802 O O . LYS B 1 298 ? -17.75 34.562 4.137 1 89.94 298 LYS B O 1
ATOM 6807 N N . LEU B 1 299 ? -17.531 32.5 4.953 1 94.12 299 LEU B N 1
ATOM 6808 C CA . LEU B 1 299 ? -17.469 33.031 6.316 1 94.12 299 LEU B CA 1
ATOM 6809 C C . LEU B 1 299 ? -16.031 33.281 6.746 1 94.12 299 LEU B C 1
ATOM 6811 O O . LEU B 1 299 ? -15.773 33.812 7.82 1 94.12 299 LEU B O 1
ATOM 6815 N N . PHE B 1 300 ? -15.102 32.938 5.871 1 96.75 300 PHE B N 1
ATOM 6816 C CA . PHE B 1 300 ? -13.703 33.156 6.207 1 96.75 300 PHE B CA 1
ATOM 6817 C C . PHE B 1 300 ? -13.312 34.625 6.016 1 96.75 300 PHE B C 1
ATOM 6819 O O . PHE B 1 300 ? -13.273 35.125 4.883 1 96.75 300 PHE B O 1
ATOM 6826 N N . ALA B 1 301 ? -13.031 35.312 7.133 1 96.38 301 ALA B N 1
ATOM 6827 C CA . ALA B 1 301 ? -12.586 36.688 7.117 1 96.38 301 ALA B CA 1
ATOM 6828 C C . ALA B 1 301 ? -13.367 37.5 6.09 1 96.38 301 ALA B C 1
ATOM 6830 O O . ALA B 1 301 ? -12.781 38.125 5.191 1 96.38 301 ALA B O 1
ATOM 6831 N N . PRO B 1 302 ? -14.609 37.656 6.293 1 94.75 302 PRO B N 1
ATOM 6832 C CA . PRO B 1 302 ? -15.477 38.188 5.234 1 94.75 302 PRO B CA 1
ATOM 6833 C C . PRO B 1 302 ? -15.211 39.656 4.934 1 94.75 302 PRO B C 1
ATOM 6835 O O . PRO B 1 302 ? -15.531 40.125 3.844 1 94.75 302 PRO B O 1
ATOM 6838 N N . THR B 1 303 ? -14.578 40.375 5.781 1 93.06 303 THR B N 1
ATOM 6839 C CA . THR B 1 303 ? -14.398 41.812 5.578 1 93.06 303 THR B CA 1
ATOM 6840 C C . THR B 1 303 ? -12.953 42.125 5.219 1 93.06 303 THR B C 1
ATOM 6842 O O . THR B 1 303 ? -12.602 43.312 5.008 1 93.06 303 THR B O 1
ATOM 6845 N N . ALA B 1 304 ? -12.172 41.156 5.125 1 97.06 304 ALA B N 1
ATOM 6846 C CA . ALA B 1 304 ? -10.75 41.375 4.902 1 97.06 304 ALA B CA 1
ATOM 6847 C C . ALA B 1 304 ? -10.422 41.438 3.412 1 97.06 304 ALA B C 1
ATOM 6849 O O . ALA B 1 304 ? -11.039 40.719 2.617 1 97.06 304 ALA B O 1
ATOM 6850 N N . THR B 1 305 ? -9.492 42.312 3.074 1 97.75 305 THR B N 1
ATOM 6851 C CA . THR B 1 305 ? -8.781 42.125 1.809 1 97.75 305 THR B CA 1
ATOM 6852 C C . THR B 1 305 ? -7.805 40.969 1.886 1 97.75 305 THR B C 1
ATOM 6854 O O . THR B 1 305 ? -6.891 40.969 2.715 1 97.75 305 THR B O 1
ATOM 6857 N N . LYS B 1 306 ? -8.008 39.969 1.015 1 97.94 306 LYS B N 1
ATOM 6858 C CA . LYS B 1 306 ? -7.203 38.75 1.053 1 97.94 306 LYS B CA 1
ATOM 6859 C C . LYS B 1 306 ? -6.211 38.719 -0.107 1 97.94 306 LYS B C 1
ATOM 6861 O O . LYS B 1 306 ? -6.602 38.875 -1.269 1 97.94 306 LYS B O 1
ATOM 6866 N N . ILE B 1 307 ? -4.938 38.562 0.221 1 98.06 307 ILE B N 1
ATOM 6867 C CA . ILE B 1 307 ? -3.84 38.438 -0.734 1 98.06 307 ILE B CA 1
ATOM 6868 C C . ILE B 1 307 ? -3.166 37.094 -0.597 1 98.06 307 ILE B C 1
ATOM 6870 O O . ILE B 1 307 ? -2.836 36.656 0.512 1 98.06 307 ILE B O 1
ATOM 6874 N N . GLN B 1 308 ? -3 36.375 -1.694 1 97.75 308 GLN B N 1
ATOM 6875 C CA . GLN B 1 308 ? -2.385 35.062 -1.672 1 97.75 308 GLN B CA 1
ATOM 6876 C C . GLN B 1 308 ? -1.147 35 -2.564 1 97.75 308 GLN B C 1
ATOM 6878 O O . GLN B 1 308 ? -1.221 35.344 -3.752 1 97.75 308 GLN B O 1
ATOM 6883 N N . ILE B 1 309 ? -0.009 34.688 -1.977 1 97.69 309 ILE B N 1
ATOM 6884 C CA . ILE B 1 309 ? 1.238 34.438 -2.691 1 97.69 309 ILE B CA 1
ATOM 6885 C C . ILE B 1 309 ? 1.507 32.938 -2.746 1 97.69 309 ILE B C 1
ATOM 6887 O O . ILE B 1 309 ? 1.726 32.281 -1.714 1 97.69 309 ILE B O 1
ATOM 6891 N N . ASP B 1 310 ? 1.461 32.406 -3.904 1 96.56 310 ASP B N 1
ATOM 6892 C CA . ASP B 1 310 ? 1.72 30.969 -4.062 1 96.56 310 ASP B CA 1
ATOM 6893 C C . ASP B 1 310 ? 2.375 30.672 -5.41 1 96.56 310 ASP B C 1
ATOM 6895 O O . ASP B 1 310 ? 2.086 31.344 -6.406 1 96.56 310 ASP B O 1
ATOM 6899 N N . LEU B 1 311 ? 3.201 29.703 -5.332 1 94.31 311 LEU B N 1
ATOM 6900 C CA . LEU B 1 311 ? 3.949 29.328 -6.527 1 94.31 311 LEU B CA 1
ATOM 6901 C C . LEU B 1 311 ? 3.094 28.469 -7.449 1 94.31 311 LEU B C 1
ATOM 6903 O O . LEU B 1 311 ? 3.338 28.422 -8.656 1 94.31 311 LEU B O 1
ATOM 6907 N N . ASP B 1 312 ? 2.146 27.75 -6.977 1 95.06 312 ASP B N 1
ATOM 6908 C CA . ASP B 1 312 ? 1.365 26.734 -7.68 1 95.06 312 ASP B CA 1
ATOM 6909 C C . ASP B 1 312 ? 0.117 27.344 -8.312 1 95.06 312 ASP B C 1
ATOM 6911 O O . ASP B 1 312 ? -0.805 27.75 -7.605 1 95.06 312 ASP B O 1
ATOM 6915 N N . ASP B 1 313 ? 0.029 27.266 -9.609 1 94.88 313 ASP B N 1
ATOM 6916 C CA . ASP B 1 313 ? -1.081 27.859 -10.352 1 94.88 313 ASP B CA 1
ATOM 6917 C C . ASP B 1 313 ? -2.396 27.156 -10.016 1 94.88 313 ASP B C 1
ATOM 6919 O O . ASP B 1 313 ? -3.455 27.781 -10 1 94.88 313 ASP B O 1
ATOM 6923 N N . ALA B 1 314 ? -2.326 25.875 -9.828 1 95.75 314 ALA B N 1
ATOM 6924 C CA . ALA B 1 314 ? -3.531 25.125 -9.508 1 95.75 314 ALA B CA 1
ATOM 6925 C C . ALA B 1 314 ? -4.113 25.562 -8.164 1 95.75 314 ALA B C 1
ATOM 6927 O O . ALA B 1 314 ? -5.332 25.609 -7.996 1 95.75 314 ALA B O 1
ATOM 6928 N N . VAL B 1 315 ? -3.275 25.859 -7.223 1 95.69 315 VAL B N 1
ATOM 6929 C CA . VAL B 1 315 ? -3.705 26.359 -5.918 1 95.69 315 VAL B CA 1
ATOM 6930 C C . VAL B 1 315 ? -4.367 27.719 -6.07 1 95.69 315 VAL B C 1
ATOM 6932 O O . VAL B 1 315 ? -5.398 28 -5.449 1 95.69 315 VAL B O 1
ATOM 6935 N N . LEU B 1 316 ? -3.773 28.578 -6.867 1 96.06 316 LEU B N 1
ATOM 6936 C CA . LEU B 1 316 ? -4.316 29.922 -7.074 1 96.06 316 LEU B CA 1
ATOM 6937 C C . LEU B 1 316 ? -5.66 29.859 -7.793 1 96.06 316 LEU B C 1
ATOM 6939 O O . LEU B 1 316 ? -6.516 30.719 -7.594 1 96.06 316 LEU B O 1
ATOM 6943 N N . GLU B 1 317 ? -5.824 28.797 -8.57 1 94.62 317 GLU B N 1
ATOM 6944 C CA . GLU B 1 317 ? -7.07 28.641 -9.312 1 94.62 317 GLU B CA 1
ATOM 6945 C C . GLU B 1 317 ? -8.195 28.172 -8.391 1 94.62 317 GLU B C 1
ATOM 6947 O O . GLU B 1 317 ? -9.375 28.422 -8.672 1 94.62 317 GLU B O 1
ATOM 6952 N N . ARG B 1 318 ? -7.836 27.547 -7.375 1 88.44 318 ARG B N 1
ATOM 6953 C CA . ARG B 1 318 ? -8.828 27.031 -6.434 1 88.44 318 ARG B CA 1
ATOM 6954 C C . ARG B 1 318 ? -9.57 28.156 -5.742 1 88.44 318 ARG B C 1
ATOM 6956 O O . ARG B 1 318 ? -8.953 29.078 -5.191 1 88.44 318 ARG B O 1
ATOM 6963 N N . GLU B 1 319 ? -10.773 28.516 -6.098 1 68.56 319 GLU B N 1
ATOM 6964 C CA . GLU B 1 319 ? -11.547 29.625 -5.555 1 68.56 319 GLU B CA 1
ATOM 6965 C C . GLU B 1 319 ? -12.523 29.141 -4.484 1 68.56 319 GLU B C 1
ATOM 6967 O O . GLU B 1 319 ? -13.477 28.422 -4.781 1 68.56 319 GLU B O 1
ATOM 6972 N N . GLN B 1 320 ? -12.203 29.516 -3.273 1 77.69 320 GLN B N 1
ATOM 6973 C CA . GLN B 1 320 ? -13.203 29.094 -2.299 1 77.69 320 GLN B CA 1
ATOM 6974 C C . GLN B 1 320 ? -13.469 30.172 -1.268 1 77.69 320 GLN B C 1
ATOM 6976 O O . GLN B 1 320 ? -14.516 30.188 -0.62 1 77.69 320 GLN B O 1
ATOM 6981 N N . ILE B 1 321 ? -12.578 31.25 -1.08 1 87.88 321 ILE B N 1
ATOM 6982 C CA . ILE B 1 321 ? -12.75 32.188 0.021 1 87.88 321 ILE B CA 1
ATOM 6983 C C . ILE B 1 321 ? -12.648 33.625 -0.502 1 87.88 321 ILE B C 1
ATOM 6985 O O . ILE B 1 321 ? -12.422 34.562 0.269 1 87.88 321 ILE B O 1
ATOM 6989 N N . ASN B 1 322 ? -12.75 33.875 -1.817 1 92.44 322 ASN B N 1
ATOM 6990 C CA . ASN B 1 322 ? -12.789 35.156 -2.479 1 92.44 322 ASN B CA 1
ATOM 6991 C C . ASN B 1 322 ? -11.492 35.938 -2.26 1 92.44 322 ASN B C 1
ATOM 6993 O O . ASN B 1 322 ? -11.516 37.062 -1.782 1 92.44 322 ASN B O 1
ATOM 6997 N N . VAL B 1 323 ? -10.422 35.406 -2.664 1 96.5 323 VAL B N 1
ATOM 6998 C CA . VAL B 1 323 ? -9.125 36.062 -2.615 1 96.5 323 VAL B CA 1
ATOM 6999 C C . VAL B 1 323 ? -9.133 37.25 -3.555 1 96.5 323 VAL B C 1
ATOM 7001 O O . VAL B 1 323 ? -9.484 37.156 -4.73 1 96.5 323 VAL B O 1
ATOM 7004 N N . ASN B 1 324 ? -8.734 38.438 -3.021 1 96.81 324 ASN B N 1
ATOM 7005 C CA . ASN B 1 324 ? -8.789 39.688 -3.771 1 96.81 324 ASN B CA 1
ATOM 7006 C C . ASN B 1 324 ? -7.609 39.812 -4.73 1 96.81 324 ASN B C 1
ATOM 7008 O O . ASN B 1 324 ? -7.754 40.344 -5.828 1 96.81 324 ASN B O 1
ATOM 7012 N N . LEU B 1 325 ? -6.477 39.406 -4.293 1 97.38 325 LEU B N 1
ATOM 7013 C CA . LEU B 1 325 ? -5.266 39.5 -5.102 1 97.38 325 LEU B CA 1
ATOM 7014 C C . LEU B 1 325 ? -4.484 38.188 -5.043 1 97.38 325 LEU B C 1
ATOM 7016 O O . LEU B 1 325 ? -4.039 37.781 -3.969 1 97.38 325 LEU B O 1
ATOM 7020 N N . LYS B 1 326 ? -4.383 37.531 -6.164 1 97 326 LYS B N 1
ATOM 7021 C CA . LYS B 1 326 ? -3.588 36.312 -6.316 1 97 326 LYS B CA 1
ATOM 7022 C C . LYS B 1 326 ? -2.285 36.594 -7.059 1 97 326 LYS B C 1
ATOM 7024 O O . LYS B 1 326 ? -2.301 37.125 -8.164 1 97 326 LYS B O 1
ATOM 7029 N N . VAL B 1 327 ? -1.201 36.281 -6.426 1 97.56 327 VAL B N 1
ATOM 7030 C CA . VAL B 1 327 ? 0.112 36.531 -7.004 1 97.56 327 VAL B CA 1
ATOM 7031 C C . VAL B 1 327 ? 0.884 35.219 -7.145 1 97.56 327 VAL B C 1
ATOM 7033 O O . VAL B 1 327 ? 1.129 34.531 -6.152 1 97.56 327 VAL B O 1
ATOM 7036 N N . ARG B 1 328 ? 1.199 34.875 -8.359 1 96.75 328 ARG B N 1
ATOM 7037 C CA . ARG B 1 328 ? 2.008 33.688 -8.578 1 96.75 328 ARG B CA 1
ATOM 7038 C C . ARG B 1 328 ? 3.49 33.969 -8.367 1 96.75 328 ARG B C 1
ATOM 7040 O O . ARG B 1 328 ? 4.145 34.562 -9.242 1 96.75 328 ARG B O 1
ATOM 7047 N N . ALA B 1 329 ? 4.055 33.562 -7.238 1 97.44 329 ALA B N 1
ATOM 7048 C CA . ALA B 1 329 ? 5.453 33.781 -6.895 1 97.44 329 ALA B CA 1
ATOM 7049 C C . ALA B 1 329 ? 5.91 32.812 -5.812 1 97.44 329 ALA B C 1
ATOM 7051 O O . ALA B 1 329 ? 5.094 32.312 -5.031 1 97.44 329 ALA B O 1
ATOM 7052 N N . GLY B 1 330 ? 7.172 32.531 -5.848 1 96.56 330 GLY B N 1
ATOM 7053 C CA . GLY B 1 330 ? 7.742 31.844 -4.707 1 96.56 330 GLY B CA 1
ATOM 7054 C C . GLY B 1 330 ? 7.84 32.719 -3.467 1 96.56 330 GLY B C 1
ATOM 7055 O O . GLY B 1 330 ? 8.008 33.938 -3.568 1 96.56 330 GLY B O 1
ATOM 7056 N N . VAL B 1 331 ? 7.766 32.062 -2.33 1 97.12 331 VAL B N 1
ATOM 7057 C CA . VAL B 1 331 ? 7.805 32.812 -1.071 1 97.12 331 VAL B CA 1
ATOM 7058 C C . VAL B 1 331 ? 9.148 33.531 -0.932 1 97.12 331 VAL B C 1
ATOM 7060 O O . VAL B 1 331 ? 9.195 34.688 -0.55 1 97.12 331 VAL B O 1
ATOM 7063 N N . ALA B 1 332 ? 10.234 32.812 -1.201 1 95.88 332 ALA B N 1
ATOM 7064 C CA . ALA B 1 332 ? 11.562 33.406 -1.105 1 95.88 332 ALA B CA 1
ATOM 7065 C C . ALA B 1 332 ? 11.703 34.625 -2.049 1 95.88 332 ALA B C 1
ATOM 7067 O O . ALA B 1 332 ? 12.227 35.656 -1.666 1 95.88 332 ALA B O 1
ATOM 7068 N N . GLU B 1 333 ? 11.242 34.406 -3.273 1 96.12 333 GLU B N 1
ATOM 7069 C CA . GLU B 1 333 ? 11.305 35.469 -4.273 1 96.12 333 GLU B CA 1
ATOM 7070 C C . GLU B 1 333 ? 10.438 36.688 -3.861 1 96.12 333 GLU B C 1
ATOM 7072 O O . GLU B 1 333 ? 10.82 37.812 -4.074 1 96.12 333 GLU B O 1
ATOM 7077 N N . PHE B 1 334 ? 9.32 36.375 -3.373 1 97.31 334 PHE B N 1
ATOM 7078 C CA . PHE B 1 334 ? 8.445 37.438 -2.877 1 97.31 334 PHE B CA 1
ATOM 7079 C C . PHE B 1 334 ? 9.148 38.25 -1.798 1 97.31 334 PHE B C 1
ATOM 7081 O O . PHE B 1 334 ? 9.164 39.5 -1.854 1 97.31 334 PHE B O 1
ATOM 7088 N N . ILE B 1 335 ? 9.711 37.562 -0.771 1 96.38 335 ILE B N 1
ATOM 7089 C CA . ILE B 1 335 ? 10.375 38.25 0.346 1 96.38 335 ILE B CA 1
ATOM 7090 C C . ILE B 1 335 ? 11.5 39.125 -0.174 1 96.38 335 ILE B C 1
ATOM 7092 O O . ILE B 1 335 ? 11.648 40.281 0.252 1 96.38 335 ILE B O 1
ATOM 7096 N N . GLU B 1 336 ? 12.211 38.625 -1.1 1 95.44 336 GLU B N 1
ATOM 7097 C CA . GLU B 1 336 ? 13.32 39.375 -1.681 1 95.44 336 GLU B CA 1
ATOM 7098 C C . GLU B 1 336 ? 12.812 40.625 -2.42 1 95.44 336 GLU B C 1
ATOM 7100 O O . GLU B 1 336 ? 13.43 41.688 -2.355 1 95.44 336 GLU B O 1
ATOM 7105 N N . SER B 1 337 ? 11.711 40.469 -3.084 1 95.75 337 SER B N 1
ATOM 7106 C CA . SER B 1 337 ? 11.164 41.531 -3.91 1 95.75 337 SER B CA 1
ATOM 7107 C C . SER B 1 337 ? 10.586 42.656 -3.049 1 95.75 337 SER B C 1
ATOM 7109 O O . SER B 1 337 ? 10.609 43.812 -3.441 1 95.75 337 SER B O 1
ATOM 7111 N N . ILE B 1 338 ? 10.125 42.312 -1.957 1 95.06 338 ILE B N 1
ATOM 7112 C CA . ILE B 1 338 ? 9.383 43.312 -1.174 1 95.06 338 ILE B CA 1
ATOM 7113 C C . ILE B 1 338 ? 10.312 43.969 -0.16 1 95.06 338 ILE B C 1
ATOM 7115 O O . ILE B 1 338 ? 10 45.031 0.377 1 95.06 338 ILE B O 1
ATOM 7119 N N . LYS B 1 339 ? 11.414 43.438 0.122 1 90 339 LYS B N 1
ATOM 7120 C CA . LYS B 1 339 ? 12.375 43.844 1.149 1 90 339 LYS B CA 1
ATOM 7121 C C . LYS B 1 339 ? 12.742 45.312 1.003 1 90 339 LYS B C 1
ATOM 7123 O O . LYS B 1 339 ? 12.875 46.031 1.998 1 90 339 LYS B O 1
ATOM 7128 N N . PRO B 1 340 ? 12.898 45.781 -0.22 1 88.5 340 PRO B N 1
ATOM 7129 C CA . PRO B 1 340 ? 13.352 47.188 -0.375 1 88.5 340 PRO B CA 1
ATOM 7130 C C . PRO B 1 340 ? 12.281 48.188 0.014 1 88.5 340 PRO B C 1
ATOM 7132 O O . PRO B 1 340 ? 12.586 49.375 0.167 1 88.5 340 PRO B O 1
ATOM 7135 N N . PHE B 1 341 ? 11.242 47.719 0.197 1 88.12 341 PHE B N 1
ATOM 7136 C CA . PHE B 1 341 ? 10.148 48.625 0.484 1 88.12 341 PHE B CA 1
ATOM 7137 C C . PHE B 1 341 ? 9.867 48.688 1.98 1 88.12 341 PHE B C 1
ATOM 7139 O O . PHE B 1 341 ? 9.922 47.656 2.666 1 88.12 341 PHE B O 1
ATOM 7146 N N . ILE B 1 342 ? 9.836 49.875 2.473 1 75.5 342 ILE B N 1
ATOM 7147 C CA . ILE B 1 342 ? 9.562 50.062 3.893 1 75.5 342 ILE B CA 1
ATOM 7148 C C . ILE B 1 342 ? 8.055 50 4.133 1 75.5 342 ILE B C 1
ATOM 7150 O O . ILE B 1 342 ? 7.305 50.812 3.562 1 75.5 342 ILE B O 1
ATOM 7154 N N . MET B 1 343 ? 7.688 49.062 4.879 1 77.69 343 MET B N 1
ATOM 7155 C CA . MET B 1 343 ? 6.281 48.969 5.254 1 77.69 343 MET B CA 1
ATOM 7156 C C . MET B 1 343 ? 6.051 49.5 6.656 1 77.69 343 MET B C 1
ATOM 7158 O O . MET B 1 343 ? 6.883 49.312 7.547 1 77.69 343 MET B O 1
ATOM 7162 N N . PRO B 1 344 ? 4.938 50.25 6.695 1 75.25 344 PRO B N 1
ATOM 7163 C CA . PRO B 1 344 ? 4.621 50.625 8.07 1 75.25 344 PRO B CA 1
ATOM 7164 C C . PRO B 1 344 ? 4.328 49.438 8.977 1 75.25 344 PRO B C 1
ATOM 7166 O O . PRO B 1 344 ? 3.857 48.406 8.492 1 75.25 344 PRO B O 1
ATOM 7169 N N . HIS B 1 345 ? 4.57 49.719 10.188 1 85.44 345 HIS B N 1
ATOM 7170 C CA . HIS B 1 345 ? 4.301 48.719 11.211 1 85.44 345 HIS B CA 1
ATOM 7171 C C . HIS B 1 345 ? 2.814 48.656 11.539 1 85.44 345 HIS B C 1
ATOM 7173 O O . HIS B 1 345 ? 2.109 49.656 11.445 1 85.44 345 HIS B O 1
ATOM 7179 N N . ALA B 1 346 ? 2.428 47.438 11.859 1 91.06 346 ALA B N 1
ATOM 7180 C CA . ALA B 1 346 ? 1.109 47.344 12.484 1 91.06 346 ALA B CA 1
ATOM 7181 C C . ALA B 1 346 ? 1.049 48.188 13.766 1 91.06 346 ALA B C 1
ATOM 7183 O O . ALA B 1 346 ? 2.061 48.344 14.453 1 91.06 346 ALA B O 1
ATOM 7184 N N . SER B 1 347 ? -0.061 48.625 14.125 1 91.5 347 SER B N 1
ATOM 7185 C CA . SER B 1 347 ? -0.209 49.469 15.32 1 91.5 347 SER B CA 1
ATOM 7186 C C . SER B 1 347 ? 0.088 48.656 16.578 1 91.5 347 SER B C 1
ATOM 7188 O O . SER B 1 347 ? -0.116 47.438 16.625 1 91.5 347 SER B O 1
ATOM 7190 N N . GLU B 1 348 ? 0.576 49.344 17.547 1 93.31 348 GLU B N 1
ATOM 7191 C CA . GLU B 1 348 ? 0.834 48.719 18.844 1 93.31 348 GLU B CA 1
ATOM 7192 C C . GLU B 1 348 ? -0.446 48.156 19.453 1 93.31 348 GLU B C 1
ATOM 7194 O O . GLU B 1 348 ? -0.422 47.094 20.094 1 93.31 348 GLU B O 1
ATOM 7199 N N . LYS B 1 349 ? -1.462 48.844 19.234 1 94.19 349 LYS B N 1
ATOM 7200 C CA . LYS B 1 349 ? -2.752 48.406 19.766 1 94.19 349 LYS B CA 1
ATOM 7201 C C . LYS B 1 349 ? -3.176 47.094 19.156 1 94.19 349 LYS B C 1
ATOM 7203 O O . LYS B 1 349 ? -3.652 46.188 19.859 1 94.19 349 LYS B O 1
ATOM 7208 N N . TRP B 1 350 ? -3.012 47 17.906 1 96.06 350 TRP B N 1
ATOM 7209 C CA . TRP B 1 350 ? -3.379 45.75 17.219 1 96.06 350 TRP B CA 1
ATOM 7210 C C . TRP B 1 350 ? -2.498 44.594 17.672 1 96.06 350 TRP B C 1
ATOM 7212 O O . TRP B 1 350 ? -3 43.531 17.969 1 96.06 350 TRP B O 1
ATOM 7222 N N . ARG B 1 351 ? -1.227 44.812 17.781 1 96.5 351 ARG B N 1
ATOM 7223 C CA . ARG B 1 351 ? -0.296 43.781 18.25 1 96.5 351 ARG B CA 1
ATOM 7224 C C . ARG B 1 351 ? -0.624 43.344 19.672 1 96.5 351 ARG B C 1
ATOM 7226 O O . ARG B 1 351 ? -0.554 42.188 20.016 1 96.5 351 ARG B O 1
ATOM 7233 N N . ALA B 1 352 ? -0.927 44.344 20.469 1 96 352 ALA B N 1
ATOM 7234 C CA . ALA B 1 352 ? -1.276 44.062 21.859 1 96 352 ALA B CA 1
ATOM 7235 C C . ALA B 1 352 ? -2.557 43.219 21.938 1 96 352 ALA B C 1
ATOM 7237 O O . ALA B 1 352 ? -2.678 42.344 22.797 1 96 352 ALA B O 1
ATOM 7238 N N . CYS B 1 353 ? -3.518 43.562 21.109 1 96.56 353 CYS B N 1
ATOM 7239 C CA . CYS B 1 353 ? -4.762 42.781 21.062 1 96.56 353 CYS B CA 1
ATOM 7240 C C . CYS B 1 353 ? -4.5 41.344 20.703 1 96.56 353 CYS B C 1
ATOM 7242 O O . CYS B 1 353 ? -4.969 40.438 21.391 1 96.56 353 CYS B O 1
ATOM 7244 N N . CYS B 1 354 ? -3.721 41.125 19.688 1 97.69 354 CYS B N 1
ATOM 7245 C CA . CYS B 1 354 ? -3.365 39.781 19.25 1 97.69 354 CYS B CA 1
ATOM 7246 C C . CYS B 1 354 ? -2.619 39.031 20.359 1 97.69 354 CYS B C 1
ATOM 7248 O O . CYS B 1 354 ? -2.904 37.875 20.625 1 97.69 354 CYS B O 1
ATOM 7250 N N . HIS B 1 355 ? -1.711 39.688 20.938 1 97 355 HIS B N 1
ATOM 7251 C CA . HIS B 1 355 ? -0.949 39.094 22.031 1 97 355 HIS B CA 1
ATOM 7252 C C . HIS B 1 355 ? -1.856 38.719 23.188 1 97 355 HIS B C 1
ATOM 7254 O O . HIS B 1 355 ? -1.671 37.688 23.828 1 97 355 HIS B O 1
ATOM 7260 N N . SER B 1 356 ? -2.773 39.594 23.5 1 96.75 356 SER B N 1
ATOM 7261 C CA . SER B 1 356 ? -3.715 39.344 24.578 1 96.75 356 SER B CA 1
ATOM 7262 C C . SER B 1 356 ? -4.543 38.094 24.312 1 96.75 356 SER B C 1
ATOM 7264 O O . SER B 1 356 ? -4.797 37.312 25.234 1 96.75 356 SER B O 1
ATOM 7266 N N . TRP B 1 357 ? -5.012 37.938 23.109 1 97.81 357 TRP B N 1
ATOM 7267 C CA . TRP B 1 357 ? -5.758 36.719 22.766 1 97.81 357 TRP B CA 1
ATOM 7268 C C . TRP B 1 357 ? -4.91 35.469 22.984 1 97.81 357 TRP B C 1
ATOM 7270 O O . TRP B 1 357 ? -5.387 34.469 23.547 1 97.81 357 TRP B O 1
ATOM 7280 N N . LYS B 1 358 ? -3.688 35.5 22.531 1 97.75 358 LYS B N 1
ATOM 7281 C CA . LYS B 1 358 ? -2.781 34.375 22.703 1 97.75 358 LYS B CA 1
ATOM 7282 C C . LYS B 1 358 ? -2.627 34 24.172 1 97.75 358 LYS B C 1
ATOM 7284 O O . LYS B 1 358 ? -2.611 32.844 24.531 1 97.75 358 LYS B O 1
ATOM 7289 N N . THR B 1 359 ? -2.521 34.969 24.984 1 96.94 359 THR B N 1
ATOM 7290 C CA . THR B 1 359 ? -2.27 34.781 26.406 1 96.94 359 THR B CA 1
ATOM 7291 C C . THR B 1 359 ? -3.533 34.312 27.125 1 96.94 359 THR B C 1
ATOM 7293 O O . THR B 1 359 ? -3.465 33.5 28.047 1 96.94 359 THR B O 1
ATOM 7296 N N . ARG B 1 360 ? -4.637 34.812 26.703 1 96.75 360 ARG B N 1
ATOM 7297 C CA . ARG B 1 360 ? -5.875 34.562 27.438 1 96.75 360 ARG B CA 1
ATOM 7298 C C . ARG B 1 360 ? -6.559 33.281 26.969 1 96.75 360 ARG B C 1
ATOM 7300 O O . ARG B 1 360 ? -7.324 32.688 27.719 1 96.75 360 ARG B O 1
ATOM 7307 N N . TYR B 1 361 ? -6.305 32.906 25.75 1 97.19 361 TYR B N 1
ATOM 7308 C CA . TYR B 1 361 ? -7.023 31.75 25.203 1 97.19 361 TYR B CA 1
ATOM 7309 C C . TYR B 1 361 ? -6.055 30.672 24.703 1 97.19 361 TYR B C 1
ATOM 7311 O O . TYR B 1 361 ? -6.176 30.188 23.578 1 97.19 361 TYR B O 1
ATOM 7319 N N . PRO B 1 362 ? -5.109 30.328 25.547 1 96.44 362 PRO B N 1
ATOM 7320 C CA . PRO B 1 362 ? -4.258 29.203 25.125 1 96.44 362 PRO B CA 1
ATOM 7321 C C . PRO B 1 362 ? -4.996 27.875 25.141 1 96.44 362 PRO B C 1
ATOM 7323 O O . PRO B 1 362 ? -5.91 27.672 25.938 1 96.44 362 PRO B O 1
ATOM 7326 N N . VAL B 1 363 ? -4.582 26.938 24.328 1 96.94 363 VAL B N 1
ATOM 7327 C CA . VAL B 1 363 ? -5.246 25.641 24.172 1 96.94 363 VAL B CA 1
ATOM 7328 C C . VAL B 1 363 ? -5.238 24.906 25.516 1 96.94 363 VAL B C 1
ATOM 7330 O O . VAL B 1 363 ? -6.219 24.25 25.875 1 96.94 363 VAL B O 1
ATOM 7333 N N . HIS B 1 364 ? -4.152 24.969 26.281 1 94.69 364 HIS B N 1
ATOM 7334 C CA . HIS B 1 364 ? -4.031 24.234 27.531 1 94.69 364 HIS B CA 1
ATOM 7335 C C . HIS B 1 364 ? -5.023 24.734 28.578 1 94.69 364 HIS B C 1
ATOM 7337 O O . HIS B 1 364 ? -5.289 24.062 29.578 1 94.69 364 HIS B O 1
ATOM 7343 N N . ALA B 1 365 ? -5.574 25.922 28.359 1 95.19 365 ALA B N 1
ATOM 7344 C CA . ALA B 1 365 ? -6.496 26.531 29.328 1 95.19 365 ALA B CA 1
ATOM 7345 C C . ALA B 1 365 ? -7.941 26.188 28.984 1 95.19 365 ALA B C 1
ATOM 7347 O O . ALA B 1 365 ? -8.859 26.531 29.734 1 95.19 365 ALA B O 1
ATOM 7348 N N . GLU B 1 366 ? -8.156 25.531 27.859 1 96.5 366 GLU B N 1
ATOM 7349 C CA . GLU B 1 366 ? -9.5 25.062 27.531 1 96.5 366 GLU B CA 1
ATOM 7350 C C . GLU B 1 366 ? -10.023 24.109 28.609 1 96.5 366 GLU B C 1
ATOM 7352 O O . GLU B 1 366 ? -9.242 23.531 29.375 1 96.5 366 GLU B O 1
ATOM 7357 N N . PRO B 1 367 ? -11.383 23.922 28.734 1 95.06 367 PRO B N 1
ATOM 7358 C CA . PRO B 1 367 ? -11.93 23.047 29.766 1 95.06 367 PRO B CA 1
ATOM 7359 C C . PRO B 1 367 ? -11.812 21.578 29.422 1 95.06 367 PRO B C 1
ATOM 7361 O O . PRO B 1 367 ? -12.82 20.906 29.188 1 95.06 367 PRO B O 1
ATOM 7364 N N . HIS B 1 368 ? -10.617 21.094 29.5 1 94.25 368 HIS B N 1
ATOM 7365 C CA . HIS B 1 368 ? -10.352 19.688 29.219 1 94.25 368 HIS B CA 1
ATOM 7366 C C . HIS B 1 368 ? -10.906 18.781 30.312 1 94.25 368 HIS B C 1
ATOM 7368 O O . HIS B 1 368 ? -10.859 19.125 31.5 1 94.25 368 HIS B O 1
ATOM 7374 N N . GLN B 1 369 ? -11.453 17.656 29.844 1 91.12 369 GLN B N 1
ATOM 7375 C CA . GLN B 1 369 ? -11.984 16.688 30.781 1 91.12 369 GLN B CA 1
ATOM 7376 C C . GLN B 1 369 ? -10.875 15.82 31.375 1 91.12 369 GLN B C 1
ATOM 7378 O O . GLN B 1 369 ? -9.898 15.5 30.688 1 91.12 369 GLN B O 1
ATOM 7383 N N . HIS B 1 370 ? -11.031 15.461 32.625 1 92.88 370 HIS B N 1
ATOM 7384 C CA . HIS B 1 370 ? -10.102 14.555 33.281 1 92.88 370 HIS B CA 1
ATOM 7385 C C . HIS B 1 370 ? -10.836 13.344 33.844 1 92.88 370 HIS B C 1
ATOM 7387 O O . HIS B 1 370 ? -11.969 13.469 34.312 1 92.88 370 HIS B O 1
ATOM 7393 N N . GLU B 1 371 ? -10.25 12.258 33.625 1 88.94 371 GLU B N 1
ATOM 7394 C CA . GLU B 1 371 ? -10.773 11.008 34.156 1 88.94 371 GLU B CA 1
ATOM 7395 C C . GLU B 1 371 ? -9.742 10.32 35.031 1 88.94 371 GLU B C 1
ATOM 7397 O O . GLU B 1 371 ? -8.562 10.664 35.031 1 88.94 371 GLU B O 1
ATOM 7402 N N . GLU B 1 372 ? -10.344 9.375 35.938 1 83.62 372 GLU B N 1
ATOM 7403 C CA . GLU B 1 372 ? -9.469 8.656 36.844 1 83.62 372 GLU B CA 1
ATOM 7404 C C . GLU B 1 372 ? -8.672 7.582 36.125 1 83.62 372 GLU B C 1
ATOM 7406 O O . GLU B 1 372 ? -7.516 7.32 36.469 1 83.62 372 GLU B O 1
ATOM 7411 N N . ASP B 1 373 ? -9.312 6.988 35.125 1 83.94 373 ASP B N 1
ATOM 7412 C CA . ASP B 1 373 ? -8.711 5.832 34.5 1 83.94 373 ASP B CA 1
ATOM 7413 C C . ASP B 1 373 ? -8.047 6.223 33.156 1 83.94 373 ASP B C 1
ATOM 7415 O O . ASP B 1 373 ? -8.117 5.48 32.188 1 83.94 373 ASP B O 1
ATOM 7419 N N . GLY B 1 374 ? -7.152 7.234 33.156 1 91.62 374 GLY B N 1
ATOM 7420 C CA . GLY B 1 374 ? -6.453 7.605 31.938 1 91.62 374 GLY B CA 1
ATOM 7421 C C . GLY B 1 374 ? -5.949 9.031 31.953 1 91.62 374 GLY B C 1
ATOM 7422 O O . GLY B 1 374 ? -6.637 9.938 32.438 1 91.62 374 GLY B O 1
ATOM 7423 N N . ALA B 1 375 ? -4.785 9.258 31.453 1 95.31 375 ALA B N 1
ATOM 7424 C CA . ALA B 1 375 ? -4.191 10.594 31.359 1 95.31 375 ALA B CA 1
ATOM 7425 C C . ALA B 1 375 ? -4.902 11.445 30.312 1 95.31 375 ALA B C 1
ATOM 7427 O O . ALA B 1 375 ? -5.473 10.914 29.359 1 95.31 375 ALA B O 1
ATOM 7428 N N . ASN B 1 376 ? -5.004 12.734 30.609 1 96.44 376 ASN B N 1
ATOM 7429 C CA . ASN B 1 376 ? -5.5 13.664 29.594 1 96.44 376 ASN B CA 1
ATOM 7430 C C . ASN B 1 376 ? -4.457 13.922 28.516 1 96.44 376 ASN B C 1
ATOM 7432 O O . ASN B 1 376 ? -3.32 14.297 28.812 1 96.44 376 ASN B O 1
ATOM 7436 N N . PHE B 1 377 ? -4.816 13.672 27.312 1 96.5 377 PHE B N 1
ATOM 7437 C CA . PHE B 1 377 ? -3.877 13.773 26.203 1 96.5 377 PHE B CA 1
ATOM 7438 C C . PHE B 1 377 ? -3.367 15.203 26.047 1 96.5 377 PHE B C 1
ATOM 7440 O O . PHE B 1 377 ? -2.209 15.414 25.672 1 96.5 377 PHE B O 1
ATOM 7447 N N . TYR B 1 378 ? -4.203 16.25 26.297 1 97.06 378 TYR B N 1
ATOM 7448 C CA . TYR B 1 378 ? -3.768 17.641 26.219 1 97.06 378 TYR B CA 1
ATOM 7449 C C . TYR B 1 378 ? -2.746 17.953 27.312 1 97.06 378 TYR B C 1
ATOM 7451 O O . TYR B 1 378 ? -1.796 18.703 27.094 1 97.06 378 TYR B O 1
ATOM 7459 N N . ASP B 1 379 ? -2.949 17.359 28.5 1 96.56 379 ASP B N 1
ATOM 7460 C CA . ASP B 1 379 ? -1.954 17.531 29.562 1 96.56 379 ASP B CA 1
ATOM 7461 C C . ASP B 1 379 ? -0.612 16.922 29.141 1 96.56 379 ASP B C 1
ATOM 7463 O O . ASP B 1 379 ? 0.441 17.516 29.406 1 96.56 379 ASP B O 1
ATOM 7467 N N . PHE B 1 380 ? -0.666 15.766 28.594 1 97.12 380 PHE B N 1
ATOM 7468 C CA . PHE B 1 380 ? 0.539 15.141 28.062 1 97.12 380 PHE B CA 1
ATOM 7469 C C . PHE B 1 380 ? 1.244 16.062 27.078 1 97.12 380 PHE B C 1
ATOM 7471 O O . PHE B 1 380 ? 2.455 16.281 27.188 1 97.12 380 PHE B O 1
ATOM 7478 N N . ALA B 1 381 ? 0.498 16.641 26.062 1 97.62 381 ALA B N 1
ATOM 7479 C CA . ALA B 1 381 ? 1.069 17.516 25.047 1 97.62 381 ALA B CA 1
ATOM 7480 C C . ALA B 1 381 ? 1.696 18.75 25.672 1 97.62 381 ALA B C 1
ATOM 7482 O O . ALA B 1 381 ? 2.746 19.219 25.219 1 97.62 381 ALA B O 1
ATOM 7483 N N . GLU B 1 382 ? 1.044 19.328 26.641 1 96.56 382 GLU B N 1
ATOM 7484 C CA . GLU B 1 382 ? 1.547 20.5 27.344 1 96.56 382 GLU B CA 1
ATOM 7485 C C . GLU B 1 382 ? 2.869 20.203 28.047 1 96.56 382 GLU B C 1
ATOM 7487 O O . GLU B 1 382 ? 3.83 20.969 27.906 1 96.56 382 GLU B O 1
ATOM 7492 N N . ILE B 1 383 ? 2.873 19.125 28.781 1 97.69 383 ILE B N 1
ATOM 7493 C CA . ILE B 1 383 ? 4.07 18.75 29.516 1 97.69 383 ILE B CA 1
ATOM 7494 C C . ILE B 1 383 ? 5.191 18.391 28.547 1 97.69 383 ILE B C 1
ATOM 7496 O O . ILE B 1 383 ? 6.352 18.75 28.766 1 97.69 383 ILE B O 1
ATOM 7500 N N . LEU B 1 384 ? 4.844 17.656 27.5 1 98.19 384 LEU B N 1
ATOM 7501 C CA . LEU B 1 384 ? 5.82 17.359 26.453 1 98.19 384 LEU B CA 1
ATOM 7502 C C . LEU B 1 384 ? 6.449 18.625 25.906 1 98.19 384 LEU B C 1
ATOM 7504 O O . LEU B 1 384 ? 7.668 18.703 25.75 1 98.19 384 LEU B O 1
ATOM 7508 N N . SER B 1 385 ? 5.637 19.656 25.609 1 97.5 385 SER B N 1
ATOM 7509 C CA . SER B 1 385 ? 6.109 20.938 25.078 1 97.5 385 SER B CA 1
ATOM 7510 C C . SER B 1 385 ? 7.148 21.562 26.016 1 97.5 385 SER B C 1
ATOM 7512 O O . SER B 1 385 ? 8.148 22.125 25.547 1 97.5 385 SER B O 1
ATOM 7514 N N . GLN B 1 386 ? 6.879 21.453 27.25 1 97.12 386 GLN B N 1
ATOM 7515 C CA . GLN B 1 386 ? 7.75 22.062 28.25 1 97.12 386 GLN B CA 1
ATOM 7516 C C . GLN B 1 386 ? 9.102 21.344 28.312 1 97.12 386 GLN B C 1
ATOM 7518 O O . GLN B 1 386 ? 10.141 21.984 28.484 1 97.12 386 GLN B O 1
ATOM 7523 N N . LEU B 1 387 ? 9.07 20.094 28.094 1 98 387 LEU B N 1
ATOM 7524 C CA . LEU B 1 387 ? 10.242 19.281 28.406 1 98 387 LEU B CA 1
ATOM 7525 C C . LEU B 1 387 ? 11.078 19.031 27.156 1 98 387 LEU B C 1
ATOM 7527 O O . LEU B 1 387 ? 12.227 18.594 27.234 1 98 387 LEU B O 1
ATOM 7531 N N . LEU B 1 388 ? 10.562 19.297 25.984 1 97.19 388 LEU B N 1
ATOM 7532 C CA . LEU B 1 388 ? 11.258 19.016 24.734 1 97.19 388 LEU B CA 1
ATOM 7533 C C . LEU B 1 388 ? 12.578 19.781 24.656 1 97.19 388 LEU B C 1
ATOM 7535 O O . LEU B 1 388 ? 12.625 20.984 24.906 1 97.19 388 LEU B O 1
ATOM 7539 N N . PRO B 1 389 ? 13.609 19.094 24.266 1 94.56 389 PRO B N 1
ATOM 7540 C CA . PRO B 1 389 ? 14.875 19.797 24.031 1 94.56 389 PRO B CA 1
ATOM 7541 C C . PRO B 1 389 ? 14.82 20.734 22.828 1 94.56 389 PRO B C 1
ATOM 7543 O O . PRO B 1 389 ? 13.953 20.594 21.969 1 94.56 389 PRO B O 1
ATOM 7546 N N . GLU B 1 390 ? 15.789 21.641 22.719 1 91.56 390 GLU B N 1
ATOM 7547 C CA . GLU B 1 390 ? 15.789 22.719 21.75 1 91.56 390 GLU B CA 1
ATOM 7548 C C . GLU B 1 390 ? 15.898 22.188 20.328 1 91.56 390 GLU B C 1
ATOM 7550 O O . GLU B 1 390 ? 15.359 22.766 19.391 1 91.56 390 GLU B O 1
ATOM 7555 N N . ASN B 1 391 ? 16.469 21.109 20.078 1 92.94 391 ASN B N 1
ATOM 7556 C CA . ASN B 1 391 ? 16.656 20.625 18.719 1 92.94 391 ASN B CA 1
ATOM 7557 C C . ASN B 1 391 ? 15.734 19.469 18.391 1 92.94 391 ASN B C 1
ATOM 7559 O O . ASN B 1 391 ? 15.922 18.781 17.375 1 92.94 391 ASN B O 1
ATOM 7563 N N . ALA B 1 392 ? 14.703 19.281 19.156 1 97.5 392 ALA B N 1
ATOM 7564 C CA . ALA B 1 392 ? 13.828 18.125 19 1 97.5 392 ALA B CA 1
ATOM 7565 C C . ALA B 1 392 ? 12.961 18.266 17.75 1 97.5 392 ALA B C 1
ATOM 7567 O O . ALA B 1 392 ? 12.672 19.375 17.297 1 97.5 392 ALA B O 1
ATOM 7568 N N . CYS B 1 393 ? 12.648 17.172 17.125 1 98.12 393 CYS B N 1
ATOM 7569 C CA . CYS B 1 393 ? 11.656 17.094 16.062 1 98.12 393 CYS B CA 1
ATOM 7570 C C . CYS B 1 393 ? 10.469 16.234 16.484 1 98.12 393 CYS B C 1
ATOM 7572 O O . CYS B 1 393 ? 10.641 15.078 16.891 1 98.12 393 CYS B O 1
ATOM 7574 N N . VAL B 1 394 ? 9.32 16.797 16.469 1 98.44 394 VAL B N 1
ATOM 7575 C CA . VAL B 1 394 ? 8.094 16.062 16.781 1 98.44 394 VAL B CA 1
ATOM 7576 C C . VAL B 1 394 ? 7.453 15.547 15.508 1 98.44 394 VAL B C 1
ATOM 7578 O O . VAL B 1 394 ? 7.25 16.312 14.555 1 98.44 394 VAL B O 1
ATOM 7581 N N . VAL B 1 395 ? 7.234 14.25 15.453 1 98.25 395 VAL B N 1
ATOM 7582 C CA . VAL B 1 395 ? 6.535 13.602 14.352 1 98.25 395 VAL B CA 1
ATOM 7583 C C . VAL B 1 395 ? 5.18 13.086 14.836 1 98.25 395 VAL B C 1
ATOM 7585 O O . VAL B 1 395 ? 5.105 12.312 15.789 1 98.25 395 VAL B O 1
ATOM 7588 N N . SER B 1 396 ? 4.164 13.508 14.234 1 97.06 396 SER B N 1
ATOM 7589 C CA . SER B 1 396 ? 2.828 13.141 14.703 1 97.06 396 SER B CA 1
ATOM 7590 C C . SER B 1 396 ? 2.084 12.32 13.648 1 97.06 396 SER B C 1
ATOM 7592 O O . SER B 1 396 ? 2.416 12.375 12.461 1 97.06 396 SER B O 1
ATOM 7594 N N . ASP B 1 397 ? 1.026 11.602 14.078 1 95.75 397 ASP B N 1
ATOM 7595 C CA . ASP B 1 397 ? 0.293 10.633 13.266 1 95.75 397 ASP B CA 1
ATOM 7596 C C . ASP B 1 397 ? -1.13 11.117 12.992 1 95.75 397 ASP B C 1
ATOM 7598 O O . ASP B 1 397 ? -1.412 12.312 13.062 1 95.75 397 ASP B O 1
ATOM 7602 N N . ALA B 1 398 ? -2.014 10.25 12.508 1 93.44 398 ALA B N 1
ATOM 7603 C CA . ALA B 1 398 ? -3.41 10.523 12.18 1 93.44 398 ALA B CA 1
ATOM 7604 C C . ALA B 1 398 ? -4.289 10.438 13.43 1 93.44 398 ALA B C 1
ATOM 7606 O O . ALA B 1 398 ? -3.809 10.094 14.508 1 93.44 398 ALA B O 1
ATOM 7607 N N . GLY B 1 399 ? -5.492 10.852 13.289 1 91.62 399 GLY B N 1
ATOM 7608 C CA . GLY B 1 399 ? -6.461 10.758 14.375 1 91.62 399 GLY B CA 1
ATOM 7609 C C . GLY B 1 399 ? -6.23 11.789 15.461 1 91.62 399 GLY B C 1
ATOM 7610 O O . GLY B 1 399 ? -5.918 12.945 15.18 1 91.62 399 GLY B O 1
ATOM 7611 N N . SER B 1 400 ? -6.422 11.344 16.688 1 92.44 400 SER B N 1
ATOM 7612 C CA . SER B 1 400 ? -6.258 12.25 17.812 1 92.44 400 SER B CA 1
ATOM 7613 C C . SER B 1 400 ? -4.812 12.719 17.953 1 92.44 400 SER B C 1
ATOM 7615 O O . SER B 1 400 ? -4.555 13.852 18.375 1 92.44 400 SER B O 1
ATOM 7617 N N . ALA B 1 401 ? -3.893 11.844 17.578 1 94.75 401 ALA B N 1
ATOM 7618 C CA . ALA B 1 401 ? -2.488 12.242 17.609 1 94.75 401 ALA B CA 1
ATOM 7619 C C . ALA B 1 401 ? -2.238 13.43 16.688 1 94.75 401 ALA B C 1
ATOM 7621 O O . ALA B 1 401 ? -1.443 14.32 17.016 1 94.75 401 ALA B O 1
ATOM 7622 N N . PHE B 1 402 ? -2.908 13.422 15.602 1 93.88 402 PHE B N 1
ATOM 7623 C CA . PHE B 1 402 ? -2.793 14.508 14.641 1 93.88 402 PHE B CA 1
ATOM 7624 C C . PHE B 1 402 ? -3.381 15.797 15.203 1 93.88 402 PHE B C 1
ATOM 7626 O O . PHE B 1 402 ? -2.703 16.828 15.25 1 93.88 402 PHE B O 1
ATOM 7633 N N . TYR B 1 403 ? -4.566 15.773 15.711 1 93.81 403 TYR B N 1
ATOM 7634 C CA . TYR B 1 403 ? -5.309 16.984 16.047 1 93.81 403 TYR B CA 1
ATOM 7635 C C . TYR B 1 403 ? -4.875 17.531 17.406 1 93.81 403 TYR B C 1
ATOM 7637 O O . TYR B 1 403 ? -4.645 18.719 17.547 1 93.81 403 TYR B O 1
ATOM 7645 N N . VAL B 1 404 ? -4.734 16.672 18.406 1 95.56 404 VAL B N 1
ATOM 7646 C CA . VAL B 1 404 ? -4.41 17.125 19.75 1 95.56 404 VAL B CA 1
ATOM 7647 C C . VAL B 1 404 ? -2.967 17.625 19.797 1 95.56 404 VAL B C 1
ATOM 7649 O O . VAL B 1 404 ? -2.695 18.703 20.312 1 95.56 404 VAL B O 1
ATOM 7652 N N . THR B 1 405 ? -2.051 16.766 19.219 1 96 405 THR B N 1
ATOM 7653 C CA . THR B 1 405 ? -0.668 17.234 19.172 1 96 405 THR B CA 1
ATOM 7654 C C . THR B 1 405 ? -0.547 18.484 18.312 1 96 405 THR B C 1
ATOM 7656 O O . THR B 1 405 ? 0.158 19.438 18.688 1 96 405 THR B O 1
ATOM 7659 N N . GLY B 1 406 ? -1.235 18.547 17.203 1 94.25 406 GLY B N 1
ATOM 7660 C CA . GLY B 1 406 ? -1.223 19.719 16.328 1 94.25 406 GLY B CA 1
ATOM 7661 C C . GLY B 1 406 ? -1.707 20.984 17.016 1 94.25 406 GLY B C 1
ATOM 7662 O O . GLY B 1 406 ? -1.143 22.062 16.812 1 94.25 406 GLY B O 1
ATOM 7663 N N . GLN B 1 407 ? -2.66 20.859 17.859 1 95.44 407 GLN B N 1
ATOM 7664 C CA . GLN B 1 407 ? -3.236 22.016 18.531 1 95.44 407 GLN B CA 1
ATOM 7665 C C . GLN B 1 407 ? -2.4 22.438 19.734 1 95.44 407 GLN B C 1
ATOM 7667 O O . GLN B 1 407 ? -2.229 23.625 20 1 95.44 407 GLN B O 1
ATOM 7672 N N . ALA B 1 408 ? -1.918 21.453 20.391 1 96.56 408 ALA B N 1
ATOM 7673 C CA . ALA B 1 408 ? -1.506 21.703 21.766 1 96.56 408 ALA B CA 1
ATOM 7674 C C . ALA B 1 408 ? 0.006 21.891 21.859 1 96.56 408 ALA B C 1
ATOM 7676 O O . ALA B 1 408 ? 0.506 22.5 22.812 1 96.56 408 ALA B O 1
ATOM 7677 N N . ILE B 1 409 ? 0.731 21.312 20.938 1 97.25 409 ILE B N 1
ATOM 7678 C CA . ILE B 1 409 ? 2.184 21.359 21.062 1 97.25 409 ILE B CA 1
ATOM 7679 C C . ILE B 1 409 ? 2.676 22.797 20.891 1 97.25 409 ILE B C 1
ATOM 7681 O O . ILE B 1 409 ? 2.184 23.531 20.031 1 97.25 409 ILE B O 1
ATOM 7685 N N . ARG B 1 410 ? 3.525 23.266 21.75 1 97.12 410 ARG B N 1
ATOM 7686 C CA . ARG B 1 410 ? 4.188 24.562 21.672 1 97.12 410 ARG B CA 1
ATOM 7687 C C . ARG B 1 410 ? 5.672 24.406 21.359 1 97.12 410 ARG B C 1
ATOM 7689 O O . ARG B 1 410 ? 6.457 24.031 22.234 1 97.12 410 ARG B O 1
ATOM 7696 N N . LEU B 1 411 ? 5.98 24.75 20.172 1 97.56 411 LEU B N 1
ATOM 7697 C CA . LEU B 1 411 ? 7.348 24.531 19.703 1 97.56 411 LEU B CA 1
ATOM 7698 C C . LEU B 1 411 ? 8.258 25.672 20.141 1 97.56 411 LEU B C 1
ATOM 7700 O O . LEU B 1 411 ? 7.844 26.844 20.141 1 97.56 411 LEU B O 1
ATOM 7704 N N . LYS B 1 412 ? 9.438 25.344 20.469 1 97.25 412 LYS B N 1
ATOM 7705 C CA . LYS B 1 412 ? 10.5 26.312 20.734 1 97.25 412 LYS B CA 1
ATOM 7706 C C . LYS B 1 412 ? 11.305 26.594 19.469 1 97.25 412 LYS B C 1
ATOM 7708 O O . LYS B 1 412 ? 11.117 25.938 18.438 1 97.25 412 LYS B O 1
ATOM 7713 N N . ASP B 1 413 ? 12.086 27.656 19.578 1 95.12 413 ASP B N 1
ATOM 7714 C CA . ASP B 1 413 ? 12.93 28.016 18.438 1 95.12 413 ASP B CA 1
ATOM 7715 C C . ASP B 1 413 ? 13.859 26.859 18.062 1 95.12 413 ASP B C 1
ATOM 7717 O O . ASP B 1 413 ? 14.484 26.25 18.938 1 95.12 413 ASP B O 1
ATOM 7721 N N . GLY B 1 414 ? 13.875 26.547 16.828 1 93.31 414 GLY B N 1
ATOM 7722 C CA . GLY B 1 414 ? 14.773 25.5 16.359 1 93.31 414 GLY B CA 1
ATOM 7723 C C . GLY B 1 414 ? 14.109 24.141 16.281 1 93.31 414 GLY B C 1
ATOM 7724 O O . GLY B 1 414 ? 14.609 23.234 15.609 1 93.31 414 GLY B O 1
ATOM 7725 N N . GLN B 1 415 ? 13.031 23.906 17.016 1 97.12 415 GLN B N 1
ATOM 7726 C CA . GLN B 1 415 ? 12.305 22.641 16.984 1 97.12 415 GLN B CA 1
ATOM 7727 C C . GLN B 1 415 ? 11.516 22.5 15.688 1 97.12 415 GLN B C 1
ATOM 7729 O O . GLN B 1 415 ? 11.219 23.484 15.023 1 97.12 415 GLN B O 1
ATOM 7734 N N . ARG B 1 416 ? 11.305 21.25 15.266 1 97.12 416 ARG B N 1
ATOM 7735 C CA . ARG B 1 416 ? 10.609 20.938 14.023 1 97.12 416 ARG B CA 1
ATOM 7736 C C . ARG B 1 416 ? 9.352 20.109 14.297 1 97.12 416 ARG B C 1
ATOM 7738 O O . ARG B 1 416 ? 9.234 19.469 15.336 1 97.12 416 ARG B O 1
ATOM 7745 N N . PHE B 1 417 ? 8.406 20.203 13.414 1 97.19 417 PHE B N 1
ATOM 7746 C CA . PHE B 1 417 ? 7.16 19.438 13.469 1 97.19 417 PHE B CA 1
ATOM 7747 C C . PHE B 1 417 ? 6.836 18.828 12.109 1 97.19 417 PHE B C 1
ATOM 7749 O O . PHE B 1 417 ? 6.73 19.547 11.117 1 97.19 417 PHE B O 1
ATOM 7756 N N . ILE B 1 418 ? 6.73 17.5 12.07 1 97 418 ILE B N 1
ATOM 7757 C CA . ILE B 1 418 ? 6.434 16.766 10.844 1 97 418 ILE B CA 1
ATOM 7758 C C . ILE B 1 418 ? 5.211 15.883 11.055 1 97 418 ILE B C 1
ATOM 7760 O O . ILE B 1 418 ? 5.133 15.148 12.047 1 97 418 ILE B O 1
ATOM 7764 N N . SER B 1 419 ? 4.262 15.953 10.227 1 95.12 419 SER B N 1
ATOM 7765 C CA . SER B 1 419 ? 3.076 15.109 10.242 1 95.12 419 SER B CA 1
ATOM 7766 C C . SER B 1 419 ? 2.639 14.742 8.828 1 95.12 419 SER B C 1
ATOM 7768 O O . SER B 1 419 ? 3.146 15.297 7.852 1 95.12 419 SER B O 1
ATOM 7770 N N . SER B 1 420 ? 1.795 13.586 8.75 1 88.56 420 SER B N 1
ATOM 7771 C CA . SER B 1 420 ? 1.141 13.344 7.469 1 88.56 420 SER B CA 1
ATOM 7772 C C . SER B 1 420 ? 0.056 14.375 7.191 1 88.56 420 SER B C 1
ATOM 7774 O O . SER B 1 420 ? -1.129 14.117 7.41 1 88.56 420 SER B O 1
ATOM 7776 N N . GLY B 1 421 ? 0.424 15.508 6.953 1 76.81 421 GLY B N 1
ATOM 7777 C CA . GLY B 1 421 ? -0.408 16.688 7.02 1 76.81 421 GLY B CA 1
ATOM 7778 C C . GLY B 1 421 ? -1.59 16.656 6.07 1 76.81 421 GLY B C 1
ATOM 7779 O O . GLY B 1 421 ? -2.742 16.609 6.508 1 76.81 421 GLY B O 1
ATOM 7780 N N . SER B 1 422 ? -1.288 16.5 4.75 1 88.56 422 SER B N 1
ATOM 7781 C CA . SER B 1 422 ? -2.361 16.594 3.768 1 88.56 422 SER B CA 1
ATOM 7782 C C . SER B 1 422 ? -3.094 15.266 3.613 1 88.56 422 SER B C 1
ATOM 7784 O O . SER B 1 422 ? -4.324 15.227 3.635 1 88.56 422 SER B O 1
ATOM 7786 N N . LEU B 1 423 ? -2.367 14.195 3.676 1 95.06 423 LEU B N 1
ATOM 7787 C CA . LEU B 1 423 ? -2.949 12.891 3.391 1 95.06 423 LEU B CA 1
ATOM 7788 C C . LEU B 1 423 ? -3.59 12.297 4.641 1 95.06 423 LEU B C 1
ATOM 7790 O O . LEU B 1 423 ? -4.578 11.562 4.547 1 95.06 423 LEU B O 1
ATOM 7794 N N . GLY B 1 424 ? -3 12.617 5.855 1 95.19 424 GLY B N 1
ATOM 7795 C CA . GLY B 1 424 ? -3.533 12.078 7.094 1 95.19 424 GLY B CA 1
ATOM 7796 C C . GLY B 1 424 ? -3.461 10.562 7.16 1 95.19 424 GLY B C 1
ATOM 7797 O O . GLY B 1 424 ? -4.406 9.906 7.609 1 95.19 424 GLY B O 1
ATOM 7798 N N . ALA B 1 425 ? -2.406 9.977 6.762 1 96.31 425 ALA B N 1
ATOM 7799 C CA . ALA B 1 425 ? -2.268 8.523 6.688 1 96.31 425 ALA B CA 1
ATOM 7800 C C . ALA B 1 425 ? -1.997 7.926 8.062 1 96.31 425 ALA B C 1
ATOM 7802 O O . ALA B 1 425 ? -1.082 8.359 8.766 1 96.31 425 ALA B O 1
ATOM 7803 N N . MET B 1 426 ? -2.803 6.957 8.469 1 96.69 426 MET B N 1
ATOM 7804 C CA . MET B 1 426 ? -2.457 6.164 9.648 1 96.69 426 MET B CA 1
ATOM 7805 C C . MET B 1 426 ? -1.155 5.402 9.43 1 96.69 426 MET B C 1
ATOM 7807 O O . MET B 1 426 ? -0.882 4.938 8.32 1 96.69 426 MET B O 1
ATOM 7811 N N . GLY B 1 427 ? -0.421 5.258 10.461 1 97.69 427 GLY B N 1
ATOM 7812 C CA . GLY B 1 427 ? 0.813 4.492 10.375 1 97.69 427 GLY B CA 1
ATOM 7813 C C . GLY B 1 427 ? 1.972 5.293 9.805 1 97.69 427 GLY B C 1
ATOM 7814 O O . GLY B 1 427 ? 3.027 4.734 9.5 1 97.69 427 GLY B O 1
ATOM 7815 N N . TYR B 1 428 ? 1.803 6.562 9.609 1 98.38 428 TYR B N 1
ATOM 7816 C CA . TYR B 1 428 ? 2.812 7.449 9.039 1 98.38 428 TYR B CA 1
ATOM 7817 C C . TYR B 1 428 ? 3.949 7.684 10.031 1 98.38 428 TYR B C 1
ATOM 7819 O O . TYR B 1 428 ? 5.121 7.66 9.648 1 98.38 428 TYR B O 1
ATOM 7827 N N . ALA B 1 429 ? 3.693 7.902 11.281 1 98.56 429 ALA B N 1
ATOM 7828 C CA . ALA B 1 429 ? 4.586 8.555 12.234 1 98.56 429 ALA B CA 1
ATOM 7829 C C . ALA B 1 429 ? 5.832 7.711 12.484 1 98.56 429 ALA B C 1
ATOM 7831 O O . ALA B 1 429 ? 6.949 8.227 12.492 1 98.56 429 ALA B O 1
ATOM 7832 N N . LEU B 1 430 ? 5.656 6.434 12.656 1 98.81 430 LEU B N 1
ATOM 7833 C CA . LEU B 1 430 ? 6.805 5.625 13.047 1 98.81 430 LEU B CA 1
ATOM 7834 C C . LEU B 1 430 ? 7.812 5.527 11.906 1 98.81 430 LEU B C 1
ATOM 7836 O O . LEU B 1 430 ? 9 5.785 12.102 1 98.81 430 LEU B O 1
ATOM 7840 N N . PRO B 1 431 ? 7.395 5.18 10.641 1 98.81 431 PRO B N 1
ATOM 7841 C CA . PRO B 1 431 ? 8.367 5.195 9.547 1 98.81 431 PRO B CA 1
ATOM 7842 C C . PRO B 1 431 ? 8.992 6.566 9.328 1 98.81 431 PRO B C 1
ATOM 7844 O O . PRO B 1 431 ? 10.195 6.664 9.047 1 98.81 431 PRO B O 1
ATOM 7847 N N . ALA B 1 432 ? 8.188 7.605 9.469 1 98.75 432 ALA B N 1
ATOM 7848 C CA . ALA B 1 432 ? 8.688 8.969 9.328 1 98.75 432 ALA B CA 1
ATOM 7849 C C . ALA B 1 432 ? 9.75 9.266 10.383 1 98.75 432 ALA B C 1
ATOM 7851 O O . ALA B 1 432 ? 10.805 9.836 10.07 1 98.75 432 ALA B O 1
ATOM 7852 N N . ALA B 1 433 ? 9.445 8.891 11.633 1 98.81 433 ALA B N 1
ATOM 7853 C CA . ALA B 1 433 ? 10.391 9.102 12.734 1 98.81 433 ALA B CA 1
ATOM 7854 C C . ALA B 1 433 ? 11.695 8.352 12.484 1 98.81 433 ALA B C 1
ATOM 7856 O O . ALA B 1 433 ? 12.781 8.891 12.719 1 98.81 433 ALA B O 1
ATOM 7857 N N . ASN B 1 434 ? 11.586 7.105 12.016 1 98.69 434 ASN B N 1
ATOM 7858 C CA . ASN B 1 434 ? 12.773 6.336 11.664 1 98.69 434 ASN B CA 1
ATOM 7859 C C . ASN B 1 434 ? 13.617 7.051 10.609 1 98.69 434 ASN B C 1
ATOM 7861 O O . ASN B 1 434 ? 14.844 7.121 10.727 1 98.69 434 ASN B O 1
ATOM 7865 N N . GLY B 1 435 ? 12.938 7.582 9.57 1 98.44 435 GLY B N 1
ATOM 7866 C CA . GLY B 1 435 ? 13.641 8.312 8.531 1 98.44 435 GLY B CA 1
ATOM 7867 C C . GLY B 1 435 ? 14.336 9.562 9.039 1 98.44 435 GLY B C 1
ATOM 7868 O O . GLY B 1 435 ? 15.5 9.797 8.727 1 98.44 435 GLY B O 1
ATOM 7869 N N . CYS B 1 436 ? 13.625 10.328 9.883 1 98.06 436 CYS B N 1
ATOM 7870 C CA . CYS B 1 436 ? 14.141 11.578 10.43 1 98.06 436 CYS B CA 1
ATOM 7871 C C . CYS B 1 436 ? 15.344 11.32 11.336 1 98.06 436 CYS B C 1
ATOM 7873 O O . CYS B 1 436 ? 16.281 12.117 11.367 1 98.06 436 CYS B O 1
ATOM 7875 N N . SER B 1 437 ? 15.328 10.227 12.031 1 97.75 437 SER B N 1
ATOM 7876 C CA . SER B 1 437 ? 16.328 9.945 13.062 1 97.75 437 SER B CA 1
ATOM 7877 C C . SER B 1 437 ? 17.703 9.695 12.445 1 97.75 437 SER B C 1
ATOM 7879 O O . SER B 1 437 ? 18.719 9.773 13.141 1 97.75 437 SER B O 1
ATOM 7881 N N . LEU B 1 438 ? 17.766 9.406 11.148 1 96.12 438 LEU B N 1
ATOM 7882 C CA . LEU B 1 438 ? 19.016 9.031 10.484 1 96.12 438 LEU B CA 1
ATOM 7883 C C . LEU B 1 438 ? 19.891 10.258 10.266 1 96.12 438 LEU B C 1
ATOM 7885 O O . LEU B 1 438 ? 21.094 10.117 10.008 1 96.12 438 LEU B O 1
ATOM 7889 N N . LEU B 1 439 ? 19.344 11.477 10.352 1 95.06 439 LEU B N 1
ATOM 7890 C CA . LEU B 1 439 ? 20.031 12.719 10.031 1 95.06 439 LEU B CA 1
ATOM 7891 C C . LEU B 1 439 ? 21.031 13.078 11.125 1 95.06 439 LEU B C 1
ATOM 7893 O O . LEU B 1 439 ? 22.109 13.625 10.844 1 95.06 439 LEU B O 1
ATOM 7897 N N . ASP B 1 440 ? 20.625 12.867 12.383 1 92.5 440 ASP B N 1
ATOM 7898 C CA . ASP B 1 440 ? 21.453 13.211 13.539 1 92.5 440 ASP B CA 1
ATOM 7899 C C . ASP B 1 440 ? 21.156 12.273 14.719 1 92.5 440 ASP B C 1
ATOM 7901 O O . ASP B 1 440 ? 20.047 12.266 15.25 1 92.5 440 ASP B O 1
ATOM 7905 N N . ARG B 1 441 ? 22.156 11.586 15.172 1 90.94 441 ARG B N 1
ATOM 7906 C CA . ARG B 1 441 ? 22 10.586 16.219 1 90.94 441 ARG B CA 1
ATOM 7907 C C . ARG B 1 441 ? 21.641 11.242 17.562 1 90.94 441 ARG B C 1
ATOM 7909 O O . ARG B 1 441 ? 21.047 10.602 18.422 1 90.94 441 ARG B O 1
ATOM 7916 N N . ASN B 1 442 ? 22.016 12.492 17.625 1 91.56 442 ASN B N 1
ATOM 7917 C CA . ASN B 1 442 ? 21.844 13.172 18.906 1 91.56 442 ASN B CA 1
ATOM 7918 C C . ASN B 1 442 ? 20.531 13.969 18.953 1 91.56 442 ASN B C 1
ATOM 7920 O O . ASN B 1 442 ? 20.141 14.461 20.016 1 91.56 442 ASN B O 1
ATOM 7924 N N . ARG B 1 443 ? 19.891 14.164 17.859 1 94.75 443 ARG B N 1
ATOM 7925 C CA . ARG B 1 443 ? 18.609 14.859 17.828 1 94.75 443 ARG B CA 1
ATOM 7926 C C . ARG B 1 443 ? 17.469 13.938 18.266 1 94.75 443 ARG B C 1
ATOM 7928 O O . ARG B 1 443 ? 17.219 12.914 17.625 1 94.75 443 ARG B O 1
ATOM 7935 N N . PRO B 1 444 ? 16.781 14.281 19.328 1 96.75 444 PRO B N 1
ATOM 7936 C CA . PRO B 1 444 ? 15.633 13.461 19.703 1 96.75 444 PRO B CA 1
ATOM 7937 C C . PRO B 1 444 ? 14.484 13.578 18.703 1 96.75 444 PRO B C 1
ATOM 7939 O O . PRO B 1 444 ? 14.047 14.688 18.391 1 96.75 444 PRO B O 1
ATOM 7942 N N . ILE B 1 445 ? 14.133 12.508 18.141 1 98.56 445 ILE B N 1
ATOM 7943 C CA . ILE B 1 445 ? 12.914 12.422 17.344 1 98.56 445 ILE B CA 1
ATOM 7944 C C . ILE B 1 445 ? 11.766 11.898 18.203 1 98.56 445 ILE B C 1
ATOM 7946 O O . ILE B 1 445 ? 11.781 10.742 18.625 1 98.56 445 ILE B O 1
ATOM 7950 N N . VAL B 1 446 ? 10.828 12.719 18.5 1 98.62 446 VAL B N 1
ATOM 7951 C CA . VAL B 1 446 ? 9.672 12.367 19.328 1 98.62 446 VAL B CA 1
ATOM 7952 C C . VAL B 1 446 ? 8.492 12.008 18.438 1 98.62 446 VAL B C 1
ATOM 7954 O O . VAL B 1 446 ? 7.906 12.875 17.797 1 98.62 446 VAL B O 1
ATOM 7957 N N . CYS B 1 447 ? 8.211 10.766 18.438 1 98.75 447 CYS B N 1
ATOM 7958 C CA . CYS B 1 447 ? 7.117 10.227 17.641 1 98.75 447 CYS B CA 1
ATOM 7959 C C . CYS B 1 447 ? 5.859 10.055 18.484 1 98.75 447 CYS B C 1
ATOM 7961 O O . CYS B 1 447 ? 5.863 9.32 19.469 1 98.75 447 CYS B O 1
ATOM 7963 N N . VAL B 1 448 ? 4.781 10.75 18.141 1 98.56 448 VAL B N 1
ATOM 7964 C CA . VAL B 1 448 ? 3.506 10.641 18.828 1 98.56 448 VAL B CA 1
ATOM 7965 C C . VAL B 1 448 ? 2.471 9.984 17.922 1 98.56 448 VAL B C 1
ATOM 7967 O O . VAL B 1 448 ? 2.064 10.562 16.906 1 98.56 448 VAL B O 1
ATOM 7970 N N . THR B 1 449 ? 2.049 8.805 18.266 1 98.25 449 THR B N 1
ATOM 7971 C CA . THR B 1 449 ? 1.09 8.055 17.469 1 98.25 449 THR B CA 1
ATOM 7972 C C . THR B 1 449 ? 0.02 7.422 18.359 1 98.25 449 THR B C 1
ATOM 7974 O O . THR B 1 449 ? 0.132 7.438 19.578 1 98.25 449 THR B O 1
ATOM 7977 N N . GLY B 1 450 ? -1.107 7.016 17.766 1 97.62 450 GLY B N 1
ATOM 7978 C CA . GLY B 1 450 ? -2.133 6.266 18.469 1 97.62 450 GLY B CA 1
ATOM 7979 C C . GLY B 1 450 ? -1.896 4.77 18.453 1 97.62 450 GLY B C 1
ATOM 7980 O O . GLY B 1 450 ? -1.225 4.25 17.562 1 97.62 450 GLY B O 1
ATOM 7981 N N . ASP B 1 451 ? -2.553 4.07 19.438 1 97.69 451 ASP B N 1
ATOM 7982 C CA . ASP B 1 451 ? -2.43 2.615 19.484 1 97.69 451 ASP B CA 1
ATOM 7983 C C . ASP B 1 451 ? -2.953 1.973 18.203 1 97.69 451 ASP B C 1
ATOM 7985 O O . ASP B 1 451 ? -2.312 1.08 17.641 1 97.69 451 ASP B O 1
ATOM 7989 N N . GLY B 1 452 ? -4.098 2.451 17.703 1 97.06 452 GLY B N 1
ATOM 7990 C CA . GLY B 1 452 ? -4.641 1.937 16.453 1 97.06 452 GLY B CA 1
ATOM 7991 C C . GLY B 1 452 ? -3.795 2.289 15.242 1 97.06 452 GLY B C 1
ATOM 7992 O O . GLY B 1 452 ? -3.568 1.447 14.367 1 97.06 452 GLY B O 1
ATOM 7993 N N . SER B 1 453 ? -3.336 3.529 15.164 1 97.56 453 SER B N 1
ATOM 7994 C CA . SER B 1 453 ? -2.543 3.992 14.031 1 97.56 453 SER B CA 1
ATOM 7995 C C . SER B 1 453 ? -1.215 3.248 13.945 1 97.56 453 SER B C 1
ATOM 7997 O O . SER B 1 453 ? -0.744 2.934 12.852 1 97.56 453 SER B O 1
ATOM 7999 N N . LEU B 1 454 ? -0.622 2.979 15.055 1 98.44 454 LEU B N 1
ATOM 8000 C CA . LEU B 1 454 ? 0.653 2.271 15.086 1 98.44 454 LEU B CA 1
ATOM 8001 C C . LEU B 1 454 ? 0.541 0.917 14.391 1 98.44 454 LEU B C 1
ATOM 8003 O O . LEU B 1 454 ? 1.491 0.461 13.75 1 98.44 454 LEU B O 1
ATOM 8007 N N . MET B 1 455 ? -0.616 0.295 14.492 1 98.25 455 MET B N 1
ATOM 8008 C CA . MET B 1 455 ? -0.803 -1.061 13.984 1 98.25 455 MET B CA 1
ATOM 8009 C C . MET B 1 455 ? -0.655 -1.097 12.461 1 98.25 455 MET B C 1
ATOM 8011 O O . MET B 1 455 ? -0.269 -2.121 11.898 1 98.25 455 MET B O 1
ATOM 8015 N N . THR B 1 456 ? -0.886 -0.018 11.781 1 98.06 456 THR B N 1
ATOM 8016 C CA . THR B 1 456 ? -0.779 0.018 10.328 1 98.06 456 THR B CA 1
ATOM 8017 C C . THR B 1 456 ? 0.654 -0.26 9.883 1 98.06 456 THR B C 1
ATOM 8019 O O . THR B 1 456 ? 0.877 -0.861 8.828 1 98.06 456 THR B O 1
ATOM 8022 N N . ASN B 1 457 ? 1.615 0.191 10.602 1 98.56 457 ASN B N 1
ATOM 8023 C CA . ASN B 1 457 ? 3.025 -0.043 10.305 1 98.56 457 ASN B CA 1
ATOM 8024 C C . ASN B 1 457 ? 3.785 -0.51 11.547 1 98.56 457 ASN B C 1
ATOM 8026 O O . ASN B 1 457 ? 4.938 -0.13 11.75 1 98.56 457 ASN B O 1
ATOM 8030 N N . VAL B 1 458 ? 3.17 -1.371 12.336 1 98.69 458 VAL B N 1
ATOM 8031 C CA . VAL B 1 458 ? 3.748 -1.84 13.586 1 98.69 458 VAL B CA 1
ATOM 8032 C C . VAL B 1 458 ? 5.039 -2.602 13.312 1 98.69 458 VAL B C 1
ATOM 8034 O O . VAL B 1 458 ? 5.957 -2.604 14.133 1 98.69 458 VAL B O 1
ATOM 8037 N N . HIS B 1 459 ? 5.168 -3.199 12.133 1 98.19 459 HIS B N 1
ATOM 8038 C CA . HIS B 1 459 ? 6.352 -3.969 11.758 1 98.19 459 HIS B CA 1
ATOM 8039 C C . HIS B 1 459 ? 7.602 -3.096 11.758 1 98.19 459 HIS B C 1
ATOM 8041 O O . HIS B 1 459 ? 8.719 -3.604 11.883 1 98.19 459 HIS B O 1
ATOM 8047 N N . GLU B 1 460 ? 7.473 -1.777 11.734 1 98.56 460 GLU B N 1
ATOM 8048 C CA . GLU B 1 460 ? 8.625 -0.882 11.664 1 98.56 460 GLU B CA 1
ATOM 8049 C C . GLU B 1 460 ? 9.227 -0.653 13.039 1 98.56 460 GLU B C 1
ATOM 8051 O O . GLU B 1 460 ? 10.273 -0.015 13.164 1 98.56 460 GLU B O 1
ATOM 8056 N N . LEU B 1 461 ? 8.562 -1.172 14.109 1 98.81 461 LEU B N 1
ATOM 8057 C CA . LEU B 1 461 ? 9.289 -1.309 15.367 1 98.81 461 LEU B CA 1
ATOM 8058 C C . LEU B 1 461 ? 10.594 -2.07 15.164 1 98.81 461 LEU B C 1
ATOM 8060 O O . LEU B 1 461 ? 11.586 -1.8 15.844 1 98.81 461 LEU B O 1
ATOM 8064 N N . ALA B 1 462 ? 10.578 -2.98 14.164 1 98.75 462 ALA B N 1
ATOM 8065 C CA . ALA B 1 462 ? 11.773 -3.744 13.828 1 98.75 462 ALA B CA 1
ATOM 8066 C C . ALA B 1 462 ? 12.875 -2.832 13.305 1 98.75 462 ALA B C 1
ATOM 8068 O O . ALA B 1 462 ? 14.047 -2.996 13.656 1 98.75 462 ALA B O 1
ATOM 8069 N N . THR B 1 463 ? 12.508 -1.872 12.422 1 98.5 463 THR B N 1
ATOM 8070 C CA . THR B 1 463 ? 13.484 -0.919 11.898 1 98.5 463 THR B CA 1
ATOM 8071 C C . THR B 1 463 ? 14.016 -0.022 13.016 1 98.5 463 THR B C 1
ATOM 8073 O O . THR B 1 463 ? 15.211 0.262 13.07 1 98.5 463 THR B O 1
ATOM 8076 N N . MET B 1 464 ? 13.086 0.425 13.875 1 98.62 464 MET B N 1
ATOM 8077 C CA . MET B 1 464 ? 13.461 1.225 15.039 1 98.62 464 MET B CA 1
ATOM 8078 C C . MET B 1 464 ? 14.492 0.495 15.891 1 98.62 464 MET B C 1
ATOM 8080 O O . MET B 1 464 ? 15.516 1.076 16.266 1 98.62 464 MET B O 1
ATOM 8084 N N . ARG B 1 465 ? 14.211 -0.769 16.141 1 98.56 465 ARG B N 1
ATOM 8085 C CA . ARG B 1 465 ? 15.094 -1.616 16.938 1 98.56 465 ARG B CA 1
ATOM 8086 C C . ARG B 1 465 ? 16.438 -1.824 16.234 1 98.56 465 ARG B C 1
ATOM 8088 O O . ARG B 1 465 ? 17.484 -1.884 16.875 1 98.56 465 ARG B O 1
ATOM 8095 N N . MET B 1 466 ? 16.422 -2.09 14.938 1 98.06 466 MET B N 1
ATOM 8096 C CA . MET B 1 466 ? 17.609 -2.396 14.148 1 98.06 466 MET B CA 1
ATOM 8097 C C . MET B 1 466 ? 18.562 -1.207 14.117 1 98.06 466 MET B C 1
ATOM 8099 O O . MET B 1 466 ? 19.766 -1.372 14.266 1 98.06 466 MET B O 1
ATOM 8103 N N . GLU B 1 467 ? 18.047 -0.007 13.914 1 96.75 467 GLU B N 1
ATOM 8104 C CA . GLU B 1 467 ? 18.859 1.185 13.695 1 96.75 467 GLU B CA 1
ATOM 8105 C C . GLU B 1 467 ? 19.375 1.754 15.016 1 96.75 467 GLU B C 1
ATOM 8107 O O . GLU B 1 467 ? 20.422 2.402 15.047 1 96.75 467 GLU B O 1
ATOM 8112 N N . GLN B 1 468 ? 18.625 1.599 16.141 1 96.88 468 GLN B N 1
ATOM 8113 C CA . GLN B 1 468 ? 19.016 2.031 17.469 1 96.88 468 GLN B CA 1
ATOM 8114 C C . GLN B 1 468 ? 19.281 3.533 17.516 1 96.88 468 GLN B C 1
ATOM 8116 O O . GLN B 1 468 ? 20.297 3.973 18.062 1 96.88 468 GLN B O 1
ATOM 8121 N N . ARG B 1 469 ? 18.406 4.246 16.797 1 96.81 469 ARG B N 1
ATOM 8122 C CA . ARG B 1 469 ? 18.516 5.703 16.766 1 96.81 469 ARG B CA 1
ATOM 8123 C C . ARG B 1 469 ? 17.672 6.332 17.875 1 96.81 469 ARG B C 1
ATOM 8125 O O . ARG B 1 469 ? 16.938 5.633 18.578 1 96.81 469 ARG B O 1
ATOM 8132 N N . ASN B 1 470 ? 17.812 7.645 18.078 1 97.75 470 ASN B N 1
ATOM 8133 C CA . ASN B 1 470 ? 17.203 8.375 19.172 1 97.75 470 ASN B CA 1
ATOM 8134 C C . ASN B 1 470 ? 15.734 8.688 18.891 1 97.75 470 ASN B C 1
ATOM 8136 O O . ASN B 1 470 ? 15.336 9.852 18.859 1 97.75 470 ASN B O 1
ATOM 8140 N N . VAL B 1 471 ? 14.906 7.68 18.75 1 98.69 471 VAL B N 1
ATOM 8141 C CA . VAL B 1 471 ? 13.469 7.801 18.531 1 98.69 471 VAL B CA 1
ATOM 8142 C C . VAL B 1 471 ? 12.719 7.512 19.828 1 98.69 471 VAL B C 1
ATOM 8144 O O . VAL B 1 471 ? 12.859 6.43 20.406 1 98.69 471 VAL B O 1
ATOM 8147 N N . LYS B 1 472 ? 12.039 8.5 20.328 1 98.81 472 LYS B N 1
ATOM 8148 C CA . LYS B 1 472 ? 11.125 8.336 21.453 1 98.81 472 LYS B CA 1
ATOM 8149 C C . LYS B 1 472 ? 9.688 8.156 20.969 1 98.81 472 LYS B C 1
ATOM 8151 O O . LYS B 1 472 ? 9.023 9.133 20.609 1 98.81 472 LYS B O 1
ATOM 8156 N N . LEU B 1 473 ? 9.25 6.906 20.969 1 98.88 473 LEU B N 1
ATOM 8157 C CA . LEU B 1 473 ? 7.926 6.578 20.438 1 98.88 473 LEU B CA 1
ATOM 8158 C C . LEU B 1 473 ? 6.875 6.637 21.547 1 98.88 473 LEU B C 1
ATOM 8160 O O . LEU B 1 473 ? 6.797 5.734 22.375 1 98.88 473 LEU B O 1
ATOM 8164 N N . PHE B 1 474 ? 6.086 7.66 21.578 1 98.81 474 PHE B N 1
ATOM 8165 C CA . PHE B 1 474 ? 4.945 7.789 22.469 1 98.81 474 PHE B CA 1
ATOM 8166 C C . PHE B 1 474 ? 3.676 7.262 21.812 1 98.81 474 PHE B C 1
ATOM 8168 O O . PHE B 1 474 ? 3.203 7.828 20.828 1 98.81 474 PHE B O 1
ATOM 8175 N N . VAL B 1 475 ? 3.117 6.203 22.375 1 98.75 475 VAL B N 1
ATOM 8176 C CA . VAL B 1 475 ? 1.881 5.609 21.875 1 98.75 475 VAL B CA 1
ATOM 8177 C C . VAL B 1 475 ? 0.711 6.027 22.766 1 98.75 475 VAL B C 1
ATOM 8179 O O . VAL B 1 475 ? 0.577 5.543 23.891 1 98.75 475 VAL B O 1
ATOM 8182 N N . ILE B 1 476 ? -0.098 6.914 22.234 1 98.06 476 ILE B N 1
ATOM 8183 C CA . ILE B 1 476 ? -1.33 7.312 22.906 1 98.06 476 ILE B CA 1
ATOM 8184 C C . ILE B 1 476 ? -2.348 6.176 22.828 1 98.06 476 ILE B C 1
ATOM 8186 O O . ILE B 1 476 ? -2.961 5.949 21.781 1 98.06 476 ILE B O 1
ATOM 8190 N N . ASN B 1 477 ? -2.549 5.492 23.938 1 97.81 477 ASN B N 1
ATOM 8191 C CA . ASN B 1 477 ? -3.4 4.309 23.969 1 97.81 477 ASN B CA 1
ATOM 8192 C C . ASN B 1 477 ? -4.781 4.621 24.531 1 97.81 477 ASN B C 1
ATOM 8194 O O . ASN B 1 477 ? -4.945 4.73 25.75 1 97.81 477 ASN B O 1
ATOM 8198 N N . ASN B 1 478 ? -5.723 4.77 23.688 1 95.56 478 ASN B N 1
ATOM 8199 C CA . ASN B 1 478 ? -7.117 4.941 24.094 1 95.56 478 ASN B CA 1
ATOM 8200 C C . ASN B 1 478 ? -7.941 3.697 23.797 1 95.56 478 ASN B C 1
ATOM 8202 O O . ASN B 1 478 ? -9.172 3.77 23.688 1 95.56 478 ASN B O 1
ATOM 8206 N N . SER B 1 479 ? -7.316 2.619 23.5 1 94.75 479 SER B N 1
ATOM 8207 C CA . SER B 1 479 ? -7.906 1.302 23.281 1 94.75 479 SER B CA 1
ATOM 8208 C C . SER B 1 479 ? -8.734 1.268 22 1 94.75 479 SER B C 1
ATOM 8210 O O . SER B 1 479 ? -9.891 0.839 22.016 1 94.75 479 SER B O 1
ATOM 8212 N N . GLY B 1 480 ? -8.211 1.697 20.984 1 95.12 480 GLY B N 1
ATOM 8213 C CA . GLY B 1 480 ? -8.875 1.639 19.703 1 95.12 480 GLY B CA 1
ATOM 8214 C C . GLY B 1 480 ? -8.773 2.934 18.906 1 95.12 480 GLY B C 1
ATOM 8215 O O . GLY B 1 480 ? -7.738 3.602 18.938 1 95.12 480 GLY B O 1
ATOM 8216 N N . TYR B 1 481 ? -9.797 3.193 18.062 1 94.62 481 TYR B N 1
ATOM 8217 C CA . TYR B 1 481 ? -9.867 4.379 17.219 1 94.62 481 TYR B CA 1
ATOM 8218 C C . TYR B 1 481 ? -10.828 5.406 17.797 1 94.62 481 TYR B C 1
ATOM 8220 O O . TYR B 1 481 ? -12.008 5.43 17.453 1 94.62 481 TYR B O 1
ATOM 8228 N N . VAL B 1 482 ? -10.297 6.367 18.547 1 92.75 482 VAL B N 1
ATOM 8229 C CA . VAL B 1 482 ? -11.125 7.301 19.297 1 92.75 482 VAL B CA 1
ATOM 8230 C C . VAL B 1 482 ? -11.859 8.234 18.328 1 92.75 482 VAL B C 1
ATOM 8232 O O . VAL B 1 482 ? -13.016 8.594 18.562 1 92.75 482 VAL B O 1
ATOM 8235 N N . SER B 1 483 ? -11.195 8.602 17.312 1 89.94 483 SER B N 1
ATOM 8236 C CA . SER B 1 483 ? -11.836 9.492 16.344 1 89.94 483 SER B CA 1
ATOM 8237 C C . SER B 1 483 ? -13.07 8.836 15.719 1 89.94 483 SER B C 1
ATOM 8239 O O . SER B 1 483 ? -14.086 9.5 15.516 1 89.94 483 SER B O 1
ATOM 8241 N N . MET B 1 484 ? -12.977 7.566 15.438 1 91.31 484 MET B N 1
ATOM 8242 C CA . MET B 1 484 ? -14.109 6.848 14.859 1 91.31 484 MET B CA 1
ATOM 8243 C C . MET B 1 484 ? -15.195 6.621 15.898 1 91.31 484 MET B C 1
ATOM 8245 O O . MET B 1 484 ? -16.391 6.695 15.586 1 91.31 484 MET B O 1
ATOM 8249 N N . ARG B 1 485 ? -14.82 6.332 17.109 1 92.44 485 ARG B N 1
ATOM 8250 C CA . ARG B 1 485 ? -15.797 6.195 18.172 1 92.44 485 ARG B CA 1
ATOM 8251 C C . ARG B 1 485 ? -16.594 7.48 18.359 1 92.44 485 ARG B C 1
ATOM 8253 O O . ARG B 1 485 ? -17.828 7.441 18.484 1 92.44 485 ARG B O 1
ATOM 8260 N N . ASN B 1 486 ? -15.844 8.578 18.375 1 88.25 486 ASN B N 1
ATOM 8261 C CA . ASN B 1 486 ? -16.5 9.867 18.5 1 88.25 486 ASN B CA 1
ATOM 8262 C C . ASN B 1 486 ? -17.453 10.133 17.344 1 88.25 486 ASN B C 1
ATOM 8264 O O . ASN B 1 486 ? -18.578 10.617 17.547 1 88.25 486 ASN B O 1
ATOM 8268 N N . THR B 1 487 ? -17.047 9.82 16.156 1 87.56 487 THR B N 1
ATOM 8269 C CA . THR B 1 487 ? -17.875 10.008 14.977 1 87.56 487 THR B CA 1
ATOM 8270 C C . THR B 1 487 ? -19.156 9.188 15.07 1 87.56 487 THR B C 1
ATOM 8272 O O . THR B 1 487 ? -20.25 9.688 14.789 1 87.56 487 THR B O 1
ATOM 8275 N N . HIS B 1 488 ? -19.062 7.941 15.461 1 90.69 488 HIS B N 1
ATOM 8276 C CA . HIS B 1 488 ? -20.203 7.055 15.578 1 90.69 488 HIS B CA 1
ATOM 8277 C C . HIS B 1 488 ? -21.156 7.535 16.656 1 90.69 488 HIS B C 1
ATOM 8279 O O . HIS B 1 488 ? -22.375 7.48 16.484 1 90.69 488 HIS B O 1
ATOM 8285 N N . ARG B 1 489 ? -20.625 7.973 17.703 1 87.62 489 ARG B N 1
ATOM 8286 C CA . ARG B 1 489 ? -21.453 8.484 18.797 1 87.62 489 ARG B CA 1
ATOM 8287 C C . ARG B 1 489 ? -22.203 9.742 18.375 1 87.62 489 ARG B C 1
ATOM 8289 O O . ARG B 1 489 ? -23.391 9.883 18.672 1 87.62 489 ARG B O 1
ATOM 8296 N N . ASP B 1 490 ? -21.484 10.57 17.672 1 84.5 490 ASP B N 1
ATOM 8297 C CA . ASP B 1 490 ? -22.016 11.891 17.359 1 84.5 490 ASP B CA 1
ATOM 8298 C C . ASP B 1 490 ? -23 11.836 16.203 1 84.5 490 ASP B C 1
ATOM 8300 O O . ASP B 1 490 ? -23.953 12.609 16.156 1 84.5 490 ASP B O 1
ATOM 8304 N N . PHE B 1 491 ? -22.781 10.852 15.289 1 85.06 491 PHE B N 1
ATOM 8305 C CA . PHE B 1 491 ? -23.531 10.977 14.047 1 85.06 491 PHE B CA 1
ATOM 8306 C C . PHE B 1 491 ? -24.375 9.734 13.789 1 85.06 491 PHE B C 1
ATOM 8308 O O . PHE B 1 491 ? -25.266 9.742 12.938 1 85.06 491 PHE B O 1
ATOM 8315 N N . PHE B 1 492 ? -24.203 8.617 14.508 1 90.06 492 PHE B N 1
ATOM 8316 C CA . PHE B 1 492 ? -24.859 7.375 14.141 1 90.06 492 PHE B CA 1
ATOM 8317 C C . PHE B 1 492 ? -25.469 6.695 15.359 1 90.06 492 PHE B C 1
ATOM 8319 O O . PHE B 1 492 ? -25.391 5.473 15.5 1 90.06 492 PHE B O 1
ATOM 8326 N N . GLN B 1 493 ? -26 7.41 16.25 1 86.25 493 GLN B N 1
ATOM 8327 C CA . GLN B 1 493 ? -26.766 6.953 17.406 1 86.25 493 GLN B CA 1
ATOM 8328 C C . GLN B 1 493 ? -25.938 6 18.266 1 86.25 493 GLN B C 1
ATOM 8330 O O . GLN B 1 493 ? -26.469 5.023 18.797 1 86.25 493 GLN B O 1
ATOM 8335 N N . GLY B 1 494 ? -24.641 6.023 18.156 1 85.75 494 GLY B N 1
ATOM 8336 C CA . GLY B 1 494 ? -23.75 5.348 19.094 1 85.75 494 GLY B CA 1
ATOM 8337 C C . GLY B 1 494 ? -23.406 3.934 18.672 1 85.75 494 GLY B C 1
ATOM 8338 O O . GLY B 1 494 ? -22.719 3.213 19.391 1 85.75 494 GLY B O 1
ATOM 8339 N N . LEU B 1 495 ? -23.891 3.477 17.578 1 91.88 495 LEU B N 1
ATOM 8340 C CA . LEU B 1 495 ? -23.453 2.174 17.094 1 91.88 495 LEU B CA 1
ATOM 8341 C C . LEU B 1 495 ? -21.984 2.211 16.656 1 91.88 495 LEU B C 1
ATOM 8343 O O . LEU B 1 495 ? -21.656 2.771 15.617 1 91.88 495 LEU B O 1
ATOM 8347 N N . ILE B 1 496 ? -21.094 1.598 17.484 1 94 496 ILE B N 1
ATOM 8348 C CA . ILE B 1 496 ? -19.656 1.61 17.234 1 94 496 ILE B CA 1
ATOM 8349 C C . ILE B 1 496 ? -19.297 0.48 16.266 1 94 496 ILE B C 1
ATOM 8351 O O . ILE B 1 496 ? -19.641 -0.681 16.516 1 94 496 ILE B O 1
ATOM 8355 N N . VAL B 1 497 ? -18.625 0.819 15.219 1 95.56 497 VAL B N 1
ATOM 8356 C CA . VAL B 1 497 ? -18.266 -0.15 14.195 1 95.56 497 VAL B CA 1
ATOM 8357 C C . VAL B 1 497 ? -16.766 -0.135 13.977 1 95.56 497 VAL B C 1
ATOM 8359 O O . VAL B 1 497 ? -16.188 0.91 13.672 1 95.56 497 VAL B O 1
ATOM 8362 N N . GLY B 1 498 ? -16.094 -1.274 14.125 1 96.88 498 GLY B N 1
ATOM 8363 C CA . GLY B 1 498 ? -14.688 -1.431 13.789 1 96.88 498 GLY B CA 1
ATOM 8364 C C 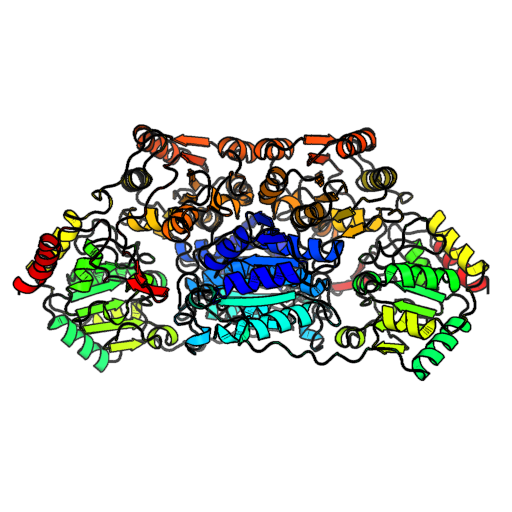. GLY B 1 498 ? -13.797 -0.41 14.477 1 96.88 498 GLY B C 1
ATOM 8365 O O . GLY B 1 498 ? -12.883 0.136 13.852 1 96.88 498 GLY B O 1
ATOM 8366 N N . ALA B 1 499 ? -14.016 -0.052 15.781 1 96.38 499 ALA B N 1
ATOM 8367 C CA . ALA B 1 499 ? -13.273 1.034 16.406 1 96.38 499 ALA B CA 1
ATOM 8368 C C . ALA B 1 499 ? -12.664 0.584 17.734 1 96.38 499 ALA B C 1
ATOM 8370 O O . ALA B 1 499 ? -11.805 1.271 18.297 1 96.38 499 ALA B O 1
ATOM 8371 N N . ASP B 1 500 ? -13.047 -0.546 18.234 1 96.31 500 ASP B N 1
ATOM 8372 C CA . ASP B 1 500 ? -12.523 -1.109 19.469 1 96.31 500 ASP B CA 1
ATOM 8373 C C . ASP B 1 500 ? -12.75 -2.617 19.531 1 96.31 500 ASP B C 1
ATOM 8375 O O . ASP B 1 500 ? -13.211 -3.219 18.562 1 96.31 500 ASP B O 1
ATOM 8379 N N . TYR B 1 501 ? -12.367 -3.242 20.641 1 96.81 501 TYR B N 1
ATOM 8380 C CA . TYR B 1 501 ? -12.445 -4.691 20.766 1 96.81 501 TYR B CA 1
ATOM 8381 C C . TYR B 1 501 ? -13.883 -5.18 20.562 1 96.81 501 TYR B C 1
ATOM 8383 O O . TYR B 1 501 ? -14.125 -6.145 19.844 1 96.81 501 TYR B O 1
ATOM 8391 N N . ALA B 1 502 ? -14.828 -4.488 21.125 1 96.25 502 ALA B N 1
ATOM 8392 C CA . ALA B 1 502 ? -16.234 -4.891 21.078 1 96.25 502 ALA B CA 1
ATOM 8393 C C . ALA B 1 502 ? -16.766 -4.809 19.641 1 96.25 502 ALA B C 1
ATOM 8395 O O . ALA B 1 502 ? -17.719 -5.504 19.297 1 96.25 502 ALA B O 1
ATOM 8396 N N . SER B 1 503 ? -16.172 -3.984 18.859 1 97 503 SER B N 1
ATOM 8397 C CA . SER B 1 503 ? -16.625 -3.793 17.5 1 97 503 SER B CA 1
ATOM 8398 C C . SER B 1 503 ? -15.688 -4.449 16.484 1 97 503 SER B C 1
ATOM 8400 O O . SER B 1 503 ? -15.703 -4.105 15.305 1 97 503 SER B O 1
ATOM 8402 N N . GLY B 1 504 ? -14.781 -5.316 16.953 1 97.12 504 GLY B N 1
ATOM 8403 C CA . GLY B 1 504 ? -14.086 -6.207 16.031 1 97.12 504 GLY B CA 1
ATOM 8404 C C . GLY B 1 504 ? -12.617 -5.859 15.852 1 97.12 504 GLY B C 1
ATOM 8405 O O . GLY B 1 504 ? -11.945 -6.414 14.984 1 97.12 504 GLY B O 1
ATOM 8406 N N . VAL B 1 505 ? -12.039 -5.008 16.719 1 97.81 505 VAL B N 1
ATOM 8407 C CA . VAL B 1 505 ? -10.656 -4.578 16.562 1 97.81 505 VAL B CA 1
ATOM 8408 C C . VAL B 1 505 ? -9.828 -5.055 17.75 1 97.81 505 VAL B C 1
ATOM 8410 O O . VAL B 1 505 ? -10.094 -4.676 18.891 1 97.81 505 VAL B O 1
ATOM 8413 N N . PHE B 1 506 ? -8.812 -5.895 17.453 1 98.25 506 PHE B N 1
ATOM 8414 C CA . PHE B 1 506 ? -7.883 -6.34 18.484 1 98.25 506 PHE B CA 1
ATOM 8415 C C . PHE B 1 506 ? -6.547 -5.617 18.359 1 98.25 506 PHE B C 1
ATOM 8417 O O . PHE B 1 506 ? -5.973 -5.555 17.266 1 98.25 506 PHE B O 1
ATOM 8424 N N . ILE B 1 507 ? -6.078 -5.02 19.375 1 98.19 507 ILE B N 1
ATOM 8425 C CA . ILE B 1 507 ? -4.762 -4.402 19.453 1 98.19 507 ILE B CA 1
ATOM 8426 C C . ILE B 1 507 ? -3.957 -5.051 20.578 1 98.19 507 ILE B C 1
ATOM 8428 O O . ILE B 1 507 ? -4.395 -5.07 21.734 1 98.19 507 ILE B O 1
ATOM 8432 N N . PRO B 1 508 ? -2.797 -5.57 20.266 1 98.12 508 PRO B N 1
ATOM 8433 C CA . PRO B 1 508 ? -1.974 -6.215 21.297 1 98.12 508 PRO B CA 1
ATOM 8434 C C . PRO B 1 508 ? -1.513 -5.242 22.375 1 98.12 508 PRO B C 1
ATOM 8436 O O . PRO B 1 508 ? -1.419 -4.035 22.125 1 98.12 508 PRO B O 1
ATOM 8439 N N . ALA B 1 509 ? -1.229 -5.848 23.547 1 98.19 509 ALA B N 1
ATOM 8440 C CA . ALA B 1 509 ? -0.659 -5.027 24.625 1 98.19 509 ALA B CA 1
ATOM 8441 C C . ALA B 1 509 ? 0.683 -4.434 24.203 1 98.19 509 ALA B C 1
ATOM 8443 O O . ALA B 1 509 ? 1.556 -5.152 23.703 1 98.19 509 ALA B O 1
ATOM 8444 N N . MET B 1 510 ? 0.814 -3.139 24.438 1 98.31 510 MET B N 1
ATOM 8445 C CA . MET B 1 510 ? 2.004 -2.424 23.984 1 98.31 510 MET B CA 1
ATOM 8446 C C . MET B 1 510 ? 3.256 -2.971 24.672 1 98.31 510 MET B C 1
ATOM 8448 O O . MET B 1 510 ? 4.32 -3.041 24.047 1 98.31 510 MET B O 1
ATOM 8452 N N . GLU B 1 511 ? 3.137 -3.316 25.906 1 98.44 511 GLU B N 1
ATOM 8453 C CA . GLU B 1 511 ? 4.273 -3.871 26.641 1 98.44 511 GLU B CA 1
ATOM 8454 C C . GLU B 1 511 ? 4.789 -5.145 25.969 1 98.44 511 GLU B C 1
ATOM 8456 O O . GLU B 1 511 ? 5.996 -5.32 25.812 1 98.44 511 GLU B O 1
ATOM 8461 N N . SER B 1 512 ? 3.844 -6.047 25.672 1 98.25 512 SER B N 1
ATOM 8462 C CA . SER B 1 512 ? 4.203 -7.309 25.031 1 98.25 512 SER B CA 1
ATOM 8463 C C . SER B 1 512 ? 4.812 -7.07 23.656 1 98.25 512 SER B C 1
ATOM 8465 O O . SER B 1 512 ? 5.742 -7.777 23.25 1 98.25 512 SER B O 1
ATOM 8467 N N . LEU B 1 513 ? 4.285 -6.113 22.922 1 98.06 513 LEU B N 1
ATOM 8468 C CA . LEU B 1 513 ? 4.844 -5.758 21.625 1 98.06 513 LEU B CA 1
ATOM 8469 C C . LEU B 1 513 ? 6.27 -5.238 21.766 1 98.06 513 LEU B C 1
ATOM 8471 O O . LEU B 1 513 ? 7.164 -5.652 21.031 1 98.06 513 LEU B O 1
ATOM 8475 N N . ALA B 1 514 ? 6.434 -4.27 22.688 1 98.62 514 ALA B N 1
ATOM 8476 C CA . ALA B 1 514 ? 7.77 -3.725 22.922 1 98.62 514 ALA B CA 1
ATOM 8477 C C . ALA B 1 514 ? 8.773 -4.836 23.219 1 98.62 514 ALA B C 1
ATOM 8479 O O . ALA B 1 514 ? 9.883 -4.836 22.688 1 98.62 514 ALA B O 1
ATOM 8480 N N . LYS B 1 515 ? 8.352 -5.77 24.031 1 98.38 515 LYS B N 1
ATOM 8481 C CA . LYS B 1 515 ? 9.211 -6.895 24.391 1 98.38 515 LYS B CA 1
ATOM 8482 C C . LYS B 1 515 ? 9.547 -7.738 23.172 1 98.38 515 LYS B C 1
ATOM 8484 O O . LYS B 1 515 ? 10.703 -8.133 22.984 1 98.38 515 LYS B O 1
ATOM 8489 N N . SER B 1 516 ? 8.555 -8 22.344 1 98.19 516 SER B N 1
ATOM 8490 C CA . SER B 1 516 ? 8.773 -8.82 21.156 1 98.19 516 SER B CA 1
ATOM 8491 C C . SER B 1 516 ? 9.773 -8.172 20.203 1 98.19 516 SER B C 1
ATOM 8493 O O . SER B 1 516 ? 10.523 -8.867 19.516 1 98.19 516 SER B O 1
ATOM 8495 N N . TYR B 1 517 ? 9.82 -6.91 20.203 1 98.62 517 TYR B N 1
ATOM 8496 C CA . TYR B 1 517 ? 10.734 -6.195 19.312 1 98.62 517 TYR B CA 1
ATOM 8497 C C . TYR B 1 517 ? 12 -5.77 20.047 1 98.62 517 TYR B C 1
ATOM 8499 O O . TYR B 1 517 ? 12.812 -5.02 19.516 1 98.62 517 TYR B O 1
ATOM 8507 N N . GLU B 1 518 ? 12.133 -6.172 21.312 1 98.5 518 GLU B N 1
ATOM 8508 C CA . GLU B 1 518 ? 13.328 -5.93 22.125 1 98.5 518 GLU B CA 1
ATOM 8509 C C . GLU B 1 518 ? 13.57 -4.434 22.312 1 98.5 518 GLU B C 1
ATOM 8511 O O . GLU B 1 518 ? 14.695 -3.955 22.141 1 98.5 518 GLU B O 1
ATOM 8516 N N . LEU B 1 519 ? 12.547 -3.709 22.578 1 98.75 519 LEU B N 1
ATOM 8517 C CA . LEU B 1 519 ? 12.617 -2.273 22.828 1 98.75 519 LEU B CA 1
ATOM 8518 C C . LEU B 1 519 ? 12.359 -1.964 24.297 1 98.75 519 LEU B C 1
ATOM 8520 O O . LEU B 1 519 ? 11.508 -2.592 24.922 1 98.75 519 LEU B O 1
ATOM 8524 N N . PRO B 1 520 ? 13.133 -0.972 24.875 1 98.62 520 PRO B N 1
ATOM 8525 C CA . PRO B 1 520 ? 12.727 -0.492 26.188 1 98.62 520 PRO B CA 1
ATOM 8526 C C . PRO B 1 520 ? 11.281 0.011 26.219 1 98.62 520 PRO B C 1
ATOM 8528 O O . PRO B 1 520 ? 10.789 0.521 25.203 1 98.62 520 PRO B O 1
ATOM 8531 N N . TYR B 1 521 ? 10.656 -0.187 27.406 1 98.69 521 TYR B N 1
ATOM 8532 C CA . TYR B 1 521 ? 9.242 0.126 27.547 1 98.69 521 TYR B CA 1
ATOM 8533 C C . TYR B 1 521 ? 8.984 0.944 28.812 1 98.69 521 TYR B C 1
ATOM 8535 O O . TYR B 1 521 ? 9.531 0.648 29.875 1 98.69 521 TYR B O 1
ATOM 8543 N N . LEU B 1 522 ? 8.312 2.057 28.688 1 98.75 522 LEU B N 1
ATOM 8544 C CA . LEU B 1 522 ? 7.789 2.859 29.781 1 98.75 522 LEU B CA 1
ATOM 8545 C C . LEU B 1 522 ? 6.277 3.025 29.672 1 98.75 522 LEU B C 1
ATOM 8547 O O . LEU B 1 522 ? 5.715 2.877 28.578 1 98.75 522 LEU B O 1
ATOM 8551 N N . CYS B 1 523 ? 5.602 3.297 30.766 1 98.25 523 CYS B N 1
ATOM 8552 C CA . CYS B 1 523 ? 4.152 3.445 30.75 1 98.25 523 CYS B CA 1
ATOM 8553 C C . CYS B 1 523 ? 3.701 4.504 31.75 1 98.25 523 CYS B C 1
ATOM 8555 O O . CYS B 1 523 ? 4.242 4.59 32.844 1 98.25 523 CYS B O 1
ATOM 8557 N N . CYS B 1 524 ? 2.854 5.312 31.297 1 96.19 524 CYS B N 1
ATOM 8558 C CA . CYS B 1 524 ? 2.154 6.266 32.156 1 96.19 524 CYS B CA 1
ATOM 8559 C C . CYS B 1 524 ? 0.645 6.086 32.062 1 96.19 524 CYS B C 1
ATOM 8561 O O . CYS B 1 524 ? 0.103 5.957 30.953 1 96.19 524 CYS B O 1
ATOM 8563 N N . LYS B 1 525 ? -0.071 6.172 33.219 1 93.88 525 LYS B N 1
ATOM 8564 C CA . LYS B 1 525 ? -1.496 5.855 33.219 1 93.88 525 LYS B CA 1
ATOM 8565 C C . LYS B 1 525 ? -2.312 7.016 33.781 1 93.88 525 LYS B C 1
ATOM 8567 O O . LYS B 1 525 ? -3.533 7.062 33.625 1 93.88 525 LYS B O 1
ATOM 8572 N N . THR B 1 526 ? -1.609 7.922 34.5 1 93.88 526 THR B N 1
ATOM 8573 C CA . THR B 1 526 ? -2.309 9.047 35.125 1 93.88 526 THR B CA 1
ATOM 8574 C C . THR B 1 526 ? -1.616 10.359 34.781 1 93.88 526 THR B C 1
ATOM 8576 O O . THR B 1 526 ? -0.46 10.367 34.344 1 93.88 526 THR B O 1
ATOM 8579 N N . ASP B 1 527 ? -2.332 11.391 35.031 1 93.81 527 ASP B N 1
ATOM 8580 C CA . ASP B 1 527 ? -1.784 12.719 34.75 1 93.81 527 ASP B CA 1
ATOM 8581 C C . ASP B 1 527 ? -0.526 12.969 35.594 1 93.81 527 ASP B C 1
ATOM 8583 O O . ASP B 1 527 ? 0.424 13.594 35.125 1 93.81 527 ASP B O 1
ATOM 8587 N N . GLU B 1 528 ? -0.494 12.469 36.75 1 93.81 528 GLU B N 1
ATOM 8588 C CA . GLU B 1 528 ? 0.607 12.695 37.688 1 93.81 528 GLU B CA 1
ATOM 8589 C C . GLU B 1 528 ? 1.891 12.031 37.188 1 93.81 528 GLU B C 1
ATOM 8591 O O . GLU B 1 528 ? 2.99 12.5 37.5 1 93.81 528 GLU B O 1
ATOM 8596 N N . GLU B 1 529 ? 1.727 11.016 36.406 1 96.25 529 GLU B N 1
ATOM 8597 C CA . GLU B 1 529 ? 2.871 10.219 35.969 1 96.25 529 GLU B CA 1
ATOM 8598 C C . GLU B 1 529 ? 3.482 10.797 34.688 1 96.25 529 GLU B C 1
ATOM 8600 O O . GLU B 1 529 ? 4.609 10.453 34.312 1 96.25 529 GLU B O 1
ATOM 8605 N N . ILE B 1 530 ? 2.807 11.664 34.031 1 97.56 530 ILE B N 1
ATOM 8606 C CA . ILE B 1 530 ? 3.166 12.117 32.688 1 97.56 530 ILE B CA 1
ATOM 8607 C C . ILE B 1 530 ? 4.562 12.734 32.688 1 97.56 530 ILE B C 1
ATOM 8609 O O . ILE B 1 530 ? 5.438 12.344 31.922 1 97.56 530 ILE B O 1
ATOM 8613 N N . ARG B 1 531 ? 4.766 13.727 33.562 1 97.88 531 ARG B N 1
ATOM 8614 C CA . ARG B 1 531 ? 6 14.508 33.594 1 97.88 531 ARG B CA 1
ATOM 8615 C C . ARG B 1 531 ? 7.215 13.602 33.781 1 97.88 531 ARG B C 1
ATOM 8617 O O . ARG B 1 531 ? 8.18 13.68 33.031 1 97.88 531 ARG B O 1
ATOM 8624 N N . ASN B 1 532 ? 7.148 12.742 34.781 1 98.19 532 ASN B N 1
ATOM 8625 C CA . ASN B 1 532 ? 8.273 11.867 35.094 1 98.19 532 ASN B CA 1
ATOM 8626 C C . ASN B 1 532 ? 8.539 10.883 33.938 1 98.19 532 ASN B C 1
ATOM 8628 O O . ASN B 1 532 ? 9.695 10.586 33.625 1 98.19 532 ASN B O 1
ATOM 8632 N N . THR B 1 533 ? 7.527 10.336 33.406 1 98.5 533 THR B N 1
ATOM 8633 C CA . THR B 1 533 ? 7.664 9.359 32.312 1 98.5 533 THR B CA 1
ATOM 8634 C C . THR B 1 533 ? 8.312 10 31.094 1 98.5 533 THR B C 1
ATOM 8636 O O . THR B 1 533 ? 9.188 9.406 30.469 1 98.5 533 THR B O 1
ATOM 8639 N N . ILE B 1 534 ? 7.887 11.195 30.75 1 98.62 534 ILE B N 1
ATOM 8640 C CA . ILE B 1 534 ? 8.469 11.898 29.609 1 98.62 534 ILE B CA 1
ATOM 8641 C C . ILE B 1 534 ? 9.945 12.18 29.875 1 98.62 534 ILE B C 1
ATOM 8643 O O . ILE B 1 534 ? 10.789 11.969 29 1 98.62 534 ILE B O 1
ATOM 8647 N N . LYS B 1 535 ? 10.242 12.695 31.047 1 98.38 535 LYS B N 1
ATOM 8648 C CA . LYS B 1 535 ? 11.633 12.977 31.406 1 98.38 535 LYS B CA 1
ATOM 8649 C C . LYS B 1 535 ? 12.5 11.727 31.281 1 98.38 535 LYS B C 1
ATOM 8651 O O . LYS B 1 535 ? 13.586 11.781 30.703 1 98.38 535 LYS B O 1
ATOM 8656 N N . GLU B 1 536 ? 11.977 10.672 31.844 1 98.5 536 GLU B N 1
ATOM 8657 C CA . GLU B 1 536 ? 12.703 9.406 31.781 1 98.5 536 GLU B CA 1
ATOM 8658 C C . GLU B 1 536 ? 12.93 8.977 30.328 1 98.5 536 GLU B C 1
ATOM 8660 O O . GLU B 1 536 ? 14.023 8.531 29.969 1 98.5 536 GLU B O 1
ATOM 8665 N N . ALA B 1 537 ? 11.93 9.055 29.516 1 98.56 537 ALA B N 1
ATOM 8666 C CA . ALA B 1 537 ? 12.023 8.672 28.109 1 98.56 537 ALA B CA 1
ATOM 8667 C C . ALA B 1 537 ? 13.094 9.484 27.375 1 98.56 537 ALA B C 1
ATOM 8669 O O . ALA B 1 537 ? 13.875 8.93 26.609 1 98.56 537 ALA B O 1
ATOM 8670 N N . LEU B 1 538 ? 13.102 10.766 27.609 1 97.81 538 LEU B N 1
ATOM 8671 C CA . LEU B 1 538 ? 14.016 11.672 26.922 1 97.81 538 LEU B CA 1
ATOM 8672 C C . LEU B 1 538 ? 15.453 11.422 27.359 1 97.81 538 LEU B C 1
ATOM 8674 O O . LEU B 1 538 ? 16.391 11.758 26.625 1 97.81 538 LEU B O 1
ATOM 8678 N N . GLU B 1 539 ? 15.633 10.82 28.516 1 96.88 539 GLU B N 1
ATOM 8679 C CA . GLU B 1 539 ? 16.969 10.578 29.062 1 96.88 539 GLU B CA 1
ATOM 8680 C C . GLU B 1 539 ? 17.531 9.258 28.547 1 96.88 539 GLU B C 1
ATOM 8682 O O . GLU B 1 539 ? 18.734 9.016 28.641 1 96.88 539 GLU B O 1
ATOM 8687 N N . ILE B 1 540 ? 16.703 8.422 28 1 97 540 ILE B N 1
ATOM 8688 C CA . ILE B 1 540 ? 17.156 7.129 27.5 1 97 540 ILE B CA 1
ATOM 8689 C C . ILE B 1 540 ? 17.938 7.328 26.203 1 97 540 ILE B C 1
ATOM 8691 O O . ILE B 1 540 ? 17.469 8.008 25.281 1 97 540 ILE B O 1
ATOM 8695 N N . ASP B 1 541 ? 19.125 6.754 26.156 1 94.81 541 ASP B N 1
ATOM 8696 C CA . ASP B 1 541 ? 19.875 6.746 24.891 1 94.81 541 ASP B CA 1
ATOM 8697 C C . ASP B 1 541 ? 19.297 5.73 23.922 1 94.81 541 ASP B C 1
ATOM 8699 O O . ASP B 1 541 ? 19.094 4.562 24.266 1 94.81 541 ASP B O 1
ATOM 8703 N N . GLY B 1 542 ? 18.969 6.199 22.734 1 96.56 542 GLY B N 1
ATOM 8704 C CA . GLY B 1 542 ? 18.422 5.277 21.75 1 96.56 542 GLY B CA 1
ATOM 8705 C C . GLY B 1 542 ? 16.906 5.223 21.766 1 96.56 542 GLY B C 1
ATOM 8706 O O . GLY B 1 542 ? 16.25 6.113 22.312 1 96.56 542 GLY B O 1
ATOM 8707 N N . PRO B 1 543 ? 16.359 4.172 21.156 1 98.31 543 PRO B N 1
ATOM 8708 C CA . PRO B 1 543 ? 14.906 4.094 20.984 1 98.31 543 PRO B CA 1
ATOM 8709 C C . PRO B 1 543 ? 14.203 3.641 22.266 1 98.31 543 PRO B C 1
ATOM 8711 O O . PRO B 1 543 ? 14.758 2.863 23.047 1 98.31 543 PRO B O 1
ATOM 8714 N N . VAL B 1 544 ? 12.977 4.047 22.453 1 98.75 544 VAL B N 1
ATOM 8715 C CA . VAL B 1 544 ? 12.125 3.621 23.562 1 98.75 544 VAL B CA 1
ATOM 8716 C C . VAL B 1 544 ? 10.656 3.727 23.156 1 98.75 544 VAL B C 1
ATOM 8718 O O . VAL B 1 544 ? 10.273 4.641 22.422 1 98.75 544 VAL B O 1
ATOM 8721 N N . LEU B 1 545 ? 9.883 2.725 23.516 1 98.88 545 LEU B N 1
ATOM 8722 C CA . LEU B 1 545 ? 8.43 2.775 23.375 1 98.88 545 LEU B CA 1
ATOM 8723 C C . LEU B 1 545 ? 7.773 3.213 24.672 1 98.88 545 LEU B C 1
ATOM 8725 O O . LEU B 1 545 ? 7.984 2.592 25.719 1 98.88 545 LEU B O 1
ATOM 8729 N N . VAL B 1 546 ? 7.062 4.293 24.656 1 98.88 546 VAL B N 1
ATOM 8730 C CA . VAL B 1 546 ? 6.371 4.836 25.812 1 98.88 546 VAL B CA 1
ATOM 8731 C C . VAL B 1 546 ? 4.863 4.754 25.609 1 98.88 546 VAL B C 1
ATOM 8733 O O . VAL B 1 546 ? 4.316 5.41 24.719 1 98.88 546 VAL B O 1
ATOM 8736 N N . GLU B 1 547 ? 4.227 3.941 26.406 1 98.75 547 GLU B N 1
ATOM 8737 C CA . GLU B 1 547 ? 2.771 3.842 26.359 1 98.75 547 GLU B CA 1
ATOM 8738 C C . GLU B 1 547 ? 2.121 4.871 27.281 1 98.75 547 GLU B C 1
ATOM 8740 O O . GLU B 1 547 ? 2.402 4.902 28.484 1 98.75 547 GLU B O 1
ATOM 8745 N N . VAL B 1 548 ? 1.328 5.715 26.703 1 98.31 548 VAL B N 1
ATOM 8746 C CA . VAL B 1 548 ? 0.539 6.672 27.469 1 98.31 548 VAL B CA 1
ATOM 8747 C C . VAL B 1 548 ? -0.933 6.266 27.438 1 98.31 548 VAL B C 1
ATOM 8749 O O . VAL B 1 548 ? -1.64 6.531 26.469 1 98.31 548 VAL B O 1
ATOM 8752 N N . ILE B 1 549 ? -1.391 5.648 28.5 1 97.56 549 ILE B N 1
ATOM 8753 C CA . ILE B 1 549 ? -2.797 5.273 28.594 1 97.56 549 ILE B CA 1
ATOM 8754 C C . ILE B 1 549 ? -3.652 6.52 28.812 1 97.56 549 ILE B C 1
ATOM 8756 O O . ILE B 1 549 ? -3.479 7.242 29.797 1 97.56 549 ILE B O 1
ATOM 8760 N N . THR B 1 550 ? -4.508 6.797 27.859 1 96.06 550 THR B N 1
ATOM 8761 C CA . THR B 1 550 ? -5.32 8.008 27.906 1 96.06 550 THR B CA 1
ATOM 8762 C C . THR B 1 550 ? -6.801 7.656 28.047 1 96.06 550 THR B C 1
ATOM 8764 O O . THR B 1 550 ? -7.172 6.484 28 1 96.06 550 THR B O 1
ATOM 8767 N N . MET B 1 551 ? -7.582 8.758 28.234 1 92.56 551 MET B N 1
ATOM 8768 C CA . MET B 1 551 ? -9.031 8.594 28.234 1 92.56 551 MET B CA 1
ATOM 8769 C C . MET B 1 551 ? -9.523 7.992 26.922 1 92.56 551 MET B C 1
ATOM 8771 O O . MET B 1 551 ? -9.008 8.32 25.859 1 92.56 551 MET B O 1
ATOM 8775 N N . LYS B 1 552 ? -10.578 7.219 27.031 1 89.56 552 LYS B N 1
ATOM 8776 C CA . LYS B 1 552 ? -11.086 6.48 25.875 1 89.56 552 LYS B CA 1
ATOM 8777 C C . LYS B 1 552 ? -11.773 7.414 24.891 1 89.56 552 LYS B C 1
ATOM 8779 O O . LYS B 1 552 ? -11.867 7.105 23.703 1 89.56 552 LYS B O 1
ATOM 8784 N N . ASN B 1 553 ? -12.227 8.516 25.375 1 88.75 553 ASN B N 1
ATOM 8785 C CA . ASN B 1 553 ? -13.023 9.398 24.531 1 88.75 553 ASN B CA 1
ATOM 8786 C C . ASN B 1 553 ? -12.555 10.844 24.609 1 88.75 553 ASN B C 1
ATOM 8788 O O . ASN B 1 553 ? -13.352 11.75 24.859 1 88.75 553 ASN B O 1
ATOM 8792 N N . GLN B 1 554 ? -11.234 11.016 24.438 1 90 554 GLN B N 1
ATOM 8793 C CA . GLN B 1 554 ? -10.703 12.375 24.422 1 90 554 GLN B CA 1
ATOM 8794 C C . GLN B 1 554 ? -11.375 13.219 23.328 1 90 554 GLN B C 1
ATOM 8796 O O . GLN B 1 554 ? -11.367 12.852 22.156 1 90 554 GLN B O 1
ATOM 8801 N N . ARG B 1 555 ? -11.984 14.305 23.688 1 89.62 555 ARG B N 1
ATOM 8802 C CA . ARG B 1 555 ? -12.562 15.234 22.719 1 89.62 555 ARG B CA 1
ATOM 8803 C C . ARG B 1 555 ? -11.492 16.172 22.172 1 89.62 555 ARG B C 1
ATOM 8805 O O . ARG B 1 555 ? -10.57 16.562 22.891 1 89.62 555 ARG B O 1
ATOM 8812 N N . ILE B 1 556 ? -11.672 16.516 20.969 1 92.88 556 ILE B N 1
ATOM 8813 C CA . ILE B 1 556 ? -10.797 17.516 20.344 1 92.88 556 ILE B CA 1
ATOM 8814 C C . ILE B 1 556 ? -11.398 18.906 20.531 1 92.88 556 ILE B C 1
ATOM 8816 O O . ILE B 1 556 ? -12.445 19.219 19.953 1 92.88 556 ILE B O 1
ATOM 8820 N N . ILE B 1 557 ? -10.812 19.688 21.312 1 94.75 557 ILE B N 1
ATOM 8821 C CA . ILE B 1 557 ? -11.297 21.047 21.547 1 94.75 557 ILE B CA 1
ATOM 8822 C C . ILE B 1 557 ? -10.125 22.016 21.609 1 94.75 557 ILE B C 1
ATOM 8824 O O . ILE B 1 557 ? -9.023 21.641 22.016 1 94.75 557 ILE B O 1
ATOM 8828 N N . PRO B 1 558 ? -10.219 23.281 21.281 1 96.31 558 PRO B N 1
ATOM 8829 C CA . PRO B 1 558 ? -11.453 23.828 20.703 1 96.31 558 PRO B CA 1
ATOM 8830 C C . PRO B 1 558 ? -11.68 23.375 19.25 1 96.31 558 PRO B C 1
ATOM 8832 O O . PRO B 1 558 ? -10.742 22.922 18.594 1 96.31 558 PRO B O 1
ATOM 8835 N N . THR B 1 559 ? -12.844 23.344 18.828 1 95.31 559 THR B N 1
ATOM 8836 C CA . THR B 1 559 ? -13.148 22.906 17.469 1 95.31 559 THR B CA 1
ATOM 8837 C C . THR B 1 559 ? -14.398 23.609 16.938 1 95.31 559 THR B C 1
ATOM 8839 O O . THR B 1 559 ? -15.25 24.047 17.719 1 95.31 559 THR B O 1
ATOM 8842 N N . VAL B 1 560 ? -14.383 23.875 15.648 1 93.62 560 VAL B N 1
ATOM 8843 C CA . VAL B 1 560 ? -15.594 24.375 15.008 1 93.62 560 VAL B CA 1
ATOM 8844 C C . VAL B 1 560 ? -16.625 23.266 14.898 1 93.62 560 VAL B C 1
ATOM 8846 O O . VAL B 1 560 ? -16.297 22.141 14.492 1 93.62 560 VAL B O 1
ATOM 8849 N N . ALA B 1 561 ? -17.734 23.516 15.367 1 83.06 561 ALA B N 1
ATOM 8850 C CA . ALA B 1 561 ? -18.797 22.516 15.328 1 83.06 561 ALA B CA 1
ATOM 8851 C C . ALA B 1 561 ? -19.625 22.625 14.047 1 83.06 561 ALA B C 1
ATOM 8853 O O . ALA B 1 561 ? -19.734 23.719 13.477 1 83.06 561 ALA B O 1
ATOM 8854 N N . SER B 1 562 ? -20 21.531 13.625 1 82.5 562 SER B N 1
ATOM 8855 C CA . SER B 1 562 ? -20.922 21.453 12.5 1 82.5 562 SER B CA 1
ATOM 8856 C C . SER B 1 562 ? -22.266 20.859 12.922 1 82.5 562 SER B C 1
ATOM 8858 O O . SER B 1 562 ? -22.328 20.062 13.859 1 82.5 562 SER B O 1
ATOM 8860 N N . LYS B 1 563 ? -23.266 21.375 12.406 1 79.25 563 LYS B N 1
ATOM 8861 C CA . LYS B 1 563 ? -24.609 20.844 12.664 1 79.25 563 LYS B CA 1
ATOM 8862 C C . LYS B 1 563 ? -25.25 20.328 11.383 1 79.25 563 LYS B C 1
ATOM 8864 O O . LYS B 1 563 ? -25.109 20.922 10.32 1 79.25 563 LYS B O 1
ATOM 8869 N N . ARG B 1 564 ? -25.859 19.188 11.562 1 75.25 564 ARG B N 1
ATOM 8870 C CA . ARG B 1 564 ? -26.625 18.641 10.453 1 75.25 564 ARG B CA 1
ATOM 8871 C C . ARG B 1 564 ? -28.016 19.25 10.398 1 75.25 564 ARG B C 1
ATOM 8873 O O . ARG B 1 564 ? -28.75 19.25 11.391 1 75.25 564 ARG B O 1
ATOM 8880 N N . LEU B 1 565 ? -28.328 19.766 9.273 1 76.5 565 LEU B N 1
ATOM 8881 C CA . LEU B 1 565 ? -29.672 20.297 9.062 1 76.5 565 LEU B CA 1
ATOM 8882 C C . LEU B 1 565 ? -30.672 19.188 8.758 1 76.5 565 LEU B C 1
ATOM 8884 O O . LEU B 1 565 ? -30.266 18.062 8.422 1 76.5 565 LEU B O 1
ATOM 8888 N N . PRO B 1 566 ? -31.953 19.5 8.906 1 70.31 566 PRO B N 1
ATOM 8889 C CA . PRO B 1 566 ? -32.969 18.469 8.656 1 70.31 566 PRO B CA 1
ATOM 8890 C C . PRO B 1 566 ? -32.875 17.891 7.242 1 70.31 566 PRO B C 1
ATOM 8892 O O . PRO B 1 566 ? -33.219 16.734 7.02 1 70.31 566 PRO B O 1
ATOM 8895 N N . ASP B 1 567 ? -32.406 18.719 6.375 1 68.12 567 ASP B N 1
ATOM 8896 C CA . ASP B 1 567 ? -32.344 18.266 4.988 1 68.12 567 ASP B CA 1
ATOM 8897 C C . ASP B 1 567 ? -31.078 17.484 4.719 1 68.12 567 ASP B C 1
ATOM 8899 O O . ASP B 1 567 ? -30.812 17.078 3.586 1 68.12 567 ASP B O 1
ATOM 8903 N N . GLY B 1 568 ? -30.328 17.25 5.676 1 66.62 568 GLY B N 1
ATOM 8904 C CA . GLY B 1 568 ? -29.156 16.422 5.551 1 66.62 568 GLY B CA 1
ATOM 8905 C C . GLY B 1 568 ? -27.875 17.219 5.32 1 66.62 568 GLY B C 1
ATOM 8906 O O . GLY B 1 568 ? -26.781 16.688 5.449 1 66.62 568 GLY B O 1
ATOM 8907 N N . ARG B 1 569 ? -28.219 18.438 4.891 1 72.44 569 ARG B N 1
ATOM 8908 C CA . ARG B 1 569 ? -27.047 19.281 4.664 1 72.44 569 ARG B CA 1
ATOM 8909 C C . ARG B 1 569 ? -26.359 19.641 5.98 1 72.44 569 ARG B C 1
ATOM 8911 O O . ARG B 1 569 ? -27 19.719 7.023 1 72.44 569 ARG B O 1
ATOM 8918 N N . MET B 1 570 ? -24.844 19.734 5.98 1 77.88 570 MET B N 1
ATOM 8919 C CA . MET B 1 570 ? -24.062 20.125 7.141 1 77.88 570 MET B CA 1
ATOM 8920 C C . MET B 1 570 ? -23.719 21.609 7.086 1 77.88 570 MET B C 1
ATOM 8922 O O . MET B 1 570 ? -23.375 22.141 6.027 1 77.88 570 MET B O 1
ATOM 8926 N N . VAL B 1 571 ? -23.984 22.344 8.211 1 84.94 571 VAL B N 1
ATOM 8927 C CA . VAL B 1 571 ? -23.609 23.75 8.312 1 84.94 571 VAL B CA 1
ATOM 8928 C C . VAL B 1 571 ? -22.672 23.938 9.508 1 84.94 571 VAL B C 1
ATOM 8930 O O . VAL B 1 571 ? -22.875 23.328 10.562 1 84.94 571 VAL B O 1
ATOM 8933 N N . SER B 1 572 ? -21.672 24.781 9.234 1 90.75 572 SER B N 1
ATOM 8934 C CA . SER B 1 572 ? -20.703 25.031 10.289 1 90.75 572 SER B CA 1
ATOM 8935 C C . SER B 1 572 ? -20.672 26.516 10.656 1 90.75 572 SER B C 1
ATOM 8937 O O . SER B 1 572 ? -21.125 27.359 9.891 1 90.75 572 SER B O 1
ATOM 8939 N N . THR B 1 573 ? -20.25 26.797 11.805 1 91.5 573 THR B N 1
ATOM 8940 C CA . THR B 1 573 ? -20.047 28.172 12.258 1 91.5 573 THR B CA 1
ATOM 8941 C C . THR B 1 573 ? -18.75 28.734 11.727 1 91.5 573 THR B C 1
ATOM 8943 O O . THR B 1 573 ? -17.891 28 11.25 1 91.5 573 THR B O 1
ATOM 8946 N N . PRO B 1 574 ? -18.672 30.094 11.68 1 94.38 574 PRO B N 1
ATOM 8947 C CA . PRO B 1 574 ? -17.359 30.641 11.336 1 94.38 574 PRO B CA 1
ATOM 8948 C C . PRO B 1 574 ? -16.266 30.172 12.281 1 94.38 574 PRO B C 1
ATOM 8950 O O . PRO B 1 574 ? -16.547 29.719 13.391 1 94.38 574 PRO B O 1
ATOM 8953 N N . ILE B 1 575 ? -15.031 30.344 11.914 1 96.69 575 ILE B N 1
ATOM 8954 C CA . ILE B 1 575 ? -13.938 29.656 12.586 1 96.69 575 ILE B CA 1
ATOM 8955 C C . ILE B 1 575 ? -13.695 30.266 13.961 1 96.69 575 ILE B C 1
ATOM 8957 O O . ILE B 1 575 ? -13.094 29.656 14.836 1 96.69 575 ILE B O 1
ATOM 8961 N N . HIS B 1 576 ? -14.164 31.547 14.219 1 95.81 576 HIS B N 1
ATOM 8962 C CA . HIS B 1 576 ? -13.938 32.156 15.531 1 95.81 576 HIS B CA 1
ATOM 8963 C C . HIS B 1 576 ? -14.961 31.656 16.547 1 95.81 576 HIS B C 1
ATOM 8965 O O . HIS B 1 576 ? -14.805 31.875 17.75 1 95.81 576 HIS B O 1
ATOM 8971 N N . GLU B 1 577 ? -16.016 31 16.094 1 96 577 GLU B N 1
ATOM 8972 C CA . GLU B 1 577 ? -17 30.375 16.969 1 96 577 GLU B CA 1
ATOM 8973 C C . GLU B 1 577 ? -16.688 28.891 17.172 1 96 577 GLU B C 1
ATOM 8975 O O . GLU B 1 577 ? -17.234 28.047 16.453 1 96 577 GLU B O 1
ATOM 8980 N N . MET B 1 578 ? -15.984 28.609 18.172 1 96.31 578 MET B N 1
ATOM 8981 C CA . MET B 1 578 ? -15.523 27.25 18.438 1 96.31 578 MET B CA 1
ATOM 8982 C C . MET B 1 578 ? -16.203 26.656 19.656 1 96.31 578 MET B C 1
ATOM 8984 O O . MET B 1 578 ? -16.734 27.406 20.5 1 96.31 578 MET B O 1
ATOM 8988 N N . GLN B 1 579 ? -16.25 25.375 19.656 1 94.31 579 GLN B N 1
ATOM 8989 C CA . GLN B 1 579 ? -16.688 24.625 20.828 1 94.31 579 GLN B CA 1
ATOM 8990 C C . GLN B 1 579 ? -15.5 24.234 21.703 1 94.31 579 GLN B C 1
ATOM 8992 O O . GLN B 1 579 ? -14.43 23.891 21.203 1 94.31 579 GLN B O 1
ATOM 8997 N N . PRO B 1 580 ? -15.656 24.156 23.047 1 95 580 PRO B N 1
ATOM 8998 C CA . PRO B 1 580 ? -16.828 24.641 23.766 1 95 580 PRO B CA 1
ATOM 8999 C C . PRO B 1 580 ? -17.078 26.141 23.562 1 95 580 PRO B C 1
ATOM 9001 O O . PRO B 1 580 ? -16.125 26.922 23.5 1 95 580 PRO B O 1
ATOM 9004 N N . ALA B 1 581 ? -18.297 26.5 23.547 1 94.94 581 ALA B N 1
ATOM 9005 C CA . ALA B 1 581 ? -18.656 27.875 23.188 1 94.94 581 ALA B CA 1
ATOM 9006 C C . ALA B 1 581 ? -18.297 28.859 24.297 1 94.94 581 ALA B C 1
ATOM 9008 O O . ALA B 1 581 ? -18.516 28.562 25.469 1 94.94 581 ALA B O 1
ATOM 9009 N N . LEU B 1 582 ? -17.672 29.953 23.906 1 95 582 LEU B N 1
ATOM 9010 C CA . LEU B 1 582 ? -17.578 31.109 24.797 1 95 582 LEU B CA 1
ATOM 9011 C C . LEU B 1 582 ? -18.922 31.844 24.859 1 95 582 LEU B C 1
ATOM 9013 O O . LEU B 1 582 ? -19.703 31.781 23.922 1 95 582 LEU B O 1
ATOM 9017 N N . PRO B 1 583 ? -19.125 32.562 25.984 1 94.81 583 PRO B N 1
ATOM 9018 C CA . PRO B 1 583 ? -20.328 33.375 26.016 1 94.81 583 PRO B CA 1
ATOM 9019 C C . PRO B 1 583 ? -20.391 34.375 24.875 1 94.81 583 PRO B C 1
ATOM 9021 O O . PRO B 1 583 ? -19.359 34.969 24.5 1 94.81 583 PRO B O 1
ATOM 9024 N N . ASP B 1 584 ? -21.547 34.594 24.391 1 94 584 ASP B N 1
ATOM 9025 C CA . ASP B 1 584 ? -21.734 35.469 23.25 1 94 584 ASP B CA 1
ATOM 9026 C C . ASP B 1 584 ? -21.172 36.875 23.531 1 94 584 ASP B C 1
ATOM 9028 O O . ASP B 1 584 ? -20.594 37.5 22.641 1 94 584 ASP B O 1
ATOM 9032 N N . ASP B 1 585 ? -21.453 37.281 24.656 1 94.75 585 ASP B N 1
ATOM 9033 C CA . ASP B 1 585 ? -20.984 38.625 25.016 1 94.75 585 ASP B CA 1
ATOM 9034 C C . ASP B 1 585 ? -19.453 38.688 25 1 94.75 585 ASP B C 1
ATOM 9036 O O . ASP B 1 585 ? -18.875 39.719 24.656 1 94.75 585 ASP B O 1
ATOM 9040 N N . VAL B 1 586 ? -18.812 37.625 25.359 1 94.81 586 VAL B N 1
ATOM 9041 C CA . VAL B 1 586 ? -17.359 37.531 25.328 1 94.81 586 VAL B CA 1
ATOM 9042 C C . VAL B 1 586 ? -16.859 37.562 23.875 1 94.81 586 VAL B C 1
ATOM 9044 O O . VAL B 1 586 ? -15.914 38.281 23.547 1 94.81 586 VAL B O 1
ATOM 9047 N N . ILE B 1 587 ? -17.453 36.812 23.047 1 94.62 587 ILE B N 1
ATOM 9048 C CA . ILE B 1 587 ? -17.078 36.75 21.641 1 94.62 587 ILE B CA 1
ATOM 9049 C C . ILE B 1 587 ? -17.234 38.125 21.016 1 94.62 587 ILE B C 1
ATOM 9051 O O . ILE B 1 587 ? -16.344 38.594 20.312 1 94.62 587 ILE B O 1
ATOM 9055 N N . GLU B 1 588 ? -18.375 38.719 21.297 1 93.38 588 GLU B N 1
ATOM 9056 C CA . GLU B 1 588 ? -18.641 40.031 20.766 1 93.38 588 GLU B CA 1
ATOM 9057 C C . GLU B 1 588 ? -17.594 41.031 21.25 1 93.38 588 GLU B C 1
ATOM 9059 O O . GLU B 1 588 ? -17.141 41.906 20.484 1 93.38 588 GLU B O 1
ATOM 9064 N N . LYS B 1 589 ? -17.359 40.906 22.453 1 93.44 589 LYS B N 1
ATOM 9065 C CA . LYS B 1 589 ? -16.359 41.812 23.031 1 93.44 589 LYS B CA 1
ATOM 9066 C C . LYS B 1 589 ? -15.008 41.625 22.375 1 93.44 589 LYS B C 1
ATOM 9068 O O . LYS B 1 589 ? -14.344 42.625 22.031 1 93.44 589 LYS B O 1
ATOM 9073 N N . GLU B 1 590 ? -14.586 40.469 22.219 1 92.31 590 GLU B N 1
ATOM 9074 C CA . GLU B 1 590 ? -13.281 40.188 21.609 1 92.31 590 GLU B CA 1
ATOM 9075 C C . GLU B 1 590 ? -13.242 40.625 20.156 1 92.31 590 GLU B C 1
ATOM 9077 O O . GLU B 1 590 ? -12.242 41.219 19.703 1 92.31 590 GLU B O 1
ATOM 9082 N N . MET B 1 591 ? -14.281 40.406 19.469 1 91.62 591 MET B N 1
ATOM 9083 C CA . MET B 1 591 ? -14.367 40.781 18.062 1 91.62 591 MET B CA 1
ATOM 9084 C C . MET B 1 591 ? -14.414 42.312 17.922 1 91.62 591 MET B C 1
ATOM 9086 O O . MET B 1 591 ? -13.828 42.875 17 1 91.62 591 MET B O 1
ATOM 9090 N N . SER B 1 592 ? -15.086 42.938 18.844 1 90.5 592 SER B N 1
ATOM 9091 C CA . SER B 1 592 ? -15.227 44.406 18.812 1 90.5 592 SER B CA 1
ATOM 9092 C C . SER B 1 592 ? -13.938 45.094 19.266 1 90.5 592 SER B C 1
ATOM 9094 O O . SER B 1 592 ? -13.602 46.156 18.781 1 90.5 592 SER B O 1
ATOM 9096 N N . ALA B 1 593 ? -13.359 44.5 20.203 1 84.56 593 ALA B N 1
ATOM 9097 C CA . ALA B 1 593 ? -12.125 45.062 20.734 1 84.56 593 ALA B CA 1
ATOM 9098 C C . ALA B 1 593 ? -11.094 45.281 19.625 1 84.56 593 ALA B C 1
ATOM 9100 O O . ALA B 1 593 ? -10.344 46.25 19.656 1 84.56 593 ALA B O 1
ATOM 9101 N N . ALA B 1 594 ? -11.109 44.5 18.766 1 82.38 594 ALA B N 1
ATOM 9102 C CA . ALA B 1 594 ? -10.18 44.594 17.641 1 82.38 594 ALA B CA 1
ATOM 9103 C C . ALA B 1 594 ? -10.555 45.781 16.719 1 82.38 594 ALA B C 1
ATOM 9105 O O . ALA B 1 594 ? -9.68 46.438 16.156 1 82.38 594 ALA B O 1
ATOM 9106 N N . ILE B 1 595 ? -11.805 45.969 16.609 1 76.25 595 ILE B N 1
ATOM 9107 C CA . ILE B 1 595 ? -12.312 46.938 15.648 1 76.25 595 ILE B CA 1
ATOM 9108 C C . ILE B 1 595 ? -12.289 48.344 16.266 1 76.25 595 ILE B C 1
ATOM 9110 O O . ILE B 1 595 ? -11.945 49.312 15.578 1 76.25 595 ILE B O 1
ATOM 9114 N N . LEU B 1 596 ? -12.727 48.531 17.5 1 63.66 596 LEU B N 1
ATOM 9115 C CA . LEU B 1 596 ? -12.852 49.812 18.172 1 63.66 596 LEU B CA 1
ATOM 9116 C C . LEU B 1 596 ? -11.477 50.438 18.422 1 63.66 596 LEU B C 1
ATOM 9118 O O . LEU B 1 596 ? -11.359 51.656 18.562 1 63.66 596 LEU B O 1
ATOM 9122 N N . GLU B 1 597 ? -10.523 49.594 18.625 1 54.28 597 GLU B N 1
ATOM 9123 C CA . GLU B 1 597 ? -9.234 50.219 18.906 1 54.28 597 GLU B CA 1
ATOM 9124 C C . GLU B 1 597 ? -8.68 50.906 17.656 1 54.28 597 GLU B C 1
ATOM 9126 O O . GLU B 1 597 ? -7.559 51.438 17.688 1 54.28 597 GLU B O 1
ATOM 9131 N N . ASP B 1 598 ? -9.469 51.031 16.641 1 48.12 598 ASP B N 1
ATOM 9132 C CA . ASP B 1 598 ? -9.148 51.969 15.562 1 48.12 598 ASP B CA 1
ATOM 9133 C C . ASP B 1 598 ? -9.461 53.406 15.961 1 48.12 598 ASP B C 1
ATOM 9135 O O . ASP B 1 598 ? -10.5 53.656 16.562 1 48.12 598 ASP B O 1
#

Secondary structure (DSSP, 8-state):
--EEHHHHHHHHHHHTT--EEEEE--GGGHHHHHHHHHSTT-EEEE-SSHHHHHHHHHHHHHHHSSPEEEEE-STHHHHHTHHHHHHHHHTT--EEEEEEES-GGGSHHHH--TT-S--STT---HHHHHGGG-SEEEE---GGGHHHHHHHHHHHHHSSS--EEEEEEEHHHHT-EE-GGGPPPP----PPP----HHHHHHHHHHHHT-SSEEEEE-THHHHTT-HHHHHHHHHHHT--EEE-STTGGGS-TT-TTEEEE-STTS-HHHHHHHHH-SEEEEES----HHHH-S-GGGSSTTSEEEEEES-HHHHH--SS--SEEEE--HHHHHHHHTTSPPPPPPHHHHHHHHHHHHHS-GGGS-----SSSB-HHHHHHHHHHH--TT-EEEE-STHHHHHHHHH--PPTT-EEEE-TTT--TT-HHHHHHHHHTS-TTS-EEEEEEHHHHHHTGGGHHHHHHHT-SEEEEEEE-SS-HHHHHHHHHHSTT---SSSGGGT-----HHHHHHHTT--EEEE-SHHHHHHHHHHHHHSSS-EEEEEEB-TT----SEE-EEE-TTS-EEE--TTSEESPPPHHHHHHHHHHHHHT-/--EEHHHHHHHHHHHTT--EEEEE--GGGHHHHHHHHHSTT-EEEE-SSHHHHHHHHHHHHHHHSSPEEEEE-STHHHHHTHHHHHHHHHTT--EEEEEEES-GGGSHHHH--TT-S--STT---HHHHHGGG-SEEEE---GGGHHHHHHHHHHHHHSSS--EEEEEEEHHHHT-EE-GGGPPPP----PPP----HHHHHHHHHHHHT-SSEEEEE-THHHHTT-HHHHHHHHHHHT--EEE-STTGGGS-TT-TTEEEE-STTS-HHHHHHHHH-SEEEEES----HHHH-S-GGGSSTTSEEEEEES-HHHHH--SS--SEEEE--HHHHHHHHTTSPPPPPPHHHHHHHHHHHHHS-GGGS-----SSSB-HHHHHHHHHHH--TT-EEEE-STHHHHHHHHH--PPTT-EEEE-TTT--TT-HHHHHHHHHTS-TTS-EEEEEEHHHHHHTGGGHHHHHHHT-SEEEEEEE-SS-HHHHHHHHHHSTT---SSSG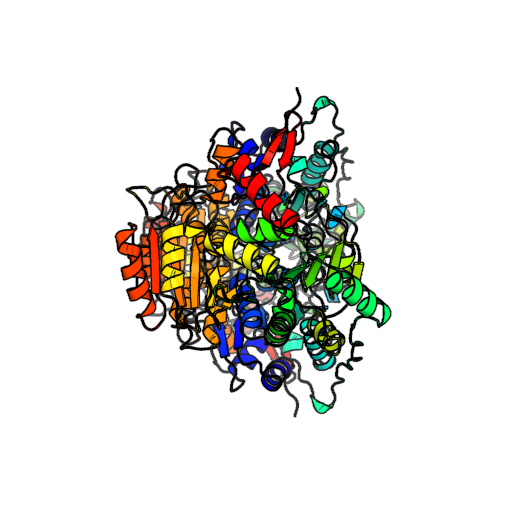GGT-----HHHHHHHTT--EEEE-SHHHHHHHHHHHHHSSS-EEEEEEB-TT----SEE-EEE-TTS-EEE--TTSEESPPPHHHHHHHHHHHHHT-

pLDDT: mean 94.97, std 5.95, range [47.16, 98.94]

Nearest PDB structures (foldseek):
  8rpj-assembly1_B  TM=9.562E-01  e=2.966E-62  Janthinobacterium sp. HH01
  8rpj-assembly2_C  TM=9.556E-01  e=1.478E-61  Janthinobacterium sp. HH01
  8rpi-assembly3_F  TM=9.533E-01  e=4.928E-61  Janthinobacterium sp. HH01
  8rpi-assembly1_A  TM=9.560E-01  e=2.455E-60  Janthinobacterium sp. HH01
  8rph-assembly3_F  TM=9.325E-01  e=2.325E-47  Janthinobacterium sp. HH01

Radius of gyration: 31.1 Å; Cα contacts (8 Å, |Δi|>4): 2969; chains: 2; bounding box: 75×99×76 Å

Foldseek 3Di:
DWDALLLVLLVVCVVVPAAEEEEADDDLCVLNVVSQVPDPRHYYFHAPFLCLRLLLLQLLCLLVVDEREYEFEAARRLVRNQLSQLLQLVLLGLYEYEYGAAALVQACVNVVDPPDCGGDDSHDPRCVVCVVRFQEEDEDNDLLASQARSQVQNCSQLPQRHHYYYYYYYPCSRGDIDDPVPHDHHDDDPDPAQAFDPVLLVVVLVQQQPWQQEEEEEECLCSNLVNLVLVVVLCVQQQHAYEYALRNQLSDFQPPLRYQWYAAQLIFLLSQLSFLLTQEYEYAGDLCDCRHQPDQQCNRNVNHAAEYEEQDPVSLVDDRNCHPYYGRHRRNNHSVVNVVPRGHHHDPLSSVLSSVNSVPTAPLPPPFDFDPFFAAVLLLQQLCLVQFDQQEEEEFAAACRSRSNSHRHGHDNNYHYHYSPPSRAQLSQLSSLLSNQVVDQLHAYETEHELASVVVRVSCLLSQLVVQGRYEYEYEYLAFRQRQQVVCVVPPVRPRARTHVVRPDDGDDPVVSCVVSVAAEAEDGYSVCSNVRSVVSNPDRGYHYYYGGHHNHGDSPFGWDWDQDPVRDIDTDGRSQTPVGDDPVVSVCSSVSSVVVD/DWDALLLVLLVVCVVVPAAEEEEADDDLCVLNVVSQVPDPRHYYFHAPFLCLRLLLLQLLCLLVVDEREYEFEAARRLVRNQLSQLLQLVLLGLYEYEYGAAALVQACVNVVDPPDCGGDDSHDPRCVVCVVRFQEEDEDNDLLASQARSQVQNCSQLPQRHHYYYYYYYPCSRGDIDDPVPHDHHDDDPDPAQAFDPVLLVVVLVQQQPWQQEEEEEECLCSNLVNLVLVVVLCVQQVHAYEYALRNQLSDFQPPLRYQWYAAQLIFLLNQLSFLLTQEYEYAGDLCDCRHQPDQQCNRNVNHAAEYEEQDPVSLVDDRNCHPYYGRHRRNNHSVVNVPPRGHHHDPLSSVLSSVNSVPTAPLPPPFDFDPFFAAVLLLQQLCLVQFDQQEEEEFAAACRSRSNSHRHGHDRNYHYHYSPPSRAQLSQLSSLLSNQVVDQLHAYETEHELASCVVRVSCLLSQLVVQGRYEYEYAYLAFRQRQQVVCVVPPVRPRARTHVVRPDDGDDPVVSCVVSVAAEAEDGYSVCSNVRSVVSNPDRGYHYYYGGHHNHGDSPFGWDWDQDPVRDIDTDGRSQTPVGDDPVVSVCSSVSSVVVD

InterPro domains:
  IPR011766 Thiamine pyrophosphate enzyme, TPP-binding [PF02775] (397-548)
  IPR012000 Thiamine pyrophosphate enzyme, central domain [PF00205] (201-336)
  IPR012001 Thiamine pyrophosphate enzyme, N-terminal TPP-binding domain [PF02776] (4-106)
  IPR029035 DHS-like NAD/FAD-binding domain superfamily [SSF52467] (164-367)
  IPR029061 Thiamin diphosphate-binding fold [SSF52518] (1-183)
  IPR029061 Thiamin diphosphate-binding fold [SSF52518] (370-586)
  IPR045229 Thiamine pyrophosphate enzyme [PTHR18968] (4-562)

Organism: Pectobacterium atrosepticum (strain SCRI 1043 / ATCC BAA-672) (NCBI:txid218491)

Solvent-accessible surface area (backbone atoms only — not comparable to full-atom values): 58569 Å² total; per-residue (Å²): 123,70,40,31,42,20,42,51,51,46,51,50,42,44,72,75,66,42,41,61,35,22,20,29,72,43,79,29,28,48,48,42,53,50,28,40,73,68,34,83,78,49,43,74,45,40,38,56,38,31,32,44,12,26,29,10,16,28,34,28,8,65,74,70,74,43,74,12,30,22,43,24,12,25,21,40,33,48,40,38,23,43,45,20,38,44,40,15,35,55,64,40,16,25,22,45,35,39,24,18,22,32,42,54,91,35,30,47,78,70,65,68,55,69,82,50,71,62,56,24,79,26,34,53,77,56,46,70,42,46,43,90,47,32,76,40,58,44,66,58,88,51,64,70,46,47,52,23,53,50,47,41,36,53,48,50,10,65,39,85,78,24,13,18,18,37,41,32,38,14,40,58,39,28,60,33,72,40,50,74,89,75,47,55,67,52,78,77,73,78,73,75,82,45,47,64,50,73,66,56,48,49,52,51,49,53,51,54,53,70,34,72,35,46,33,35,38,34,17,39,37,30,53,72,53,73,21,43,68,63,47,52,55,48,38,67,66,29,49,40,39,32,28,21,31,73,73,11,44,56,65,51,32,54,82,44,82,46,44,31,38,23,28,15,32,62,23,41,57,23,12,14,46,50,54,54,61,18,42,22,37,45,30,37,24,51,76,72,42,48,67,40,44,20,87,39,35,76,52,35,31,70,76,30,48,31,33,41,35,30,66,48,64,39,50,68,61,58,78,62,56,74,69,71,42,80,40,65,13,34,56,47,44,37,53,62,67,48,60,84,54,85,58,61,57,46,45,68,66,47,51,50,51,41,42,47,34,32,71,73,44,38,64,87,71,49,94,72,76,79,58,87,81,12,14,40,66,65,58,46,29,45,49,46,36,71,66,54,59,58,64,24,32,39,22,24,16,28,62,59,31,30,52,52,45,62,48,42,46,48,47,50,69,74,25,44,63,47,58,48,64,56,38,45,30,61,28,39,17,63,32,20,34,53,29,43,22,72,79,38,68,81,36,46,22,38,20,35,28,26,52,48,31,38,39,46,42,47,55,42,48,26,39,42,49,61,67,51,33,20,34,40,36,35,30,44,31,36,72,34,36,44,59,55,42,51,48,20,47,76,73,50,85,50,60,62,65,46,28,20,61,93,35,49,33,56,77,61,52,66,67,44,46,28,54,28,44,68,38,50,72,48,74,29,49,37,64,85,38,40,60,61,48,53,53,53,55,72,67,45,85,33,44,35,42,32,40,36,33,26,40,56,71,75,77,79,64,51,20,40,52,68,43,74,42,95,85,66,49,77,49,55,50,45,45,62,52,30,32,80,72,70,56,64,69,56,53,50,46,58,55,42,54,67,58,63,76,101,123,71,39,30,43,21,44,52,52,45,52,50,42,44,74,76,67,43,41,59,35,23,20,30,71,41,80,30,27,48,48,42,53,52,29,39,73,68,36,84,78,49,44,75,46,41,39,57,39,31,32,43,14,26,29,9,16,30,34,27,8,65,74,68,74,42,73,10,30,21,44,23,11,25,22,40,31,48,41,38,23,44,46,19,38,44,41,16,35,54,64,39,16,24,22,44,35,39,25,18,22,33,43,54,92,36,29,47,78,71,65,68,55,68,82,50,70,62,55,24,79,25,35,53,78,56,46,70,42,45,42,90,49,33,77,41,56,44,65,58,87,51,65,71,46,47,51,22,53,50,48,42,37,53,48,49,11,64,38,85,80,24,13,17,18,37,41,33,38,14,40,57,40,28,61,32,74,40,51,75,88,76,47,54,66,52,80,76,72,78,74,75,81,44,47,64,49,72,68,56,48,50,52,50,49,53,51,54,54,69,35,73,35,45,33,35,38,36,17,38,38,31,56,73,53,71,20,41,66,63,48,52,55,49,39,67,67,28,50,40,37,32,28,22,31,72,71,12,45,56,64,50,32,54,83,45,82,45,45,31,37,22,27,15,31,62,22,40,57,24,13,14,46,49,54,53,62,17,43,21,35,44,31,36,24,51,75,72,41,48,67,39,45,20,88,40,35,76,52,34,30,69,77,31,48,30,34,39,36,32,65,50,66,39,51,69,63,58,78,63,57,72,69,72,41,78,41,64,12,36,56,47,44,37,53,63,67,49,60,86,54,88,58,62,58,46,46,68,65,47,49,50,52,42,42,46,34,32,70,73,44,37,61,86,72,50,93,72,76,80,59,87,84,9,15,38,65,66,58,47,28,46,48,47,36,70,66,56,58,59,64,24,32,39,22,24,16,29,62,60,30,31,52,50,45,60,48,41,48,48,48,49,69,75,25,43,64,47,58,46,65,56,38,46,30,60,29,40,16,63,29,20,32,55,29,44,22,72,80,38,68,82,36,46,24,38,21,35,29,26,49,49,32,40,38,47,43,48,54,42,48,27,39,43,48,60,66,52,33,19,34,39,37,35,29,43,32,37,71,33,36,45,60,56,42,50,47,20,47,74,72,49,84,49,61,62,65,45,28,21,61,94,34,48,33,56,76,60,53,63,67,43,45,28,53,28,43,71,38,52,72,50,73,30,49,36,63,84,39,38,61,59,47,52,53,52,55,72,67,46,84,31,44,34,42,32,40,34,34,25,42,56,71,74,76,78,64,50,22,41,51,68,43,73,42,95,84,65,49,77,47,55,50,45,45,64,52,29,32,81,71,70,57,66,70,55,52,50,47,58,56,41,53,66,57,62,75,101